Protein AF-0000000076608267 (afdb_homodimer)

Solvent-accessible surface area (backbone atoms only — not comparable to full-atom values): 49764 Å² total; per-residue (Å²): 112,67,65,63,55,51,50,59,58,55,57,57,68,68,56,70,70,76,78,89,64,81,71,69,68,44,78,43,82,38,40,65,66,51,48,34,52,44,31,62,71,53,9,49,65,40,53,31,42,51,26,53,38,49,23,48,50,24,50,51,49,20,51,57,17,61,59,40,66,28,32,36,40,42,31,30,70,42,34,38,40,27,38,73,41,80,38,79,34,78,87,72,72,38,76,38,79,41,81,44,42,36,42,34,29,34,40,32,43,35,38,40,34,57,36,48,91,72,38,25,38,40,33,41,35,30,36,41,35,41,38,31,35,63,83,78,68,47,53,40,24,42,28,26,78,44,30,42,33,38,41,33,56,66,30,78,52,41,67,47,46,54,46,68,60,47,50,58,50,53,46,54,28,40,56,34,44,40,55,33,49,55,29,47,48,40,32,49,40,47,51,39,47,43,45,32,40,49,24,50,50,48,29,52,48,25,48,52,48,30,55,51,30,49,51,51,32,54,52,39,53,56,33,37,75,73,66,77,38,54,72,51,57,43,44,51,35,49,47,48,33,53,52,27,51,53,45,31,58,51,25,53,51,44,31,53,48,28,46,48,50,37,24,55,52,39,60,46,58,87,49,51,41,74,42,61,49,76,77,92,72,76,85,95,72,78,72,56,51,67,59,47,42,53,37,22,64,71,47,26,34,64,53,50,48,42,52,48,52,45,52,51,31,52,47,48,31,46,44,46,47,18,74,54,36,55,34,30,38,39,39,38,36,45,32,38,34,32,72,28,69,42,72,72,58,24,76,41,87,82,65,45,80,45,78,47,77,47,77,47,78,48,63,77,85,80,61,93,52,52,49,59,49,55,35,49,49,33,45,49,50,30,50,50,47,46,51,51,41,52,50,50,49,52,50,46,53,51,49,46,45,48,51,39,52,53,43,58,46,29,61,59,49,33,53,49,27,51,50,43,28,53,50,26,48,52,50,31,56,53,41,50,56,36,35,77,72,66,74,46,56,68,69,59,43,51,50,32,46,52,46,27,54,51,26,46,53,46,26,54,51,31,50,43,49,37,54,38,40,50,34,46,47,26,33,46,24,43,36,38,78,87,77,67,42,60,50,69,75,47,46,67,59,57,72,73,97,112,67,65,62,54,53,52,60,57,59,58,55,69,71,55,69,70,74,79,88,63,81,71,72,70,45,76,41,84,37,42,66,69,52,47,35,52,44,31,62,72,52,10,64,66,39,52,50,44,51,51,53,36,50,52,49,49,51,52,50,49,49,51,56,54,61,60,41,72,43,79,46,79,49,70,44,73,78,43,79,44,75,46,75,43,79,40,82,34,80,88,72,71,40,75,40,82,41,82,44,41,36,40,34,29,33,40,32,43,34,38,39,34,58,38,50,91,72,39,26,37,40,34,42,33,29,35,41,34,39,39,28,34,63,82,77,68,46,52,41,23,41,26,26,79,45,30,44,32,39,39,35,58,66,32,79,52,39,69,48,45,52,45,66,60,47,50,60,50,53,45,53,28,40,55,34,44,39,54,33,50,54,28,50,47,41,31,50,38,49,52,39,47,45,46,32,41,51,24,49,50,46,28,51,49,23,49,52,46,30,54,48,27,48,52,49,34,55,50,39,53,55,34,36,77,72,67,78,39,53,70,70,56,44,52,49,33,49,50,48,31,53,52,24,51,51,43,31,56,52,23,53,51,45,32,52,50,30,47,50,51,39,24,60,55,39,64,45,58,86,50,52,41,77,43,61,49,77,75,92,73,76,84,95,71,78,71,57,49,66,59,48,42,52,36,22,64,72,47,26,32,66,53,49,49,44,52,48,52,45,51,51,32,52,48,48,30,45,45,45,48,22,73,54,37,54,36,30,39,38,39,36,35,44,30,38,32,30,71,26,70,40,71,70,58,22,74,41,85,84,65,44,70,30,41,35,38,36,36,39,40,36,34,66,76,40,42,77,45,30,49,58,17,53,35,49,21,34,45,26,49,31,50,29,47,45,37,52,42,51,50,49,50,49,51,46,53,50,50,45,41,49,51,38,55,54,43,56,47,28,61,58,47,33,53,51,26,50,51,39,29,53,47,25,48,51,30,28,54,52,39,50,55,36,34,76,74,66,75,42,56,67,68,58,42,50,51,31,46,51,47,27,54,50,26,48,52,46,28,54,50,31,50,46,51,36,54,39,41,49,35,46,49,27,33,46,23,44,36,39,79,88,77,68,43,60,50,66,74,48,46,66,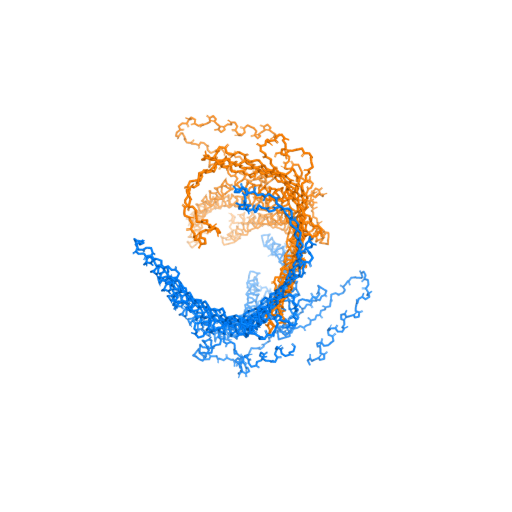59,57,69,72,99

Structure (mmCIF, N/CA/C/O backbone):
data_AF-0000000076608267-model_v1
#
loop_
_entity.id
_entity.type
_entity.pdbx_description
1 polymer 'Outer membrane protein TolC'
#
loop_
_atom_site.group_PDB
_atom_site.id
_atom_site.type_symbol
_atom_site.label_atom_id
_atom_site.label_alt_id
_atom_site.label_comp_id
_atom_site.label_asym_id
_atom_site.label_entity_id
_atom_site.label_seq_id
_atom_site.pdbx_PDB_ins_code
_atom_site.Cartn_x
_atom_site.Cartn_y
_atom_site.Cartn_z
_atom_site.occupancy
_atom_site.B_iso_or_equiv
_atom_site.auth_seq_id
_atom_site.auth_comp_id
_atom_site.auth_asym_id
_atom_site.auth_atom_id
_atom_site.pdbx_PDB_model_num
ATOM 1 N N . MET A 1 1 ? -37.281 14.281 -6.758 1 28.92 1 MET A N 1
ATOM 2 C CA . MET A 1 1 ? -35.875 14.031 -6.461 1 28.92 1 MET A CA 1
ATOM 3 C C . MET A 1 1 ? -35.156 13.484 -7.688 1 28.92 1 MET A C 1
ATOM 5 O O . MET A 1 1 ? -33.938 13.656 -7.82 1 28.92 1 MET A O 1
ATOM 9 N N . ARG A 1 2 ? -35.938 12.766 -8.398 1 40.69 2 ARG A N 1
ATOM 10 C CA . ARG A 1 2 ? -35.5 12.258 -9.688 1 40.69 2 ARG A CA 1
ATOM 11 C C . ARG A 1 2 ? -35.281 13.398 -10.68 1 40.69 2 ARG A C 1
ATOM 13 O O . ARG A 1 2 ? -34.469 13.273 -11.602 1 40.69 2 ARG A O 1
ATOM 20 N N . VAL A 1 3 ? -36.156 14.344 -10.477 1 41.72 3 VAL A N 1
ATOM 21 C CA . VAL A 1 3 ? -36.188 15.359 -11.523 1 41.72 3 VAL A CA 1
ATOM 22 C C . VAL A 1 3 ? -34.938 16.25 -11.398 1 41.72 3 VAL A C 1
ATOM 24 O O . VAL A 1 3 ? -34.344 16.641 -12.406 1 41.72 3 VAL A O 1
ATOM 27 N N . ILE A 1 4 ? -34.5 16.5 -10.117 1 41.22 4 ILE A N 1
ATOM 28 C CA . ILE A 1 4 ? -33.375 17.406 -9.984 1 41.22 4 ILE A CA 1
ATOM 29 C C . ILE A 1 4 ? -32.094 16.672 -10.352 1 41.22 4 ILE A C 1
ATOM 31 O O . ILE A 1 4 ? -31.156 17.281 -10.891 1 41.22 4 ILE A O 1
ATOM 35 N N . PHE A 1 5 ? -32.062 15.344 -10.133 1 41.69 5 PHE A N 1
ATOM 36 C CA . PHE A 1 5 ? -30.875 14.562 -10.492 1 41.69 5 PHE A CA 1
ATOM 37 C C . PHE A 1 5 ? -30.719 14.516 -12.008 1 41.69 5 PHE A C 1
ATOM 39 O O . PHE A 1 5 ? -29.594 14.625 -12.516 1 41.69 5 PHE A O 1
ATOM 46 N N . PHE A 1 6 ? -31.859 14.367 -12.75 1 43.62 6 PHE A N 1
ATOM 47 C CA . PHE A 1 6 ? -31.828 14.352 -14.211 1 43.62 6 PHE A CA 1
ATOM 48 C C . PHE A 1 6 ? -31.359 15.695 -14.758 1 43.62 6 PHE A C 1
ATOM 50 O O . PHE A 1 6 ? -30.734 15.758 -15.82 1 43.62 6 PHE A O 1
ATOM 57 N N . LEU A 1 7 ? -31.656 16.766 -14.023 1 42.38 7 LEU A N 1
ATOM 58 C CA . LEU A 1 7 ? -31.328 18.078 -14.578 1 42.38 7 LEU A CA 1
ATOM 59 C C . LEU A 1 7 ? -29.828 18.344 -14.492 1 42.38 7 LEU A C 1
ATOM 61 O O . LEU A 1 7 ? -29.234 18.922 -15.406 1 42.38 7 LEU A O 1
ATOM 65 N N . ILE A 1 8 ? -29.188 17.797 -13.477 1 45.25 8 ILE A N 1
ATOM 66 C CA . ILE A 1 8 ? -27.75 18.062 -13.391 1 45.25 8 ILE A CA 1
ATOM 67 C C . ILE A 1 8 ? -27.016 17.203 -14.422 1 45.25 8 ILE A C 1
ATOM 69 O O . ILE A 1 8 ? -26.078 17.688 -15.07 1 45.25 8 ILE A O 1
ATOM 73 N N . CYS A 1 9 ? -27.453 15.945 -14.711 1 42.25 9 CYS A N 1
ATOM 74 C CA . CYS A 1 9 ? -26.781 15.133 -15.719 1 42.25 9 CYS A CA 1
ATOM 75 C C . CYS A 1 9 ? -26.984 15.719 -17.109 1 42.25 9 CYS A C 1
ATOM 77 O O . CYS A 1 9 ? -26.094 15.633 -17.953 1 42.25 9 CYS A O 1
ATOM 79 N N . PHE A 1 10 ? -28.172 16.141 -17.484 1 42.53 10 PHE A N 1
ATOM 80 C CA . PHE A 1 10 ? -28.453 16.625 -18.828 1 42.53 10 PHE A CA 1
ATOM 81 C C . PHE A 1 10 ? -27.688 17.906 -19.109 1 42.53 10 PHE A C 1
ATOM 83 O O . PHE A 1 10 ? -27.359 18.203 -20.266 1 42.53 10 PHE A O 1
ATOM 90 N N . THR A 1 11 ? -27.5 18.781 -18.125 1 41.03 11 THR A N 1
ATOM 91 C CA . THR A 1 11 ? -26.812 20.016 -18.5 1 41.03 11 THR A CA 1
ATOM 92 C C . THR A 1 11 ? -25.344 19.734 -18.781 1 41.03 11 THR A C 1
ATOM 94 O O . THR A 1 11 ? -24.656 20.578 -19.359 1 41.03 11 THR A O 1
ATOM 97 N N . VAL A 1 12 ? -24.797 18.547 -18.391 1 40.19 12 VAL A N 1
ATOM 98 C CA . VAL A 1 12 ? -23.391 18.328 -18.688 1 40.19 12 VAL A CA 1
ATOM 99 C C . VAL A 1 12 ? -23.219 17.984 -20.172 1 40.19 12 VAL A C 1
ATOM 101 O O . VAL A 1 12 ? -22.234 18.359 -20.797 1 40.19 12 VAL A O 1
ATOM 104 N N . ILE A 1 13 ? -24.141 17.234 -20.797 1 40.12 13 ILE A N 1
ATOM 105 C CA . ILE A 1 13 ? -23.906 16.859 -22.188 1 40.12 13 ILE A CA 1
ATOM 106 C C . ILE A 1 13 ? -23.875 18.109 -23.062 1 40.12 13 ILE A C 1
ATOM 108 O O . ILE A 1 13 ? -23.172 18.172 -24.062 1 40.12 13 ILE A O 1
ATOM 112 N N . GLY A 1 14 ? -24.859 19 -22.828 1 36.84 14 GLY A N 1
ATOM 113 C CA . GLY A 1 14 ? -24.953 20.094 -23.781 1 36.84 14 GLY A CA 1
ATOM 114 C C . GLY A 1 14 ? -23.766 21.031 -23.719 1 36.84 14 GLY A C 1
ATOM 115 O O . GLY A 1 14 ? -23.641 21.953 -24.531 1 36.84 14 GLY A O 1
ATOM 116 N N . ALA A 1 15 ? -23.141 21.172 -22.578 1 37.22 15 ALA A N 1
ATOM 117 C CA . ALA A 1 15 ? -22.156 22.234 -22.484 1 37.22 15 ALA A CA 1
ATOM 118 C C . ALA A 1 15 ? -20.859 21.828 -23.188 1 37.22 15 ALA A C 1
ATOM 120 O O . ALA A 1 15 ? -19.828 22.484 -23.016 1 37.22 15 ALA A O 1
ATOM 121 N N . TYR A 1 16 ? -20.719 20.734 -23.891 1 37.53 16 TYR A N 1
ATOM 122 C CA . TYR A 1 16 ? -19.438 20.516 -24.547 1 37.53 16 TYR A CA 1
ATOM 123 C C . TYR A 1 16 ? -19.094 21.672 -25.469 1 37.53 16 TYR A C 1
ATOM 125 O O . TYR A 1 16 ? -18.031 21.688 -26.109 1 37.53 16 TYR A O 1
ATOM 133 N N . GLY A 1 17 ? -20.062 22.25 -26.141 1 34.97 17 GLY A N 1
ATOM 134 C CA . GLY A 1 17 ? -19.594 23.094 -27.219 1 34.97 17 GLY A CA 1
ATOM 135 C C . GLY A 1 17 ? -18.75 24.266 -26.75 1 34.97 17 GLY A C 1
ATOM 136 O O . GLY A 1 17 ? -18.234 25.031 -27.547 1 34.97 17 GLY A O 1
ATOM 137 N N . LEU A 1 18 ? -19.281 25.188 -25.797 1 32.5 18 LEU A N 1
ATOM 138 C CA . LEU A 1 18 ? -18.734 26.547 -25.781 1 32.5 18 LEU A CA 1
ATOM 139 C C . LEU A 1 18 ? -17.312 26.547 -25.219 1 32.5 18 LEU A C 1
ATOM 141 O O . LEU A 1 18 ? -17.047 25.969 -24.172 1 32.5 18 LEU A O 1
ATOM 145 N N . LYS A 1 19 ? -16.25 27.016 -26.125 1 36.72 19 LYS A N 1
ATOM 146 C CA . LYS A 1 19 ? -14.812 27.297 -26.094 1 36.72 19 LYS A CA 1
ATOM 147 C C . LYS A 1 19 ? -14.406 27.906 -24.75 1 36.72 19 LYS A C 1
ATOM 149 O O . LYS A 1 19 ? -15.133 27.797 -23.766 1 36.72 19 LYS A O 1
ATOM 154 N N . SER A 1 20 ? -13.414 29.094 -24.906 1 35.41 20 SER A N 1
ATOM 155 C CA . SER A 1 20 ? -12.32 29.781 -24.234 1 35.41 20 SER A CA 1
ATOM 156 C C . SER A 1 20 ? -12.805 30.484 -22.969 1 35.41 20 SER A C 1
ATOM 158 O O . SER A 1 20 ? -12.062 31.25 -22.344 1 35.41 20 SER A O 1
ATOM 160 N N . GLN A 1 21 ? -14.156 31 -22.969 1 34.31 21 GLN A N 1
ATOM 161 C CA . GLN A 1 21 ? -14.508 32.094 -22.062 1 34.31 21 GLN A CA 1
ATOM 162 C C . GLN A 1 21 ? -14.18 31.75 -20.609 1 34.31 21 GLN A C 1
ATOM 164 O O . GLN A 1 21 ? -14.055 30.562 -20.266 1 34.31 21 GLN A O 1
ATOM 169 N N . ASP A 1 22 ? -14.133 32.781 -19.75 1 39.03 22 ASP A N 1
ATOM 170 C CA . ASP A 1 22 ? -14.117 32.875 -18.297 1 39.03 22 ASP A CA 1
ATOM 171 C C . ASP A 1 22 ? -15.031 31.797 -17.672 1 39.03 22 ASP A C 1
ATOM 173 O O . ASP A 1 22 ? -16.25 31.859 -17.812 1 39.03 22 ASP A O 1
ATOM 177 N N . ARG A 1 23 ? -14.734 30.688 -17.891 1 52 23 ARG A N 1
ATOM 178 C CA . ARG A 1 23 ? -15.547 29.578 -17.391 1 52 23 ARG A CA 1
ATOM 179 C C . ARG A 1 23 ? -16.344 30 -16.156 1 52 23 ARG A C 1
ATOM 181 O O . ARG A 1 23 ? -15.766 30.344 -15.125 1 52 23 ARG A O 1
ATOM 188 N N . GLU A 1 24 ? -17.516 30.594 -16.344 1 63.19 24 GLU A N 1
ATOM 189 C CA . GLU A 1 24 ? -18.422 31.062 -15.297 1 63.19 24 GLU A CA 1
ATOM 190 C C . GLU A 1 24 ? -18.594 30 -14.211 1 63.19 24 GLU A C 1
ATOM 192 O O . GLU A 1 24 ? -18.828 28.828 -14.508 1 63.19 24 GLU A O 1
ATOM 197 N N . ILE A 1 25 ? -18.062 30.328 -13 1 76.12 25 ILE A N 1
ATOM 198 C CA . ILE A 1 25 ? -18.234 29.516 -11.812 1 76.12 25 ILE A CA 1
ATOM 199 C C . ILE A 1 25 ? -19.719 29.391 -11.477 1 76.12 25 ILE A C 1
ATOM 201 O O . ILE A 1 25 ? -20.422 30.406 -11.375 1 76.12 25 ILE A O 1
ATOM 205 N N . ILE A 1 26 ? -20.328 28.188 -11.711 1 84.62 26 ILE A N 1
ATOM 206 C CA . ILE A 1 26 ? -21.719 27.906 -11.352 1 84.62 26 ILE A CA 1
ATOM 207 C C . ILE A 1 26 ? -21.812 27.641 -9.852 1 84.62 26 ILE A C 1
ATOM 209 O O . ILE A 1 26 ? -21.125 26.766 -9.32 1 84.62 26 ILE A O 1
ATOM 213 N N . GLU A 1 27 ? -22.625 28.453 -9.195 1 89.94 27 GLU A N 1
ATOM 214 C CA . GLU A 1 27 ? -22.828 28.266 -7.766 1 89.94 27 GLU A CA 1
ATOM 215 C C . GLU A 1 27 ? -24.062 27.422 -7.488 1 89.94 27 GLU A C 1
ATOM 217 O O . GLU A 1 27 ? -25.141 27.656 -8.047 1 89.94 27 GLU A O 1
ATOM 222 N N . VAL A 1 28 ? -23.875 26.344 -6.77 1 91 28 VAL A N 1
ATOM 223 C CA . VAL A 1 28 ? -24.969 25.453 -6.426 1 91 28 VAL A CA 1
ATOM 224 C C . VAL A 1 28 ? -25.094 25.359 -4.906 1 91 28 VAL A C 1
ATOM 226 O O . VAL A 1 28 ? -24.109 25.141 -4.203 1 91 28 VAL A O 1
ATOM 229 N N . ASP A 1 29 ? -26.359 25.547 -4.383 1 92.94 29 ASP A N 1
ATOM 230 C CA . ASP A 1 29 ? -26.625 25.375 -2.957 1 92.94 29 ASP A CA 1
ATOM 231 C C . ASP A 1 29 ? -26.969 23.922 -2.633 1 92.94 29 ASP A C 1
ATOM 233 O O . ASP A 1 29 ? -27.875 23.344 -3.229 1 92.94 29 ASP A O 1
ATOM 237 N N . LEU A 1 30 ? -26.188 23.312 -1.778 1 94.44 30 LEU A N 1
ATOM 238 C CA . LEU A 1 30 ? -26.453 21.922 -1.401 1 94.44 30 LEU A CA 1
ATOM 239 C C . LEU A 1 30 ? -26.578 21.781 0.112 1 94.44 30 LEU A C 1
ATOM 241 O O . LEU A 1 30 ? -25.828 22.422 0.86 1 94.44 30 LEU A O 1
ATOM 245 N N . THR A 1 31 ? -27.609 20.984 0.506 1 95.56 31 THR A N 1
ATOM 246 C CA . THR A 1 31 ? -27.734 20.609 1.909 1 95.56 31 THR A CA 1
ATOM 247 C C . THR A 1 31 ? -26.844 19.406 2.229 1 95.56 31 THR A C 1
ATOM 249 O O . THR A 1 31 ? -26.281 18.797 1.325 1 95.56 31 THR A O 1
ATOM 252 N N . LEU A 1 32 ? -26.672 19.172 3.51 1 95.81 32 LEU A N 1
ATOM 253 C CA . LEU A 1 32 ? -25.875 18.031 3.932 1 95.81 32 LEU A CA 1
ATOM 254 C C . LEU A 1 32 ? -26.391 16.734 3.309 1 95.81 32 LEU A C 1
ATOM 256 O O . LEU A 1 32 ? -25.625 15.945 2.771 1 95.81 32 LEU A O 1
ATOM 260 N N . ASP A 1 33 ? -27.719 16.547 3.312 1 94.12 33 ASP A N 1
ATOM 261 C CA . ASP A 1 33 ? -28.344 15.336 2.773 1 94.12 33 ASP A CA 1
ATOM 262 C C . ASP A 1 33 ? -28.094 15.211 1.273 1 94.12 33 ASP A C 1
ATOM 264 O O . ASP A 1 33 ? -27.844 14.109 0.772 1 94.12 33 ASP A O 1
ATOM 268 N N . GLU A 1 34 ? -28.109 16.328 0.66 1 95.12 34 GLU A N 1
ATOM 269 C CA . GLU A 1 34 ? -27.875 16.328 -0.782 1 95.12 34 GLU A CA 1
ATOM 270 C C . GLU A 1 34 ? -26.422 15.984 -1.111 1 95.12 34 GLU A C 1
ATOM 272 O O . GLU A 1 34 ? -26.156 15.266 -2.076 1 95.12 34 GLU A O 1
ATOM 277 N N . VAL A 1 35 ? -25.531 16.516 -0.338 1 95.88 35 VAL A N 1
ATOM 278 C CA . VAL A 1 35 ? -24.109 16.219 -0.535 1 95.88 35 VAL A CA 1
ATOM 279 C C . VAL A 1 35 ? -23.859 14.734 -0.32 1 95.88 35 VAL A C 1
ATOM 281 O O . VAL A 1 35 ? -23.141 14.094 -1.1 1 95.88 35 VAL A O 1
ATOM 284 N N . ILE A 1 36 ? -24.469 14.172 0.686 1 95.5 36 ILE A N 1
ATOM 285 C CA . ILE A 1 36 ? -24.297 12.75 0.994 1 95.5 36 ILE A CA 1
ATOM 286 C C . ILE A 1 36 ? -24.906 11.906 -0.127 1 95.5 36 ILE A C 1
ATOM 288 O O . ILE A 1 36 ? -24.297 10.93 -0.573 1 95.5 36 ILE A O 1
ATOM 292 N N . HIS A 1 37 ? -26.078 12.32 -0.588 1 93.31 37 HIS A N 1
ATOM 293 C CA . HIS A 1 37 ? -26.734 11.594 -1.668 1 93.31 37 HIS A CA 1
ATOM 294 C C . HIS A 1 37 ? -25.906 11.641 -2.947 1 93.31 37 HIS A C 1
ATOM 296 O O . HIS A 1 37 ? -25.766 10.617 -3.627 1 93.31 37 HIS A O 1
ATOM 302 N N . LEU A 1 38 ? -25.359 12.828 -3.209 1 93.25 38 LEU A N 1
ATOM 303 C CA . LEU A 1 38 ? -24.516 12.984 -4.383 1 93.25 38 LEU A CA 1
ATOM 304 C C . LEU A 1 38 ? -23.266 12.117 -4.27 1 93.25 38 LEU A C 1
ATOM 306 O O . LEU A 1 38 ? -22.812 11.531 -5.262 1 93.25 38 LEU A O 1
ATOM 310 N N . ALA A 1 39 ? -22.672 12.047 -3.109 1 94.06 39 ALA A N 1
ATOM 311 C CA . ALA A 1 39 ? -21.484 11.234 -2.871 1 94.06 39 ALA A CA 1
ATOM 312 C C . ALA A 1 39 ? -21.781 9.75 -3.105 1 94.06 39 ALA A C 1
ATOM 314 O O . ALA A 1 39 ? -20.969 9.039 -3.691 1 94.06 39 ALA A O 1
ATOM 315 N N . HIS A 1 40 ? -23 9.328 -2.705 1 91.38 40 HIS A N 1
ATOM 316 C CA . HIS A 1 40 ? -23.391 7.938 -2.887 1 91.38 40 HIS A CA 1
ATOM 317 C C . HIS A 1 40 ? -23.547 7.598 -4.363 1 91.38 40 HIS A C 1
ATOM 319 O O . HIS A 1 40 ? -23.234 6.484 -4.785 1 91.38 40 HIS A O 1
ATOM 325 N N . GLN A 1 41 ? -23.891 8.555 -5.129 1 87.69 41 GLN A N 1
ATOM 326 C CA . GLN A 1 41 ? -24.25 8.289 -6.52 1 87.69 41 GLN A CA 1
ATOM 327 C C . GLN A 1 41 ? -23.031 8.375 -7.43 1 87.69 41 GLN A C 1
ATOM 329 O O . GLN A 1 41 ? -22.891 7.566 -8.352 1 87.69 41 GLN A O 1
ATOM 334 N N . GLN A 1 42 ? -22.203 9.328 -7.086 1 87.44 42 GLN A N 1
ATOM 335 C CA . GLN A 1 42 ? -21.25 9.57 -8.164 1 87.44 42 GLN A CA 1
ATOM 336 C C . GLN A 1 42 ? -19.812 9.648 -7.629 1 87.44 42 GLN A C 1
ATOM 338 O O . GLN A 1 42 ? -18.875 9.859 -8.391 1 87.44 42 GLN A O 1
ATOM 343 N N . SER A 1 43 ? -19.656 9.484 -6.367 1 89.25 43 SER A N 1
ATOM 344 C CA . SER A 1 43 ? -18.281 9.594 -5.852 1 89.25 43 SER A CA 1
ATOM 345 C C . SER A 1 43 ? -17.438 8.398 -6.27 1 89.25 43 SER A C 1
ATOM 347 O O . SER A 1 43 ? -17.969 7.301 -6.484 1 89.25 43 SER A O 1
ATOM 349 N N . LEU A 1 44 ? -16.141 8.672 -6.516 1 88.38 44 LEU A N 1
ATOM 350 C CA . LEU A 1 44 ? -15.211 7.602 -6.859 1 88.38 44 LEU A CA 1
ATOM 351 C C . LEU A 1 44 ? -15.102 6.59 -5.727 1 88.38 44 LEU A C 1
ATOM 353 O O . LEU A 1 44 ? -14.914 5.395 -5.969 1 88.38 44 LEU A O 1
ATOM 357 N N . PHE A 1 45 ? -15.273 7.043 -4.574 1 88.81 45 PHE A N 1
ATOM 358 C CA . PHE A 1 45 ? -15.258 6.164 -3.41 1 88.81 45 PHE A CA 1
ATOM 359 C C . PHE A 1 45 ? -16.391 5.148 -3.482 1 88.81 45 PHE A C 1
ATOM 361 O O . PHE A 1 45 ? -16.203 3.969 -3.195 1 88.81 45 PHE A O 1
ATOM 368 N N . SER A 1 46 ? -17.547 5.645 -3.869 1 90.75 46 SER A N 1
ATOM 369 C CA . SER A 1 46 ? -18.688 4.742 -4.008 1 90.75 46 SER A CA 1
ATOM 370 C C . SER A 1 46 ? -18.438 3.695 -5.086 1 90.75 46 SER A C 1
ATOM 372 O O . SER A 1 46 ? -18.734 2.516 -4.895 1 90.75 46 SER A O 1
ATOM 374 N N . PHE A 1 47 ? -17.844 4.121 -6.117 1 90.12 47 PHE A N 1
ATOM 375 C CA . PHE A 1 47 ? -17.516 3.219 -7.215 1 90.12 47 PHE A CA 1
ATOM 376 C C . PHE A 1 47 ? -16.516 2.164 -6.77 1 90.12 47 PHE A C 1
ATOM 378 O O . PHE A 1 47 ? -16.688 0.978 -7.062 1 90.12 47 PHE A O 1
ATOM 385 N N . ARG A 1 48 ? -15.555 2.604 -6.062 1 91.44 48 ARG A N 1
ATOM 386 C CA . ARG A 1 48 ? -14.547 1.685 -5.539 1 91.44 48 ARG A CA 1
ATOM 387 C C . ARG A 1 48 ? -15.172 0.674 -4.582 1 91.44 48 ARG A C 1
ATOM 389 O O . ARG A 1 48 ? -14.883 -0.522 -4.664 1 91.44 48 ARG A O 1
ATOM 396 N N . ALA A 1 49 ? -15.984 1.138 -3.732 1 91.44 49 ALA A N 1
ATOM 397 C CA . ALA A 1 49 ? -16.625 0.26 -2.762 1 91.44 49 ALA A CA 1
ATOM 398 C C . ALA A 1 49 ? -17.484 -0.793 -3.459 1 91.44 49 ALA A C 1
ATOM 400 O O . ALA A 1 49 ? -17.469 -1.968 -3.084 1 91.44 49 ALA A O 1
ATOM 401 N N . ARG A 1 50 ? -18.172 -0.37 -4.434 1 91 50 ARG A N 1
ATOM 402 C CA . ARG A 1 50 ? -19 -1.29 -5.191 1 91 50 ARG A CA 1
ATOM 403 C C . ARG A 1 50 ? -18.172 -2.355 -5.887 1 91 50 ARG A C 1
ATOM 405 O O . ARG A 1 50 ? -18.516 -3.539 -5.855 1 91 50 ARG A O 1
ATOM 412 N N . ASN A 1 51 ? -17.125 -1.899 -6.473 1 91.75 51 ASN A N 1
ATOM 413 C CA . ASN A 1 51 ? -16.297 -2.85 -7.203 1 91.75 51 ASN A CA 1
ATOM 414 C C . ASN A 1 51 ? -15.539 -3.77 -6.254 1 91.75 51 ASN A C 1
ATOM 416 O O . ASN A 1 51 ? -15.266 -4.926 -6.582 1 91.75 51 ASN A O 1
ATOM 420 N N . MET A 1 52 ? -15.203 -3.324 -5.121 1 92.44 52 MET A N 1
ATOM 421 C CA . MET A 1 52 ? -14.602 -4.191 -4.109 1 92.44 52 MET A CA 1
ATOM 422 C C . MET A 1 52 ? -15.586 -5.277 -3.676 1 92.44 52 MET A C 1
ATOM 424 O O . MET A 1 52 ? -15.203 -6.438 -3.516 1 92.44 52 MET A O 1
ATOM 428 N N . TYR A 1 53 ? -16.828 -4.91 -3.49 1 92.81 53 TYR A N 1
ATOM 429 C CA . TYR A 1 53 ? -17.859 -5.891 -3.172 1 92.81 53 TYR A CA 1
ATOM 430 C C . TYR A 1 53 ? -18.031 -6.895 -4.305 1 92.81 53 TYR A C 1
ATOM 432 O O . TYR A 1 53 ? -18.125 -8.102 -4.066 1 92.81 53 TYR A O 1
ATOM 440 N N . LEU A 1 54 ? -18.031 -6.359 -5.523 1 91.56 54 LEU A N 1
ATOM 441 C CA . LEU A 1 54 ? -18.203 -7.234 -6.68 1 91.56 54 LEU A CA 1
ATOM 442 C C . LEU A 1 54 ? -17.047 -8.234 -6.777 1 91.56 54 LEU A C 1
ATOM 444 O O . LEU A 1 54 ? -17.25 -9.391 -7.141 1 91.56 54 LEU A O 1
ATOM 448 N N . SER A 1 55 ? -15.852 -7.77 -6.469 1 92.31 55 SER A N 1
ATOM 449 C CA . SER A 1 55 ? -14.703 -8.672 -6.461 1 92.31 55 SER A CA 1
ATOM 450 C C . SER A 1 55 ? -14.914 -9.82 -5.484 1 92.31 55 SER A C 1
ATOM 452 O O . SER A 1 55 ? -14.656 -10.984 -5.82 1 92.31 55 SER A O 1
ATOM 454 N N . ARG A 1 56 ? -15.445 -9.531 -4.359 1 93 56 ARG A N 1
ATOM 455 C CA . ARG A 1 56 ? -15.68 -10.555 -3.346 1 93 56 ARG A CA 1
ATOM 456 C C . ARG A 1 56 ? -16.844 -11.453 -3.738 1 93 56 ARG A C 1
ATOM 458 O O . ARG A 1 56 ? -16.844 -12.648 -3.436 1 93 56 ARG A O 1
ATOM 465 N N . TYR A 1 57 ? -17.797 -10.852 -4.387 1 92.38 57 TYR A N 1
ATOM 466 C CA . TYR A 1 57 ? -18.922 -11.625 -4.895 1 92.38 57 TYR A CA 1
ATOM 467 C C . TYR A 1 57 ? -18.469 -12.68 -5.895 1 92.38 57 TYR A C 1
ATOM 469 O O . TYR A 1 57 ? -18.828 -13.852 -5.781 1 92.38 57 TYR A O 1
ATOM 477 N N . TRP A 1 58 ? -17.672 -12.289 -6.742 1 91.69 58 TRP A N 1
ATOM 478 C CA . TRP A 1 58 ? -17.203 -13.211 -7.762 1 91.69 58 TRP A CA 1
ATOM 479 C C . TRP A 1 58 ? -16.25 -14.242 -7.164 1 91.69 58 TRP A C 1
ATOM 481 O O . TRP A 1 58 ? -16.203 -15.391 -7.617 1 91.69 58 TRP A O 1
ATOM 491 N N . GLU A 1 59 ? -15.5 -13.875 -6.176 1 91.31 59 GLU A N 1
ATOM 492 C CA . GLU A 1 59 ? -14.664 -14.836 -5.457 1 91.31 59 GLU A CA 1
ATOM 493 C C . GLU A 1 59 ? -15.508 -15.938 -4.824 1 91.31 59 GLU A C 1
ATOM 495 O O . GLU A 1 59 ? -15.18 -17.125 -4.938 1 91.31 59 GLU A O 1
ATOM 500 N N . PHE A 1 60 ? -16.625 -15.602 -4.203 1 93.31 60 PHE A N 1
ATOM 501 C CA . PHE A 1 60 ? -17.5 -16.578 -3.566 1 93.31 60 PHE A CA 1
ATOM 502 C C . PHE A 1 60 ? -18.203 -17.438 -4.613 1 93.31 60 PHE A C 1
ATOM 504 O O . PHE A 1 60 ? -18.359 -18.641 -4.426 1 93.31 60 PHE A O 1
ATOM 511 N N . ARG A 1 61 ? -18.5 -16.781 -5.723 1 92.62 61 ARG A N 1
ATOM 512 C CA . ARG A 1 61 ? -19.125 -17.531 -6.809 1 92.62 61 ARG A CA 1
ATOM 513 C C . ARG A 1 61 ? -18.156 -18.547 -7.402 1 92.62 61 ARG A C 1
ATOM 515 O O . ARG A 1 61 ? -18.562 -19.656 -7.742 1 92.62 61 ARG A O 1
ATOM 522 N N . SER A 1 62 ? -16.953 -18.156 -7.52 1 90.44 62 SER A N 1
ATOM 523 C CA . SER A 1 62 ? -15.922 -19.078 -8.008 1 90.44 62 SER A CA 1
ATOM 524 C C . SER A 1 62 ? -15.719 -20.234 -7.039 1 90.44 62 SER A C 1
ATOM 526 O O . SER A 1 62 ? -15.539 -21.375 -7.465 1 90.44 62 SER A O 1
ATOM 528 N N . TYR A 1 63 ? -15.875 -20 -5.773 1 91.75 63 TYR A N 1
ATOM 529 C CA . TYR A 1 63 ? -15.758 -21.031 -4.758 1 91.75 63 TYR A CA 1
ATOM 530 C C . TYR A 1 63 ? -16.891 -22.047 -4.871 1 91.75 63 TYR A C 1
ATOM 532 O O . TYR A 1 63 ? -16.672 -23.25 -4.844 1 91.75 63 TYR A O 1
ATOM 540 N N . ARG A 1 64 ? -17.969 -21.516 -5.059 1 93 64 ARG A N 1
ATOM 541 C CA . ARG A 1 64 ? -19.141 -22.391 -5.18 1 93 64 ARG A CA 1
ATOM 542 C C . ARG A 1 64 ? -19.047 -23.234 -6.441 1 93 64 ARG A C 1
ATOM 544 O O . ARG A 1 64 ? -19.422 -24.406 -6.43 1 93 64 ARG A O 1
ATOM 551 N N . ALA A 1 65 ? -18.531 -22.625 -7.434 1 91.31 65 ALA A N 1
ATOM 552 C CA . ALA A 1 65 ? -18.375 -23.344 -8.695 1 91.31 65 ALA A CA 1
ATOM 553 C C . ALA A 1 65 ? -17.328 -24.438 -8.57 1 91.31 65 ALA A C 1
ATOM 555 O O . ALA A 1 65 ? -17.453 -25.516 -9.172 1 91.31 65 ALA A O 1
ATOM 556 N N . ASP A 1 66 ? -16.328 -24.188 -7.73 1 89.44 66 ASP A N 1
ATOM 557 C CA . ASP A 1 66 ? -15.227 -25.141 -7.539 1 89.44 66 ASP A CA 1
ATOM 558 C C . ASP A 1 66 ? -15.703 -26.375 -6.781 1 89.44 66 ASP A C 1
ATOM 560 O O . ASP A 1 66 ? -15.023 -27.406 -6.789 1 89.44 66 ASP A O 1
ATOM 564 N N . ARG A 1 67 ? -16.906 -26.312 -6.18 1 91.38 67 ARG A N 1
ATOM 565 C CA . ARG A 1 67 ? -17.438 -27.438 -5.43 1 91.38 67 ARG A CA 1
ATOM 566 C C . ARG A 1 67 ? -18.281 -28.344 -6.328 1 91.38 67 ARG A C 1
ATOM 568 O O . ARG A 1 67 ? -18.656 -29.438 -5.93 1 91.38 67 ARG A O 1
ATOM 575 N N . LEU A 1 68 ? -18.375 -27.922 -7.562 1 93.62 68 LEU A N 1
ATOM 576 C CA . LEU A 1 68 ? -19.109 -28.719 -8.539 1 93.62 68 LEU A CA 1
ATOM 577 C C . LEU A 1 68 ? -18.156 -29.484 -9.453 1 93.62 68 LEU A C 1
ATOM 579 O O . LEU A 1 68 ? -16.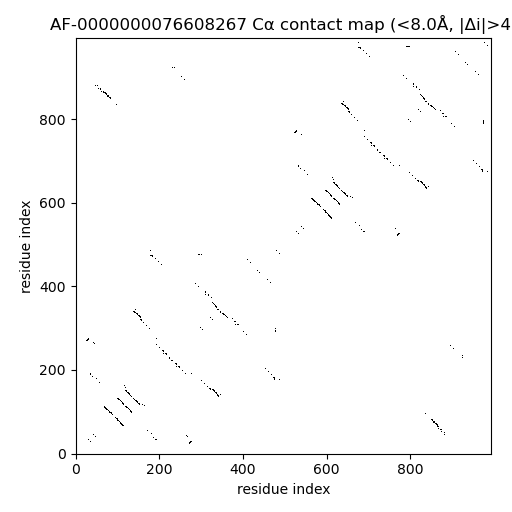984 -29.125 -9.57 1 93.62 68 LEU A O 1
ATOM 583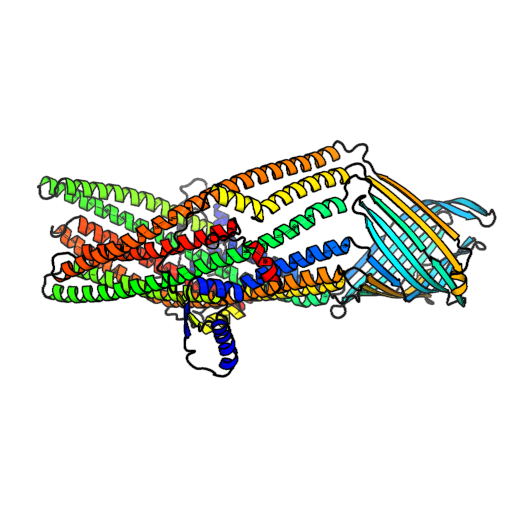 N N . PRO A 1 69 ? -18.594 -30.641 -10.055 1 94.44 69 PRO A N 1
ATOM 584 C CA . PRO A 1 69 ? -17.719 -31.406 -10.945 1 94.44 69 PRO A CA 1
ATOM 585 C C . PRO A 1 69 ? -17.25 -30.609 -12.148 1 94.44 69 PRO A C 1
ATOM 587 O O . PRO A 1 69 ? -18.031 -29.875 -12.758 1 94.44 69 PRO A O 1
ATOM 590 N N . SER A 1 70 ? -16.016 -30.688 -12.43 1 93.94 70 SER A N 1
ATOM 591 C CA . SER A 1 70 ? -15.445 -29.969 -13.57 1 93.94 70 SER A CA 1
ATOM 592 C C . SER A 1 70 ? -15.031 -30.938 -14.672 1 93.94 70 SER A C 1
ATOM 594 O O . SER A 1 70 ? -14.555 -32.031 -14.398 1 93.94 70 SER A O 1
ATOM 596 N N . LEU A 1 71 ? -15.312 -30.547 -15.891 1 95.62 71 LEU A N 1
ATOM 597 C CA . LEU A 1 71 ? -14.93 -31.312 -17.078 1 95.62 71 LEU A CA 1
ATOM 598 C C . LEU A 1 71 ? -13.781 -30.641 -17.812 1 95.62 71 LEU A C 1
ATOM 600 O O . LEU A 1 71 ? -13.898 -29.484 -18.234 1 95.62 71 LEU A O 1
ATOM 604 N N . VAL A 1 72 ? -12.68 -31.359 -17.938 1 95 72 VAL A N 1
ATOM 605 C CA . VAL A 1 72 ? -11.492 -30.781 -18.562 1 95 72 VAL A CA 1
ATOM 606 C C . VAL A 1 72 ? -11.055 -31.672 -19.734 1 95 72 VAL A C 1
ATOM 608 O O . VAL A 1 72 ? -11.086 -32.906 -19.641 1 95 72 VAL A O 1
ATOM 611 N N . LEU A 1 73 ? -10.68 -31.062 -20.828 1 96.25 73 LEU A N 1
ATOM 612 C CA . LEU A 1 73 ? -10.109 -31.766 -21.984 1 96.25 73 LEU A CA 1
ATOM 613 C C . LEU A 1 73 ? -8.609 -31.516 -22.078 1 96.25 73 LEU A C 1
ATOM 615 O O . LEU A 1 73 ? -8.164 -30.375 -22.094 1 96.25 73 LEU A O 1
ATOM 619 N N . ASN A 1 74 ? -7.859 -32.562 -22.047 1 96 74 ASN A N 1
ATOM 620 C CA . ASN A 1 74 ? -6.43 -32.5 -22.328 1 96 74 ASN A CA 1
ATOM 621 C C . ASN A 1 74 ? -6.094 -33.281 -23.609 1 96 74 ASN A C 1
ATOM 623 O O . ASN A 1 74 ? -6.461 -34.438 -23.766 1 96 74 ASN A O 1
ATOM 627 N N . SER A 1 75 ? -5.402 -32.562 -24.531 1 96.38 75 SER A N 1
ATOM 628 C CA . SER A 1 75 ? -5.156 -33.188 -25.828 1 96.38 75 SER A CA 1
ATOM 629 C C . SER A 1 75 ? -3.803 -32.781 -26.391 1 96.38 75 SER A C 1
ATOM 631 O O . SER A 1 75 ? -3.332 -31.672 -26.156 1 96.38 75 SER A O 1
ATOM 633 N N . THR A 1 76 ? -3.186 -33.688 -27.016 1 97.06 76 THR A N 1
ATOM 634 C CA . THR A 1 76 ? -2.055 -33.469 -27.906 1 97.06 76 THR A CA 1
ATOM 635 C C . THR A 1 76 ? -2.375 -33.938 -29.312 1 97.06 76 THR A C 1
ATOM 637 O O . THR A 1 76 ? -1.966 -35.031 -29.719 1 97.06 76 THR A O 1
ATOM 640 N N . PRO A 1 77 ? -2.947 -33.062 -30.094 1 95.56 77 PRO A N 1
ATOM 641 C CA . PRO A 1 77 ? -3.428 -33.5 -31.406 1 95.56 77 PRO A CA 1
ATOM 642 C C . PRO A 1 77 ? -2.291 -33.812 -32.375 1 95.56 77 PRO A C 1
ATOM 644 O O . PRO A 1 77 ? -2.469 -34.594 -33.312 1 95.56 77 PRO A O 1
ATOM 647 N N . VAL A 1 78 ? -1.212 -33.031 -32.125 1 95.12 78 VAL A N 1
ATOM 648 C CA . VAL A 1 78 ? -0.073 -33.219 -33.031 1 95.12 78 VAL A CA 1
ATOM 649 C C . VAL A 1 78 ? 1.182 -33.5 -32.188 1 95.12 78 VAL A C 1
ATOM 651 O O . VAL A 1 78 ? 1.588 -32.688 -31.375 1 95.12 78 VAL A O 1
ATOM 654 N N . ASN A 1 79 ? 1.682 -34.625 -32.406 1 96.38 79 ASN A N 1
ATOM 655 C CA . ASN A 1 79 ? 2.988 -35 -31.859 1 96.38 79 ASN A CA 1
ATOM 656 C C . ASN A 1 79 ? 3.814 -35.781 -32.875 1 96.38 79 ASN A C 1
ATOM 658 O O . ASN A 1 79 ? 3.715 -37 -32.938 1 96.38 79 ASN A O 1
ATOM 662 N N . PHE A 1 80 ? 4.578 -35.094 -33.594 1 96 80 PHE A N 1
ATOM 663 C CA . PHE A 1 80 ? 5.48 -35.688 -34.562 1 96 80 PHE A CA 1
ATOM 664 C C . PHE A 1 80 ? 6.879 -35.875 -34 1 96 80 PHE A C 1
ATOM 666 O O . PHE A 1 80 ? 7.434 -34.906 -33.406 1 96 80 PHE A O 1
ATOM 673 N N . ASP A 1 81 ? 7.379 -37.031 -34.031 1 93.81 81 ASP A N 1
ATOM 674 C CA . ASP A 1 81 ? 8.695 -37.312 -33.469 1 93.81 81 ASP A CA 1
ATOM 675 C C . ASP A 1 81 ? 9.531 -38.156 -34.438 1 93.81 81 ASP A C 1
ATOM 677 O O . ASP A 1 81 ? 9.156 -39.281 -34.75 1 93.81 81 ASP A O 1
ATOM 681 N N . ARG A 1 82 ? 10.492 -37.594 -34.906 1 91.25 82 ARG A N 1
ATOM 682 C CA . ARG A 1 82 ? 11.523 -38.312 -35.625 1 91.25 82 ARG A CA 1
ATOM 683 C C . ARG A 1 82 ? 12.836 -38.344 -34.844 1 91.25 82 ARG A C 1
ATOM 685 O O . ARG A 1 82 ? 13.461 -37.281 -34.688 1 91.25 82 ARG A O 1
ATOM 692 N N . SER A 1 83 ? 13.18 -39.438 -34.281 1 85.5 83 SER A N 1
ATOM 693 C CA . SER A 1 83 ? 14.375 -39.5 -33.469 1 85.5 83 SER A CA 1
ATOM 694 C C . SER A 1 83 ? 15.117 -40.812 -33.656 1 85.5 83 SER A C 1
ATOM 696 O O . SER A 1 83 ? 14.617 -41.719 -34.312 1 85.5 83 SER A O 1
ATOM 698 N N . VAL A 1 84 ? 16.359 -40.688 -33.219 1 78.19 84 VAL A N 1
ATOM 699 C CA . VAL A 1 84 ? 17.172 -41.875 -33.219 1 78.19 84 VAL A CA 1
ATOM 700 C C . VAL A 1 84 ? 17.141 -42.562 -31.859 1 78.19 84 VAL A C 1
ATOM 702 O O . VAL A 1 84 ? 17.453 -41.938 -30.844 1 78.19 84 VAL A O 1
ATOM 705 N N . VAL A 1 85 ? 16.672 -43.719 -31.859 1 75.31 85 VAL A N 1
ATOM 706 C CA . VAL A 1 85 ? 16.578 -44.438 -30.594 1 75.31 85 VAL A CA 1
ATOM 707 C C . VAL A 1 85 ? 17.531 -45.625 -30.594 1 75.31 85 VAL A C 1
ATOM 709 O O . VAL A 1 85 ? 17.797 -46.219 -31.656 1 75.31 85 VAL A O 1
ATOM 712 N N . GLU A 1 86 ? 18.016 -45.812 -29.344 1 73.62 86 GLU A N 1
ATOM 713 C CA . GLU A 1 86 ? 18.875 -47 -29.172 1 73.62 86 GLU A CA 1
ATOM 714 C C . GLU A 1 86 ? 18.031 -48.25 -28.891 1 73.62 86 GLU A C 1
ATOM 716 O O . GLU A 1 86 ? 17.172 -48.25 -28.031 1 73.62 86 GLU A O 1
ATOM 721 N N . ARG A 1 87 ? 18.188 -49.156 -29.781 1 72.12 87 ARG A N 1
ATOM 722 C CA . ARG A 1 87 ? 17.469 -50.406 -29.562 1 72.12 87 ARG A CA 1
ATOM 723 C C . ARG A 1 87 ? 18.453 -51.594 -29.469 1 72.12 87 ARG A C 1
ATOM 725 O O . ARG A 1 87 ? 19.438 -51.656 -30.203 1 72.12 87 ARG A O 1
ATOM 732 N N . TRP A 1 88 ? 18.141 -52.469 -28.516 1 66.81 88 TRP A N 1
ATOM 733 C CA . TRP A 1 88 ? 18.953 -53.656 -28.312 1 66.81 88 TRP A CA 1
ATOM 734 C C . TRP A 1 88 ? 18.719 -54.688 -29.422 1 66.81 88 TRP A C 1
ATOM 736 O O . TRP A 1 88 ? 17.578 -55 -29.75 1 66.81 88 TRP A O 1
ATOM 746 N N . ASP A 1 89 ? 19.781 -55.031 -30.109 1 66.5 89 ASP A N 1
ATOM 747 C CA . ASP A 1 89 ? 19.75 -56.125 -31.078 1 66.5 89 ASP A CA 1
ATOM 748 C C . ASP A 1 89 ? 20.219 -57.438 -30.453 1 66.5 89 ASP A C 1
ATOM 750 O O . ASP A 1 89 ? 21.406 -57.625 -30.203 1 66.5 89 ASP A O 1
ATOM 754 N N . PRO A 1 90 ? 19.266 -58.219 -30.094 1 66.88 90 PRO A N 1
ATOM 755 C CA . PRO A 1 90 ? 19.641 -59.469 -29.438 1 66.88 90 PRO A CA 1
ATOM 756 C C . PRO A 1 90 ? 20.578 -60.344 -30.281 1 66.88 90 PRO A C 1
ATOM 758 O O . PRO A 1 90 ? 21.328 -61.156 -29.734 1 66.88 90 PRO A O 1
ATOM 761 N N . GLN A 1 91 ? 20.484 -60.188 -31.531 1 65.5 91 GLN A N 1
ATOM 762 C CA . GLN A 1 91 ? 21.312 -61 -32.406 1 65.5 91 GLN A CA 1
ATOM 763 C C . GLN A 1 91 ? 22.781 -60.594 -32.312 1 65.5 91 GLN A C 1
ATOM 765 O O . GLN A 1 91 ? 23.656 -61.469 -32.188 1 65.5 91 GLN A O 1
ATOM 770 N N . GLN A 1 92 ? 22.922 -59.406 -32.281 1 65.69 92 GLN A N 1
ATOM 771 C CA . GLN A 1 92 ? 24.297 -58.906 -32.281 1 65.69 92 GLN A CA 1
ATOM 772 C C . GLN A 1 92 ? 24.719 -58.469 -30.875 1 65.69 92 GLN A C 1
ATOM 774 O O . GLN A 1 92 ? 25.875 -58.094 -30.672 1 65.69 92 GLN A O 1
ATOM 779 N N . GLU A 1 93 ? 23.781 -58.688 -29.953 1 60.78 93 GLU A N 1
ATOM 780 C CA . GLU A 1 93 ? 24.016 -58.344 -28.547 1 60.78 93 GLU A CA 1
ATOM 781 C C . GLU A 1 93 ? 24.578 -56.938 -28.406 1 60.78 93 GLU A C 1
ATOM 783 O O . GLU A 1 93 ? 25.547 -56.719 -27.672 1 60.78 93 GLU A O 1
ATOM 788 N N . GLN A 1 94 ? 24.203 -56.156 -29.422 1 64.06 94 GLN A N 1
ATOM 789 C CA . GLN A 1 94 ? 24.672 -54.75 -29.344 1 64.06 94 GLN A CA 1
ATOM 790 C C . GLN A 1 94 ? 23.5 -53.781 -29.453 1 64.06 94 GLN A C 1
ATOM 792 O O . GLN A 1 94 ? 22.438 -54.125 -29.953 1 64.06 94 GLN A O 1
ATOM 797 N N . ASP A 1 95 ? 23.719 -52.625 -28.906 1 66.94 95 ASP A N 1
ATOM 798 C CA . ASP A 1 95 ? 22.734 -51.531 -29.078 1 66.94 95 ASP A CA 1
ATOM 799 C C . ASP A 1 95 ? 22.875 -50.875 -30.438 1 66.94 95 ASP A C 1
ATOM 801 O O . ASP A 1 95 ? 24 -50.625 -30.891 1 66.94 95 ASP A O 1
ATOM 805 N N . ARG A 1 96 ? 21.828 -51 -31.203 1 70.31 96 ARG A N 1
ATOM 806 C CA . ARG A 1 96 ? 21.828 -50.344 -32.5 1 70.31 96 ARG A CA 1
ATOM 807 C C . ARG A 1 96 ? 20.984 -49.094 -32.469 1 70.31 96 ARG A C 1
ATOM 809 O O . ARG A 1 96 ? 19.984 -49.031 -31.766 1 70.31 96 ARG A O 1
ATOM 816 N N . PHE A 1 97 ? 21.469 -48.125 -33.281 1 72.31 97 PHE A N 1
ATOM 817 C CA . PHE A 1 97 ? 20.734 -46.875 -33.375 1 72.31 97 PHE A CA 1
ATOM 818 C C . PHE A 1 97 ? 19.828 -46.875 -34.594 1 72.31 97 PHE A C 1
ATOM 820 O O . PHE A 1 97 ? 20.281 -47.156 -35.719 1 72.31 97 PHE A O 1
ATOM 827 N N . VAL A 1 98 ? 18.578 -46.844 -34.312 1 76.12 98 VAL A N 1
ATOM 828 C CA . VAL A 1 98 ? 17.625 -46.875 -35.406 1 76.12 98 VAL A CA 1
ATOM 829 C C . VAL A 1 98 ? 16.812 -45.562 -35.406 1 76.12 98 VAL A C 1
ATOM 831 O O . VAL A 1 98 ? 16.469 -45.031 -34.344 1 76.12 98 VAL A O 1
ATOM 834 N N . SER A 1 99 ? 16.578 -45.062 -36.688 1 81.5 99 SER A N 1
ATOM 835 C CA . SER A 1 99 ? 15.727 -43.875 -36.812 1 81.5 99 SER A CA 1
ATOM 836 C C . SER A 1 99 ? 14.25 -44.25 -36.812 1 81.5 99 SER A C 1
ATOM 838 O O . SER A 1 99 ? 13.844 -45.188 -37.5 1 81.5 99 SER A O 1
ATOM 840 N N . LEU A 1 100 ? 13.594 -43.656 -35.938 1 86.25 100 LEU A N 1
ATOM 841 C CA . LEU A 1 100 ? 12.164 -43.938 -35.875 1 86.25 100 LEU A CA 1
ATOM 842 C C . LEU A 1 100 ? 11.359 -42.656 -36.031 1 86.25 100 LEU A C 1
ATOM 844 O O . LEU A 1 100 ? 11.719 -41.594 -35.5 1 86.25 100 LEU A O 1
ATOM 848 N N . SER A 1 101 ? 10.32 -42.688 -37.062 1 91.38 101 SER A N 1
ATOM 849 C CA . SER A 1 101 ? 9.391 -41.562 -37.25 1 91.38 101 SER A CA 1
ATOM 850 C C . SER A 1 101 ? 7.977 -41.969 -36.844 1 91.38 101 SER A C 1
ATOM 852 O O . SER A 1 101 ? 7.445 -42.969 -37.25 1 91.38 101 SER A O 1
ATOM 854 N N . SER A 1 102 ? 7.57 -41.219 -36 1 93.88 102 SER A N 1
ATOM 855 C CA . SER A 1 102 ? 6.238 -41.562 -35.5 1 93.88 102 SER A CA 1
ATOM 856 C C . SER A 1 102 ? 5.359 -40.312 -35.375 1 93.88 102 SER A C 1
ATOM 858 O O . SER A 1 102 ? 5.867 -39.219 -35.188 1 93.88 102 SER A O 1
ATOM 860 N N . PHE A 1 103 ? 4.051 -40.469 -35.656 1 95.69 103 PHE A N 1
ATOM 861 C CA . PHE A 1 103 ? 3.018 -39.469 -35.438 1 95.69 103 PHE A CA 1
ATOM 862 C C . PHE A 1 103 ? 1.983 -39.969 -34.438 1 95.69 103 PHE A C 1
ATOM 864 O O . PHE A 1 103 ? 1.451 -41.062 -34.562 1 95.69 103 PHE A O 1
ATOM 871 N N . SER A 1 104 ? 1.842 -39.188 -33.438 1 96.25 104 SER A N 1
ATOM 872 C CA . SER A 1 104 ? 0.862 -39.625 -32.469 1 96.25 104 SER A CA 1
ATOM 873 C C . SER A 1 104 ? -0.088 -38.469 -32.094 1 96.25 104 SER A C 1
ATOM 875 O O . SER A 1 104 ? 0.267 -37.312 -32.219 1 96.25 104 SER A O 1
ATOM 877 N N . SER A 1 105 ? -1.369 -38.75 -31.828 1 96.81 105 SER A N 1
ATOM 878 C CA . SER A 1 105 ? -2.416 -37.875 -31.344 1 96.81 105 SER A CA 1
ATOM 879 C C . SER A 1 105 ? -3.154 -38.469 -30.141 1 96.81 105 SER A C 1
ATOM 881 O O . SER A 1 105 ? -3.385 -39.688 -30.109 1 96.81 105 SER A O 1
ATOM 883 N N . ASN A 1 106 ? -3.391 -37.656 -29.188 1 97.25 106 ASN A N 1
ATOM 884 C CA . ASN A 1 106 ? -4.145 -38.156 -28.047 1 97.25 106 ASN A CA 1
ATOM 885 C C . ASN A 1 106 ? -5.125 -37.125 -27.516 1 97.25 106 ASN A C 1
ATOM 887 O O . ASN A 1 106 ? -4.945 -35.938 -27.719 1 97.25 106 ASN A O 1
ATOM 891 N N . ALA A 1 107 ? -6.227 -37.562 -26.891 1 96.75 107 ALA A N 1
ATOM 892 C CA . ALA A 1 107 ? -7.238 -36.781 -26.219 1 96.75 107 ALA A CA 1
ATOM 893 C C . ALA A 1 107 ? -7.797 -37.469 -25 1 96.75 107 ALA A C 1
ATOM 895 O O . ALA A 1 107 ? -8.008 -38.688 -25.031 1 96.75 107 ALA A O 1
ATOM 896 N N . ALA A 1 108 ? -7.852 -36.719 -23.969 1 97.56 108 ALA A N 1
ATOM 897 C CA . ALA A 1 108 ? -8.406 -37.25 -22.734 1 97.56 108 ALA A CA 1
ATOM 898 C C . ALA A 1 108 ? -9.422 -36.312 -22.109 1 97.56 108 ALA A C 1
ATOM 900 O O . ALA A 1 108 ? -9.156 -35.094 -21.984 1 97.56 108 ALA A O 1
ATOM 901 N N . LEU A 1 109 ? -10.617 -36.781 -21.859 1 97.19 109 LEU A N 1
ATOM 902 C CA . LEU A 1 109 ? -11.656 -36.062 -21.141 1 97.19 109 LEU A CA 1
ATOM 903 C C . LEU A 1 109 ? -11.758 -36.531 -19.688 1 97.19 109 LEU A C 1
ATOM 905 O O . LEU A 1 109 ? -11.898 -37.719 -19.438 1 97.19 109 LEU A O 1
ATOM 909 N N . SER A 1 110 ? -11.625 -35.562 -18.812 1 97.12 110 SER A N 1
ATOM 910 C CA . SER A 1 110 ? -11.617 -35.938 -17.406 1 97.12 110 SER A CA 1
ATOM 911 C C . SER A 1 110 ? -12.617 -35.125 -16.609 1 97.12 110 SER A C 1
ATOM 913 O O . SER A 1 110 ? -12.695 -33.906 -16.766 1 97.12 110 SER A O 1
ATOM 915 N N . VAL A 1 111 ? -13.453 -35.781 -15.82 1 96.88 111 VAL A N 1
ATOM 916 C CA . VAL A 1 111 ? -14.352 -35.156 -14.867 1 96.88 111 VAL A CA 1
ATOM 917 C C . VAL A 1 111 ? -13.781 -35.281 -13.453 1 96.88 111 VAL A C 1
ATOM 919 O O . VAL A 1 111 ? -13.484 -36.406 -13.008 1 96.88 111 VAL A O 1
ATOM 922 N N . ARG A 1 112 ? -13.625 -34.125 -12.82 1 95.38 112 ARG A N 1
ATOM 923 C CA . ARG A 1 112 ? -13.07 -34.125 -11.469 1 95.38 112 ARG A CA 1
ATOM 924 C C . ARG A 1 112 ? -14.078 -33.562 -10.461 1 95.38 112 ARG A C 1
ATOM 926 O O . ARG A 1 112 ? -14.727 -32.562 -10.719 1 95.38 112 ARG A O 1
ATOM 933 N N . GLN A 1 113 ? -14.234 -34.312 -9.32 1 94.56 113 GLN A N 1
ATOM 934 C CA . GLN A 1 113 ? -15.148 -33.875 -8.258 1 94.56 113 GLN A CA 1
ATOM 935 C C . GLN A 1 113 ? -14.453 -33.906 -6.902 1 94.56 113 GLN A C 1
ATOM 937 O O . GLN A 1 113 ? -14 -34.969 -6.453 1 94.56 113 GLN A O 1
ATOM 942 N N . ASN A 1 114 ? -14.422 -32.688 -6.328 1 91.62 114 ASN A N 1
ATOM 943 C CA . ASN A 1 114 ? -13.883 -32.625 -4.977 1 91.62 114 ASN A CA 1
ATOM 944 C C . ASN A 1 114 ? -14.914 -33.031 -3.934 1 91.62 114 ASN A C 1
ATOM 946 O O . ASN A 1 114 ? -16.062 -32.594 -3.982 1 91.62 114 ASN A O 1
ATOM 950 N N . VAL A 1 115 ? -14.562 -33.906 -3.055 1 91.81 115 VAL A N 1
ATOM 951 C CA . VAL A 1 115 ? -15.461 -34.375 -2.01 1 91.81 115 VAL A CA 1
ATOM 952 C C . VAL A 1 115 ? -15.164 -33.656 -0.699 1 91.81 115 VAL A C 1
ATOM 954 O O . VAL A 1 115 ? -14.227 -34.031 0.017 1 91.81 115 VAL A O 1
ATOM 957 N N . THR A 1 116 ? -16.062 -32.844 -0.24 1 90.81 116 THR A N 1
ATOM 958 C CA . THR A 1 116 ? -15.844 -31.953 0.893 1 90.81 116 THR A CA 1
ATOM 959 C C . THR A 1 116 ? -15.781 -32.719 2.199 1 90.81 116 THR A C 1
ATOM 961 O O . THR A 1 116 ? -15 -32.406 3.09 1 90.81 116 THR A O 1
ATOM 964 N N . PHE A 1 117 ? -16.531 -33.75 2.375 1 89.56 117 PHE A N 1
ATOM 965 C CA . PHE A 1 117 ? -16.656 -34.469 3.635 1 89.56 117 PHE A CA 1
ATOM 966 C C . PHE A 1 117 ? -15.398 -35.281 3.938 1 89.56 117 PHE A C 1
ATOM 968 O O . PHE A 1 117 ? -14.945 -35.312 5.082 1 89.56 117 PHE A O 1
ATOM 975 N N . THR A 1 118 ? -14.75 -35.844 2.92 1 90.25 118 THR A N 1
ATOM 976 C CA . THR A 1 118 ? -13.609 -36.719 3.135 1 90.25 118 THR A CA 1
ATOM 977 C C . THR A 1 118 ? -12.305 -36 2.807 1 90.25 118 THR A C 1
ATOM 979 O O . THR A 1 118 ? -11.242 -36.344 3.316 1 90.25 118 THR A O 1
ATOM 982 N N . GLY A 1 119 ? -12.367 -35.031 1.971 1 91.62 119 GLY A N 1
ATOM 983 C CA . GLY A 1 119 ? -11.172 -34.344 1.52 1 91.62 119 GLY A CA 1
ATOM 984 C C . GLY A 1 119 ? -10.531 -34.969 0.308 1 91.62 119 GLY A C 1
ATOM 985 O O . GLY A 1 119 ? -9.438 -34.594 -0.11 1 91.62 119 GLY A O 1
ATOM 986 N N . GLY A 1 120 ? -11.148 -35.938 -0.256 1 93.31 120 GLY A N 1
ATOM 987 C CA . GLY A 1 120 ? -10.625 -36.625 -1.418 1 93.31 120 GLY A CA 1
ATOM 988 C C . GLY A 1 120 ? -11.141 -36.062 -2.732 1 93.31 120 GLY A C 1
ATOM 989 O O . GLY A 1 120 ? -11.938 -35.125 -2.744 1 93.31 120 GLY A O 1
ATOM 990 N N . VAL A 1 121 ? -10.562 -36.594 -3.846 1 95.12 121 VAL A N 1
ATOM 991 C CA . VAL A 1 121 ? -10.938 -36.156 -5.188 1 95.12 121 VAL A CA 1
ATOM 992 C C . VAL A 1 121 ? -11.242 -37.375 -6.055 1 95.12 121 VAL A C 1
ATOM 994 O O . VAL A 1 121 ? -10.445 -38.312 -6.121 1 95.12 121 VAL A O 1
ATOM 997 N N . PHE A 1 122 ? -12.484 -37.344 -6.641 1 95.69 122 PHE A N 1
ATOM 998 C CA . PHE A 1 122 ? -12.859 -38.344 -7.629 1 95.69 122 PHE A CA 1
ATOM 999 C C . PHE A 1 122 ? -12.594 -37.844 -9.039 1 95.69 122 PHE A C 1
ATOM 1001 O O . PHE A 1 122 ? -12.844 -36.688 -9.352 1 95.69 122 PHE A O 1
ATOM 1008 N N . ASP A 1 123 ? -12.016 -38.719 -9.805 1 96.38 123 ASP A N 1
ATOM 1009 C CA . ASP A 1 123 ? -11.805 -38.344 -11.203 1 96.38 123 ASP A CA 1
ATOM 1010 C C . ASP A 1 123 ? -12.234 -39.469 -12.141 1 96.38 123 ASP A C 1
ATOM 1012 O O . ASP A 1 123 ? -12.016 -40.656 -11.852 1 96.38 123 ASP A O 1
ATOM 1016 N N . VAL A 1 124 ? -13.016 -39.156 -13.156 1 97.19 124 VAL A N 1
ATOM 1017 C CA . VAL A 1 124 ? -13.406 -40.094 -14.219 1 97.19 124 VAL A CA 1
ATOM 1018 C C . VAL A 1 124 ? -12.82 -39.625 -15.555 1 97.19 124 VAL A C 1
ATOM 1020 O O . VAL A 1 124 ? -13.055 -38.5 -15.977 1 97.19 124 VAL A O 1
ATOM 1023 N N . THR A 1 125 ? -12.047 -40.469 -16.141 1 97.25 125 THR A N 1
ATOM 1024 C CA . THR A 1 125 ? -11.344 -40.062 -17.344 1 97.25 125 THR A CA 1
ATOM 1025 C C . THR A 1 125 ? -11.641 -41 -18.5 1 97.25 125 THR A C 1
ATOM 1027 O O . THR A 1 125 ? -11.781 -42.219 -18.297 1 97.25 125 THR A O 1
ATOM 1030 N N . SER A 1 126 ? -11.867 -40.5 -19.672 1 97 126 SER A N 1
ATOM 1031 C CA . SER A 1 126 ? -11.922 -41.219 -20.938 1 97 126 SER A CA 1
ATOM 1032 C C . SER A 1 126 ? -10.852 -40.719 -21.906 1 97 126 SER A C 1
ATOM 1034 O O . SER A 1 126 ? -10.711 -39.5 -22.094 1 97 126 SER A O 1
ATOM 1036 N N . SER A 1 127 ? -10.062 -41.656 -22.438 1 96.88 127 SER A N 1
ATOM 1037 C CA . SER A 1 127 ? -8.977 -41.188 -23.281 1 96.88 127 SER A CA 1
ATOM 1038 C C . SER A 1 127 ? -8.836 -42.062 -24.531 1 96.88 127 SER A C 1
ATOM 1040 O O . SER A 1 127 ? -9.266 -43.219 -24.547 1 96.88 127 SER A O 1
ATOM 1042 N N . LEU A 1 128 ? -8.328 -41.438 -25.625 1 96.62 128 LEU A N 1
ATOM 1043 C CA . LEU A 1 128 ? -8.023 -42.062 -26.906 1 96.62 128 LEU A CA 1
ATOM 1044 C C . LEU A 1 128 ? -6.688 -41.594 -27.453 1 96.62 128 LEU A C 1
ATOM 1046 O O . LEU A 1 128 ? -6.391 -40.375 -27.391 1 96.62 128 LEU A O 1
ATOM 1050 N N . SER A 1 129 ? -5.895 -42.5 -27.844 1 96.94 129 SER A N 1
ATOM 1051 C CA . SER A 1 129 ? -4.625 -42.156 -28.469 1 96.94 129 SER A CA 1
ATOM 1052 C C . SER A 1 129 ? -4.43 -42.906 -29.781 1 96.94 129 SER A C 1
ATOM 1054 O O . SER A 1 129 ? -4.863 -44.062 -29.922 1 96.94 129 SER A O 1
ATOM 1056 N N . ARG A 1 130 ? -3.93 -42.25 -30.781 1 97 130 ARG A N 1
ATOM 1057 C CA . ARG A 1 130 ? -3.566 -42.781 -32.094 1 97 130 ARG A CA 1
ATOM 1058 C C . ARG A 1 130 ? -2.07 -42.656 -32.344 1 97 130 ARG A C 1
ATOM 1060 O O . ARG A 1 130 ? -1.505 -41.562 -32.156 1 97 130 ARG A O 1
ATOM 1067 N N . ARG A 1 131 ? -1.458 -43.719 -32.656 1 95.56 131 ARG A N 1
ATOM 1068 C CA . ARG A 1 131 ? -0.039 -43.688 -33 1 95.56 131 ARG A CA 1
ATOM 1069 C C . ARG A 1 131 ? 0.216 -44.344 -34.344 1 95.56 131 ARG A C 1
ATOM 1071 O O . ARG A 1 131 ? -0.295 -45.438 -34.625 1 95.56 131 ARG A O 1
ATOM 1078 N N . GLU A 1 132 ? 0.931 -43.625 -35.156 1 95.44 132 GLU A N 1
ATOM 1079 C CA . GLU A 1 132 ? 1.299 -44.125 -36.469 1 95.44 132 GLU A CA 1
ATOM 1080 C C . GLU A 1 132 ? 2.814 -44.219 -36.625 1 95.44 132 GLU A C 1
ATOM 1082 O O . GLU A 1 132 ? 3.52 -43.219 -36.406 1 95.44 132 GLU A O 1
ATOM 1087 N N . ASP A 1 133 ? 3.221 -45.375 -36.875 1 93.25 133 ASP A N 1
ATOM 1088 C CA . ASP A 1 133 ? 4.605 -45.531 -37.312 1 93.25 133 ASP A CA 1
ATOM 1089 C C . ASP A 1 133 ? 4.762 -45.188 -38.812 1 93.25 133 ASP A C 1
ATOM 1091 O O . ASP A 1 133 ? 4.414 -46 -39.656 1 93.25 133 ASP A O 1
ATOM 1095 N N . ILE A 1 134 ? 5.344 -44.188 -39.125 1 91.06 134 ILE A N 1
ATOM 1096 C CA . ILE A 1 134 ? 5.383 -43.656 -40.5 1 91.06 134 ILE A CA 1
ATOM 1097 C C . ILE A 1 134 ? 6.266 -44.562 -41.375 1 91.06 134 ILE A C 1
ATOM 1099 O O . ILE A 1 134 ? 5.957 -44.812 -42.531 1 91.06 134 ILE A O 1
ATOM 1103 N N . ASP A 1 135 ? 7.348 -45 -40.812 1 85.44 135 ASP A N 1
ATOM 1104 C CA . ASP A 1 135 ? 8.297 -45.812 -41.562 1 85.44 135 ASP A CA 1
ATOM 1105 C C . ASP A 1 135 ? 7.699 -47.156 -41.969 1 85.44 135 ASP A C 1
ATOM 1107 O O . ASP A 1 135 ? 7.898 -47.625 -43.062 1 85.44 135 ASP A O 1
ATOM 1111 N N . ARG A 1 136 ? 6.898 -47.781 -41.062 1 87.88 136 ARG A N 1
ATOM 1112 C CA . ARG A 1 136 ? 6.34 -49.094 -41.312 1 87.88 136 ARG A CA 1
ATOM 1113 C C . ARG A 1 136 ? 4.898 -49 -41.812 1 87.88 136 ARG A C 1
ATOM 1115 O O . ARG A 1 136 ? 4.324 -50 -42.25 1 87.88 136 ARG A O 1
ATOM 1122 N N . GLY A 1 137 ? 4.312 -47.938 -41.688 1 87.75 137 GLY A N 1
ATOM 1123 C CA . GLY A 1 137 ? 2.934 -47.719 -42.125 1 87.75 137 GLY A CA 1
ATOM 1124 C C . GLY A 1 137 ? 1.925 -48.375 -41.188 1 87.75 137 GLY A C 1
ATOM 1125 O O . GLY A 1 137 ? 0.846 -48.781 -41.594 1 87.75 137 GLY A O 1
ATOM 1126 N N . MET A 1 138 ? 2.34 -48.625 -39.875 1 92 138 MET A N 1
ATOM 1127 C CA . MET A 1 138 ? 1.47 -49.281 -38.906 1 92 138 MET A CA 1
ATOM 1128 C C . MET A 1 138 ? 0.769 -48.25 -38.031 1 92 138 MET A C 1
ATOM 1130 O O . MET A 1 138 ? 1.402 -47.312 -37.531 1 92 138 MET A O 1
ATOM 1134 N N . VAL A 1 139 ? -0.602 -48.406 -37.938 1 94.31 139 VAL A N 1
ATOM 1135 C CA . VAL A 1 139 ? -1.403 -47.531 -37.125 1 94.31 139 VAL A CA 1
ATOM 1136 C C . VAL A 1 139 ? -1.951 -48.281 -35.906 1 94.31 139 VAL A C 1
ATOM 1138 O O . VAL A 1 139 ? -2.361 -49.438 -36.062 1 94.31 139 VAL A O 1
ATOM 1141 N N . GLU A 1 140 ? -1.801 -47.75 -34.75 1 95.31 140 GLU A N 1
ATOM 1142 C CA . GLU A 1 140 ? -2.314 -48.344 -33.5 1 95.31 140 GLU A CA 1
ATOM 1143 C C . GLU A 1 140 ? -3.174 -47.344 -32.719 1 95.31 140 GLU A C 1
ATOM 1145 O O . GLU A 1 140 ? -2.82 -46.188 -32.594 1 95.31 140 GLU A O 1
ATOM 1150 N N . TYR A 1 141 ? -4.402 -47.906 -32.344 1 96.12 141 TYR A N 1
ATOM 1151 C CA . TYR A 1 141 ? -5.285 -47.125 -31.484 1 96.12 141 TYR A CA 1
ATOM 1152 C C . TYR A 1 141 ? -5.301 -47.688 -30.062 1 96.12 141 TYR A C 1
ATOM 1154 O O . TYR A 1 141 ? -5.344 -48.906 -29.891 1 96.12 141 TYR A O 1
ATOM 1162 N N . ALA A 1 142 ? -5.129 -46.781 -29.094 1 95.69 142 ALA A N 1
ATOM 1163 C CA . ALA A 1 142 ? -5.258 -47.188 -27.688 1 95.69 142 ALA A CA 1
ATOM 1164 C C . ALA A 1 142 ? -6.398 -46.406 -27.016 1 95.69 142 ALA A C 1
ATOM 1166 O O . ALA A 1 142 ? -6.371 -45.188 -26.938 1 95.69 142 ALA A O 1
ATOM 1167 N N . SER A 1 143 ? -7.398 -47.156 -26.562 1 95.69 143 SER A N 1
ATOM 1168 C CA . SER A 1 143 ? -8.57 -46.5 -25.969 1 95.69 143 SER A CA 1
ATOM 1169 C C . SER A 1 143 ? -8.734 -46.906 -24.5 1 95.69 143 SER A C 1
ATOM 1171 O O . SER A 1 143 ? -8.438 -48.031 -24.109 1 95.69 143 SER A O 1
ATOM 1173 N N . VAL A 1 144 ? -9.078 -45.906 -23.703 1 95.94 144 VAL A N 1
ATOM 1174 C CA . VAL A 1 144 ? -9.562 -46.094 -22.344 1 95.94 144 VAL A CA 1
ATOM 1175 C C . VAL A 1 144 ? -10.953 -45.469 -22.203 1 95.94 144 VAL A C 1
ATOM 1177 O O . VAL A 1 144 ? -11.086 -44.312 -21.766 1 95.94 144 VAL A O 1
ATOM 1180 N N . PRO A 1 145 ? -11.953 -46.312 -22.438 1 94.94 145 PRO A N 1
ATOM 1181 C CA . PRO A 1 145 ? -13.312 -45.75 -22.453 1 94.94 145 PRO A CA 1
ATOM 1182 C C . PRO A 1 145 ? -13.711 -45.125 -21.109 1 94.94 145 PRO A C 1
ATOM 1184 O O . PRO A 1 145 ? -14.367 -44.094 -21.078 1 94.94 145 PRO A O 1
ATOM 1187 N N . VAL A 1 146 ? -13.336 -45.75 -20.016 1 95.88 146 VAL A N 1
ATOM 1188 C CA . VAL A 1 146 ? -13.664 -45.219 -18.703 1 95.88 146 VAL A CA 1
ATOM 1189 C C . VAL A 1 146 ? -12.617 -45.656 -17.672 1 95.88 146 VAL A C 1
ATOM 1191 O O . VAL A 1 146 ? -12.188 -46.812 -17.672 1 95.88 146 VAL A O 1
ATOM 1194 N N . SER A 1 147 ? -12.133 -44.719 -17 1 96.94 147 SER A N 1
ATOM 1195 C CA . SER A 1 147 ? -11.25 -44.938 -15.859 1 96.94 147 SER A CA 1
ATOM 1196 C C . SER A 1 147 ? -11.656 -44.094 -14.656 1 96.94 147 SER A C 1
ATOM 1198 O O . SER A 1 147 ? -11.789 -42.875 -14.758 1 96.94 147 SER A O 1
ATOM 1200 N N . VAL A 1 148 ? -11.93 -44.719 -13.508 1 97.25 148 VAL A N 1
ATOM 1201 C CA . VAL A 1 148 ? -12.336 -44 -12.289 1 97.25 148 VAL A CA 1
ATOM 1202 C C . VAL A 1 148 ? -11.172 -43.969 -11.305 1 97.25 148 VAL A C 1
ATOM 1204 O O . VAL A 1 148 ? -10.602 -45.031 -10.961 1 97.25 148 VAL A O 1
ATOM 1207 N N . GLY A 1 149 ? -10.844 -42.781 -10.961 1 96.88 149 GLY A N 1
ATOM 1208 C CA . GLY A 1 149 ? -9.773 -42.594 -9.992 1 96.88 149 GLY A CA 1
ATOM 1209 C C . GLY A 1 149 ? -10.242 -41.906 -8.719 1 96.88 149 GLY A C 1
ATOM 1210 O O . GLY A 1 149 ? -11.195 -41.125 -8.734 1 96.88 149 GLY A O 1
ATOM 1211 N N . PHE A 1 150 ? -9.609 -42.25 -7.613 1 95.88 150 PHE A N 1
ATOM 1212 C CA . PHE A 1 150 ? -9.867 -41.625 -6.32 1 95.88 150 PHE A CA 1
ATOM 1213 C C . PHE A 1 150 ? -8.562 -41.375 -5.57 1 95.88 150 PHE A C 1
ATOM 1215 O O . PHE A 1 150 ? -7.715 -42.25 -5.477 1 95.88 150 PHE A O 1
ATOM 1222 N N . THR A 1 151 ? -8.398 -40.125 -5.125 1 95.56 151 THR A N 1
ATOM 1223 C CA . THR A 1 151 ? -7.227 -39.75 -4.336 1 95.56 151 THR A CA 1
ATOM 1224 C C . THR A 1 151 ? -7.641 -39.031 -3.053 1 95.56 151 THR A C 1
ATOM 1226 O O . THR A 1 151 ? -8.539 -38.188 -3.07 1 95.56 151 THR A O 1
ATOM 1229 N N . GLN A 1 152 ? -7.082 -39.469 -1.904 1 94.38 152 GLN A N 1
ATOM 1230 C CA . GLN A 1 152 ? -7.418 -38.844 -0.625 1 94.38 152 GLN A CA 1
ATOM 1231 C C . GLN A 1 152 ? -6.211 -38.844 0.309 1 94.38 152 GLN A C 1
ATOM 1233 O O . GLN A 1 152 ? -5.484 -39.812 0.411 1 94.38 152 GLN A O 1
ATOM 1238 N N . SER A 1 153 ? -5.977 -37.656 0.875 1 90.75 153 SER A N 1
ATOM 1239 C CA . SER A 1 153 ? -4.965 -37.562 1.922 1 90.75 153 SER A CA 1
ATOM 1240 C C . SER A 1 153 ? -5.539 -37.938 3.279 1 90.75 153 SER A C 1
ATOM 1242 O O . SER A 1 153 ? -6.621 -37.5 3.656 1 90.75 153 SER A O 1
ATOM 1244 N N . LEU A 1 154 ? -4.906 -38.781 3.953 1 87.38 154 LEU A N 1
ATOM 1245 C CA . LEU A 1 154 ? -5.402 -39.281 5.234 1 87.38 154 LEU A CA 1
ATOM 1246 C C . LEU A 1 154 ? -4.676 -38.625 6.395 1 87.38 154 LEU A C 1
ATOM 1248 O O . LEU A 1 154 ? -4.598 -39.188 7.488 1 87.38 154 LEU A O 1
ATOM 1252 N N . ASN A 1 155 ? -4.047 -37.469 6.152 1 83.19 155 ASN A N 1
ATOM 1253 C CA . ASN A 1 155 ? -3.213 -36.812 7.145 1 83.19 155 ASN A CA 1
ATOM 1254 C C . ASN A 1 155 ? -4.059 -36.062 8.172 1 83.19 155 ASN A C 1
ATOM 1256 O O . ASN A 1 155 ? -3.521 -35.375 9.055 1 83.19 155 ASN A O 1
ATOM 1260 N N . GLY A 1 156 ? -5.387 -36.125 8.117 1 81.62 156 GLY A N 1
ATOM 1261 C CA . GLY A 1 156 ? -6.25 -35.5 9.102 1 81.62 156 GLY A CA 1
ATOM 1262 C C . GLY A 1 156 ? -6.672 -34.094 8.727 1 81.62 156 GLY A C 1
ATOM 1263 O O . GLY A 1 156 ? -7.637 -33.562 9.273 1 81.62 156 GLY A O 1
ATOM 1264 N N . TYR A 1 157 ? -5.887 -33.375 7.883 1 89.94 157 TYR A N 1
ATOM 1265 C CA . TYR A 1 157 ? -6.258 -32.031 7.457 1 89.94 157 TYR A CA 1
ATOM 1266 C C . TYR A 1 157 ? -7.105 -32.062 6.191 1 89.94 157 TYR A C 1
ATOM 1268 O O . TYR A 1 157 ? -6.66 -32.594 5.16 1 89.94 157 TYR A O 1
ATOM 1276 N N . ASN A 1 158 ? -8.336 -31.609 6.289 1 92.44 158 ASN A N 1
ATOM 1277 C CA . ASN A 1 158 ? -9.25 -31.5 5.152 1 92.44 158 ASN A CA 1
ATOM 1278 C C . ASN A 1 158 ? -9.43 -30.047 4.719 1 92.44 158 ASN A C 1
ATOM 1280 O O . ASN A 1 158 ? -10.211 -29.312 5.324 1 92.44 158 ASN A O 1
ATOM 1284 N N . ARG A 1 159 ? -8.758 -29.641 3.664 1 92 159 ARG A N 1
ATOM 1285 C CA . ARG A 1 159 ? -8.797 -28.281 3.166 1 92 159 ARG A CA 1
ATOM 1286 C C . ARG A 1 159 ? -10.211 -27.875 2.762 1 92 159 ARG A C 1
ATOM 1288 O O . ARG A 1 159 ? -10.648 -26.766 3.037 1 92 159 ARG A O 1
ATOM 1295 N N . PHE A 1 160 ? -10.969 -28.828 2.145 1 93.62 160 PHE A N 1
ATOM 1296 C CA . PHE A 1 160 ? -12.297 -28.516 1.624 1 93.62 160 PHE A CA 1
ATOM 1297 C C . PHE A 1 160 ? -13.266 -28.234 2.76 1 93.62 160 PHE A C 1
ATOM 1299 O O . PHE A 1 160 ? -14.109 -27.344 2.648 1 93.62 160 PHE A O 1
ATOM 1306 N N . ARG A 1 161 ? -13.133 -28.938 3.811 1 93.44 161 ARG A N 1
ATOM 1307 C CA . ARG A 1 161 ? -14 -28.719 4.965 1 93.44 161 ARG A CA 1
ATOM 1308 C C . ARG A 1 161 ? -13.75 -27.359 5.586 1 93.44 161 ARG A C 1
ATOM 1310 O O . ARG A 1 161 ? -14.695 -26.641 5.934 1 93.44 161 ARG A O 1
ATOM 1317 N N . TRP A 1 162 ? -12.523 -27 5.781 1 94.69 162 TRP A N 1
ATOM 1318 C CA . TRP A 1 162 ? -12.172 -25.703 6.348 1 94.69 162 TRP A CA 1
ATOM 1319 C C . TRP A 1 162 ? -12.641 -24.562 5.441 1 94.69 162 TRP A C 1
ATOM 1321 O O . TRP A 1 162 ? -13.188 -23.562 5.914 1 94.69 162 TRP A O 1
ATOM 1331 N N . GLU A 1 163 ? -12.453 -24.734 4.094 1 94.44 163 GLU A N 1
ATOM 1332 C CA . GLU A 1 163 ? -12.906 -23.719 3.15 1 94.44 163 GLU A CA 1
ATOM 1333 C C . GLU A 1 163 ? -14.422 -23.547 3.211 1 94.44 163 GLU A C 1
ATOM 1335 O O . GLU A 1 163 ? -14.938 -22.438 3.047 1 94.44 163 GLU A O 1
ATOM 1340 N N . SER A 1 164 ? -15.172 -24.625 3.393 1 94.62 164 SER A N 1
ATOM 1341 C CA . SER A 1 164 ? -16.625 -24.578 3.465 1 94.62 164 SER A CA 1
ATOM 1342 C C . SER A 1 164 ? -17.094 -23.781 4.676 1 94.62 164 SER A C 1
ATOM 1344 O O . SER A 1 164 ? -18.203 -23.219 4.668 1 94.62 164 SER A O 1
ATOM 1346 N N . ARG A 1 165 ? -16.219 -23.672 5.668 1 94.75 165 ARG A N 1
ATOM 1347 C CA . ARG A 1 165 ? -16.562 -22.922 6.871 1 94.75 165 ARG A CA 1
ATOM 1348 C C . ARG A 1 165 ? -16.109 -21.469 6.754 1 94.75 165 ARG A C 1
ATOM 1350 O O . ARG A 1 165 ? -16.812 -20.562 7.199 1 94.75 165 ARG A O 1
ATOM 1357 N N . ILE A 1 166 ? -15.031 -21.219 6.094 1 95.94 166 ILE A N 1
ATOM 1358 C CA . ILE A 1 166 ? -14.383 -19.906 6.105 1 95.94 166 ILE A CA 1
ATOM 1359 C C . ILE A 1 166 ? -14.93 -19.047 4.965 1 95.94 166 ILE A C 1
ATOM 1361 O O . ILE A 1 166 ? -15.18 -17.859 5.145 1 95.94 166 ILE A O 1
ATOM 1365 N N . GLU A 1 167 ? -15.227 -19.641 3.781 1 95.19 167 GLU A N 1
ATOM 1366 C CA . GLU A 1 167 ? -15.562 -18.859 2.59 1 95.19 167 GLU A CA 1
ATOM 1367 C C . GLU A 1 167 ? -16.922 -18.188 2.742 1 95.19 167 GLU A C 1
ATOM 1369 O O . GLU A 1 167 ? -17.078 -17.016 2.393 1 95.19 167 GLU A O 1
ATOM 1374 N N . PRO A 1 168 ? -17.969 -18.922 3.279 1 95 168 PRO A N 1
ATOM 1375 C CA . PRO A 1 168 ? -19.234 -18.219 3.49 1 95 168 PRO A CA 1
ATOM 1376 C C . PRO A 1 168 ? -19.125 -17.078 4.492 1 95 168 PRO A C 1
ATOM 1378 O O . PRO A 1 168 ? -19.797 -16.047 4.34 1 95 168 PRO A O 1
ATOM 1381 N N . LEU A 1 169 ? -18.297 -17.281 5.453 1 96.12 169 LEU A N 1
ATOM 1382 C CA . LEU A 1 169 ? -18.062 -16.234 6.441 1 96.12 169 LEU A CA 1
ATOM 1383 C C . LEU A 1 169 ? -17.406 -15.008 5.805 1 96.12 169 LEU A C 1
ATOM 1385 O O . LEU A 1 169 ? -17.781 -13.875 6.094 1 96.12 169 LEU A O 1
ATOM 1389 N N . LYS A 1 170 ? -16.469 -15.195 4.922 1 95.56 170 LYS A N 1
ATOM 1390 C CA . LYS A 1 170 ? -15.805 -14.117 4.199 1 95.56 170 LYS A CA 1
ATOM 1391 C C . LYS A 1 170 ? -16.797 -13.328 3.35 1 95.56 170 LYS A C 1
ATOM 1393 O O . LYS A 1 170 ? -16.734 -12.102 3.285 1 95.56 170 LYS A O 1
ATOM 1398 N N . PHE A 1 171 ? -17.719 -14.078 2.752 1 94.94 171 PHE A N 1
ATOM 1399 C CA . PHE A 1 171 ? -18.688 -13.414 1.873 1 94.94 171 PHE A CA 1
ATOM 1400 C C . PHE A 1 171 ? -19.688 -12.602 2.682 1 94.94 171 PHE A C 1
ATOM 1402 O O . PHE A 1 171 ? -20.031 -11.477 2.299 1 94.94 171 PHE A O 1
ATOM 1409 N N . GLU A 1 172 ? -20.094 -13.141 3.814 1 94.44 172 GLU A N 1
ATOM 1410 C CA . GLU A 1 172 ? -20.984 -12.383 4.695 1 94.44 172 GLU A CA 1
ATOM 1411 C C . GLU A 1 172 ? -20.297 -11.117 5.203 1 94.44 172 GLU A C 1
ATOM 1413 O O . GLU A 1 172 ? -20.922 -10.055 5.273 1 94.44 172 GLU A O 1
ATOM 1418 N N . GLN A 1 173 ? -19.062 -11.242 5.531 1 95.38 173 GLN A N 1
ATOM 1419 C CA . GLN A 1 173 ? -18.281 -10.086 5.953 1 95.38 173 GLN A CA 1
ATOM 1420 C C . GLN A 1 173 ? -18.188 -9.039 4.844 1 95.38 173 GLN A C 1
ATOM 1422 O O . GLN A 1 173 ? -18.266 -7.84 5.105 1 95.38 173 GLN A O 1
ATOM 1427 N N . ALA A 1 174 ? -18.062 -9.484 3.607 1 93.5 174 ALA A N 1
ATOM 1428 C CA . ALA A 1 174 ? -17.938 -8.578 2.467 1 93.5 174 ALA A CA 1
ATOM 1429 C C . ALA A 1 174 ? -19.219 -7.758 2.279 1 93.5 174 ALA A C 1
ATOM 1431 O O . ALA A 1 174 ? -19.156 -6.578 1.926 1 93.5 174 ALA A O 1
ATOM 1432 N N . LYS A 1 175 ? -20.359 -8.391 2.52 1 93 175 LYS A N 1
ATOM 1433 C CA . LYS A 1 175 ? -21.641 -7.688 2.428 1 93 175 LYS A CA 1
ATOM 1434 C C . LYS A 1 175 ? -21.719 -6.547 3.438 1 93 175 LYS A C 1
ATOM 1436 O O . LYS A 1 175 ? -22.062 -5.418 3.084 1 93 175 LYS A O 1
ATOM 1441 N N . LEU A 1 176 ? -21.344 -6.879 4.637 1 94.5 176 LEU A N 1
ATOM 1442 C CA . LEU A 1 176 ? -21.391 -5.883 5.703 1 94.5 176 LEU A CA 1
ATOM 1443 C C . LEU A 1 176 ? -20.312 -4.816 5.508 1 94.5 176 LEU A C 1
ATOM 1445 O O . LEU A 1 176 ? -20.531 -3.645 5.82 1 94.5 176 LEU A O 1
ATOM 1449 N N . ASP A 1 177 ? -19.172 -5.238 4.977 1 94.5 177 ASP A N 1
ATOM 1450 C CA . ASP A 1 177 ? -18.109 -4.293 4.66 1 94.5 177 ASP A CA 1
ATOM 1451 C C . ASP A 1 177 ? -18.562 -3.26 3.635 1 94.5 177 ASP A C 1
ATOM 1453 O O . ASP A 1 177 ? -18.203 -2.086 3.719 1 94.5 177 ASP A O 1
ATOM 1457 N N . TYR A 1 178 ? -19.344 -3.699 2.672 1 93.88 178 TYR A N 1
ATOM 1458 C CA . TYR A 1 178 ? -19.859 -2.791 1.654 1 93.88 178 TYR A CA 1
ATOM 1459 C C . TYR A 1 178 ? -20.797 -1.75 2.271 1 93.88 178 TYR A C 1
ATOM 1461 O O . TYR A 1 178 ? -20.641 -0.552 2.02 1 93.88 178 TYR A O 1
ATOM 1469 N N . LEU A 1 179 ? -21.625 -2.201 3.143 1 93.31 179 LEU A N 1
ATOM 1470 C CA . LEU A 1 179 ? -22.547 -1.292 3.809 1 93.31 179 LEU A CA 1
ATOM 1471 C C . LEU A 1 179 ? -21.797 -0.301 4.691 1 93.31 179 LEU A C 1
ATOM 1473 O O . LEU A 1 179 ? -22.125 0.888 4.715 1 93.31 179 LEU A O 1
ATOM 1477 N N . GLN A 1 180 ? -20.828 -0.806 5.391 1 94.56 180 GLN A N 1
ATOM 1478 C CA . GLN A 1 180 ? -20.016 0.056 6.246 1 94.56 180 GLN A CA 1
ATOM 1479 C C . GLN A 1 180 ? -19.266 1.098 5.426 1 94.56 180 GLN A C 1
ATOM 1481 O O . GLN A 1 180 ? -19.125 2.244 5.852 1 94.56 180 GLN A O 1
ATOM 1486 N N . SER A 1 181 ? -18.797 0.706 4.266 1 93.44 181 SER A N 1
ATOM 1487 C CA . SER A 1 181 ? -18.078 1.63 3.389 1 93.44 181 SER A CA 1
ATOM 1488 C C . SER A 1 181 ? -19 2.746 2.902 1 93.44 181 SER A C 1
ATOM 1490 O O . SER A 1 181 ? -18.578 3.898 2.789 1 93.44 181 SER A O 1
ATOM 1492 N N . ILE A 1 182 ? -20.219 2.385 2.682 1 91.44 182 ILE A N 1
ATOM 1493 C CA . ILE A 1 182 ? -21.203 3.375 2.25 1 91.44 182 ILE A CA 1
ATOM 1494 C C . ILE A 1 182 ? -21.453 4.379 3.373 1 91.44 182 ILE A C 1
ATOM 1496 O O . ILE A 1 182 ? -21.547 5.582 3.129 1 91.44 182 ILE A O 1
ATOM 1500 N N . GLU A 1 183 ? -21.5 3.861 4.555 1 93.69 183 GLU A N 1
ATOM 1501 C CA . GLU A 1 183 ? -21.688 4.754 5.695 1 93.69 183 GLU A CA 1
ATOM 1502 C C . GLU A 1 183 ? -20.438 5.59 5.953 1 93.69 183 GLU A C 1
ATOM 1504 O O . GLU A 1 183 ? -20.531 6.738 6.387 1 93.69 183 GLU A O 1
ATOM 1509 N N . GLN A 1 184 ? -19.297 5.016 5.742 1 95.12 184 GLN A N 1
ATOM 1510 C CA . GLN A 1 184 ? -18.062 5.77 5.852 1 95.12 184 GLN A CA 1
ATOM 1511 C C . GLN A 1 184 ? -18.031 6.934 4.867 1 95.12 184 GLN A C 1
ATOM 1513 O O . GLN A 1 184 ? -17.484 8 5.172 1 95.12 184 GLN A O 1
ATOM 1518 N N . LEU A 1 185 ? -18.578 6.66 3.729 1 94.56 185 LEU A N 1
ATOM 1519 C CA . LEU A 1 185 ? -18.719 7.715 2.73 1 94.56 185 LEU A CA 1
ATOM 1520 C C . LEU A 1 185 ? -19.578 8.859 3.262 1 94.56 185 LEU A C 1
ATOM 1522 O O . LEU A 1 185 ? -19.281 10.031 3.008 1 94.56 185 LEU A O 1
ATOM 1526 N N . SER A 1 186 ? -20.547 8.555 4.027 1 95.44 186 SER A N 1
ATOM 1527 C CA . SER A 1 186 ? -21.391 9.578 4.637 1 95.44 186 SER A CA 1
ATOM 1528 C C . SER A 1 186 ? -20.609 10.406 5.652 1 95.44 186 SER A C 1
ATOM 1530 O O . SER A 1 186 ? -20.766 11.625 5.719 1 95.44 186 SER A O 1
ATOM 1532 N N . VAL A 1 187 ? -19.797 9.75 6.402 1 96.31 187 VAL A N 1
ATOM 1533 C CA . VAL A 1 187 ? -18.953 10.438 7.379 1 96.31 187 VAL A CA 1
ATOM 1534 C C . VAL A 1 187 ? -17.984 11.375 6.66 1 96.31 187 VAL A C 1
ATOM 1536 O O . VAL A 1 187 ? -17.844 12.547 7.035 1 96.31 187 VAL A O 1
ATOM 1539 N N . GLN A 1 188 ? -17.406 10.906 5.617 1 95.56 188 GLN A N 1
ATOM 1540 C CA . GLN A 1 188 ? -16.469 11.711 4.859 1 95.56 188 GLN A CA 1
ATOM 1541 C C . GLN A 1 188 ? -17.156 12.898 4.195 1 95.56 188 GLN A C 1
ATOM 1543 O O . GLN A 1 188 ? -16.656 14.016 4.223 1 95.56 188 GLN A O 1
ATOM 1548 N N . ALA A 1 189 ? -18.297 12.602 3.621 1 96.31 189 ALA A N 1
ATOM 1549 C CA . ALA A 1 189 ? -19.078 13.664 2.998 1 96.31 189 ALA A CA 1
ATOM 1550 C C . ALA A 1 189 ? -19.422 14.758 4.004 1 96.31 189 ALA A C 1
ATOM 1552 O O . ALA A 1 189 ? -19.312 15.953 3.699 1 96.31 189 ALA A O 1
ATOM 1553 N N . THR A 1 190 ? -19.766 14.344 5.184 1 97.06 190 THR A N 1
ATOM 1554 C CA . THR A 1 190 ? -20.094 15.289 6.246 1 97.06 190 THR A CA 1
ATOM 1555 C C . THR A 1 190 ? -18.875 16.141 6.602 1 97.06 190 THR A C 1
ATOM 1557 O O . THR A 1 190 ? -19 17.359 6.738 1 97.06 190 THR A O 1
ATOM 1560 N N . ASN A 1 191 ? -17.75 15.586 6.691 1 96.75 191 ASN A N 1
ATOM 1561 C CA . ASN A 1 191 ? -16.531 16.328 7 1 96.75 191 ASN A CA 1
ATOM 1562 C C . ASN A 1 191 ? -16.188 17.328 5.898 1 96.75 191 ASN A C 1
ATOM 1564 O O . ASN A 1 191 ? -15.859 18.484 6.18 1 96.75 191 ASN A O 1
ATOM 1568 N N . HIS A 1 192 ? -16.281 16.859 4.68 1 95.81 192 HIS A N 1
ATOM 1569 C CA . HIS A 1 192 ? -16 17.766 3.564 1 95.81 192 HIS A CA 1
ATOM 1570 C C . HIS A 1 192 ? -17 18.922 3.539 1 95.81 192 HIS A C 1
ATOM 1572 O O . HIS A 1 192 ? -16.609 20.078 3.295 1 95.81 192 HIS A O 1
ATOM 1578 N N . PHE A 1 193 ? -18.25 18.641 3.816 1 96.94 193 PHE A N 1
ATOM 1579 C CA . PHE A 1 193 ? -19.312 19.625 3.844 1 96.94 193 PHE A CA 1
ATOM 1580 C C . PHE A 1 193 ? -19.016 20.703 4.883 1 96.94 193 PHE A C 1
ATOM 1582 O O . PHE A 1 193 ? -19.016 21.891 4.566 1 96.94 193 PHE A O 1
ATOM 1589 N N . PHE A 1 194 ? -18.703 20.312 6.055 1 97 194 PHE A N 1
ATOM 1590 C CA . PHE A 1 194 ? -18.516 21.266 7.141 1 97 194 PHE A CA 1
ATOM 1591 C C . PHE A 1 194 ? -17.156 21.953 7.031 1 97 194 PHE A C 1
ATOM 1593 O O . PHE A 1 194 ? -16.953 23.047 7.57 1 97 194 PHE A O 1
ATOM 1600 N N . ASN A 1 195 ? -16.25 21.328 6.363 1 96.25 195 ASN A N 1
ATOM 1601 C CA . ASN A 1 195 ? -14.992 22.016 6.074 1 96.25 195 ASN A CA 1
ATOM 1602 C C . ASN A 1 195 ? -15.219 23.25 5.195 1 96.25 195 ASN A C 1
ATOM 1604 O O . ASN A 1 195 ? -14.633 24.297 5.434 1 96.25 195 ASN A O 1
ATOM 1608 N N . VAL A 1 196 ? -16.062 23.047 4.215 1 96.31 196 VAL A N 1
ATOM 1609 C CA . VAL A 1 196 ? -16.406 24.172 3.348 1 96.31 196 VAL A CA 1
ATOM 1610 C C . VAL A 1 196 ? -17.188 25.219 4.145 1 96.31 196 VAL A C 1
ATOM 1612 O O . VAL A 1 196 ? -16.875 26.406 4.078 1 96.31 196 VAL A O 1
ATOM 1615 N N . ALA A 1 197 ? -18.109 24.75 4.953 1 94.69 197 ALA A N 1
ATOM 1616 C CA . ALA A 1 197 ? -18.906 25.672 5.77 1 94.69 197 ALA A CA 1
ATOM 1617 C C . ALA A 1 197 ? -18.016 26.469 6.711 1 94.69 197 ALA A C 1
ATOM 1619 O O . ALA A 1 197 ? -18.172 27.688 6.836 1 94.69 197 ALA A O 1
ATOM 1620 N N . THR A 1 198 ? -17.062 25.828 7.281 1 95.69 198 THR A N 1
ATOM 1621 C CA . THR A 1 198 ? -16.141 26.484 8.203 1 95.69 198 THR A CA 1
ATOM 1622 C C . THR A 1 198 ? -15.258 27.5 7.469 1 95.69 198 THR A C 1
ATOM 1624 O O . THR A 1 198 ? -15.07 28.625 7.938 1 95.69 198 THR A O 1
ATOM 1627 N N . ALA A 1 199 ? -14.773 27.094 6.336 1 95.75 199 ALA A N 1
ATOM 1628 C CA . ALA A 1 199 ? -13.93 28 5.551 1 95.75 199 ALA A CA 1
ATOM 1629 C C . ALA A 1 199 ? -14.703 29.234 5.109 1 95.75 199 ALA A C 1
ATOM 1631 O O . ALA A 1 199 ? -14.18 30.359 5.145 1 95.75 199 ALA A O 1
ATOM 1632 N N . GLU A 1 200 ? -15.93 29.094 4.766 1 93.69 200 GLU A N 1
ATOM 1633 C CA . GLU A 1 200 ? -16.781 30.203 4.332 1 93.69 200 GLU A CA 1
ATOM 1634 C C . GLU A 1 200 ? -17.062 31.156 5.488 1 93.69 200 GLU A C 1
ATOM 1636 O O . GLU A 1 200 ? -17.031 32.375 5.32 1 93.69 200 GLU A O 1
ATOM 1641 N N . ILE A 1 201 ? -17.328 30.594 6.574 1 92.12 201 ILE A N 1
ATOM 1642 C CA . ILE A 1 201 ? -17.609 31.406 7.75 1 92.12 201 ILE A CA 1
ATOM 1643 C C . ILE A 1 201 ? -16.344 32.156 8.172 1 92.12 201 ILE A C 1
ATOM 1645 O O . ILE A 1 201 ? -16.406 33.344 8.516 1 92.12 201 ILE A O 1
ATOM 1649 N N . ASN A 1 202 ? -15.227 31.516 8.125 1 94.88 202 ASN A N 1
ATOM 1650 C CA . ASN A 1 202 ? -13.961 32.156 8.461 1 94.88 202 ASN A CA 1
ATOM 1651 C C . ASN A 1 202 ? -13.633 33.281 7.492 1 94.88 202 ASN A C 1
ATOM 1653 O O . ASN A 1 202 ? -13.086 34.312 7.895 1 94.88 202 ASN A O 1
ATOM 1657 N N . GLN A 1 203 ? -13.938 33.094 6.27 1 94.56 203 GLN A N 1
ATOM 1658 C CA . GLN A 1 203 ? -13.734 34.156 5.293 1 94.56 203 GLN A CA 1
ATOM 1659 C C . GLN A 1 203 ? -14.609 35.375 5.598 1 94.56 203 GLN A C 1
ATOM 1661 O O . GLN A 1 203 ? -14.148 36.5 5.547 1 94.56 203 GLN A O 1
ATOM 1666 N N . ARG A 1 204 ? -15.844 35.125 5.949 1 91.88 204 ARG A N 1
ATOM 1667 C CA . ARG A 1 204 ? -16.766 36.188 6.301 1 91.88 204 ARG A CA 1
ATOM 1668 C C . ARG A 1 204 ? -16.281 36.938 7.539 1 91.88 204 ARG A C 1
ATOM 1670 O O . ARG A 1 204 ? -16.312 38.188 7.578 1 91.88 204 ARG A O 1
ATOM 1677 N N . ILE A 1 205 ? -15.812 36.188 8.477 1 91.94 205 ILE A N 1
ATOM 1678 C CA . ILE A 1 205 ? -15.297 36.781 9.711 1 91.94 205 ILE A CA 1
ATOM 1679 C C . ILE A 1 205 ? -14.086 37.625 9.391 1 91.94 205 ILE A C 1
ATOM 1681 O O . ILE A 1 205 ? -14 38.781 9.844 1 91.94 205 ILE A O 1
ATOM 1685 N N . ALA A 1 206 ? -13.234 37.125 8.625 1 94.38 206 ALA A N 1
ATOM 1686 C CA . ALA A 1 206 ? -12.016 37.844 8.273 1 94.38 206 ALA A CA 1
ATOM 1687 C C . ALA A 1 206 ? -12.344 39.125 7.52 1 94.38 206 ALA A C 1
ATOM 1689 O O . ALA A 1 206 ? -11.734 40.188 7.77 1 94.38 206 ALA A O 1
ATOM 1690 N N . ARG A 1 207 ? -13.273 39.094 6.645 1 94.12 207 ARG A N 1
ATOM 1691 C CA . ARG A 1 207 ? -13.664 40.25 5.871 1 94.12 207 ARG A CA 1
ATOM 1692 C C . ARG A 1 207 ? -14.289 41.312 6.766 1 94.12 207 ARG A C 1
ATOM 1694 O O . ARG A 1 207 ? -13.984 42.5 6.637 1 94.12 207 ARG A O 1
ATOM 1701 N N . VAL A 1 208 ? -15.148 40.906 7.691 1 89.44 208 VAL A N 1
ATOM 1702 C CA . VAL A 1 208 ? -15.781 41.812 8.633 1 89.44 208 VAL A CA 1
ATOM 1703 C C . VAL A 1 208 ? -14.719 42.438 9.547 1 89.44 208 VAL A C 1
ATOM 1705 O O . VAL A 1 208 ? -14.734 43.625 9.805 1 89.44 208 VAL A O 1
ATOM 1708 N N . ASN A 1 209 ? -13.781 41.625 9.992 1 88.75 209 ASN A N 1
ATOM 1709 C CA . ASN A 1 209 ? -12.711 42.125 10.852 1 88.75 209 ASN A CA 1
ATOM 1710 C C . ASN A 1 209 ? -11.812 43.125 10.117 1 88.75 209 ASN A C 1
ATOM 1712 O O . ASN A 1 209 ? -11.367 44.094 10.711 1 88.75 209 ASN A O 1
ATOM 1716 N N . TYR A 1 210 ? -11.578 42.844 8.906 1 93.12 210 TYR A N 1
ATOM 1717 C CA . TYR A 1 210 ? -10.766 43.781 8.117 1 93.12 210 TYR A CA 1
ATOM 1718 C C . TYR A 1 210 ? -11.469 45.125 7.957 1 93.12 210 TYR A C 1
ATOM 1720 O O . TYR A 1 210 ? -10.844 46.188 8.133 1 93.12 210 TYR A O 1
ATOM 1728 N N . ALA A 1 211 ? -12.734 45.094 7.66 1 91.19 211 ALA A N 1
ATOM 1729 C CA . ALA A 1 211 ? -13.516 46.312 7.512 1 91.19 211 ALA A CA 1
ATOM 1730 C C . ALA A 1 211 ? -13.531 47.125 8.812 1 91.19 211 ALA A C 1
ATOM 1732 O O . ALA A 1 211 ? -13.359 48.344 8.797 1 91.19 211 ALA A O 1
ATOM 1733 N N . ASN A 1 212 ? -13.68 46.438 9.898 1 85.38 212 ASN A N 1
ATOM 1734 C CA . ASN A 1 212 ? -13.68 47.062 11.203 1 85.38 212 ASN A CA 1
ATOM 1735 C C . ASN A 1 212 ? -12.32 47.656 11.531 1 85.38 212 ASN A C 1
ATOM 1737 O O . ASN A 1 212 ? -12.234 48.781 12.039 1 85.38 212 ASN A O 1
ATOM 1741 N N . ALA A 1 213 ? -11.281 46.875 11.242 1 87.75 213 ALA A N 1
ATOM 1742 C CA . ALA A 1 213 ? -9.922 47.344 11.516 1 87.75 213 ALA A CA 1
ATOM 1743 C C . ALA A 1 213 ? -9.586 48.594 10.68 1 87.75 213 ALA A C 1
ATOM 1745 O O . ALA A 1 213 ? -8.922 49.5 11.156 1 87.75 213 ALA A O 1
ATOM 1746 N N . ASP A 1 214 ? -10.023 48.594 9.5 1 91.31 214 ASP A N 1
ATOM 1747 C CA . ASP A 1 214 ? -9.812 49.75 8.617 1 91.31 214 ASP A CA 1
ATOM 1748 C C . ASP A 1 214 ? -10.516 51 9.156 1 91.31 214 ASP A C 1
ATOM 1750 O O . ASP A 1 214 ? -9.93 52.062 9.188 1 91.31 214 ASP A O 1
ATOM 1754 N N . THR A 1 215 ? -11.727 50.844 9.609 1 87.31 215 THR A N 1
ATOM 1755 C CA . THR A 1 215 ? -12.492 51.969 10.18 1 87.31 215 THR A CA 1
ATOM 1756 C C . THR A 1 215 ? -11.82 52.5 11.445 1 87.31 215 THR A C 1
ATOM 1758 O O . THR A 1 215 ? -11.695 53.688 11.625 1 87.31 215 THR A O 1
ATOM 1761 N N . LEU A 1 216 ? -11.344 51.562 12.273 1 83.69 216 LEU A N 1
ATOM 1762 C CA . LEU A 1 216 ? -10.695 51.938 13.523 1 83.69 216 LEU A CA 1
ATOM 1763 C C . LEU A 1 216 ? -9.391 52.688 13.258 1 83.69 216 LEU A C 1
ATOM 1765 O O . LEU A 1 216 ? -9.055 53.625 13.953 1 83.69 216 LEU A O 1
ATOM 1769 N N . TYR A 1 217 ? -8.703 52.25 12.297 1 89.38 217 TYR A N 1
ATOM 1770 C CA . TYR A 1 217 ? -7.434 52.875 11.953 1 89.38 217 TYR A CA 1
ATOM 1771 C C . TYR A 1 217 ? -7.66 54.312 11.414 1 89.38 217 TYR A C 1
ATOM 1773 O O . TYR A 1 217 ? -6.918 55.219 11.742 1 89.38 217 TYR A O 1
ATOM 1781 N N . ARG A 1 218 ? -8.672 54.469 10.625 1 89.12 218 ARG A N 1
ATOM 1782 C CA . ARG A 1 218 ? -8.992 55.781 10.078 1 89.12 218 ARG A CA 1
ATOM 1783 C C . ARG A 1 218 ? -9.422 56.75 11.18 1 89.12 218 ARG A C 1
ATOM 1785 O O . ARG A 1 218 ? -8.984 57.906 11.203 1 89.12 218 ARG A O 1
ATOM 1792 N N . ILE A 1 219 ? -10.195 56.25 12.031 1 84 219 ILE A N 1
ATOM 1793 C CA . ILE A 1 219 ? -10.625 57.062 13.164 1 84 219 ILE A CA 1
ATOM 1794 C C . ILE A 1 219 ? -9.422 57.406 14.047 1 84 219 ILE A C 1
ATOM 1796 O O . ILE A 1 219 ? -9.273 58.562 14.492 1 84 219 ILE A O 1
ATOM 1800 N N . GLY A 1 220 ? -8.555 56.406 14.312 1 83.75 220 GLY A N 1
ATOM 1801 C CA . GLY A 1 220 ? -7.363 56.625 15.109 1 83.75 220 GLY A CA 1
ATOM 1802 C C . GLY A 1 220 ? -6.418 57.656 14.516 1 83.75 220 GLY A C 1
ATOM 1803 O O . GLY A 1 220 ? -5.824 58.438 15.25 1 83.75 220 GLY A O 1
ATOM 1804 N N . ARG A 1 221 ? -6.34 57.688 13.234 1 88.81 221 ARG A N 1
ATOM 1805 C CA . ARG A 1 221 ? -5.496 58.656 12.555 1 88.81 221 ARG A CA 1
ATOM 1806 C C . ARG A 1 221 ? -6.031 60.062 12.742 1 88.81 221 ARG A C 1
ATOM 1808 O O . ARG A 1 221 ? -5.262 61 12.953 1 88.81 221 ARG A O 1
ATOM 1815 N N . GLY A 1 222 ? -7.352 60.219 12.625 1 85.88 222 GLY A N 1
ATOM 1816 C CA . GLY A 1 222 ? -7.961 61.531 12.867 1 85.88 222 GLY A CA 1
ATOM 1817 C C . GLY A 1 222 ? -7.777 62.031 14.297 1 85.88 222 GLY A C 1
ATOM 1818 O O . GLY A 1 222 ? -7.453 63.188 14.523 1 85.88 222 GLY A O 1
ATOM 1819 N N . ARG A 1 223 ? -7.898 61.156 15.203 1 83.81 223 ARG A N 1
ATOM 1820 C CA . ARG A 1 223 ? -7.762 61.5 16.609 1 83.81 223 ARG A CA 1
ATOM 1821 C C . ARG A 1 223 ? -6.309 61.812 16.969 1 83.81 223 ARG A C 1
ATOM 1823 O O . ARG A 1 223 ? -6.031 62.594 17.875 1 83.81 223 ARG A O 1
ATOM 1830 N N . PHE A 1 224 ? -5.441 61.094 16.359 1 85.56 224 PHE A N 1
ATOM 1831 C CA . PHE A 1 224 ? -4.02 61.344 16.562 1 85.56 224 PHE A CA 1
ATOM 1832 C C . PHE A 1 224 ? -3.654 62.75 16.125 1 85.56 224 PHE A C 1
ATOM 1834 O O . PHE A 1 224 ? -2.854 63.438 16.781 1 85.56 224 PHE A O 1
ATOM 1841 N N . GLU A 1 225 ? -4.32 63.219 15.094 1 87.56 225 GLU A N 1
ATOM 1842 C CA . GLU A 1 225 ? -4.066 64.562 14.57 1 87.56 225 GLU A CA 1
ATOM 1843 C C . GLU A 1 225 ? -4.566 65.625 15.539 1 87.56 225 GLU A C 1
ATOM 1845 O O . GLU A 1 225 ? -3.984 66.688 15.633 1 87.56 225 GLU A O 1
ATOM 1850 N N . ILE A 1 226 ? -5.617 65.188 16.281 1 87.56 226 ILE A N 1
ATOM 1851 C CA . ILE A 1 226 ? -6.172 66.188 17.219 1 87.56 226 ILE A CA 1
ATOM 1852 C C . ILE A 1 226 ? -5.598 65.938 18.609 1 87.56 226 ILE A C 1
ATOM 1854 O O . ILE A 1 226 ? -6 66.625 19.578 1 87.56 226 ILE A O 1
ATOM 1858 N N . GLY A 1 227 ? -4.703 65 18.812 1 82.94 227 GLY A N 1
ATOM 1859 C CA . GLY A 1 227 ? -3.912 64.75 20.016 1 82.94 227 GLY A CA 1
ATOM 1860 C C . GLY A 1 227 ? -4.621 63.938 21.062 1 82.94 227 GLY A C 1
ATOM 1861 O O . GLY A 1 227 ? -4.246 63.969 22.234 1 82.94 227 GLY A O 1
ATOM 1862 N N . THR A 1 228 ? -5.641 63.219 20.703 1 79 228 THR A N 1
ATOM 1863 C CA . THR A 1 228 ? -6.391 62.438 21.688 1 79 228 THR A CA 1
ATOM 1864 C C . THR A 1 228 ? -5.938 60.969 21.688 1 79 228 THR A C 1
ATOM 1866 O O . THR A 1 228 ? -6.285 60.219 22.594 1 79 228 THR A O 1
ATOM 1869 N N . VAL A 1 229 ? -5.168 60.594 20.672 1 80.06 229 VAL A N 1
ATOM 1870 C CA . VAL A 1 229 ? -4.605 59.25 20.594 1 80.06 229 VAL A CA 1
ATOM 1871 C C . VAL A 1 229 ? -3.082 59.312 20.594 1 80.06 229 VAL A C 1
ATOM 1873 O O . VAL A 1 229 ? -2.502 60.188 19.938 1 80.06 229 VAL A O 1
ATOM 1876 N N . THR A 1 230 ? -2.527 58.562 21.344 1 82.56 230 THR A N 1
ATOM 1877 C CA . THR A 1 230 ? -1.071 58.562 21.438 1 82.56 230 THR A CA 1
ATOM 1878 C C . THR A 1 230 ? -0.453 57.812 20.25 1 82.56 230 THR A C 1
ATOM 1880 O O . THR A 1 230 ? -1.143 57.062 19.547 1 82.56 230 THR A O 1
ATOM 1883 N N . GLN A 1 231 ? 0.821 58.031 19.984 1 82.19 231 GLN A N 1
ATOM 1884 C CA . GLN A 1 231 ? 1.531 57.406 18.875 1 82.19 231 GLN A CA 1
ATOM 1885 C C . GLN A 1 231 ? 1.54 55.875 19.016 1 82.19 231 GLN A C 1
ATOM 1887 O O . GLN A 1 231 ? 1.409 55.156 18.031 1 82.19 231 GLN A O 1
ATOM 1892 N N . ASP A 1 232 ? 1.725 55.375 20.188 1 79.5 232 ASP A N 1
ATOM 1893 C CA . ASP A 1 232 ? 1.75 53.938 20.422 1 79.5 232 ASP A CA 1
ATOM 1894 C C . ASP A 1 232 ? 0.398 53.312 20.109 1 79.5 232 ASP A C 1
ATOM 1896 O O . ASP A 1 232 ? 0.338 52.188 19.562 1 79.5 232 ASP A O 1
ATOM 1900 N N . GLU A 1 233 ? -0.605 54.062 20.375 1 79.69 233 GLU A N 1
ATOM 1901 C CA . GLU A 1 233 ? -1.945 53.562 20.078 1 79.69 233 GLU A CA 1
ATOM 1902 C C . GLU A 1 233 ? -2.191 53.5 18.578 1 79.69 233 GLU A C 1
ATOM 1904 O O . GLU A 1 233 ? -2.816 52.562 18.078 1 79.69 233 GLU A O 1
ATOM 1909 N N . LEU A 1 234 ? -1.713 54.5 17.906 1 85.06 234 LEU A N 1
ATOM 1910 C CA . LEU A 1 234 ? -1.869 54.531 16.469 1 85.06 234 LEU A CA 1
ATOM 1911 C C . LEU A 1 234 ? -1.108 53.375 15.812 1 85.06 234 LEU A C 1
ATOM 1913 O O . LEU A 1 234 ? -1.607 52.75 14.875 1 85.06 234 LEU A O 1
ATOM 1917 N N . LEU A 1 235 ? 0.036 53.125 16.312 1 84.38 235 LEU A N 1
ATOM 1918 C CA . LEU A 1 235 ? 0.845 52.031 15.773 1 84.38 235 LEU A CA 1
ATOM 1919 C C . LEU A 1 235 ? 0.184 50.688 16.047 1 84.38 235 LEU A C 1
ATOM 1921 O O . LEU A 1 235 ? 0.256 49.781 15.219 1 84.38 235 LEU A O 1
ATOM 1925 N N . ASP A 1 236 ? -0.463 50.531 17.094 1 82.31 236 ASP A N 1
ATOM 1926 C CA . ASP A 1 236 ? -1.21 49.312 17.422 1 82.31 236 ASP A CA 1
ATOM 1927 C C . ASP A 1 236 ? -2.367 49.094 16.453 1 82.31 236 ASP A C 1
ATOM 1929 O O . ASP A 1 236 ? -2.65 47.969 16.047 1 82.31 236 ASP A O 1
ATOM 1933 N N . LEU A 1 237 ? -3.012 50.188 16.156 1 83.25 237 LEU A N 1
ATOM 1934 C CA . LEU A 1 237 ? -4.117 50.094 15.211 1 83.25 237 LEU A CA 1
ATOM 1935 C C . LEU A 1 237 ? -3.619 49.719 13.82 1 83.25 237 LEU A C 1
ATOM 1937 O O . LEU A 1 237 ? -4.273 48.938 13.117 1 83.25 237 LEU A O 1
ATOM 1941 N N . GLU A 1 238 ? -2.488 50.219 13.477 1 88.62 238 GLU A N 1
ATOM 1942 C CA . GLU A 1 238 ? -1.894 49.875 12.188 1 88.62 238 GLU A CA 1
ATOM 1943 C C . GLU A 1 238 ? -1.513 48.406 12.133 1 88.62 238 GLU A C 1
ATOM 1945 O O . GLU A 1 238 ? -1.724 47.75 11.117 1 88.62 238 GLU A O 1
ATOM 1950 N N . LEU A 1 239 ? -0.97 47.938 13.164 1 86.12 239 LEU A N 1
ATOM 1951 C CA . LEU A 1 239 ? -0.614 46.531 13.266 1 86.12 239 LEU A CA 1
ATOM 1952 C C . LEU A 1 239 ? -1.854 45.656 13.156 1 86.12 239 LEU A C 1
ATOM 1954 O O . LEU A 1 239 ? -1.822 44.625 12.5 1 86.12 239 LEU A O 1
ATOM 1958 N N . GLY A 1 240 ? -2.883 46.031 13.797 1 84.25 240 GLY A N 1
ATOM 1959 C CA . GLY A 1 240 ? -4.148 45.312 13.703 1 84.25 240 GLY A CA 1
ATOM 1960 C C . GLY A 1 240 ? -4.684 45.219 12.289 1 84.25 240 GLY A C 1
ATOM 1961 O O . GLY A 1 240 ? -5.191 44.188 11.867 1 84.25 240 GLY A O 1
ATOM 1962 N N . LEU A 1 241 ? -4.602 46.344 11.602 1 89.38 241 LEU A N 1
ATOM 1963 C CA . LEU A 1 241 ? -5.051 46.375 10.219 1 89.38 241 LEU A CA 1
ATOM 1964 C C . LEU A 1 241 ? -4.238 45.438 9.344 1 89.38 241 LEU A C 1
ATOM 1966 O O . LEU A 1 241 ? -4.797 44.719 8.516 1 89.38 241 LEU A O 1
ATOM 1970 N N . LEU A 1 242 ? -2.955 45.406 9.523 1 89.12 242 LEU A N 1
ATOM 1971 C CA . LEU A 1 242 ? -2.084 44.531 8.758 1 89.12 242 LEU A CA 1
ATOM 1972 C C . LEU A 1 242 ? -2.42 43.062 9.031 1 89.12 242 LEU A C 1
ATOM 1974 O O . LEU A 1 242 ? -2.48 42.25 8.109 1 89.12 242 LEU A O 1
ATOM 1978 N N . ASN A 1 243 ? -2.635 42.719 10.242 1 87.62 243 ASN A N 1
ATOM 1979 C CA . ASN A 1 243 ? -2.988 41.344 10.617 1 87.62 243 ASN A CA 1
ATOM 1980 C C . ASN A 1 243 ? -4.328 40.938 10.016 1 87.62 243 ASN A C 1
ATOM 1982 O O . ASN A 1 243 ? -4.5 39.781 9.602 1 87.62 243 ASN A O 1
ATOM 1986 N N . ALA A 1 244 ? -5.246 41.844 10.047 1 89.75 244 ALA A N 1
ATOM 1987 C CA . ALA A 1 244 ? -6.551 41.562 9.445 1 89.75 244 ALA A CA 1
ATOM 1988 C C . ALA A 1 244 ? -6.426 41.312 7.949 1 89.75 244 ALA A C 1
ATOM 1990 O O . ALA A 1 244 ? -7.129 40.469 7.391 1 89.75 244 ALA A O 1
ATOM 1991 N N . GLU A 1 245 ? -5.566 42.094 7.336 1 90.38 245 GLU A N 1
ATOM 1992 C CA . GLU A 1 245 ? -5.32 41.906 5.91 1 90.38 245 GLU A CA 1
ATOM 1993 C C . GLU A 1 245 ? -4.738 40.531 5.625 1 90.38 245 GLU A C 1
ATOM 1995 O O . GLU A 1 245 ? -5.145 39.875 4.672 1 90.38 245 GLU A O 1
ATOM 2000 N N . LEU A 1 246 ? -3.857 40.094 6.41 1 88.62 246 LEU A N 1
ATOM 2001 C CA . LEU A 1 246 ? -3.258 38.781 6.281 1 88.62 246 LEU A CA 1
ATOM 2002 C C . LEU A 1 246 ? -4.309 37.688 6.465 1 88.62 246 LEU A C 1
ATOM 2004 O O . LEU A 1 246 ? -4.301 36.688 5.738 1 88.62 246 LEU A O 1
ATOM 2008 N N . ALA A 1 247 ? -5.141 37.875 7.348 1 90.12 247 ALA A N 1
ATOM 2009 C CA . ALA A 1 247 ? -6.164 36.875 7.672 1 90.12 247 ALA A CA 1
ATOM 2010 C C . ALA A 1 247 ? -7.141 36.688 6.512 1 90.12 247 ALA A C 1
ATOM 2012 O O . ALA A 1 247 ? -7.57 35.562 6.223 1 90.12 247 ALA A O 1
ATOM 2013 N N . VAL A 1 248 ? -7.543 37.812 5.891 1 92.56 248 VAL A N 1
ATOM 2014 C CA . VAL A 1 248 ? -8.461 37.719 4.758 1 92.56 248 VAL A CA 1
ATOM 2015 C C . VAL A 1 248 ? -7.82 36.938 3.623 1 92.56 248 VAL A C 1
ATOM 2017 O O . VAL A 1 248 ? -8.453 36.062 3.045 1 92.56 248 VAL A O 1
ATOM 2020 N N . SER A 1 249 ? -6.582 37.25 3.352 1 88.94 249 SER A N 1
ATOM 2021 C CA . SER A 1 249 ? -5.875 36.562 2.275 1 88.94 249 SER A CA 1
ATOM 2022 C C . SER A 1 249 ? -5.781 35.062 2.539 1 88.94 249 SER A C 1
ATOM 2024 O O . SER A 1 249 ? -5.992 34.25 1.633 1 88.94 249 SER A O 1
ATOM 2026 N N . ARG A 1 250 ? -5.535 34.656 3.693 1 89.81 250 ARG A N 1
ATOM 2027 C CA . ARG A 1 250 ? -5.438 33.25 4.066 1 89.81 250 ARG A CA 1
ATOM 2028 C C . ARG A 1 250 ? -6.801 32.594 3.986 1 89.81 250 ARG A C 1
ATOM 2030 O O . ARG A 1 250 ? -6.906 31.453 3.504 1 89.81 250 ARG A O 1
ATOM 2037 N N . ALA A 1 251 ? -7.766 33.25 4.469 1 93.88 251 ALA A N 1
ATOM 2038 C CA . ALA A 1 251 ? -9.109 32.688 4.469 1 93.88 251 ALA A CA 1
ATOM 2039 C C . ALA A 1 251 ? -9.602 32.438 3.047 1 93.88 251 ALA A C 1
ATOM 2041 O O . ALA A 1 251 ? -10.336 31.484 2.793 1 93.88 251 ALA A O 1
ATOM 2042 N N . GLU A 1 252 ? -9.195 33.344 2.164 1 91.12 252 GLU A N 1
ATOM 2043 C CA . GLU A 1 252 ? -9.594 33.188 0.767 1 91.12 252 GLU A CA 1
ATOM 2044 C C . GLU A 1 252 ? -9 31.906 0.164 1 91.12 252 GLU A C 1
ATOM 2046 O O . GLU A 1 252 ? -9.688 31.172 -0.556 1 91.12 252 GLU A O 1
ATOM 2051 N N . ILE A 1 253 ? -7.848 31.594 0.464 1 88.25 253 ILE A N 1
ATOM 2052 C CA . ILE A 1 253 ? -7.195 30.391 -0.028 1 88.25 253 ILE A CA 1
ATOM 2053 C C . ILE A 1 253 ? -7.816 29.156 0.63 1 88.25 253 ILE A C 1
ATOM 2055 O O . ILE A 1 253 ? -8.008 28.125 -0.02 1 88.25 253 ILE A O 1
ATOM 2059 N N . ASP A 1 254 ? -8.133 29.297 1.865 1 93.5 254 ASP A N 1
ATOM 2060 C CA . ASP A 1 254 ? -8.734 28.188 2.6 1 93.5 254 ASP A CA 1
ATOM 2061 C C . ASP A 1 254 ? -10.078 27.781 1.989 1 93.5 254 ASP A C 1
ATOM 2063 O O . ASP A 1 254 ? -10.398 26.594 1.908 1 93.5 254 ASP A O 1
ATOM 2067 N N . VAL A 1 255 ? -10.812 28.781 1.646 1 93.69 255 VAL A N 1
ATOM 2068 C CA . VAL A 1 255 ? -12.109 28.516 1.033 1 93.69 255 VAL A CA 1
ATOM 2069 C C . VAL A 1 255 ? -11.906 27.812 -0.305 1 93.69 255 VAL A C 1
ATOM 2071 O O . VAL A 1 255 ? -12.602 26.828 -0.608 1 93.69 255 VAL A O 1
ATOM 2074 N N . LYS A 1 256 ? -10.984 28.266 -1.061 1 89.25 256 LYS A N 1
ATOM 2075 C CA . LYS A 1 256 ? -10.688 27.641 -2.346 1 89.25 256 LYS A CA 1
ATOM 2076 C C . LYS A 1 256 ? -10.25 26.188 -2.162 1 89.25 256 LYS A C 1
ATOM 2078 O O . LYS A 1 256 ? -10.68 25.312 -2.908 1 89.25 256 LYS A O 1
ATOM 2083 N N . GLN A 1 257 ? -9.484 26 -1.18 1 91.5 257 GLN A N 1
ATOM 2084 C CA . GLN A 1 257 ? -9 24.656 -0.885 1 91.5 257 GLN A CA 1
ATOM 2085 C C . GLN A 1 257 ? -10.148 23.75 -0.445 1 91.5 257 GLN A C 1
ATOM 2087 O O . GLN A 1 257 ? -10.234 22.594 -0.876 1 91.5 257 GLN A O 1
ATOM 2092 N N . ALA A 1 258 ? -10.93 24.219 0.381 1 94.81 258 ALA A N 1
ATOM 2093 C CA . ALA A 1 258 ? -12.055 23.438 0.878 1 94.81 258 ALA A CA 1
ATOM 2094 C C . ALA A 1 258 ? -13.016 23.078 -0.252 1 94.81 258 ALA A C 1
ATOM 2096 O O . ALA A 1 258 ? -13.477 21.938 -0.347 1 94.81 258 ALA A O 1
ATOM 2097 N N . HIS A 1 259 ? -13.281 24.062 -1.087 1 93.12 259 HIS A N 1
ATOM 2098 C CA . HIS A 1 259 ? -14.156 23.828 -2.23 1 93.12 259 HIS A CA 1
ATOM 2099 C C . HIS A 1 259 ? -13.547 22.812 -3.186 1 93.12 259 HIS A C 1
ATOM 2101 O O . HIS A 1 259 ? -14.242 21.906 -3.676 1 93.12 259 HIS A O 1
ATOM 2107 N N . ALA A 1 260 ? -12.32 22.938 -3.426 1 89.62 260 ALA A N 1
ATOM 2108 C CA . ALA A 1 260 ? -11.625 22 -4.309 1 89.62 260 ALA A CA 1
ATOM 2109 C C . ALA A 1 260 ? -11.688 20.578 -3.758 1 89.62 260 ALA A C 1
ATOM 2111 O O . ALA A 1 260 ? -11.898 19.625 -4.508 1 89.62 260 ALA A O 1
ATOM 2112 N N . SER A 1 261 ? -11.523 20.484 -2.514 1 92.31 261 SER A N 1
ATOM 2113 C CA . SER A 1 261 ? -11.555 19.188 -1.864 1 92.31 261 SER A CA 1
ATOM 2114 C C . SER A 1 261 ? -12.945 18.562 -1.949 1 92.31 261 SER A C 1
ATOM 2116 O O . SER A 1 261 ? -13.078 17.359 -2.229 1 92.31 261 SER A O 1
ATOM 2118 N N . LEU A 1 262 ? -13.914 19.344 -1.716 1 94.12 262 LEU A N 1
ATOM 2119 C CA . LEU A 1 262 ? -15.281 18.844 -1.801 1 94.12 262 LEU A CA 1
ATOM 2120 C C . LEU A 1 262 ? -15.625 18.453 -3.232 1 94.12 262 LEU A C 1
ATOM 2122 O O . LEU A 1 262 ? -16.203 17.391 -3.463 1 94.12 262 LEU A O 1
ATOM 2126 N N . ASN A 1 263 ? -15.219 19.25 -4.137 1 90.81 263 ASN A N 1
ATOM 2127 C CA . ASN A 1 263 ? -15.484 18.953 -5.543 1 90.81 263 ASN A CA 1
ATOM 2128 C C . ASN A 1 263 ? -14.797 17.672 -5.988 1 90.81 263 ASN A C 1
ATOM 2130 O O . ASN A 1 263 ? -15.391 16.859 -6.688 1 90.81 263 ASN A O 1
ATOM 2134 N N . SER A 1 264 ? -13.594 17.562 -5.598 1 88.44 264 SER A N 1
ATOM 2135 C CA . SER A 1 264 ? -12.859 16.344 -5.922 1 88.44 264 SER A CA 1
ATOM 2136 C C . SER A 1 264 ? -13.539 15.109 -5.32 1 88.44 264 SER A C 1
ATOM 2138 O O . SER A 1 264 ? -13.688 14.086 -5.988 1 88.44 264 SER A O 1
ATOM 2140 N N . PHE A 1 265 ? -14.008 15.242 -4.148 1 90.56 265 PHE A N 1
ATOM 2141 C CA . PHE A 1 265 ? -14.656 14.141 -3.447 1 90.56 265 PHE A CA 1
ATOM 2142 C C . PHE A 1 265 ? -15.969 13.766 -4.133 1 90.56 265 PHE A C 1
ATOM 2144 O O . PHE A 1 265 ? -16.281 12.578 -4.266 1 90.56 265 PHE A O 1
ATOM 2151 N N . LEU A 1 266 ? -16.688 14.758 -4.543 1 91.94 266 LEU A N 1
ATOM 2152 C CA . LEU A 1 266 ? -17.984 14.531 -5.164 1 91.94 266 LEU A CA 1
ATOM 2153 C C . LEU A 1 266 ? -17.844 14.305 -6.664 1 91.94 266 LEU A C 1
ATOM 2155 O O . LEU A 1 266 ? -18.828 14.117 -7.367 1 91.94 266 LEU A O 1
ATOM 2159 N N . ALA A 1 267 ? -16.656 14.359 -7.18 1 87.38 267 ALA A N 1
ATOM 2160 C CA . ALA A 1 267 ? -16.375 14.195 -8.602 1 87.38 267 ALA A CA 1
ATOM 2161 C C . ALA A 1 267 ? -17.109 15.25 -9.43 1 87.38 267 ALA A C 1
ATOM 2163 O O . ALA A 1 267 ? -17.734 14.93 -10.453 1 87.38 267 ALA A O 1
ATOM 2164 N N . LEU A 1 268 ? -17.109 16.422 -8.898 1 87.44 268 LEU A N 1
ATOM 2165 C CA . LEU A 1 268 ? -17.688 17.562 -9.602 1 87.44 268 LEU A CA 1
ATOM 2166 C C . LEU A 1 268 ? -16.625 18.328 -10.375 1 87.44 268 LEU A C 1
ATOM 2168 O O . LEU A 1 268 ? -15.438 18.25 -10.039 1 87.44 268 LEU A O 1
ATOM 2172 N N . ASP A 1 269 ? -17.125 18.984 -11.336 1 82 269 ASP A N 1
ATOM 2173 C CA . ASP A 1 269 ? -16.203 19.797 -12.125 1 82 269 ASP A CA 1
ATOM 2174 C C . ASP A 1 269 ? -15.688 20.984 -11.32 1 82 269 ASP A C 1
ATOM 2176 O O . ASP A 1 269 ? -16.344 21.438 -10.383 1 82 269 ASP A O 1
ATOM 2180 N N . ASP A 1 270 ? -14.57 21.5 -11.68 1 78.38 270 ASP A N 1
ATOM 2181 C CA . ASP A 1 270 ? -13.906 22.578 -10.953 1 78.38 270 ASP A CA 1
ATOM 2182 C C . ASP A 1 270 ? -14.688 23.891 -11.078 1 78.38 270 ASP A C 1
ATOM 2184 O O . ASP A 1 270 ? -14.523 24.797 -10.258 1 78.38 270 ASP A O 1
ATOM 2188 N N . ASP A 1 271 ? -15.516 23.891 -12.078 1 83.12 271 ASP A N 1
ATOM 2189 C CA . ASP A 1 271 ? -16.234 25.141 -12.328 1 83.12 271 ASP A CA 1
ATOM 2190 C C . ASP A 1 271 ? -17.5 25.234 -11.477 1 83.12 271 ASP A C 1
ATOM 2192 O O . ASP A 1 271 ? -18.234 26.219 -11.562 1 83.12 271 ASP A O 1
ATOM 2196 N N . ILE A 1 272 ? -17.656 24.266 -10.68 1 87.25 272 ILE A N 1
ATOM 2197 C CA . ILE A 1 272 ? -18.828 24.281 -9.82 1 87.25 272 ILE A CA 1
ATOM 2198 C C . ILE A 1 272 ? -18.438 24.672 -8.398 1 87.25 272 ILE A C 1
ATOM 2200 O O . ILE A 1 272 ? -17.531 24.078 -7.812 1 87.25 272 ILE A O 1
ATOM 2204 N N . ARG A 1 273 ? -19.094 25.719 -7.945 1 90.19 273 ARG A N 1
ATOM 2205 C CA . ARG A 1 273 ? -18.891 26.125 -6.559 1 90.19 273 ARG A CA 1
ATOM 2206 C C . ARG A 1 273 ? -20.094 25.75 -5.695 1 90.19 273 ARG A C 1
ATOM 2208 O O . ARG A 1 273 ? -21.203 26.234 -5.914 1 90.19 273 ARG A O 1
ATOM 2215 N N . VAL A 1 274 ? -19.797 24.938 -4.77 1 91.12 274 VAL A N 1
ATOM 2216 C CA . VAL A 1 274 ? -20.859 24.438 -3.9 1 91.12 274 VAL A CA 1
ATOM 2217 C C . VAL A 1 274 ? -20.969 25.328 -2.656 1 91.12 274 VAL A C 1
ATOM 2219 O O . VAL A 1 274 ? -20 25.484 -1.917 1 91.12 274 VAL A O 1
ATOM 2222 N N . ARG A 1 275 ? -22.125 25.906 -2.518 1 90.56 275 ARG A N 1
ATOM 2223 C CA . ARG A 1 275 ? -22.438 26.609 -1.275 1 90.56 275 ARG A CA 1
ATOM 2224 C C . ARG A 1 275 ? -23.172 25.703 -0.302 1 90.56 275 ARG A C 1
ATOM 2226 O O . ARG A 1 275 ? -24.25 25.188 -0.622 1 90.56 275 ARG A O 1
ATOM 2233 N N . CYS A 1 276 ? -22.516 25.5 0.837 1 93 276 CYS A N 1
ATOM 2234 C CA . CYS A 1 276 ? -23.062 24.562 1.808 1 93 276 CYS A CA 1
ATOM 2235 C C . CYS A 1 276 ? -24.094 25.234 2.711 1 93 276 CYS A C 1
ATOM 2237 O O . CYS A 1 276 ? -23.781 26.234 3.369 1 93 276 CYS A O 1
ATOM 2239 N N . ILE A 1 277 ? -25.297 24.672 2.672 1 93.12 277 ILE A N 1
ATOM 2240 C CA . ILE A 1 277 ? -26.359 25.172 3.543 1 93.12 277 ILE A CA 1
ATOM 2241 C C . ILE A 1 277 ? -26.375 24.375 4.848 1 93.12 277 ILE A C 1
ATOM 2243 O O . ILE A 1 277 ? -26.844 23.234 4.879 1 93.12 277 ILE A O 1
ATOM 2247 N N . VAL A 1 278 ? -25.797 25.016 5.891 1 93.19 278 VAL A N 1
ATOM 2248 C CA . VAL A 1 278 ? -25.672 24.344 7.18 1 93.19 278 VAL A CA 1
ATOM 2249 C C . VAL A 1 278 ? -27.062 24.141 7.785 1 93.19 278 VAL A C 1
ATOM 2251 O O . VAL A 1 278 ? -27.906 25.031 7.758 1 93.19 278 VAL A O 1
ATOM 2254 N N . PRO A 1 279 ? -27.344 22.984 8.273 1 90.12 279 PRO A N 1
ATOM 2255 C CA . PRO A 1 279 ? -28.641 22.734 8.883 1 90.12 279 PRO A CA 1
ATOM 2256 C C . PRO A 1 279 ? -28.875 23.562 10.148 1 90.12 279 PRO A C 1
ATOM 2258 O O . PRO A 1 279 ? -27.969 23.703 10.969 1 90.12 279 PRO A O 1
ATOM 2261 N N . ASP A 1 280 ? -30.047 24.094 10.289 1 81.12 280 ASP A N 1
ATOM 2262 C CA . ASP A 1 280 ? -30.375 24.953 11.422 1 81.12 280 ASP A CA 1
ATOM 2263 C C . ASP A 1 280 ? -30.969 24.141 12.578 1 81.12 280 ASP A C 1
ATOM 2265 O O . ASP A 1 280 ? -31 24.609 13.719 1 81.12 280 ASP A O 1
ATOM 2269 N N . ARG A 1 281 ? -31.391 22.875 12.234 1 85.25 281 ARG A N 1
ATOM 2270 C CA . ARG A 1 281 ? -31.984 22.047 13.273 1 85.25 281 ARG A CA 1
ATOM 2271 C C . ARG A 1 281 ? -31.375 20.641 13.281 1 85.25 281 ARG A C 1
ATOM 2273 O O . ARG A 1 281 ? -30.922 20.156 12.242 1 85.25 281 ARG A O 1
ATOM 2280 N N . ILE A 1 282 ? -31.188 20.156 14.5 1 91.06 282 ILE A N 1
ATOM 2281 C CA . ILE A 1 282 ? -30.734 18.766 14.656 1 91.06 282 ILE A CA 1
ATOM 2282 C C . ILE A 1 282 ? -31.891 17.922 15.203 1 91.06 282 ILE A C 1
ATOM 2284 O O . ILE A 1 282 ? -32.719 18.406 15.953 1 91.06 282 ILE A O 1
ATOM 2288 N N . PRO A 1 283 ? -31.938 16.688 14.711 1 89.19 283 PRO A N 1
ATOM 2289 C CA . PRO A 1 283 ? -33 15.812 15.234 1 89.19 283 PRO A CA 1
ATOM 2290 C C . PRO A 1 283 ? -32.875 15.562 16.734 1 89.19 283 PRO A C 1
ATOM 2292 O O . PRO A 1 283 ? -31.75 15.547 17.266 1 89.19 283 PRO A O 1
ATOM 2295 N N . ASP A 1 284 ? -34.062 15.406 17.359 1 88.25 284 ASP A N 1
ATOM 2296 C CA . ASP A 1 284 ? -34.094 15.031 18.781 1 88.25 284 ASP A CA 1
ATOM 2297 C C . ASP A 1 284 ? -33.969 13.523 18.938 1 88.25 284 ASP A C 1
ATOM 2299 O O . ASP A 1 284 ? -35 12.812 18.953 1 88.25 284 ASP A O 1
ATOM 2303 N N . LEU A 1 285 ? -32.781 13.07 18.984 1 91.88 285 LEU A N 1
ATOM 2304 C CA . LEU A 1 285 ? -32.531 11.633 19 1 91.88 285 LEU A CA 1
ATOM 2305 C C . LEU A 1 285 ? -31.656 11.25 20.188 1 91.88 285 LEU A C 1
ATOM 2307 O O . LEU A 1 285 ? -30.672 11.922 20.469 1 91.88 285 LEU A O 1
ATOM 2311 N N . GLN A 1 286 ? -32.156 10.312 20.969 1 92.75 286 GLN A N 1
ATOM 2312 C CA . GLN A 1 286 ? -31.375 9.672 22.031 1 92.75 286 GLN A CA 1
ATOM 2313 C C . GLN A 1 286 ? -31.266 8.164 21.797 1 92.75 286 GLN A C 1
ATOM 2315 O O . GLN A 1 286 ? -32.281 7.488 21.625 1 92.75 286 GLN A O 1
ATOM 2320 N N . VAL A 1 287 ? -30.062 7.652 21.781 1 95.75 287 VAL A N 1
ATOM 2321 C CA . VAL A 1 287 ? -29.844 6.25 21.453 1 95.75 287 VAL A CA 1
ATOM 2322 C C . VAL A 1 287 ? -29.531 5.461 22.719 1 95.75 287 VAL A C 1
ATOM 2324 O O . VAL A 1 287 ? -28.703 5.895 23.531 1 95.75 287 VAL A O 1
ATOM 2327 N N . ASP A 1 288 ? -30.234 4.32 22.828 1 94.94 288 ASP A N 1
ATOM 2328 C CA . ASP A 1 288 ? -29.953 3.426 23.953 1 94.94 288 ASP A CA 1
ATOM 2329 C C . ASP A 1 288 ? -28.625 2.699 23.75 1 94.94 288 ASP A C 1
ATOM 2331 O O . ASP A 1 288 ? -28.406 2.039 22.734 1 94.94 288 ASP A O 1
ATOM 2335 N N . ALA A 1 289 ? -27.797 2.828 24.766 1 95.06 289 ALA A N 1
ATOM 2336 C CA . ALA A 1 289 ? -26.438 2.285 24.656 1 95.06 289 ALA A CA 1
ATOM 2337 C C . ALA A 1 289 ? -26.469 0.769 24.484 1 95.06 289 ALA A C 1
ATOM 2339 O O . ALA A 1 289 ? -25.719 0.215 23.688 1 95.06 289 ALA A O 1
ATOM 2340 N N . ASP A 1 290 ? -27.344 0.086 25.203 1 95.12 290 ASP A N 1
ATOM 2341 C CA . ASP A 1 290 ? -27.422 -1.37 25.125 1 95.12 290 ASP A CA 1
ATOM 2342 C C . ASP A 1 290 ? -27.953 -1.819 23.766 1 95.12 290 ASP A C 1
ATOM 2344 O O . ASP A 1 290 ? -27.453 -2.785 23.188 1 95.12 290 ASP A O 1
ATOM 2348 N N . LEU A 1 291 ? -28.891 -1.137 23.328 1 95 291 LEU A N 1
ATOM 2349 C CA . LEU A 1 291 ? -29.438 -1.457 22.016 1 95 291 LEU A CA 1
ATOM 2350 C C . LEU A 1 291 ? -28.391 -1.262 20.922 1 95 291 LEU A C 1
ATOM 2352 O O . LEU A 1 291 ? -28.219 -2.125 20.062 1 95 291 LEU A O 1
ATOM 2356 N N . ALA A 1 292 ? -27.703 -0.164 20.984 1 96.5 292 ALA A N 1
ATOM 2357 C CA . ALA A 1 292 ? -26.688 0.141 19.984 1 96.5 292 ALA A CA 1
ATOM 2358 C C . ALA A 1 292 ? -25.562 -0.884 20.031 1 96.5 292 ALA A C 1
ATOM 2360 O O . ALA A 1 292 ? -25.062 -1.31 18.984 1 96.5 292 ALA A O 1
ATOM 2361 N N . LEU A 1 293 ? -25.203 -1.229 21.234 1 96.69 293 LEU A N 1
ATOM 2362 C CA . LEU A 1 293 ? -24.156 -2.225 21.391 1 96.69 293 LEU A CA 1
ATOM 2363 C C . LEU A 1 293 ? -24.578 -3.561 20.781 1 96.69 293 LEU A C 1
ATOM 2365 O O . LEU A 1 293 ? -23.797 -4.191 20.062 1 96.69 293 LEU A O 1
ATOM 2369 N N . ASN A 1 294 ? -25.766 -3.986 21.062 1 96.25 294 ASN A N 1
ATOM 2370 C CA . ASN A 1 294 ? -26.25 -5.25 20.516 1 96.25 294 ASN A CA 1
ATOM 2371 C C . ASN A 1 294 ? -26.328 -5.227 19 1 96.25 294 ASN A C 1
ATOM 2373 O O . ASN A 1 294 ? -25.953 -6.199 18.344 1 96.25 294 ASN A O 1
ATOM 2377 N N . LEU A 1 295 ? -26.75 -4.133 18.469 1 95.88 295 LEU A N 1
ATOM 2378 C CA . LEU A 1 295 ? -26.812 -3.984 17.031 1 95.88 295 LEU A CA 1
ATOM 2379 C C . LEU A 1 295 ? -25.422 -4 16.406 1 95.88 295 LEU A C 1
ATOM 2381 O O . LEU A 1 295 ? -25.203 -4.598 15.359 1 95.88 295 LEU A O 1
ATOM 2385 N N . ALA A 1 296 ? -24.453 -3.336 17.031 1 96.94 296 ALA A N 1
ATOM 2386 C CA . ALA A 1 296 ? -23.078 -3.297 16.547 1 96.94 296 ALA A CA 1
ATOM 2387 C C . ALA A 1 296 ? -22.453 -4.688 16.547 1 96.94 296 ALA A C 1
ATOM 2389 O O . ALA A 1 296 ? -21.75 -5.066 15.609 1 96.94 296 ALA A O 1
ATOM 2390 N N . LEU A 1 297 ? -22.766 -5.426 17.609 1 96.44 297 LEU A N 1
ATOM 2391 C CA . LEU A 1 297 ? -22.219 -6.773 17.734 1 96.44 297 LEU A CA 1
ATOM 2392 C C . LEU A 1 297 ? -22.828 -7.699 16.672 1 96.44 297 LEU A C 1
ATOM 2394 O O . LEU A 1 297 ? -22.156 -8.625 16.203 1 96.44 297 LEU A O 1
ATOM 2398 N N . GLU A 1 298 ? -23.969 -7.434 16.281 1 93.81 298 GLU A N 1
ATOM 2399 C CA . GLU A 1 298 ? -24.688 -8.305 15.344 1 93.81 298 GLU A CA 1
ATOM 2400 C C . GLU A 1 298 ? -24.359 -7.949 13.898 1 93.81 298 GLU A C 1
ATOM 2402 O O . GLU A 1 298 ? -24.266 -8.836 13.047 1 93.81 298 GLU A O 1
ATOM 2407 N N . ASN A 1 299 ? -24.109 -6.664 13.688 1 92.94 299 ASN A N 1
ATOM 2408 C CA . ASN A 1 299 ? -24.109 -6.227 12.297 1 92.94 299 ASN A CA 1
ATOM 2409 C C . ASN A 1 299 ? -22.719 -5.762 11.852 1 92.94 299 ASN A C 1
ATOM 2411 O O . ASN A 1 299 ? -22.484 -5.582 10.656 1 92.94 299 ASN A O 1
ATOM 2415 N N . ASN A 1 300 ? -21.812 -5.547 12.719 1 95.81 300 ASN A N 1
ATOM 2416 C CA . ASN A 1 300 ? -20.516 -4.996 12.344 1 95.81 300 ASN A CA 1
ATOM 2417 C C . ASN A 1 300 ? -19.609 -6.059 11.734 1 95.81 300 ASN A C 1
ATOM 2419 O O . ASN A 1 300 ? -19.438 -7.145 12.297 1 95.81 300 ASN A O 1
ATOM 2423 N N . PRO A 1 301 ? -18.984 -5.754 10.586 1 96.25 301 PRO A N 1
ATOM 2424 C CA . PRO A 1 301 ? -18.125 -6.727 9.906 1 96.25 301 PRO A CA 1
ATOM 2425 C C . PRO A 1 301 ? -16.891 -7.102 10.734 1 96.25 301 PRO A C 1
ATOM 2427 O O . PRO A 1 301 ? -16.312 -8.172 10.539 1 96.25 301 PRO A O 1
ATOM 2430 N N . ASP A 1 302 ? -16.453 -6.277 11.703 1 96.31 302 ASP A N 1
ATOM 2431 C CA . ASP A 1 302 ? -15.289 -6.578 12.523 1 96.31 302 ASP A CA 1
ATOM 2432 C C . ASP A 1 302 ? -15.508 -7.844 13.352 1 96.31 302 ASP A C 1
ATOM 2434 O O . ASP A 1 302 ? -14.57 -8.617 13.57 1 96.31 302 ASP A O 1
ATOM 2438 N N . ILE A 1 303 ? -16.734 -8.008 13.75 1 96.69 303 ILE A N 1
ATOM 2439 C CA . ILE A 1 303 ? -17.062 -9.18 14.547 1 96.69 303 ILE A CA 1
ATOM 2440 C C . ILE A 1 303 ? -16.859 -10.445 13.719 1 96.69 303 ILE A C 1
ATOM 2442 O O . ILE A 1 303 ? -16.281 -11.422 14.195 1 96.69 303 ILE A O 1
ATOM 2446 N N . LEU A 1 304 ? -17.328 -10.414 12.5 1 96.56 304 LEU A N 1
ATOM 2447 C CA . LEU A 1 304 ? -17.109 -11.547 11.602 1 96.56 304 LEU A CA 1
ATOM 2448 C C . LEU A 1 304 ? -15.633 -11.727 11.289 1 96.56 304 LEU A C 1
ATOM 2450 O O . LEU A 1 304 ? -15.156 -12.852 11.148 1 96.56 304 LEU A O 1
ATOM 2454 N N . SER A 1 305 ? -14.898 -10.625 11.195 1 97.12 305 SER A N 1
ATOM 2455 C CA . SER A 1 305 ? -13.453 -10.688 10.992 1 97.12 305 SER A CA 1
ATOM 2456 C C . SER A 1 305 ? -12.758 -11.383 12.156 1 97.12 305 SER A C 1
ATOM 2458 O O . SER A 1 305 ? -11.836 -12.172 11.953 1 97.12 305 SER A O 1
ATOM 2460 N N . TYR A 1 306 ? -13.227 -11.133 13.383 1 97.25 306 TYR A N 1
ATOM 2461 C CA . TYR A 1 306 ? -12.664 -11.773 14.57 1 97.25 306 TYR A CA 1
ATOM 2462 C C . TYR A 1 306 ? -12.898 -13.281 14.539 1 97.25 306 TYR A C 1
ATOM 2464 O O . TYR A 1 306 ? -11.977 -14.062 14.781 1 97.25 306 TYR A O 1
ATOM 2472 N N . GLN A 1 307 ? -14.086 -13.594 14.156 1 96.75 307 GLN A N 1
ATOM 2473 C CA . GLN A 1 307 ? -14.414 -15.008 14.055 1 96.75 307 GLN A CA 1
ATOM 2474 C C . GLN A 1 307 ? -13.555 -15.695 12.992 1 96.75 307 GLN A C 1
ATOM 2476 O O . GLN A 1 307 ? -13.062 -16.797 13.219 1 96.75 307 GLN A O 1
ATOM 2481 N N . ARG A 1 308 ? -13.406 -15.023 11.906 1 97.06 308 ARG A N 1
ATOM 2482 C CA . ARG A 1 308 ? -12.594 -15.555 10.812 1 97.06 308 ARG A CA 1
ATOM 2483 C C . ARG A 1 308 ? -11.148 -15.766 11.25 1 97.06 308 ARG A C 1
ATOM 2485 O O . ARG A 1 308 ? -10.555 -16.812 10.969 1 97.06 308 ARG A O 1
ATOM 2492 N N . GLN A 1 309 ? -10.617 -14.852 11.945 1 97 309 GLN A N 1
ATOM 2493 C CA . GLN A 1 309 ? -9.234 -14.922 12.398 1 97 309 GLN A CA 1
ATOM 2494 C C . GLN A 1 309 ? -9.016 -16.125 13.32 1 97 309 GLN A C 1
ATOM 2496 O O . GLN A 1 309 ? -8.023 -16.828 13.195 1 97 309 GLN A O 1
ATOM 2501 N N . VAL A 1 310 ? -9.969 -16.344 14.195 1 97.38 310 VAL A N 1
ATOM 2502 C CA . VAL A 1 310 ? -9.867 -17.484 15.109 1 97.38 310 VAL A CA 1
ATOM 2503 C C . VAL A 1 310 ? -9.977 -18.781 14.328 1 97.38 310 VAL A C 1
ATOM 2505 O O . VAL A 1 310 ? -9.188 -19.703 14.547 1 97.38 310 VAL A O 1
ATOM 2508 N N . LEU A 1 311 ? -10.898 -18.812 13.375 1 97 311 LEU A N 1
ATOM 2509 C CA . LEU A 1 311 ? -11.078 -20 12.555 1 97 311 LEU A CA 1
ATOM 2510 C C . LEU A 1 311 ? -9.828 -20.297 11.734 1 97 311 LEU A C 1
ATOM 2512 O O . LEU A 1 311 ? -9.414 -21.453 11.602 1 97 311 LEU A O 1
ATOM 2516 N N . GLU A 1 312 ? -9.234 -19.266 11.195 1 97.06 312 GLU A N 1
ATOM 2517 C CA . GLU A 1 312 ? -8.023 -19.422 10.398 1 97.06 312 GLU A CA 1
ATOM 2518 C C . GLU A 1 312 ? -6.852 -19.891 11.25 1 97.06 312 GLU A C 1
ATOM 2520 O O . GLU A 1 312 ? -6.008 -20.672 10.789 1 97.06 312 GLU A O 1
ATOM 2525 N N . ALA A 1 313 ? -6.797 -19.422 12.477 1 97 313 ALA A N 1
ATOM 2526 C CA . ALA A 1 313 ? -5.75 -19.875 13.383 1 97 313 ALA A CA 1
ATOM 2527 C C . ALA A 1 313 ? -5.926 -21.344 13.727 1 97 313 ALA A C 1
ATOM 2529 O O . ALA A 1 313 ? -4.945 -22.094 13.773 1 97 313 ALA A O 1
ATOM 2530 N N . GLU A 1 314 ? -7.156 -21.781 13.93 1 96.94 314 GLU A N 1
ATOM 2531 C CA . GLU A 1 314 ? -7.457 -23.188 14.164 1 96.94 314 GLU A CA 1
ATOM 2532 C C . GLU A 1 314 ? -7.09 -24.031 12.945 1 96.94 314 GLU A C 1
ATOM 2534 O O . GLU A 1 314 ? -6.551 -25.141 13.086 1 96.94 314 GLU A O 1
ATOM 2539 N N . GLN A 1 315 ? -7.406 -23.469 11.82 1 96.56 315 GLN A N 1
ATOM 2540 C CA . GLN A 1 315 ? -7.059 -24.156 10.578 1 96.56 315 GLN A CA 1
ATOM 2541 C C . GLN A 1 315 ? -5.551 -24.344 10.461 1 96.56 315 GLN A C 1
ATOM 2543 O O . GLN A 1 315 ? -5.086 -25.406 10.039 1 96.56 315 GLN A O 1
ATOM 2548 N N . ASN A 1 316 ? -4.836 -23.344 10.805 1 96.38 316 ASN A N 1
ATOM 2549 C CA . ASN A 1 316 ? -3.381 -23.406 10.711 1 96.38 316 ASN A CA 1
ATOM 2550 C C . ASN A 1 316 ? -2.799 -24.469 11.633 1 96.38 316 ASN A C 1
ATOM 2552 O O . ASN A 1 316 ? -1.831 -25.141 11.281 1 96.38 316 ASN A O 1
ATOM 2556 N N . VAL A 1 317 ? -3.344 -24.656 12.82 1 96.31 317 VAL A N 1
ATOM 2557 C CA . VAL A 1 317 ? -2.904 -25.703 13.742 1 96.31 317 VAL A CA 1
ATOM 2558 C C . VAL A 1 317 ? -3.174 -27.062 13.125 1 96.31 317 VAL A C 1
ATOM 2560 O O . VAL A 1 317 ? -2.295 -27.938 13.109 1 96.31 317 VAL A O 1
ATOM 2563 N N . ALA A 1 318 ? -4.375 -27.203 12.586 1 94.06 318 ALA A N 1
ATOM 2564 C CA . ALA A 1 318 ? -4.734 -28.484 11.961 1 94.06 318 ALA A CA 1
ATOM 2565 C C . ALA A 1 318 ? -3.818 -28.781 10.773 1 94.06 318 ALA A C 1
ATOM 2567 O O . ALA A 1 318 ? -3.365 -29.922 10.609 1 94.06 318 ALA A O 1
ATOM 2568 N N . ARG A 1 319 ? -3.527 -27.781 10.016 1 94.44 319 ARG A N 1
ATOM 2569 C CA . ARG A 1 319 ? -2.654 -27.938 8.859 1 94.44 319 ARG A CA 1
ATOM 2570 C C . ARG A 1 319 ? -1.232 -28.281 9.289 1 94.44 319 ARG A C 1
ATOM 2572 O O . ARG A 1 319 ? -0.617 -29.203 8.727 1 94.44 319 ARG A O 1
ATOM 2579 N N . THR A 1 320 ? -0.704 -27.609 10.273 1 93.62 320 THR A N 1
ATOM 2580 C CA . THR A 1 320 ? 0.656 -27.844 10.75 1 93.62 320 THR A CA 1
ATOM 2581 C C . THR A 1 320 ? 0.794 -29.234 11.352 1 93.62 320 THR A C 1
ATOM 2583 O O . THR A 1 320 ? 1.8 -29.922 11.133 1 93.62 320 THR A O 1
ATOM 2586 N N . ARG A 1 321 ? -0.204 -29.688 12.07 1 91.88 321 ARG A N 1
ATOM 2587 C CA . ARG A 1 321 ? -0.201 -31.031 12.648 1 91.88 321 ARG A CA 1
ATOM 2588 C C . ARG A 1 321 ? -0.145 -32.094 11.562 1 91.88 321 ARG A C 1
ATOM 2590 O O . ARG A 1 321 ? 0.572 -33.094 11.695 1 91.88 321 ARG A O 1
ATOM 2597 N N . SER A 1 322 ? -0.828 -31.797 10.531 1 89.44 322 SER A N 1
ATOM 2598 C CA . SER A 1 322 ? -0.918 -32.75 9.438 1 89.44 322 SER A CA 1
ATOM 2599 C C . SER A 1 322 ? 0.354 -32.75 8.594 1 89.44 322 SER A C 1
ATOM 2601 O O . SER A 1 322 ? 0.794 -33.812 8.125 1 89.44 322 SER A O 1
ATOM 2603 N N . GLU A 1 323 ? 0.973 -31.609 8.328 1 87.5 323 GLU A N 1
ATOM 2604 C CA . GLU A 1 323 ? 2.129 -31.484 7.445 1 87.5 323 GLU A CA 1
ATOM 2605 C C . GLU A 1 323 ? 3.391 -32.031 8.102 1 87.5 323 GLU A C 1
ATOM 2607 O O . GLU A 1 323 ? 4.285 -32.531 7.418 1 87.5 323 GLU A O 1
ATOM 2612 N N . THR A 1 324 ? 3.48 -31.969 9.383 1 85.31 324 THR A N 1
ATOM 2613 C CA . THR A 1 324 ? 4.723 -32.344 10.055 1 85.31 324 THR A CA 1
ATOM 2614 C C . THR A 1 324 ? 4.617 -33.719 10.664 1 85.31 324 THR A C 1
ATOM 2616 O O . THR A 1 324 ? 5.633 -34.344 10.992 1 85.31 324 THR A O 1
ATOM 2619 N N . GLY A 1 325 ? 3.445 -34.312 10.719 1 86.19 325 GLY A N 1
ATOM 2620 C CA . GLY A 1 325 ? 3.258 -35.594 11.336 1 86.19 325 GLY A CA 1
ATOM 2621 C C . GLY A 1 325 ? 3.145 -36.719 10.328 1 86.19 325 GLY A C 1
ATOM 2622 O O . GLY A 1 325 ? 3.941 -36.812 9.391 1 86.19 325 GLY A O 1
ATOM 2623 N N . LEU A 1 326 ? 2.227 -37.562 10.648 1 85.56 326 LEU A N 1
ATOM 2624 C CA . LEU A 1 326 ? 1.952 -38.719 9.789 1 85.56 326 LEU A CA 1
ATOM 2625 C C . LEU A 1 326 ? 1.213 -38.281 8.523 1 85.56 326 LEU A C 1
ATOM 2627 O O . LEU A 1 326 ? 0.191 -37.594 8.602 1 85.56 326 LEU A O 1
ATOM 2631 N N . ASN A 1 327 ? 1.95 -38.562 7.422 1 88.25 327 ASN A N 1
ATOM 2632 C CA . ASN A 1 327 ? 1.316 -38.281 6.133 1 88.25 327 ASN A CA 1
ATOM 2633 C C . ASN A 1 327 ? 0.967 -39.594 5.406 1 88.25 327 ASN A C 1
ATOM 2635 O O . ASN A 1 327 ? 1.823 -40.438 5.23 1 88.25 327 ASN A O 1
ATOM 2639 N N . ALA A 1 328 ? -0.304 -39.75 5.211 1 90.44 328 ALA A N 1
ATOM 2640 C CA . ALA A 1 328 ? -0.774 -40.938 4.48 1 90.44 328 ALA A CA 1
ATOM 2641 C C . ALA A 1 328 ? -1.671 -40.531 3.314 1 90.44 328 ALA A C 1
ATOM 2643 O O . ALA A 1 328 ? -2.434 -39.562 3.412 1 90.44 328 ALA A O 1
ATOM 2644 N N . ASN A 1 329 ? -1.446 -41.188 2.201 1 93.12 329 ASN A N 1
ATOM 2645 C CA . ASN A 1 329 ? -2.27 -40.938 1.023 1 93.12 329 ASN A CA 1
ATOM 2646 C C . ASN A 1 329 ? -2.762 -42.219 0.395 1 93.12 329 ASN A C 1
ATOM 2648 O O . ASN A 1 329 ? -2.074 -43.25 0.451 1 93.12 329 ASN A O 1
ATOM 2652 N N . ILE A 1 330 ? -4.016 -42.156 -0.092 1 94.62 330 ILE A N 1
ATOM 2653 C CA . ILE A 1 330 ? -4.57 -43.312 -0.808 1 94.62 330 ILE A CA 1
ATOM 2654 C C . ILE A 1 330 ? -4.922 -42.875 -2.236 1 94.62 330 ILE A C 1
ATOM 2656 O O . ILE A 1 330 ? -5.41 -41.781 -2.471 1 94.62 330 ILE A O 1
ATOM 2660 N N . ARG A 1 331 ? -4.535 -43.719 -3.113 1 95.81 331 ARG A N 1
ATOM 2661 C CA . ARG A 1 331 ? -4.891 -43.562 -4.516 1 95.81 331 ARG A CA 1
ATOM 2662 C C . ARG A 1 331 ? -5.445 -44.844 -5.102 1 95.81 331 ARG A C 1
ATOM 2664 O O . ARG A 1 331 ? -4.898 -45.938 -4.859 1 95.81 331 ARG A O 1
ATOM 2671 N N . ALA A 1 332 ? -6.555 -44.75 -5.668 1 95.62 332 ALA A N 1
ATOM 2672 C CA . ALA A 1 332 ? -7.176 -45.906 -6.332 1 95.62 332 ALA A CA 1
ATOM 2673 C C . ALA A 1 332 ? -7.594 -45.562 -7.754 1 95.62 332 ALA A C 1
ATOM 2675 O O . ALA A 1 332 ? -8.016 -44.438 -8.023 1 95.62 332 ALA A O 1
ATOM 2676 N N . ASN A 1 333 ? -7.375 -46.5 -8.648 1 96.25 333 ASN A N 1
ATOM 2677 C CA . ASN A 1 333 ? -7.766 -46.312 -10.039 1 96.25 333 ASN A CA 1
ATOM 2678 C C . ASN A 1 333 ? -8.336 -47.594 -10.633 1 96.25 333 ASN A C 1
ATOM 2680 O O . ASN A 1 333 ? -7.738 -48.656 -10.492 1 96.25 333 ASN A O 1
ATOM 2684 N N . LEU A 1 334 ? -9.578 -47.562 -11.164 1 96.88 334 LEU A N 1
ATOM 2685 C CA . LEU A 1 334 ? -10.242 -48.656 -11.859 1 96.88 334 LEU A CA 1
ATOM 2686 C C . LEU A 1 334 ? -10.625 -48.25 -13.281 1 96.88 334 LEU A C 1
ATOM 2688 O O . LEU A 1 334 ? -11.25 -47.188 -13.477 1 96.88 334 LEU A O 1
ATOM 2692 N N . GLY A 1 335 ? -10.094 -49.062 -14.234 1 96.12 335 GLY A N 1
ATOM 2693 C CA . GLY A 1 335 ? -10.422 -48.688 -15.602 1 96.12 335 GLY A CA 1
ATOM 2694 C C . GLY A 1 335 ? -10.367 -49.844 -16.562 1 96.12 335 GLY A C 1
ATOM 2695 O O . GLY A 1 335 ? -10.031 -50.969 -16.172 1 96.12 335 GLY A O 1
ATOM 2696 N N . ILE A 1 336 ? -10.859 -49.656 -17.75 1 95.44 336 ILE A N 1
ATOM 2697 C CA . ILE A 1 336 ? -10.797 -50.625 -18.844 1 95.44 336 ILE A CA 1
ATOM 2698 C C . ILE A 1 336 ? -10.086 -50 -20.047 1 95.44 336 ILE A C 1
ATOM 2700 O O . ILE A 1 336 ? -10.164 -48.781 -20.25 1 95.44 336 ILE A O 1
ATOM 2704 N N . ASN A 1 337 ? -9.297 -50.844 -20.703 1 94.62 337 ASN A N 1
ATOM 2705 C CA . ASN A 1 337 ? -8.57 -50.344 -21.875 1 94.62 337 ASN A CA 1
ATOM 2706 C C . ASN A 1 337 ? -8.477 -51.375 -22.969 1 94.62 337 ASN A C 1
ATOM 2708 O O . ASN A 1 337 ? -8.789 -52.562 -22.75 1 94.62 337 ASN A O 1
ATOM 2712 N N . LYS A 1 338 ? -8.172 -50.938 -24.219 1 95.12 338 LYS A N 1
ATOM 2713 C CA . LYS A 1 338 ? -7.973 -51.844 -25.344 1 95.12 338 LYS A CA 1
ATOM 2714 C C . LYS A 1 338 ? -7.098 -51.188 -26.422 1 95.12 338 LYS A C 1
ATOM 2716 O O . LYS A 1 338 ? -7.199 -49.969 -26.656 1 95.12 338 LYS A O 1
ATOM 2721 N N . ASN A 1 339 ? -6.211 -51.938 -26.969 1 94.12 339 ASN A N 1
ATOM 2722 C CA . ASN A 1 339 ? -5.414 -51.531 -28.125 1 94.12 339 ASN A CA 1
ATOM 2723 C C . ASN A 1 339 ? -5.836 -52.281 -29.391 1 94.12 339 ASN A C 1
ATOM 2725 O O . ASN A 1 339 ? -6.156 -53.469 -29.328 1 94.12 339 ASN A O 1
ATOM 2729 N N . ALA A 1 340 ? -5.938 -51.594 -30.547 1 94.12 340 ALA A N 1
ATOM 2730 C CA . ALA A 1 340 ? -6.316 -52.25 -31.797 1 94.12 340 ALA A CA 1
ATOM 2731 C C . ALA A 1 340 ? -5.82 -51.438 -33 1 94.12 340 ALA A C 1
ATOM 2733 O O . ALA A 1 340 ? -5.453 -50.281 -32.875 1 94.12 340 ALA A O 1
ATOM 2734 N N . GLY A 1 341 ? -5.789 -52.031 -34.125 1 93.38 341 GLY A N 1
ATOM 2735 C CA . GLY A 1 341 ? -5.363 -51.375 -35.344 1 93.38 341 GLY A CA 1
ATOM 2736 C C . GLY A 1 341 ? -6.434 -50.5 -35.969 1 93.38 341 GLY A C 1
ATOM 2737 O O . GLY A 1 341 ? -6.145 -49.656 -36.812 1 93.38 341 GLY A O 1
ATOM 2738 N N . ASP A 1 342 ? -7.672 -50.781 -35.562 1 92.75 342 ASP A N 1
ATOM 2739 C CA . ASP A 1 342 ? -8.797 -50 -36.062 1 92.75 342 ASP A CA 1
ATOM 2740 C C . ASP A 1 342 ? -9.547 -49.344 -34.875 1 92.75 342 ASP A C 1
ATOM 2742 O O . ASP A 1 342 ? -9.68 -49.938 -33.812 1 92.75 342 ASP A O 1
ATOM 2746 N N . ILE A 1 343 ? -10.078 -48.125 -35.188 1 92.06 343 ILE A N 1
ATOM 2747 C CA . ILE A 1 343 ? -10.711 -47.344 -34.125 1 92.06 343 ILE A CA 1
ATOM 2748 C C . ILE A 1 343 ? -11.977 -48.062 -33.656 1 92.06 343 ILE A C 1
ATOM 2750 O O . ILE A 1 343 ? -12.305 -48.031 -32.469 1 92.06 343 ILE A O 1
ATOM 2754 N N . ASP A 1 344 ? -12.68 -48.719 -34.562 1 91.06 344 ASP A N 1
ATOM 2755 C CA . ASP A 1 344 ? -13.922 -49.406 -34.219 1 91.06 344 ASP A CA 1
ATOM 2756 C C . ASP A 1 344 ? -13.656 -50.562 -33.281 1 91.06 344 ASP A C 1
ATOM 2758 O O . ASP A 1 344 ? -14.414 -50.781 -32.312 1 91.06 344 ASP A O 1
ATOM 2762 N N . LEU A 1 345 ? -12.578 -51.281 -33.5 1 91.19 345 LEU A N 1
AT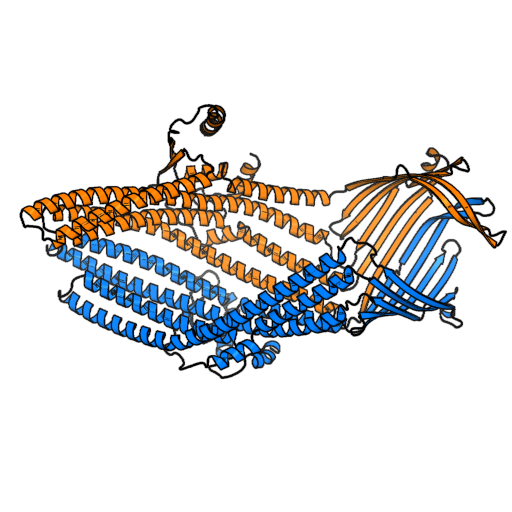OM 2763 C CA . LEU A 1 345 ? -12.227 -52.438 -32.688 1 91.19 345 LEU A CA 1
ATOM 2764 C C . LEU A 1 345 ? -11.719 -51.969 -31.312 1 91.19 345 LEU A C 1
ATOM 2766 O O . LEU A 1 345 ? -11.844 -52.719 -30.328 1 91.19 345 LEU A O 1
ATOM 2770 N N . ALA A 1 346 ? -11.188 -50.781 -31.297 1 92.12 346 ALA A N 1
ATOM 2771 C CA . ALA A 1 346 ? -10.625 -50.281 -30.062 1 92.12 346 ALA A CA 1
ATOM 2772 C C . ALA A 1 346 ? -11.719 -49.969 -29.031 1 92.12 346 ALA A C 1
ATOM 2774 O O . ALA A 1 346 ? -11.445 -49.844 -27.844 1 92.12 346 ALA A O 1
ATOM 2775 N N . TYR A 1 347 ? -13.016 -49.969 -29.547 1 93.38 347 TYR A N 1
ATOM 2776 C CA . TYR A 1 347 ? -14.109 -49.688 -28.625 1 93.38 347 TYR A CA 1
ATOM 2777 C C . TYR A 1 347 ? -15.062 -50.844 -28.516 1 93.38 347 TYR A C 1
ATOM 2779 O O . TYR A 1 347 ? -16.203 -50.719 -28.047 1 93.38 347 TYR A O 1
ATOM 2787 N N . ARG A 1 348 ? -14.625 -52 -29.016 1 90.31 348 ARG A N 1
ATOM 2788 C CA . ARG A 1 348 ? -15.469 -53.188 -28.938 1 90.31 348 ARG A CA 1
ATOM 2789 C C . ARG A 1 348 ? -14.961 -54.156 -27.891 1 90.31 348 ARG A C 1
ATOM 2791 O O . ARG A 1 348 ? -13.75 -54.281 -27.688 1 90.31 348 ARG A O 1
ATOM 2798 N N . SER A 1 349 ? -15.844 -54.906 -27.297 1 89.75 349 SER A N 1
ATOM 2799 C CA . SER A 1 349 ? -15.492 -55.938 -26.312 1 89.75 349 SER A CA 1
ATOM 2800 C C . SER A 1 349 ? -14.711 -57.062 -26.953 1 89.75 349 SER A C 1
ATOM 2802 O O . SER A 1 349 ? -14.891 -57.375 -28.141 1 89.75 349 SER A O 1
ATOM 2804 N N . PRO A 1 350 ? -13.75 -57.656 -26.109 1 92 350 PRO A N 1
ATOM 2805 C CA . PRO A 1 350 ? -13.438 -57.594 -24.688 1 92 350 PRO A CA 1
ATOM 2806 C C . PRO A 1 350 ? -12.367 -56.562 -24.359 1 92 350 PRO A C 1
ATOM 2808 O O . PRO A 1 350 ? -11.391 -56.406 -25.094 1 92 350 PRO A O 1
ATOM 2811 N N . PHE A 1 351 ? -12.641 -55.875 -23.266 1 93.94 351 PHE A N 1
ATOM 2812 C CA . PHE A 1 351 ? -11.68 -54.906 -22.766 1 93.94 351 PHE A CA 1
ATOM 2813 C C . PHE A 1 351 ? -10.766 -55.531 -21.719 1 93.94 351 PHE A C 1
ATOM 2815 O O . PHE A 1 351 ? -11.133 -56.531 -21.062 1 93.94 351 PHE A O 1
ATOM 2822 N N . LEU A 1 352 ? -9.516 -54.969 -21.641 1 93.75 352 LEU A N 1
ATOM 2823 C CA . LEU A 1 352 ? -8.617 -55.375 -20.562 1 93.75 352 LEU A CA 1
ATOM 2824 C C . LEU A 1 352 ? -8.859 -54.5 -19.312 1 93.75 352 LEU A C 1
ATOM 2826 O O . LEU A 1 352 ? -9.133 -53.312 -19.422 1 93.75 352 LEU A O 1
ATOM 2830 N N . GLU A 1 353 ? -8.852 -55.188 -18.188 1 92.69 353 GLU A N 1
ATOM 2831 C CA . GLU A 1 353 ? -9.094 -54.469 -16.938 1 92.69 353 GLU A CA 1
ATOM 2832 C C . GLU A 1 353 ? -7.785 -53.969 -16.328 1 92.69 353 GLU A C 1
ATOM 2834 O O . GLU A 1 353 ? -6.762 -54.656 -16.391 1 92.69 353 GLU A O 1
ATOM 2839 N N . GLN A 1 354 ? -7.863 -52.75 -15.906 1 92.56 354 GLN A N 1
ATOM 2840 C CA . GLN A 1 354 ? -6.742 -52.156 -15.18 1 92.56 354 GLN A CA 1
ATOM 2841 C C . GLN A 1 354 ? -7.164 -51.719 -13.781 1 92.56 354 GLN A C 1
ATOM 2843 O O . GLN A 1 354 ? -8.125 -50.969 -13.625 1 92.56 354 GLN A O 1
ATOM 2848 N N . GLN A 1 355 ? -6.547 -52.25 -12.68 1 94.25 355 GLN A N 1
ATOM 2849 C CA . GLN A 1 355 ? -6.828 -51.906 -11.289 1 94.25 355 GLN A CA 1
ATOM 2850 C C . GLN A 1 355 ? -5.547 -51.562 -10.539 1 94.25 355 GLN A C 1
ATOM 2852 O O . GLN A 1 355 ? -4.559 -52.281 -10.617 1 94.25 355 GLN A O 1
ATOM 2857 N N . GLN A 1 356 ? -5.629 -50.406 -10.047 1 95.31 356 GLN A N 1
ATOM 2858 C CA . GLN A 1 356 ? -4.484 -50 -9.25 1 95.31 356 GLN A CA 1
ATOM 2859 C C . GLN A 1 356 ? -4.926 -49.438 -7.891 1 95.31 356 GLN A C 1
ATOM 2861 O O . GLN A 1 356 ? -5.914 -48.719 -7.801 1 95.31 356 GLN A O 1
ATOM 2866 N N . PHE A 1 357 ? -4.371 -49.875 -6.805 1 95.25 357 PHE A N 1
ATOM 2867 C CA . PHE A 1 357 ? -4.582 -49.375 -5.445 1 95.25 357 PHE A CA 1
ATOM 2868 C C . PHE A 1 357 ? -3.252 -49.125 -4.746 1 95.25 357 PHE A C 1
ATOM 2870 O O . PHE A 1 357 ? -2.381 -50 -4.73 1 95.25 357 PHE A O 1
ATOM 2877 N N . ARG A 1 358 ? -3.094 -47.875 -4.309 1 96 358 ARG A N 1
ATOM 2878 C CA . ARG A 1 358 ? -1.828 -47.562 -3.666 1 96 358 ARG A CA 1
ATOM 2879 C C . ARG A 1 358 ? -2.061 -46.812 -2.359 1 96 358 ARG A C 1
ATOM 2881 O O . ARG A 1 358 ? -2.916 -45.906 -2.289 1 96 358 ARG A O 1
ATOM 2888 N N . VAL A 1 359 ? -1.416 -47.188 -1.287 1 94.19 359 VAL A N 1
ATOM 2889 C CA . VAL A 1 359 ? -1.392 -46.469 -0.01 1 94.19 359 VAL A CA 1
ATOM 2890 C C . VAL A 1 359 ? 0.037 -46.062 0.321 1 94.19 359 VAL A C 1
ATOM 2892 O O . VAL A 1 359 ? 0.947 -46.875 0.352 1 94.19 359 VAL A O 1
ATOM 2895 N N . GLY A 1 360 ? 0.205 -44.812 0.411 1 93.94 360 GLY A N 1
ATOM 2896 C CA . GLY A 1 360 ? 1.506 -44.281 0.803 1 93.94 360 GLY A CA 1
ATOM 2897 C C . GLY A 1 360 ? 1.526 -43.719 2.213 1 93.94 360 GLY A C 1
ATOM 2898 O O . GLY A 1 360 ? 0.567 -43.094 2.645 1 93.94 360 GLY A O 1
ATOM 2899 N N . VAL A 1 361 ? 2.561 -44.062 3.004 1 92.38 361 VAL A N 1
ATOM 2900 C CA . VAL A 1 361 ? 2.689 -43.562 4.367 1 92.38 361 VAL A CA 1
ATOM 2901 C C . VAL A 1 361 ? 4.082 -42.969 4.57 1 92.38 361 VAL A C 1
ATOM 2903 O O . VAL A 1 361 ? 5.074 -43.531 4.098 1 92.38 361 VAL A O 1
ATOM 2906 N N . SER A 1 362 ? 4.121 -41.781 4.996 1 91.19 362 SER A N 1
ATOM 2907 C CA . SER A 1 362 ? 5.371 -41.125 5.375 1 91.19 362 SER A CA 1
ATOM 2908 C C . SER A 1 362 ? 5.297 -40.594 6.797 1 91.19 362 SER A C 1
ATOM 2910 O O . SER A 1 362 ? 4.383 -39.844 7.129 1 91.19 362 SER A O 1
ATOM 2912 N N . MET A 1 363 ? 6.191 -41.031 7.715 1 88.25 363 MET A N 1
ATOM 2913 C CA . MET A 1 363 ? 6.16 -40.594 9.109 1 88.25 363 MET A CA 1
ATOM 2914 C C . MET A 1 363 ? 7.574 -40.438 9.656 1 88.25 363 MET A C 1
ATOM 2916 O O . MET A 1 363 ? 8.414 -41.344 9.516 1 88.25 363 MET A O 1
ATOM 2920 N N . PRO A 1 364 ? 7.887 -39.312 10.148 1 88.69 364 PRO A N 1
ATOM 2921 C CA . PRO A 1 364 ? 9.172 -39.219 10.844 1 88.69 364 PRO A CA 1
ATOM 2922 C C . PRO A 1 364 ? 9.227 -40.094 12.109 1 88.69 364 PRO A C 1
ATOM 2924 O O . PRO A 1 364 ? 8.305 -40.062 12.922 1 88.69 364 PRO A O 1
ATOM 2927 N N . ILE A 1 365 ? 10.195 -40.781 12.258 1 91.31 365 ILE A N 1
ATOM 2928 C CA . ILE A 1 365 ? 10.367 -41.656 13.414 1 91.31 365 ILE A CA 1
ATOM 2929 C C . ILE A 1 365 ? 11.125 -40.906 14.508 1 91.31 365 ILE A C 1
ATOM 2931 O O . ILE A 1 365 ? 10.688 -40.875 15.664 1 91.31 365 ILE A O 1
ATOM 2935 N N . VAL A 1 366 ? 12.227 -40.344 14.109 1 91.69 366 VAL A N 1
ATOM 2936 C CA . VAL A 1 366 ? 13.008 -39.531 15.031 1 91.69 366 VAL A CA 1
ATOM 2937 C C . VAL A 1 366 ? 13.234 -38.156 14.43 1 91.69 366 VAL A C 1
ATOM 2939 O O . VAL A 1 366 ? 13.852 -38.031 13.367 1 91.69 366 VAL A O 1
ATOM 2942 N N . ASP A 1 367 ? 12.586 -37.156 15.055 1 91.31 367 ASP A N 1
ATOM 2943 C CA . ASP A 1 367 ? 12.766 -35.812 14.555 1 91.31 367 ASP A CA 1
ATOM 2944 C C . ASP A 1 367 ? 13.242 -34.875 15.664 1 91.31 367 ASP A C 1
ATOM 2946 O O . ASP A 1 367 ? 13.25 -33.656 15.5 1 91.31 367 ASP A O 1
ATOM 2950 N N . TRP A 1 368 ? 13.641 -35.406 16.828 1 93.44 368 TRP A N 1
ATOM 2951 C CA . TRP A 1 368 ? 14.203 -34.688 17.969 1 93.44 368 TRP A CA 1
ATOM 2952 C C . TRP A 1 368 ? 13.273 -33.562 18.406 1 93.44 368 TRP A C 1
ATOM 2954 O O . TRP A 1 368 ? 13.742 -32.5 18.844 1 93.44 368 TRP A O 1
ATOM 2964 N N . GLY A 1 369 ? 11.852 -33.719 18.062 1 92.38 369 GLY A N 1
ATOM 2965 C CA . GLY A 1 369 ? 10.867 -32.781 18.578 1 92.38 369 GLY A CA 1
ATOM 2966 C C . GLY A 1 369 ? 10.484 -31.688 17.578 1 92.38 369 GLY A C 1
ATOM 2967 O O . GLY A 1 369 ? 9.859 -30.688 17.953 1 92.38 369 GLY A O 1
ATOM 2968 N N . VAL A 1 370 ? 10.914 -31.812 16.344 1 92.19 370 VAL A N 1
ATOM 2969 C CA . VAL A 1 370 ? 10.57 -30.828 15.328 1 92.19 370 VAL A CA 1
ATOM 2970 C C . VAL A 1 370 ? 9.055 -30.766 15.164 1 92.19 370 VAL A C 1
ATOM 2972 O O . VAL A 1 370 ? 8.477 -29.672 15.148 1 92.19 370 VAL A O 1
ATOM 2975 N N . HIS A 1 371 ? 8.375 -31.969 15.086 1 91.69 371 HIS A N 1
ATOM 2976 C CA . HIS A 1 371 ? 6.926 -32.031 14.977 1 91.69 371 HIS A CA 1
ATOM 2977 C C . HIS A 1 371 ? 6.254 -31.359 16.172 1 91.69 371 HIS A C 1
ATOM 2979 O O . HIS A 1 371 ? 5.402 -30.484 16.016 1 91.69 371 HIS A O 1
ATOM 2985 N N . ARG A 1 372 ? 6.695 -31.734 17.312 1 92.75 372 ARG A N 1
ATOM 2986 C CA . ARG A 1 372 ? 6.125 -31.172 18.531 1 92.75 372 ARG A CA 1
ATOM 2987 C C . ARG A 1 372 ? 6.363 -29.672 18.625 1 92.75 372 ARG A C 1
ATOM 2989 O O . ARG A 1 372 ? 5.461 -28.922 18.984 1 92.75 372 ARG A O 1
ATOM 2996 N N . GLY A 1 373 ? 7.523 -29.266 18.266 1 94.56 373 GLY A N 1
ATOM 2997 C CA . GLY A 1 373 ? 7.84 -27.859 18.281 1 94.56 373 GLY A CA 1
ATOM 2998 C C . GLY A 1 373 ? 6.977 -27.031 17.344 1 94.56 373 GLY A C 1
ATOM 2999 O O . GLY A 1 373 ? 6.484 -25.969 17.719 1 94.56 373 GLY A O 1
ATOM 3000 N N . ARG A 1 374 ? 6.824 -27.453 16.109 1 94.75 374 ARG A N 1
ATOM 3001 C CA . ARG A 1 374 ? 6.043 -26.734 15.109 1 94.75 374 ARG A CA 1
ATOM 3002 C C . ARG A 1 374 ? 4.574 -26.656 15.516 1 94.75 374 ARG A C 1
ATOM 3004 O O . ARG A 1 374 ? 3.934 -25.609 15.359 1 94.75 374 ARG A O 1
ATOM 3011 N N . VAL A 1 375 ? 4.023 -27.781 16.047 1 94.75 375 VAL A N 1
ATOM 3012 C CA . VAL A 1 375 ? 2.623 -27.812 16.453 1 94.75 375 VAL A CA 1
ATOM 3013 C C . VAL A 1 375 ? 2.408 -26.906 17.656 1 94.75 375 VAL A C 1
ATOM 3015 O O . VAL A 1 375 ? 1.426 -26.172 17.719 1 94.75 375 VAL A O 1
ATOM 3018 N N . GLN A 1 376 ? 3.316 -26.922 18.547 1 96.06 376 GLN A N 1
ATOM 3019 C CA . GLN A 1 376 ? 3.193 -26.062 19.719 1 96.06 376 GLN A CA 1
ATOM 3020 C C . GLN A 1 376 ? 3.309 -24.594 19.328 1 96.06 376 GLN A C 1
ATOM 3022 O O . GLN A 1 376 ? 2.646 -23.734 19.922 1 96.06 376 GLN A O 1
ATOM 3027 N N . MET A 1 377 ? 4.113 -24.281 18.375 1 96.31 377 MET A N 1
ATOM 3028 C CA . MET A 1 377 ? 4.203 -22.906 17.859 1 96.31 377 MET A CA 1
ATOM 3029 C C . MET A 1 377 ? 2.871 -22.469 17.266 1 96.31 377 MET A C 1
ATOM 3031 O O . MET A 1 377 ? 2.402 -21.359 17.547 1 96.31 377 MET A O 1
ATOM 3035 N N . ALA A 1 378 ? 2.287 -23.297 16.469 1 96.44 378 ALA A N 1
ATOM 3036 C CA . ALA A 1 378 ? 0.997 -22.969 15.867 1 96.44 378 ALA A CA 1
ATOM 3037 C C . ALA A 1 378 ? -0.078 -22.797 16.938 1 96.44 378 ALA A C 1
ATOM 3039 O O . ALA A 1 378 ? -0.919 -21.891 16.828 1 96.44 378 ALA A O 1
ATOM 3040 N N . ARG A 1 379 ? 0.011 -23.672 17.938 1 97.12 379 ARG A N 1
ATOM 3041 C CA . ARG A 1 379 ? -0.946 -23.578 19.031 1 97.12 379 ARG A CA 1
ATOM 3042 C C . ARG A 1 379 ? -0.755 -22.281 19.812 1 97.12 379 ARG A C 1
ATOM 3044 O O . ARG A 1 379 ? -1.73 -21.625 20.188 1 97.12 379 ARG A O 1
ATOM 3051 N N . SER A 1 380 ? 0.44 -21.984 20.094 1 96.94 380 SER A N 1
ATOM 3052 C CA . SER A 1 380 ? 0.723 -20.719 20.766 1 96.94 380 SER A CA 1
ATOM 3053 C C . SER A 1 380 ? 0.242 -19.531 19.938 1 96.94 380 SER A C 1
ATOM 3055 O O . SER A 1 380 ? -0.303 -18.578 20.484 1 96.94 380 SER A O 1
ATOM 3057 N N . ASN A 1 381 ? 0.47 -19.594 18.641 1 95.88 381 ASN A N 1
ATOM 3058 C CA . ASN A 1 381 ? -0.019 -18.531 17.766 1 95.88 381 ASN A CA 1
ATOM 3059 C C . ASN A 1 381 ? -1.542 -18.453 17.781 1 95.88 381 ASN A C 1
ATOM 3061 O O . ASN A 1 381 ? -2.107 -17.359 17.719 1 95.88 381 ASN A O 1
ATOM 3065 N N . GLN A 1 382 ? -2.184 -19.625 17.828 1 97.56 382 GLN A N 1
ATOM 3066 C CA . GLN A 1 382 ? -3.637 -19.641 17.969 1 97.56 382 GLN A CA 1
ATOM 3067 C C . GLN A 1 382 ? -4.082 -18.969 19.266 1 97.56 382 GLN A C 1
ATOM 3069 O O . GLN A 1 382 ? -5.023 -18.172 19.266 1 97.56 382 GLN A O 1
ATOM 3074 N N . GLU A 1 383 ? -3.369 -19.281 20.297 1 97.31 383 GLU A N 1
ATOM 3075 C CA . GLU A 1 383 ? -3.688 -18.656 21.578 1 97.31 383 GLU A CA 1
ATOM 3076 C C . GLU A 1 383 ? -3.471 -17.156 21.547 1 97.31 383 GLU A C 1
ATOM 3078 O O . GLU A 1 383 ? -4.25 -16.391 22.125 1 97.31 383 GLU A O 1
ATOM 3083 N N . VAL A 1 384 ? -2.443 -16.75 20.938 1 96.31 384 VAL A N 1
ATOM 3084 C CA . VAL A 1 384 ? -2.188 -15.312 20.781 1 96.31 384 VAL A CA 1
ATOM 3085 C C . VAL A 1 384 ? -3.33 -14.672 20 1 96.31 384 VAL A C 1
ATOM 3087 O O . VAL A 1 384 ? -3.814 -13.594 20.359 1 96.31 384 VAL A O 1
ATOM 3090 N N . THR A 1 385 ? -3.764 -15.297 18.875 1 97.5 385 THR A N 1
ATOM 3091 C CA . THR A 1 385 ? -4.863 -14.773 18.078 1 97.5 385 THR A CA 1
ATOM 3092 C C . THR A 1 385 ? -6.145 -14.688 18.906 1 97.5 385 THR A C 1
ATOM 3094 O O . THR A 1 385 ? -6.863 -13.688 18.844 1 97.5 385 THR A O 1
ATOM 3097 N N . GLU A 1 386 ? -6.359 -15.742 19.688 1 97.5 386 GLU A N 1
ATOM 3098 C CA . GLU A 1 386 ? -7.547 -15.758 20.531 1 97.5 386 GLU A CA 1
ATOM 3099 C C . GLU A 1 386 ? -7.504 -14.633 21.562 1 97.5 386 GLU A C 1
ATOM 3101 O O . GLU A 1 386 ? -8.5 -13.945 21.781 1 97.5 386 GLU A O 1
ATOM 3106 N N . ALA A 1 387 ? -6.387 -14.43 22.141 1 96.81 387 ALA A N 1
ATOM 3107 C CA . ALA A 1 387 ? -6.23 -13.344 23.109 1 96.81 387 ALA A CA 1
ATOM 3108 C C . ALA A 1 387 ? -6.379 -11.984 22.438 1 96.81 387 ALA A C 1
ATOM 3110 O O . ALA A 1 387 ? -7.012 -11.078 22.984 1 96.81 387 ALA A O 1
ATOM 3111 N N . THR A 1 388 ? -5.758 -11.836 21.266 1 96.69 388 THR A N 1
ATOM 3112 C CA . THR A 1 388 ? -5.852 -10.586 20.516 1 96.69 388 THR A CA 1
ATOM 3113 C C . THR A 1 388 ? -7.301 -10.289 20.141 1 96.69 388 THR A C 1
ATOM 3115 O O . THR A 1 388 ? -7.758 -9.148 20.266 1 96.69 388 THR A O 1
ATOM 3118 N N . VAL A 1 389 ? -8.039 -11.32 19.719 1 97.5 389 VAL A N 1
ATOM 3119 C CA . VAL A 1 389 ? -9.438 -11.164 19.328 1 97.5 389 VAL A CA 1
ATOM 3120 C C . VAL A 1 389 ? -10.281 -10.828 20.547 1 97.5 389 VAL A C 1
ATOM 3122 O O . VAL A 1 389 ? -11.18 -9.977 20.484 1 97.5 389 VAL A O 1
ATOM 3125 N N . MET A 1 390 ? -9.961 -11.469 21.656 1 97.19 390 MET A N 1
ATOM 3126 C CA . MET A 1 390 ? -10.688 -11.172 22.891 1 97.19 390 MET A CA 1
ATOM 3127 C C . MET A 1 390 ? -10.484 -9.727 23.312 1 97.19 390 MET A C 1
ATOM 3129 O O . MET A 1 390 ? -11.438 -9.039 23.688 1 97.19 390 MET A O 1
ATOM 3133 N N . GLN A 1 391 ? -9.289 -9.32 23.234 1 96.5 391 GLN A N 1
ATOM 3134 C CA . GLN A 1 391 ? -8.992 -7.926 23.547 1 96.5 391 GLN A CA 1
ATOM 3135 C C . GLN A 1 391 ? -9.68 -6.984 22.562 1 96.5 391 GLN A C 1
ATOM 3137 O O . GLN A 1 391 ? -10.25 -5.969 22.953 1 96.5 391 GLN A O 1
ATOM 3142 N N . ALA A 1 392 ? -9.594 -7.281 21.281 1 96.5 392 ALA A N 1
ATOM 3143 C CA . ALA A 1 392 ? -10.219 -6.453 20.25 1 96.5 392 ALA A CA 1
ATOM 3144 C C . ALA A 1 392 ? -11.727 -6.363 20.469 1 96.5 392 ALA A C 1
ATOM 3146 O O . ALA A 1 392 ? -12.328 -5.305 20.266 1 96.5 392 ALA A O 1
ATOM 3147 N N . LEU A 1 393 ? -12.297 -7.484 20.906 1 96.81 393 LEU A N 1
ATOM 3148 C CA . LEU A 1 393 ? -13.727 -7.512 21.188 1 96.81 393 LEU A CA 1
ATOM 3149 C C . LEU A 1 393 ? -14.062 -6.613 22.359 1 96.81 393 LEU A C 1
ATOM 3151 O O . LEU A 1 393 ? -15.047 -5.867 22.328 1 96.81 393 LEU A O 1
ATOM 3155 N N . GLN A 1 394 ? -13.281 -6.668 23.406 1 96.44 394 GLN A N 1
ATOM 3156 C CA . GLN A 1 394 ? -13.484 -5.801 24.547 1 96.44 394 GLN A CA 1
ATOM 3157 C C . GLN A 1 394 ? -13.328 -4.332 24.172 1 96.44 394 GLN A C 1
ATOM 3159 O O . GLN A 1 394 ? -14.133 -3.488 24.578 1 96.44 394 GLN A O 1
ATOM 3164 N N . ASP A 1 395 ? -12.312 -4.086 23.391 1 96.06 395 ASP A N 1
ATOM 3165 C CA . ASP A 1 395 ? -12.102 -2.721 22.922 1 96.06 395 ASP A CA 1
ATOM 3166 C C . ASP A 1 395 ? -13.273 -2.248 22.062 1 96.06 395 ASP A C 1
ATOM 3168 O O . ASP A 1 395 ? -13.711 -1.102 22.172 1 96.06 395 ASP A O 1
ATOM 3172 N N . PHE A 1 396 ? -13.75 -3.135 21.297 1 97.06 396 PHE A N 1
ATOM 3173 C CA . PHE A 1 396 ? -14.883 -2.822 20.438 1 97.06 396 PHE A CA 1
ATOM 3174 C C . PHE A 1 396 ? -16.109 -2.465 21.266 1 97.06 396 PHE A C 1
ATOM 3176 O O . PHE A 1 396 ? -16.781 -1.467 20.984 1 97.06 396 PHE A O 1
ATOM 3183 N N . GLU A 1 397 ? -16.359 -3.232 22.234 1 96.81 397 GLU A N 1
ATOM 3184 C CA . GLU A 1 397 ? -17.5 -2.996 23.094 1 96.81 397 GLU A CA 1
ATOM 3185 C C . GLU A 1 397 ? -17.375 -1.664 23.828 1 96.81 397 GLU A C 1
ATOM 3187 O O . GLU A 1 397 ? -18.344 -0.895 23.906 1 96.81 397 GLU A O 1
ATOM 3192 N N . GLN A 1 398 ? -16.219 -1.391 24.297 1 95.56 398 GLN A N 1
ATOM 3193 C CA . GLN A 1 398 ? -15.977 -0.13 24.984 1 95.56 398 GLN A CA 1
ATOM 3194 C C . GLN A 1 398 ? -16.125 1.057 24.047 1 95.56 398 GLN A C 1
ATOM 3196 O O . GLN A 1 398 ? -16.75 2.062 24.391 1 95.56 398 GLN A O 1
ATOM 3201 N N . ASP A 1 399 ? -15.555 0.895 22.875 1 95.75 399 ASP A N 1
ATOM 3202 C CA . ASP A 1 399 ? -15.633 1.966 21.891 1 95.75 399 ASP A CA 1
ATOM 3203 C C . ASP A 1 399 ? -17.078 2.23 21.484 1 95.75 399 ASP A C 1
ATOM 3205 O O . ASP A 1 399 ? -17.469 3.381 21.281 1 95.75 399 ASP A O 1
ATOM 3209 N N . ALA A 1 400 ? -17.844 1.144 21.344 1 96.44 400 ALA A N 1
ATOM 3210 C CA . ALA A 1 400 ? -19.25 1.284 20.969 1 96.44 400 ALA A CA 1
ATOM 3211 C C . ALA A 1 400 ? -20.031 2.047 22.047 1 96.44 400 ALA A C 1
ATOM 3213 O O . ALA A 1 400 ? -20.75 2.99 21.734 1 96.44 400 ALA A O 1
ATOM 3214 N N . ILE A 1 401 ? -19.766 1.718 23.312 1 96.12 401 ILE A N 1
ATOM 3215 C CA . ILE A 1 401 ? -20.453 2.373 24.406 1 96.12 401 ILE A CA 1
ATOM 3216 C C . ILE A 1 401 ? -20.047 3.842 24.469 1 96.12 401 ILE A C 1
ATOM 3218 O O . ILE A 1 401 ? -20.906 4.727 24.594 1 96.12 401 ILE A O 1
ATOM 3222 N N . ILE A 1 402 ? -18.797 4.121 24.297 1 95.81 402 ILE A N 1
ATOM 3223 C CA . ILE A 1 402 ? -18.297 5.488 24.375 1 95.81 402 ILE A CA 1
ATOM 3224 C C . ILE A 1 402 ? -18.844 6.301 23.203 1 95.81 402 ILE A C 1
ATOM 3226 O O . ILE A 1 402 ? -19.219 7.465 23.375 1 95.81 402 ILE A O 1
ATOM 3230 N N . SER A 1 403 ? -18.875 5.691 22.062 1 96.75 403 SER A N 1
ATOM 3231 C CA . SER A 1 403 ? -19.391 6.379 20.875 1 96.75 403 SER A CA 1
ATOM 3232 C C . SER A 1 403 ? -20.844 6.781 21.062 1 96.75 403 SER A C 1
ATOM 3234 O O . SER A 1 403 ? -21.25 7.883 20.688 1 96.75 403 SER A O 1
ATOM 3236 N N . VAL A 1 404 ? -21.625 5.887 21.719 1 96.56 404 VAL A N 1
ATOM 3237 C CA . VAL A 1 404 ? -23.031 6.172 21.953 1 96.56 404 VAL A CA 1
ATOM 3238 C C . VAL A 1 404 ? -23.172 7.277 23 1 96.56 404 VAL A C 1
ATOM 3240 O O . VAL A 1 404 ? -23.969 8.203 22.844 1 96.56 404 VAL A O 1
ATOM 3243 N N . LEU A 1 405 ? -22.391 7.211 24.031 1 95.25 405 LEU A N 1
ATOM 3244 C CA . LEU A 1 405 ? -22.406 8.234 25.062 1 95.25 405 LEU A CA 1
ATOM 3245 C C . LEU A 1 405 ? -21.984 9.586 24.5 1 95.25 405 LEU A C 1
ATOM 3247 O O . LEU A 1 405 ? -22.594 10.609 24.797 1 95.25 405 LEU A O 1
ATOM 3251 N N . ASP A 1 406 ? -20.953 9.539 23.719 1 95.12 406 ASP A N 1
ATOM 3252 C CA . ASP A 1 406 ? -20.484 10.758 23.062 1 95.12 406 ASP A CA 1
ATOM 3253 C C . ASP A 1 406 ? -21.562 11.367 22.188 1 95.12 406 ASP A C 1
ATOM 3255 O O . ASP A 1 406 ? -21.797 12.578 22.219 1 95.12 406 ASP A O 1
ATOM 3259 N N . PHE A 1 407 ? -22.312 10.531 21.5 1 96.56 407 PHE A N 1
ATOM 3260 C CA . PHE A 1 407 ? -23.375 11.016 20.641 1 96.56 407 PHE A CA 1
ATOM 3261 C C . PHE A 1 407 ? -24.5 11.656 21.453 1 96.56 407 PHE A C 1
ATOM 3263 O O . PHE A 1 407 ? -25 12.727 21.109 1 96.56 407 PHE A O 1
ATOM 3270 N N . ASN A 1 408 ? -24.812 11.047 22.516 1 95.5 408 ASN A N 1
ATOM 3271 C CA . ASN A 1 408 ? -25.922 11.516 23.344 1 95.5 408 ASN A CA 1
ATOM 3272 C C . ASN A 1 408 ? -25.594 12.852 24 1 95.5 408 ASN A C 1
ATOM 3274 O O . ASN A 1 408 ? -26.5 13.594 24.406 1 95.5 408 ASN A O 1
ATOM 3278 N N . LEU A 1 409 ? -24.266 13.172 24.016 1 93.94 409 LEU A N 1
ATOM 3279 C CA . LEU A 1 409 ? -23.844 14.445 24.578 1 93.94 409 LEU A CA 1
ATOM 3280 C C . LEU A 1 409 ? -23.875 15.547 23.531 1 93.94 409 LEU A C 1
ATOM 3282 O O . LEU A 1 409 ? -23.906 16.734 23.859 1 93.94 409 LEU A O 1
ATOM 3286 N N . GLN A 1 410 ? -23.875 15.164 22.266 1 95.56 410 GLN A N 1
ATOM 3287 C CA . GLN A 1 410 ? -23.688 16.125 21.188 1 95.56 410 GLN A CA 1
ATOM 3288 C C . GLN A 1 410 ? -24.875 17.062 21.062 1 95.56 410 GLN A C 1
ATOM 3290 O O . GLN A 1 410 ? -24.719 18.25 20.75 1 95.56 410 GLN A O 1
ATOM 3295 N N . LYS A 1 411 ? -26.078 16.562 21.359 1 93.5 411 LYS A N 1
ATOM 3296 C CA . LYS A 1 411 ? -27.266 17.406 21.25 1 93.5 411 LYS A CA 1
ATOM 3297 C C . LYS A 1 411 ? -27.172 18.594 22.203 1 93.5 411 LYS A C 1
ATOM 3299 O O . LYS A 1 411 ? -27.391 19.734 21.781 1 93.5 411 LYS A O 1
ATOM 3304 N N . ASN A 1 412 ? -26.766 18.312 23.406 1 94 412 ASN A N 1
ATOM 3305 C CA . ASN A 1 412 ? -26.625 19.375 24.391 1 94 412 ASN A CA 1
ATOM 3306 C C . ASN A 1 412 ? -25.469 20.328 24.031 1 94 412 ASN A C 1
ATOM 3308 O O . ASN A 1 412 ? -25.562 21.531 24.266 1 94 412 ASN A O 1
ATOM 3312 N N . GLN A 1 413 ? -24.422 19.75 23.516 1 94.94 413 GLN A N 1
ATOM 3313 C CA . GLN A 1 413 ? -23.281 20.578 23.109 1 94.94 413 GLN A CA 1
ATOM 3314 C C . GLN A 1 413 ? -23.672 21.547 22.016 1 94.94 413 GLN A C 1
ATOM 3316 O O . GLN A 1 413 ? -23.25 22.703 22.016 1 94.94 413 GLN A O 1
ATOM 3321 N N . VAL A 1 414 ? -24.531 21.109 21.094 1 95.75 414 VAL A N 1
ATOM 3322 C CA . VAL A 1 414 ? -25 21.984 20.016 1 95.75 414 VAL A CA 1
ATOM 3323 C C . VAL A 1 414 ? -25.891 23.078 20.594 1 95.75 414 VAL A C 1
ATOM 3325 O O . VAL A 1 414 ? -25.766 24.25 20.219 1 95.75 414 VAL A O 1
ATOM 3328 N N . ALA A 1 415 ? -26.703 22.75 21.578 1 94.56 415 ALA A N 1
ATOM 3329 C CA . ALA A 1 415 ? -27.609 23.703 22.203 1 94.56 415 ALA A CA 1
ATOM 3330 C C . ALA A 1 415 ? -26.844 24.781 22.953 1 94.56 415 ALA A C 1
ATOM 3332 O O . ALA A 1 415 ? -27.141 25.984 22.844 1 94.56 415 ALA A O 1
ATOM 3333 N N . ILE A 1 416 ? -25.812 24.359 23.594 1 95.25 416 ILE A N 1
ATOM 3334 C CA . ILE A 1 416 ? -24.984 25.281 24.359 1 95.25 416 ILE A CA 1
ATOM 3335 C C . ILE A 1 416 ? -24.234 26.203 23.406 1 95.25 416 ILE A C 1
ATOM 3337 O O . ILE A 1 416 ? -24.188 27.422 23.609 1 95.25 416 ILE A O 1
ATOM 3341 N N . ALA A 1 417 ? -23.625 25.625 22.375 1 95.25 417 ALA A N 1
ATOM 3342 C CA . ALA A 1 417 ? -22.859 26.406 21.406 1 95.25 417 ALA A CA 1
ATOM 3343 C C . ALA A 1 417 ? -23.766 27.406 20.688 1 95.25 417 ALA A C 1
ATOM 3345 O O . ALA A 1 417 ? -23.344 28.531 20.406 1 95.25 417 ALA A O 1
ATOM 3346 N N . ALA A 1 418 ? -25 27 20.391 1 94.56 418 ALA A N 1
ATOM 3347 C CA . ALA A 1 418 ? -25.953 27.891 19.734 1 94.56 418 ALA A CA 1
ATOM 3348 C C . ALA A 1 418 ? -26.312 29.078 20.625 1 94.56 418 ALA A C 1
ATOM 3350 O O . ALA A 1 418 ? -26.344 30.219 20.156 1 94.56 418 ALA A O 1
ATOM 3351 N N . ARG A 1 419 ? -26.531 28.844 21.891 1 95 419 ARG A N 1
ATOM 3352 C CA . ARG A 1 419 ? -26.828 29.891 22.859 1 95 419 ARG A CA 1
ATOM 3353 C C . ARG A 1 419 ? -25.625 30.812 23.047 1 95 419 ARG A C 1
ATOM 3355 O O . ARG A 1 419 ? -25.781 32.031 23.141 1 95 419 ARG A O 1
ATOM 3362 N N . ALA A 1 420 ? -24.438 30.219 23.109 1 95.5 420 ALA A N 1
ATOM 3363 C CA . ALA A 1 420 ? -23.203 31 23.266 1 95.5 420 ALA A CA 1
ATOM 3364 C C . ALA A 1 420 ? -23.016 31.938 22.062 1 95.5 420 ALA A C 1
ATOM 3366 O O . ALA A 1 420 ? -22.594 33.094 22.234 1 95.5 420 ALA A O 1
ATOM 3367 N N . ASP A 1 421 ? -23.297 31.422 20.922 1 94.31 421 ASP A N 1
ATOM 3368 C CA . ASP A 1 421 ? -23.203 32.25 19.719 1 94.31 421 ASP A CA 1
ATOM 3369 C C . ASP A 1 421 ? -24.156 33.438 19.766 1 94.31 421 ASP A C 1
ATOM 3371 O O . ASP A 1 421 ? -23.75 34.562 19.469 1 94.31 421 ASP A O 1
ATOM 3375 N N . THR A 1 422 ? -25.359 33.188 20.266 1 94.69 422 THR A N 1
ATOM 3376 C CA . THR A 1 422 ? -26.359 34.25 20.375 1 94.69 422 THR A CA 1
ATOM 3377 C C . THR A 1 422 ? -25.953 35.281 21.422 1 94.69 422 THR A C 1
ATOM 3379 O O . THR A 1 422 ? -26.062 36.5 21.172 1 94.69 422 THR A O 1
ATOM 3382 N N . ILE A 1 423 ? -25.406 34.812 22.484 1 95.56 423 ILE A N 1
ATOM 3383 C CA . ILE A 1 423 ? -25 35.688 23.578 1 95.56 423 ILE A CA 1
ATOM 3384 C C . ILE A 1 423 ? -23.797 36.531 23.141 1 95.56 423 ILE A C 1
ATOM 3386 O O . ILE A 1 423 ? -23.734 37.75 23.406 1 95.56 423 ILE A O 1
ATOM 3390 N N . ALA A 1 424 ? -22.828 35.844 22.484 1 94.5 424 ALA A N 1
ATOM 3391 C CA . ALA A 1 424 ? -21.641 36.531 22.016 1 94.5 424 ALA A CA 1
ATOM 3392 C C . ALA A 1 424 ? -22 37.625 20.984 1 94.5 424 ALA A C 1
ATOM 3394 O O . ALA A 1 424 ? -21.406 38.688 20.969 1 94.5 424 ALA A O 1
ATOM 3395 N N . GLN A 1 425 ? -22.984 37.344 20.172 1 92.88 425 GLN A N 1
ATOM 3396 C CA . GLN A 1 425 ? -23.453 38.312 19.188 1 92.88 425 GLN A CA 1
ATOM 3397 C C . GLN A 1 425 ? -24.062 39.531 19.875 1 92.88 425 GLN A C 1
ATOM 3399 O O . GLN A 1 425 ? -23.766 40.688 19.531 1 92.88 425 GLN A O 1
ATOM 3404 N N . MET A 1 426 ? -24.875 39.312 20.891 1 94.56 426 MET A N 1
ATOM 3405 C CA . MET A 1 426 ? -25.484 40.406 21.672 1 94.56 426 MET A CA 1
ATOM 3406 C C . MET A 1 426 ? -24.422 41.219 22.391 1 94.56 426 MET A C 1
ATOM 3408 O O . MET A 1 426 ? -24.5 42.469 22.422 1 94.56 426 MET A O 1
ATOM 3412 N N . GLY A 1 427 ? -23.469 40.5 22.922 1 92.88 427 GLY A N 1
ATOM 3413 C CA . GLY A 1 427 ? -22.391 41.156 23.609 1 92.88 427 GLY A CA 1
ATOM 3414 C C . GLY A 1 427 ? -21.562 42.062 22.719 1 92.88 427 GLY A C 1
ATOM 3415 O O . GLY A 1 427 ? -21.203 43.188 23.094 1 92.88 427 GLY A O 1
ATOM 3416 N N . TYR A 1 428 ? -21.312 41.562 21.578 1 91.88 428 TYR A N 1
ATOM 3417 C CA . TYR A 1 428 ? -20.547 42.344 20.625 1 91.88 428 TYR A CA 1
ATOM 3418 C C . TYR A 1 428 ? -21.328 43.594 20.188 1 91.88 428 TYR A C 1
ATOM 3420 O O . TYR A 1 428 ? -20.781 44.688 20.094 1 91.88 428 TYR A O 1
ATOM 3428 N N . ASP A 1 429 ? -22.641 43.469 19.969 1 91.25 429 ASP A N 1
ATOM 3429 C CA . ASP A 1 429 ? -23.484 44.562 19.531 1 91.25 429 ASP A CA 1
ATOM 3430 C C . ASP A 1 429 ? -23.531 45.656 20.578 1 91.25 429 ASP A C 1
ATOM 3432 O O . ASP A 1 429 ? -23.406 46.844 20.25 1 91.25 429 ASP A O 1
ATOM 3436 N N . VAL A 1 430 ? -23.594 45.25 21.781 1 92.62 430 VAL A N 1
ATOM 3437 C CA . VAL A 1 430 ? -23.641 46.219 22.875 1 92.62 430 VAL A CA 1
ATOM 3438 C C . VAL A 1 430 ? -22.297 46.938 23.016 1 92.62 430 VAL A C 1
ATOM 3440 O O . VAL A 1 430 ? -22.25 48.156 23.188 1 92.62 430 VAL A O 1
ATOM 3443 N N . THR A 1 431 ? -21.234 46.156 22.891 1 89.88 431 THR A N 1
ATOM 3444 C CA . THR A 1 431 ? -19.891 46.719 23.047 1 89.88 431 THR A CA 1
ATOM 3445 C C . THR A 1 431 ? -19.578 47.688 21.906 1 89.88 431 THR A C 1
ATOM 3447 O O . THR A 1 431 ? -18.953 48.719 22.094 1 89.88 431 THR A O 1
ATOM 3450 N N . MET A 1 432 ? -20 47.344 20.781 1 85.06 432 MET A N 1
ATOM 3451 C CA . MET A 1 432 ? -19.812 48.219 19.609 1 85.06 432 MET A CA 1
ATOM 3452 C C . MET A 1 432 ? -20.531 49.531 19.781 1 85.06 432 MET A C 1
ATOM 3454 O O . MET A 1 432 ? -19.953 50.594 19.5 1 85.06 432 MET A O 1
ATOM 3458 N N . GLN A 1 433 ? -21.719 49.5 20.328 1 87.19 433 GLN A N 1
ATOM 3459 C CA . GLN A 1 433 ? -22.484 50.719 20.578 1 87.19 433 GLN A CA 1
ATOM 3460 C C . GLN A 1 433 ? -21.797 51.594 21.641 1 87.19 433 GLN A C 1
ATOM 3462 O O . GLN A 1 433 ? -21.703 52.812 21.484 1 87.19 433 GLN A O 1
ATOM 3467 N N . ARG A 1 434 ? -21.281 50.906 22.609 1 87.88 434 ARG A N 1
ATOM 3468 C CA . ARG A 1 434 ? -20.594 51.625 23.672 1 87.88 434 ARG A CA 1
ATOM 3469 C C . ARG A 1 434 ? -19.281 52.219 23.188 1 87.88 434 ARG A C 1
ATOM 3471 O O . ARG A 1 434 ? -18.875 53.312 23.641 1 87.88 434 ARG A O 1
ATOM 3478 N N . PHE A 1 435 ? -18.625 51.531 22.391 1 80.5 435 PHE A N 1
ATOM 3479 C CA . PHE A 1 435 ? -17.375 52 21.812 1 80.5 435 PHE A CA 1
ATOM 3480 C C . PHE A 1 435 ? -17.594 53.25 20.953 1 80.5 435 PHE A C 1
ATOM 3482 O O . PHE A 1 435 ? -16.828 54.188 21.016 1 80.5 435 PHE A O 1
ATOM 3489 N N . MET A 1 436 ? -18.656 53.25 20.219 1 77.94 436 MET A N 1
ATOM 3490 C CA . MET A 1 436 ? -18.953 54.344 19.297 1 77.94 436 MET A CA 1
ATOM 3491 C C . MET A 1 436 ? -19.234 55.625 20.047 1 77.94 436 MET A C 1
ATOM 3493 O O . MET A 1 436 ? -18.969 56.719 19.547 1 77.94 436 MET A O 1
ATOM 3497 N N . ILE A 1 437 ? -19.703 55.438 21.328 1 79.5 437 ILE A N 1
ATOM 3498 C CA . ILE A 1 437 ? -20.016 56.656 22.109 1 79.5 437 ILE A CA 1
ATOM 3499 C C . ILE A 1 437 ? -18.875 56.938 23.078 1 79.5 437 ILE A C 1
ATOM 3501 O O . ILE A 1 437 ? -19.016 57.781 23.984 1 79.5 437 ILE A O 1
ATOM 3505 N N . GLY A 1 438 ? -17.75 56.156 23.031 1 76.06 438 GLY A N 1
ATOM 3506 C CA . GLY A 1 438 ? -16.5 56.469 23.734 1 76.06 438 GLY A CA 1
ATOM 3507 C C . GLY A 1 438 ? -16.484 55.906 25.156 1 76.06 438 GLY A C 1
ATOM 3508 O O . GLY A 1 438 ? -15.734 56.406 26 1 76.06 438 GLY A O 1
ATOM 3509 N N . LYS A 1 439 ? -17.297 55.031 25.391 1 80.81 439 LYS A N 1
ATOM 3510 C CA . LYS A 1 439 ? -17.406 54.531 26.766 1 80.81 439 LYS A CA 1
ATOM 3511 C C . LYS A 1 439 ? -16.5 53.344 26.984 1 80.81 439 LYS A C 1
ATOM 3513 O O . LYS A 1 439 ? -16.203 53 28.125 1 80.81 439 LYS A O 1
ATOM 3518 N N . VAL A 1 440 ? -16.156 52.625 25.891 1 80.56 440 VAL A N 1
ATOM 3519 C CA . VAL A 1 440 ? -15.289 51.469 26.031 1 80.56 440 VAL A CA 1
ATOM 3520 C C . VAL A 1 440 ? -14.086 51.594 25.094 1 80.56 440 VAL A C 1
ATOM 3522 O O . VAL A 1 440 ? -14.148 52.344 24.094 1 80.56 440 VAL A O 1
ATOM 3525 N N . ASP A 1 441 ? -12.984 51 25.469 1 73.56 441 ASP A N 1
ATOM 3526 C CA . ASP A 1 441 ? -11.773 51.125 24.672 1 73.56 441 ASP A CA 1
ATOM 3527 C C . ASP A 1 441 ? -11.695 50.031 23.609 1 73.56 441 ASP A C 1
ATOM 3529 O O . ASP A 1 441 ? -12.578 49.156 23.547 1 73.56 441 ASP A O 1
ATOM 3533 N N . VAL A 1 442 ? -10.688 50.156 22.766 1 71.44 442 VAL A N 1
ATOM 3534 C CA . VAL A 1 442 ? -10.516 49.281 21.609 1 71.44 442 VAL A CA 1
ATOM 3535 C C . VAL A 1 442 ? -10.164 47.875 22.078 1 71.44 442 VAL A C 1
ATOM 3537 O O . VAL A 1 442 ? -10.523 46.906 21.422 1 71.44 442 VAL A O 1
ATOM 3540 N N . ILE A 1 443 ? -9.5 47.812 23.109 1 68.5 443 ILE A N 1
ATOM 3541 C CA . ILE A 1 443 ? -9.109 46.5 23.625 1 68.5 443 ILE A CA 1
ATOM 3542 C C . ILE A 1 443 ? -10.352 45.688 24 1 68.5 443 ILE A C 1
ATOM 3544 O O . ILE A 1 443 ? -10.438 44.5 23.672 1 68.5 443 ILE A O 1
ATOM 3548 N N . ARG A 1 444 ? -11.336 46.375 24.625 1 78.88 444 ARG A N 1
ATOM 3549 C CA . ARG A 1 444 ? -12.586 45.719 25 1 78.88 444 ARG A CA 1
ATOM 3550 C C . ARG A 1 444 ? -13.383 45.312 23.766 1 78.88 444 ARG A C 1
ATOM 3552 O O . ARG A 1 444 ? -13.984 44.25 23.719 1 78.88 444 ARG A O 1
ATOM 3559 N N . LEU A 1 445 ? -13.438 46.125 22.812 1 79.88 445 LEU A N 1
ATOM 3560 C CA . LEU A 1 445 ? -14.133 45.812 21.562 1 79.88 445 LEU A CA 1
ATOM 3561 C C . LEU A 1 445 ? -13.508 44.625 20.875 1 79.88 445 LEU A C 1
ATOM 3563 O O . LEU A 1 445 ? -14.219 43.719 20.406 1 79.88 445 LEU A O 1
ATOM 3567 N N . ASN A 1 446 ? -12.18 44.656 20.844 1 76.19 446 ASN A N 1
ATOM 3568 C CA . ASN A 1 446 ? -11.484 43.531 20.234 1 76.19 446 ASN A CA 1
ATOM 3569 C C . ASN A 1 446 ? -11.75 42.219 20.984 1 76.19 446 ASN A C 1
ATOM 3571 O O . ASN A 1 446 ? -11.891 41.156 20.375 1 76.19 446 ASN A O 1
ATOM 3575 N N . SER A 1 447 ? -11.836 42.312 22.188 1 82.56 447 SER A N 1
ATOM 3576 C CA . SER A 1 447 ? -12.133 41.125 23 1 82.56 447 SER A CA 1
ATOM 3577 C C . SER A 1 447 ? -13.523 40.594 22.703 1 82.56 447 SER A C 1
ATOM 3579 O O . SER A 1 447 ? -13.711 39.375 22.562 1 82.56 447 SER A O 1
ATOM 3581 N N . ALA A 1 448 ? -14.43 41.531 22.625 1 86.88 448 ALA A N 1
ATOM 3582 C CA . ALA A 1 448 ? -15.797 41.125 22.297 1 86.88 448 ALA A CA 1
ATOM 3583 C C . ALA A 1 448 ? -15.859 40.5 20.906 1 86.88 448 ALA A C 1
ATOM 3585 O O . ALA A 1 448 ? -16.562 39.5 20.703 1 86.88 448 ALA A O 1
ATOM 3586 N N . ARG A 1 449 ? -15.188 41 20.016 1 85.75 449 ARG A N 1
ATOM 3587 C CA . ARG A 1 449 ? -15.133 40.469 18.656 1 85.75 449 ARG A CA 1
ATOM 3588 C C . ARG A 1 449 ? -14.531 39.062 18.656 1 85.75 449 ARG A C 1
ATOM 3590 O O . ARG A 1 449 ? -15.055 38.156 18 1 85.75 449 ARG A O 1
ATOM 3597 N N . ASN A 1 450 ? -13.438 38.969 19.266 1 86.06 450 ASN A N 1
ATOM 3598 C CA . ASN A 1 450 ? -12.789 37.656 19.344 1 86.06 450 ASN A CA 1
ATOM 3599 C C . ASN A 1 450 ? -13.711 36.594 19.953 1 86.06 450 ASN A C 1
ATOM 3601 O O . ASN A 1 450 ? -13.734 35.469 19.516 1 86.06 450 ASN A O 1
ATOM 3605 N N . SER A 1 451 ? -14.414 37.062 20.953 1 89.81 451 SER A N 1
ATOM 3606 C CA . SER A 1 451 ? -15.359 36.156 21.594 1 89.81 451 SER A CA 1
ATOM 3607 C C . SER A 1 451 ? -16.469 35.75 20.625 1 89.81 451 SER A C 1
ATOM 3609 O O . SER A 1 451 ? -16.875 34.594 20.609 1 89.81 451 SER A O 1
ATOM 3611 N N . LEU A 1 452 ? -16.984 36.656 19.922 1 91.12 452 LEU A N 1
ATOM 3612 C CA . LEU A 1 452 ? -18.016 36.375 18.922 1 91.12 452 LEU A CA 1
ATOM 3613 C C . LEU A 1 452 ? -17.5 35.406 17.875 1 91.12 452 LEU A C 1
ATOM 3615 O O . LEU A 1 452 ? -18.172 34.438 17.547 1 91.12 452 LEU A O 1
ATOM 3619 N N . ASP A 1 453 ? -16.359 35.656 17.328 1 90.38 453 ASP A N 1
ATOM 3620 C CA . ASP A 1 453 ? -15.758 34.812 16.312 1 90.38 453 ASP A CA 1
ATOM 3621 C C . ASP A 1 453 ? -15.57 33.375 16.828 1 90.38 453 ASP A C 1
ATOM 3623 O O . ASP A 1 453 ? -15.883 32.406 16.141 1 90.38 453 ASP A O 1
ATOM 3627 N N . ALA A 1 454 ? -15.07 33.281 17.984 1 91.5 454 ALA A N 1
ATOM 3628 C CA . ALA A 1 454 ? -14.828 31.984 18.609 1 91.5 454 ALA A CA 1
ATOM 3629 C C . ALA A 1 454 ? -16.141 31.234 18.812 1 91.5 454 ALA A C 1
ATOM 3631 O O . ALA A 1 454 ? -16.203 30.016 18.594 1 91.5 454 ALA A O 1
ATOM 3632 N N . ALA A 1 455 ? -17.125 31.953 19.281 1 93.69 455 ALA A N 1
ATOM 3633 C CA . ALA A 1 455 ? -18.422 31.328 19.531 1 93.69 455 ALA A CA 1
ATOM 3634 C C . ALA A 1 455 ? -19.047 30.828 18.234 1 93.69 455 ALA A C 1
ATOM 3636 O O . ALA A 1 455 ? -19.625 29.734 18.203 1 93.69 455 ALA A O 1
ATOM 3637 N N . ARG A 1 456 ? -18.969 31.594 17.219 1 92.88 456 ARG A N 1
ATOM 3638 C CA . ARG A 1 456 ? -19.5 31.203 15.922 1 92.88 456 ARG A CA 1
ATOM 3639 C C . ARG A 1 456 ? -18.812 29.938 15.398 1 92.88 456 ARG A C 1
ATOM 3641 O O . ARG A 1 456 ? -19.469 29.016 14.945 1 92.88 456 ARG A O 1
ATOM 3648 N N . ARG A 1 457 ? -17.531 29.906 15.453 1 93.44 457 ARG A N 1
ATOM 3649 C CA . ARG A 1 457 ? -16.766 28.734 15.016 1 93.44 457 ARG A CA 1
ATOM 3650 C C . ARG A 1 457 ? -17.125 27.5 15.844 1 93.44 457 ARG A C 1
ATOM 3652 O O . ARG A 1 457 ? -17.25 26.406 15.305 1 93.44 457 ARG A O 1
ATOM 3659 N N . ALA A 1 458 ? -17.25 27.766 17.062 1 93.88 458 ALA A N 1
ATOM 3660 C CA . ALA A 1 458 ? -17.578 26.656 17.953 1 93.88 458 ALA A CA 1
ATOM 3661 C C . ALA A 1 458 ? -18.953 26.062 17.625 1 93.88 458 ALA A C 1
ATOM 3663 O O . ALA A 1 458 ? -19.141 24.859 17.719 1 93.88 458 ALA A O 1
ATOM 3664 N N . TYR A 1 459 ? -19.859 26.891 17.297 1 94.38 459 TYR A N 1
ATOM 3665 C CA . TYR A 1 459 ? -21.188 26.438 16.938 1 94.38 459 TYR A CA 1
ATOM 3666 C C . TYR A 1 459 ? -21.141 25.531 15.703 1 94.38 459 TYR A C 1
ATOM 3668 O O . TYR A 1 459 ? -21.719 24.453 15.703 1 94.38 459 TYR A O 1
ATOM 3676 N N . ILE A 1 460 ? -20.484 25.922 14.68 1 94.12 460 ILE A N 1
ATOM 3677 C CA . ILE A 1 460 ? -20.359 25.141 13.453 1 94.12 460 ILE A CA 1
ATOM 3678 C C . ILE A 1 460 ? -19.656 23.828 13.75 1 94.12 460 ILE A C 1
ATOM 3680 O O . ILE A 1 460 ? -20.031 22.781 13.227 1 94.12 460 ILE A O 1
ATOM 3684 N N . ASP A 1 461 ? -18.641 23.875 14.547 1 95.25 461 ASP A N 1
ATOM 3685 C CA . ASP A 1 461 ? -17.891 22.672 14.922 1 95.25 461 ASP A CA 1
ATOM 3686 C C . ASP A 1 461 ? -18.781 21.688 15.688 1 95.25 461 ASP A C 1
ATOM 3688 O O . ASP A 1 461 ? -18.641 20.484 15.539 1 95.25 461 ASP A O 1
ATOM 3692 N N . ALA A 1 462 ? -19.578 22.297 16.547 1 95.62 462 ALA A N 1
ATOM 3693 C CA . ALA A 1 462 ? -20.516 21.453 17.297 1 95.62 462 ALA A CA 1
ATOM 3694 C C . ALA A 1 462 ? -21.484 20.734 16.359 1 95.62 462 ALA A C 1
ATOM 3696 O O . ALA A 1 462 ? -21.766 19.547 16.531 1 95.62 462 ALA A O 1
ATOM 3697 N N . LEU A 1 463 ? -22 21.438 15.375 1 95.81 463 LEU A N 1
ATOM 3698 C CA . LEU A 1 463 ? -22.891 20.828 14.383 1 95.81 463 LEU A CA 1
ATOM 3699 C C . LEU A 1 463 ? -22.172 19.719 13.617 1 95.81 463 LEU A C 1
ATOM 3701 O O . LEU A 1 463 ? -22.719 18.641 13.406 1 95.81 463 LEU A O 1
ATOM 3705 N N . ARG A 1 464 ? -20.953 20 13.156 1 96.12 464 ARG A N 1
ATOM 3706 C CA . ARG A 1 464 ? -20.141 19 12.461 1 96.12 464 ARG A CA 1
ATOM 3707 C C . ARG A 1 464 ? -19.984 17.734 13.305 1 96.12 464 ARG A C 1
ATOM 3709 O O . ARG A 1 464 ? -20.203 16.625 12.812 1 96.12 464 ARG A O 1
ATOM 3716 N N . ARG A 1 465 ? -19.656 17.906 14.562 1 95.81 465 ARG A N 1
ATOM 3717 C CA . ARG A 1 465 ? -19.438 16.766 15.453 1 95.81 465 ARG A CA 1
ATOM 3718 C C . ARG A 1 465 ? -20.703 15.945 15.641 1 95.81 465 ARG A C 1
ATOM 3720 O O . ARG A 1 465 ? -20.641 14.719 15.703 1 95.81 465 ARG A O 1
ATOM 3727 N N . TYR A 1 466 ? -21.797 16.703 15.781 1 96.38 466 TYR A N 1
ATOM 3728 C CA . TYR A 1 466 ? -23.062 16 15.914 1 96.38 466 TYR A CA 1
ATOM 3729 C C . TYR A 1 466 ? -23.297 15.07 14.727 1 96.38 466 TYR A C 1
ATOM 3731 O O . TYR A 1 466 ? -23.531 13.875 14.914 1 96.38 466 TYR A O 1
ATOM 3739 N N . TRP A 1 467 ? -23.219 15.562 13.562 1 96.25 467 TRP A N 1
ATOM 3740 C CA . TRP A 1 467 ? -23.562 14.789 12.367 1 96.25 467 TRP A CA 1
ATOM 3741 C C . TRP A 1 467 ? -22.5 13.719 12.102 1 96.25 467 TRP A C 1
ATOM 3743 O O . TRP A 1 467 ? -22.828 12.609 11.688 1 96.25 467 TRP A O 1
ATOM 3753 N N . VAL A 1 468 ? -21.188 14.016 12.281 1 96.62 468 VAL A N 1
ATOM 3754 C CA . VAL A 1 468 ? -20.125 13.023 12.133 1 96.62 468 VAL A CA 1
ATOM 3755 C C . VAL A 1 468 ? -20.344 11.875 13.109 1 96.62 468 VAL A C 1
ATOM 3757 O O . VAL A 1 468 ? -20.188 10.703 12.75 1 96.62 468 VAL A O 1
ATOM 3760 N N . SER A 1 469 ? -20.734 12.25 14.32 1 96.44 469 SER A N 1
ATOM 3761 C CA . SER A 1 469 ? -21.016 11.227 15.328 1 96.44 469 SER A CA 1
ATOM 3762 C C . SER A 1 469 ? -22.234 10.398 14.945 1 96.44 469 SER A C 1
ATOM 3764 O O . SER A 1 469 ? -22.25 9.18 15.141 1 96.44 469 SER A O 1
ATOM 3766 N N . TYR A 1 470 ? -23.234 11.031 14.445 1 95.75 470 TYR A N 1
ATOM 3767 C CA . TYR A 1 470 ? -24.438 10.32 14.039 1 95.75 470 TYR A CA 1
ATOM 3768 C C . TYR A 1 470 ? -24.125 9.289 12.961 1 95.75 470 TYR A C 1
ATOM 3770 O O . TYR A 1 470 ? -24.469 8.117 13.102 1 95.75 470 TYR A O 1
ATOM 3778 N N . TYR A 1 471 ? -23.5 9.68 11.906 1 95.94 471 TYR A N 1
ATOM 3779 C CA . TYR A 1 471 ? -23.188 8.758 10.82 1 95.94 471 TYR A CA 1
ATOM 3780 C C . TYR A 1 471 ? -22.141 7.742 11.25 1 95.94 471 TYR A C 1
ATOM 3782 O O . TYR A 1 471 ? -22.078 6.633 10.711 1 95.94 471 TYR A O 1
ATOM 3790 N N . GLY A 1 472 ? -21.281 8.156 12.195 1 96.44 472 GLY A N 1
ATOM 3791 C CA . GLY A 1 472 ? -20.375 7.191 12.797 1 96.44 472 GLY A CA 1
ATOM 3792 C C . GLY A 1 472 ? -21.109 6.062 13.508 1 96.44 472 GLY A C 1
ATOM 3793 O O . GLY A 1 472 ? -20.703 4.902 13.414 1 96.44 472 GLY A O 1
ATOM 3794 N N . LEU A 1 473 ? -22.172 6.441 14.156 1 96.38 473 LEU A N 1
ATOM 3795 C CA . LEU A 1 473 ? -22.969 5.441 14.844 1 96.38 473 LEU A CA 1
ATOM 3796 C C . LEU A 1 473 ? -23.688 4.539 13.844 1 96.38 473 LEU A C 1
ATOM 3798 O O . LEU A 1 473 ? -23.797 3.328 14.055 1 96.38 473 LEU A O 1
ATOM 3802 N N . ARG A 1 474 ? -24.141 5.129 12.797 1 95.19 474 ARG A N 1
ATOM 3803 C CA . ARG A 1 474 ? -24.766 4.355 11.727 1 95.19 474 ARG A CA 1
ATOM 3804 C C . ARG A 1 474 ? -23.781 3.361 11.125 1 95.19 474 ARG A C 1
ATOM 3806 O O . ARG A 1 474 ? -24.141 2.223 10.82 1 95.19 474 ARG A O 1
ATOM 3813 N N . ARG A 1 475 ? -22.547 3.807 10.961 1 96.31 475 ARG A N 1
ATOM 3814 C CA . ARG A 1 475 ? -21.484 2.965 10.406 1 96.31 475 ARG A CA 1
ATOM 3815 C C . ARG A 1 475 ? -21.188 1.789 11.328 1 96.31 475 ARG A C 1
ATOM 3817 O O . ARG A 1 475 ? -21.031 0.655 10.867 1 96.31 475 ARG A O 1
ATOM 3824 N N . MET A 1 476 ? -21.219 2.07 12.602 1 96.56 476 MET A N 1
ATOM 3825 C CA . MET A 1 476 ? -20.844 1.067 13.594 1 96.56 476 MET A CA 1
ATOM 3826 C C . MET A 1 476 ? -21.953 0.035 13.766 1 96.56 476 MET A C 1
ATOM 3828 O O . MET A 1 476 ? -21.688 -1.157 13.914 1 96.56 476 MET A O 1
ATOM 3832 N N . THR A 1 477 ? -23.25 0.461 13.719 1 96.44 477 THR A N 1
ATOM 3833 C CA . THR A 1 477 ? -24.375 -0.407 14.039 1 96.44 477 THR A CA 1
ATOM 3834 C C . THR A 1 477 ? -25.062 -0.892 12.766 1 96.44 477 THR A C 1
ATOM 3836 O O . THR A 1 477 ? -25.875 -1.822 12.805 1 96.44 477 THR A O 1
ATOM 3839 N N . LEU A 1 478 ? -24.766 -0.2 11.648 1 95.75 478 LEU A N 1
ATOM 3840 C CA . LEU A 1 478 ? -25.453 -0.442 10.391 1 95.75 478 LEU A CA 1
ATOM 3841 C C . LEU A 1 478 ? -26.969 -0.39 10.57 1 95.75 478 LEU A C 1
ATOM 3843 O O . LEU A 1 478 ? -27.688 -1.253 10.07 1 95.75 478 LEU A O 1
ATOM 3847 N N . PHE A 1 479 ? -27.344 0.557 11.359 1 94.31 479 PHE A N 1
ATOM 3848 C CA . PHE A 1 479 ? -28.75 0.827 11.688 1 94.31 479 PHE A CA 1
ATOM 3849 C C . PHE A 1 479 ? -29.031 2.322 11.633 1 94.31 479 PHE A C 1
ATOM 3851 O O . PHE A 1 479 ? -28.234 3.135 12.086 1 94.31 479 PHE A O 1
ATOM 3858 N N . ASP A 1 480 ? -30.109 2.658 10.992 1 93.62 480 ASP A N 1
ATOM 3859 C CA . ASP A 1 480 ? -30.547 4.047 10.953 1 93.62 480 ASP A CA 1
ATOM 3860 C C . ASP A 1 480 ? -31.484 4.355 12.133 1 93.62 480 ASP A C 1
ATOM 3862 O O . ASP A 1 480 ? -32.656 3.969 12.117 1 93.62 480 ASP A O 1
ATOM 3866 N N . PHE A 1 481 ? -31.047 5.09 13.055 1 93.19 481 PHE A N 1
ATOM 3867 C CA . PHE A 1 481 ? -31.781 5.348 14.289 1 93.19 481 PHE A CA 1
ATOM 3868 C C . PHE A 1 481 ? -32.875 6.371 14.055 1 93.19 481 PHE A C 1
ATOM 3870 O O . PHE A 1 481 ? -33.844 6.457 14.844 1 93.19 481 PHE A O 1
ATOM 3877 N N . ILE A 1 482 ? -32.719 7.184 13.008 1 89.88 482 ILE A N 1
ATOM 3878 C CA . ILE A 1 482 ? -33.75 8.172 12.688 1 89.88 482 ILE A CA 1
ATOM 3879 C C . ILE A 1 482 ? -34.969 7.473 12.047 1 89.88 482 ILE A C 1
ATOM 3881 O O . ILE A 1 482 ? -36.094 7.672 12.469 1 89.88 482 ILE A O 1
ATOM 3885 N N . GLU A 1 483 ? -34.719 6.641 11.117 1 87.81 483 GLU A N 1
ATOM 3886 C CA . GLU A 1 483 ? -35.75 5.906 10.422 1 87.81 483 GLU A CA 1
ATOM 3887 C C . GLU A 1 483 ? -36.031 4.566 11.094 1 87.81 483 GLU A C 1
ATOM 3889 O O . GLU A 1 483 ? -37 3.871 10.734 1 87.81 483 GLU A O 1
ATOM 3894 N N . ASN A 1 484 ? -35.344 4.207 12 1 89.25 484 ASN A N 1
ATOM 3895 C CA . ASN A 1 484 ? -35.5 2.967 12.75 1 89.25 484 ASN A CA 1
ATOM 3896 C C . ASN A 1 484 ? -35.531 1.752 11.828 1 89.25 484 ASN A C 1
ATOM 3898 O O . ASN A 1 484 ? -36.469 0.946 11.898 1 89.25 484 ASN A O 1
ATOM 3902 N N . ARG A 1 485 ? -34.469 1.635 11.008 1 89.38 485 ARG A N 1
ATOM 3903 C CA . ARG A 1 485 ? -34.406 0.524 10.062 1 89.38 485 ARG A CA 1
ATOM 3904 C C . ARG A 1 485 ? -32.969 0.025 9.898 1 89.38 485 ARG A C 1
ATOM 3906 O O . ARG A 1 485 ? -32 0.805 10 1 89.38 485 ARG A O 1
ATOM 3913 N N . ALA A 1 486 ? -32.969 -1.294 9.586 1 89.31 486 ALA A N 1
ATOM 3914 C CA . ALA A 1 486 ? -31.656 -1.891 9.344 1 89.31 486 ALA A CA 1
ATOM 3915 C C . ALA A 1 486 ? -31.156 -1.564 7.938 1 89.31 486 ALA A C 1
ATOM 3917 O O . ALA A 1 486 ? -31.938 -1.559 6.98 1 89.31 486 ALA A O 1
ATOM 3918 N N . LEU A 1 487 ? -29.891 -1.259 7.816 1 88.81 487 LEU A N 1
ATOM 3919 C CA . LEU A 1 487 ? -29.328 -0.841 6.531 1 88.81 487 LEU A CA 1
ATOM 3920 C C . LEU A 1 487 ? -29.156 -2.035 5.602 1 88.81 487 LEU A C 1
ATOM 3922 O O . LEU A 1 487 ? -29.062 -1.868 4.383 1 88.81 487 LEU A O 1
ATOM 3926 N N . ILE A 1 488 ? -29.094 -3.256 6.145 1 83.56 488 ILE A N 1
ATOM 3927 C CA . ILE A 1 488 ? -28.922 -4.469 5.348 1 83.56 488 ILE A CA 1
ATOM 3928 C C . ILE A 1 488 ? -30.141 -4.672 4.445 1 83.56 488 ILE A C 1
ATOM 3930 O O . ILE A 1 488 ? -30.016 -5.25 3.361 1 83.56 488 ILE A O 1
ATOM 3934 N N . ASP A 1 489 ? -31.25 -4.262 4.836 1 76.19 489 ASP A N 1
ATOM 3935 C CA . ASP A 1 489 ? -32.469 -4.406 4.055 1 76.19 489 ASP A CA 1
ATOM 3936 C C . ASP A 1 489 ? -32.406 -3.592 2.764 1 76.19 489 ASP A C 1
ATOM 3938 O O . ASP A 1 489 ? -33.062 -3.912 1.781 1 76.19 489 ASP A O 1
ATOM 3942 N N . GLU A 1 490 ? -31.453 -2.719 2.756 1 67.81 490 GLU A N 1
ATOM 3943 C CA . GLU A 1 490 ? -31.281 -1.842 1.601 1 67.81 490 GLU A CA 1
ATOM 3944 C C . GLU A 1 490 ? -30.297 -2.43 0.597 1 67.81 490 GLU A C 1
ATOM 3946 O O . GLU A 1 490 ? -30.266 -2.02 -0.564 1 67.81 490 GLU A O 1
ATOM 3951 N N . LEU A 1 491 ? -29.516 -3.33 1.021 1 72.31 491 LEU A N 1
ATOM 3952 C CA . LEU A 1 491 ? -28.469 -3.902 0.177 1 72.31 491 LEU A CA 1
ATOM 3953 C C . LEU A 1 491 ? -29.062 -4.562 -1.06 1 72.31 491 LEU A C 1
ATOM 3955 O O . LEU A 1 491 ? -28.547 -4.402 -2.168 1 72.31 491 LEU A O 1
ATOM 3959 N N . ASP A 1 492 ? -30.109 -5.426 -0.82 1 62.84 492 ASP A N 1
ATOM 3960 C CA . ASP A 1 492 ? -30.719 -6.121 -1.954 1 62.84 492 ASP A CA 1
ATOM 3961 C C . ASP A 1 492 ? -31.188 -5.129 -3.016 1 62.84 492 ASP A C 1
ATOM 3963 O O . ASP A 1 492 ? -31.047 -5.387 -4.215 1 62.84 492 ASP A O 1
ATOM 3967 N N . GLU A 1 493 ? -31.578 -4.035 -2.586 1 58.56 493 GLU A N 1
ATOM 3968 C CA . GLU A 1 493 ? -32.031 -3 -3.512 1 58.56 493 GLU A CA 1
ATOM 3969 C C . GLU A 1 493 ? -30.844 -2.342 -4.215 1 58.56 493 GLU A C 1
ATOM 3971 O O . GLU A 1 493 ? -30.938 -1.988 -5.395 1 58.56 493 GLU A O 1
ATOM 3976 N N . LEU A 1 494 ? -29.766 -2.232 -3.566 1 60.09 494 LEU A N 1
ATOM 3977 C CA . LEU A 1 494 ? -28.578 -1.532 -4.062 1 60.09 494 LEU A CA 1
ATOM 3978 C C . LEU A 1 494 ? -27.875 -2.361 -5.125 1 60.09 494 LEU A C 1
ATOM 3980 O O . LEU A 1 494 ? -27.328 -1.811 -6.09 1 60.09 494 LEU A O 1
ATOM 3984 N N . LEU A 1 495 ? -27.906 -3.66 -4.902 1 60.19 495 LEU A N 1
ATOM 3985 C CA . LEU A 1 495 ? -27.188 -4.535 -5.824 1 60.19 495 LEU A CA 1
ATOM 3986 C C . LEU A 1 495 ? -28.031 -4.824 -7.062 1 60.19 495 LEU A C 1
ATOM 3988 O O . LEU A 1 495 ? -27.5 -5.234 -8.094 1 60.19 495 LEU A O 1
ATOM 3992 N N . GLN A 1 496 ? -29.375 -4.66 -7.027 1 48.66 496 GLN A N 1
ATOM 3993 C CA . GLN A 1 496 ? -30.234 -4.816 -8.195 1 48.66 496 GLN A CA 1
ATOM 3994 C C . GLN A 1 496 ? -30.156 -3.59 -9.102 1 48.66 496 GLN A C 1
ATOM 3996 O O . GLN A 1 496 ? -30.453 -3.674 -10.297 1 48.66 496 GLN A O 1
ATOM 4001 N N . ARG A 1 497 ? -29.719 -2.578 -8.656 1 43.25 497 ARG A N 1
ATOM 4002 C CA . ARG A 1 497 ? -29.656 -1.392 -9.5 1 43.25 497 ARG A CA 1
ATOM 4003 C C . ARG A 1 497 ? -28.312 -1.303 -10.219 1 43.25 497 ARG A C 1
ATOM 4005 O O . ARG A 1 497 ? -27.281 -1.663 -9.656 1 43.25 497 ARG A O 1
ATOM 4012 N N . MET B 1 1 ? 35.406 26.578 -5.637 1 28.84 1 MET B N 1
ATOM 4013 C CA . MET B 1 1 ? 34.406 25.859 -4.863 1 28.84 1 MET B CA 1
ATOM 4014 C C . MET B 1 1 ? 34.875 24.453 -4.531 1 28.84 1 MET B C 1
ATOM 4016 O O . MET B 1 1 ? 34.438 23.859 -3.543 1 28.84 1 MET B O 1
ATOM 4020 N N . ARG B 1 2 ? 35.656 23.984 -5.48 1 41.12 2 ARG B N 1
ATOM 4021 C CA . ARG B 1 2 ? 36.312 22.688 -5.293 1 41.12 2 ARG B CA 1
ATOM 4022 C C . ARG B 1 2 ? 37.375 22.766 -4.188 1 41.12 2 ARG B C 1
ATOM 4024 O O . ARG B 1 2 ? 37.625 21.781 -3.504 1 41.12 2 ARG B O 1
ATOM 4031 N N . VAL B 1 3 ? 37.969 23.938 -4.262 1 42.25 3 VAL B N 1
ATOM 4032 C CA . VAL B 1 3 ? 39.125 24.047 -3.404 1 42.25 3 VAL B CA 1
ATOM 4033 C C . VAL B 1 3 ? 38.688 24.125 -1.942 1 42.25 3 VAL B C 1
ATOM 4035 O O . VAL B 1 3 ? 39.344 23.547 -1.064 1 42.25 3 VAL B O 1
ATOM 4038 N N . ILE B 1 4 ? 37.5 24.781 -1.7 1 41.88 4 ILE B N 1
ATOM 4039 C CA . ILE B 1 4 ? 37.062 24.906 -0.307 1 41.88 4 ILE B CA 1
ATOM 4040 C C . ILE B 1 4 ? 36.531 23.562 0.187 1 41.88 4 ILE B C 1
ATOM 4042 O O . ILE B 1 4 ? 36.688 23.203 1.359 1 41.88 4 ILE B O 1
ATOM 4046 N N . PHE B 1 5 ? 36 22.75 -0.734 1 41.53 5 PHE B N 1
ATOM 4047 C CA . PHE B 1 5 ? 35.469 21.438 -0.349 1 41.53 5 PHE B CA 1
ATOM 4048 C C . PHE B 1 5 ? 36.625 20.5 0.033 1 41.53 5 PHE B C 1
ATOM 4050 O O . PHE B 1 5 ? 36.5 19.75 1.009 1 41.53 5 PHE B O 1
ATOM 4057 N N . PHE B 1 6 ? 37.75 20.562 -0.756 1 44.16 6 PHE B N 1
ATOM 4058 C CA . PHE B 1 6 ? 38.906 19.703 -0.466 1 44.16 6 PHE B CA 1
ATOM 4059 C C . PHE B 1 6 ? 39.531 20.094 0.866 1 44.16 6 PHE B C 1
ATOM 4061 O O . PHE B 1 6 ? 40.094 19.25 1.556 1 44.16 6 PHE B O 1
ATOM 4068 N N . LEU B 1 7 ? 39.406 21.391 1.225 1 42.88 7 LEU B N 1
ATOM 4069 C CA . LEU B 1 7 ? 40.094 21.797 2.451 1 42.88 7 LEU B CA 1
ATOM 4070 C C . LEU B 1 7 ? 39.344 21.266 3.678 1 42.88 7 LEU B C 1
ATOM 4072 O O . LEU B 1 7 ? 39.969 20.859 4.66 1 42.88 7 LEU B O 1
ATOM 4076 N N . ILE B 1 8 ? 38.031 21.078 3.562 1 45.19 8 ILE B N 1
ATOM 4077 C CA . ILE B 1 8 ? 37.312 20.594 4.738 1 45.19 8 ILE B CA 1
ATOM 4078 C C . ILE B 1 8 ? 37.562 19.094 4.91 1 45.19 8 ILE B C 1
ATOM 4080 O O . ILE B 1 8 ? 37.75 18.609 6.031 1 45.19 8 ILE B O 1
ATOM 4084 N N . CYS B 1 9 ? 37.688 18.312 3.787 1 42.88 9 CYS B N 1
ATOM 4085 C CA . CYS B 1 9 ? 37.938 16.891 3.945 1 42.88 9 CYS B CA 1
ATOM 4086 C C . CYS B 1 9 ? 39.312 16.609 4.484 1 42.88 9 CYS B C 1
ATOM 4088 O O . CYS B 1 9 ? 39.531 15.664 5.25 1 42.88 9 CYS B O 1
ATOM 4090 N N . PHE B 1 10 ? 40.344 17.297 3.936 1 44.19 10 PHE B N 1
ATOM 4091 C CA . PHE B 1 10 ? 41.719 16.984 4.332 1 44.19 10 PHE B CA 1
ATOM 4092 C C . PHE B 1 10 ? 41.938 17.297 5.805 1 44.19 10 PHE B C 1
ATOM 4094 O O . PHE B 1 10 ? 42.844 16.734 6.438 1 44.19 10 PHE B O 1
ATOM 4101 N N . THR B 1 11 ? 41.281 18.312 6.359 1 42.16 11 THR B N 1
ATOM 4102 C CA . THR B 1 11 ? 41.562 18.594 7.762 1 42.16 11 THR B CA 1
ATOM 4103 C C . THR B 1 11 ? 41 17.516 8.672 1 42.16 11 THR B C 1
ATOM 4105 O O . THR B 1 11 ? 41.344 17.438 9.852 1 42.16 11 THR B O 1
ATOM 4108 N N . VAL B 1 12 ? 40.125 16.594 8.148 1 41.56 12 VAL B N 1
ATOM 4109 C CA . VAL B 1 12 ? 39.562 15.602 9.062 1 41.56 12 VAL B CA 1
ATOM 4110 C C . VAL B 1 12 ? 40.562 14.477 9.281 1 41.56 12 VAL B C 1
ATOM 4112 O O . VAL B 1 12 ? 40.625 13.898 10.375 1 41.56 12 VAL B O 1
ATOM 4115 N N . ILE B 1 13 ? 41.344 14.047 8.258 1 42.47 13 ILE B N 1
ATOM 4116 C CA . ILE B 1 13 ? 42.219 12.891 8.5 1 42.47 13 ILE B CA 1
ATOM 4117 C C . ILE B 1 13 ? 43.281 13.25 9.523 1 42.47 13 ILE B C 1
ATOM 4119 O O . ILE B 1 13 ? 43.719 12.391 10.289 1 42.47 13 ILE B O 1
ATOM 4123 N N . GLY B 1 14 ? 43.875 14.422 9.375 1 39.31 14 GLY B N 1
ATOM 4124 C CA . GLY B 1 14 ? 45 14.688 10.258 1 39.31 14 GLY B CA 1
ATOM 4125 C C . GLY B 1 14 ? 44.594 14.812 11.719 1 39.31 14 GLY B C 1
ATOM 4126 O O . GLY B 1 14 ? 45.469 14.961 12.594 1 39.31 14 GLY B O 1
ATOM 4127 N N . ALA B 1 15 ? 43.406 15.211 12.008 1 38.81 15 ALA B N 1
ATOM 4128 C CA . ALA B 1 15 ? 43.062 15.516 13.398 1 38.81 15 ALA B CA 1
ATOM 4129 C C . ALA B 1 15 ? 42.844 14.242 14.203 1 38.81 15 ALA B C 1
ATOM 4131 O O . ALA B 1 15 ? 42.344 14.289 15.328 1 38.81 15 ALA B O 1
ATOM 4132 N N . TYR B 1 16 ? 43.062 13.086 13.711 1 39.84 16 TYR B N 1
ATOM 4133 C CA . TYR B 1 16 ? 42.844 11.992 14.648 1 39.84 16 TYR B CA 1
ATOM 4134 C C . TYR B 1 16 ? 43.75 12.102 15.852 1 39.84 16 TYR B C 1
ATOM 4136 O O . TYR B 1 16 ? 43.656 11.305 16.797 1 39.84 16 TYR B O 1
ATOM 4144 N N . GLY B 1 17 ? 44.969 12.484 15.664 1 37.75 17 GLY B N 1
ATOM 4145 C CA . GLY B 1 17 ? 45.844 12.258 16.812 1 37.75 17 GLY B CA 1
ATOM 4146 C C . GLY B 1 17 ? 45.438 13.062 18.031 1 37.75 17 GLY B C 1
ATOM 4147 O O . GLY B 1 17 ? 46.031 12.93 19.094 1 37.75 17 GLY B O 1
ATOM 4148 N N . LEU B 1 18 ? 45.344 14.438 17.969 1 36.19 18 LEU B N 1
ATOM 4149 C CA . LEU B 1 18 ? 45.438 15.203 19.203 1 36.19 18 LEU B CA 1
ATOM 4150 C C . LEU B 1 18 ? 44.281 14.914 20.125 1 36.19 18 LEU B C 1
ATOM 4152 O O . LEU B 1 18 ? 43.125 14.766 19.672 1 36.19 18 LEU B O 1
ATOM 4156 N N . LYS B 1 19 ? 44.594 14.539 21.578 1 38.94 19 LYS B N 1
ATOM 4157 C CA . LYS B 1 19 ? 43.906 14.305 22.859 1 38.94 19 LYS B CA 1
ATOM 4158 C C . LYS B 1 19 ? 42.688 15.203 23.016 1 38.94 19 LYS B C 1
ATOM 4160 O O . LYS B 1 19 ? 42.531 16.172 22.266 1 38.94 19 LYS B O 1
ATOM 4165 N N . SER B 1 20 ? 42.125 15.242 24.469 1 38.78 20 SER B N 1
ATOM 4166 C CA . SER B 1 20 ? 41 15.672 25.266 1 38.78 20 SER B CA 1
ATOM 4167 C C . SER B 1 20 ? 40.719 17.156 25.109 1 38.78 20 SER B C 1
ATOM 4169 O O . SER B 1 20 ? 40.031 17.766 25.938 1 38.78 20 SER B O 1
ATOM 4171 N N . GLN B 1 21 ? 41.625 17.984 24.531 1 36.84 21 GLN B N 1
ATOM 4172 C CA . GLN B 1 21 ? 41.469 19.422 24.719 1 36.84 21 GLN B CA 1
ATOM 4173 C C . GLN B 1 21 ? 40.031 19.844 24.422 1 36.84 21 GLN B C 1
ATOM 4175 O O . GLN B 1 21 ? 39.312 19.172 23.656 1 36.84 21 GLN B O 1
ATOM 4180 N N . ASP B 1 22 ? 39.469 20.875 25.203 1 41.53 22 ASP B N 1
ATOM 4181 C CA . ASP B 1 22 ? 38.25 21.672 24.984 1 41.53 22 ASP B CA 1
ATOM 4182 C C . ASP B 1 22 ? 37.938 21.797 23.5 1 41.53 22 ASP B C 1
ATOM 4184 O O . ASP B 1 22 ? 38.688 22.453 22.75 1 41.53 22 ASP B O 1
ATOM 4188 N N . ARG B 1 23 ? 37.625 20.812 22.922 1 53.25 23 ARG B N 1
ATOM 4189 C CA . ARG B 1 23 ? 37.312 20.781 21.5 1 53.25 23 ARG B CA 1
ATOM 4190 C C . ARG B 1 23 ? 36.688 22.109 21.047 1 53.25 23 ARG B C 1
ATOM 4192 O O . ARG B 1 23 ? 35.656 22.516 21.531 1 53.25 23 ARG B O 1
ATOM 4199 N N . GLU B 1 24 ? 37.469 23.078 20.75 1 65.44 24 GLU B N 1
ATOM 4200 C CA . GLU B 1 24 ? 37.062 24.406 20.297 1 65.44 24 GLU B CA 1
ATOM 4201 C C . GLU B 1 24 ? 35.906 24.297 19.281 1 65.44 24 GLU B C 1
ATOM 4203 O O . GLU B 1 24 ? 35.969 23.516 18.344 1 65.44 24 GLU B O 1
ATOM 4208 N N . ILE B 1 25 ? 34.656 24.812 19.703 1 77.25 25 ILE B N 1
ATOM 4209 C CA . ILE B 1 25 ? 33.5 24.906 18.844 1 77.25 25 ILE B CA 1
ATOM 4210 C C . ILE B 1 25 ? 33.781 25.844 17.672 1 77.25 25 ILE B C 1
ATOM 4212 O O . ILE B 1 25 ? 34.219 26.984 17.875 1 77.25 25 ILE B O 1
ATOM 4216 N N . ILE B 1 26 ? 33.938 25.297 16.469 1 84.81 26 ILE B N 1
ATOM 4217 C CA . ILE B 1 26 ? 34.125 26.094 15.258 1 84.81 26 ILE B CA 1
ATOM 4218 C C . ILE B 1 26 ? 32.781 26.641 14.773 1 84.81 26 ILE B C 1
ATOM 4220 O O . ILE B 1 26 ? 31.844 25.875 14.562 1 84.81 26 ILE B O 1
ATOM 4224 N N . GLU B 1 27 ? 32.75 27.922 14.688 1 89.81 27 GLU B N 1
ATOM 4225 C CA . GLU B 1 27 ? 31.531 28.562 14.203 1 89.81 27 GLU B CA 1
ATOM 4226 C C . GLU B 1 27 ? 31.609 28.844 12.703 1 89.81 27 GLU B C 1
ATOM 4228 O O . GLU B 1 27 ? 32.594 29.422 12.227 1 89.81 27 GLU B O 1
ATOM 4233 N N . VAL B 1 28 ? 30.641 28.312 12 1 90.81 28 VAL B N 1
ATOM 4234 C CA . VAL B 1 28 ? 30.609 28.516 10.562 1 90.81 28 VAL B CA 1
ATOM 4235 C C . VAL B 1 28 ? 29.297 29.203 10.172 1 90.81 28 VAL B C 1
ATOM 4237 O O . VAL B 1 28 ? 28.219 28.797 10.602 1 90.81 28 VAL B O 1
ATOM 4240 N N . ASP B 1 29 ? 29.406 30.312 9.352 1 93.06 29 ASP B N 1
ATOM 4241 C CA . ASP B 1 29 ? 28.219 30.984 8.828 1 93.06 29 ASP B CA 1
ATOM 4242 C C . ASP B 1 29 ? 27.766 30.359 7.516 1 93.06 29 ASP B C 1
ATOM 4244 O O . ASP B 1 29 ? 28.547 30.25 6.566 1 93.06 29 ASP B O 1
ATOM 4248 N N . LEU B 1 30 ? 26.547 29.859 7.5 1 94 30 LEU B N 1
ATOM 4249 C CA . LEU B 1 30 ? 26.031 29.25 6.285 1 94 30 LEU B CA 1
ATOM 4250 C C . LEU B 1 30 ? 24.719 29.906 5.867 1 94 30 LEU B C 1
ATOM 4252 O O . LEU B 1 30 ? 23.875 30.219 6.711 1 94 30 LEU B O 1
ATOM 4256 N N . THR B 1 31 ? 24.641 30.156 4.551 1 95.25 31 THR B N 1
ATOM 4257 C CA . THR B 1 31 ? 23.375 30.609 3.967 1 95.25 31 THR B CA 1
ATOM 4258 C C . THR B 1 31 ? 22.469 29.422 3.65 1 95.25 31 THR B C 1
ATOM 4260 O O . THR B 1 31 ? 22.891 28.266 3.746 1 95.25 31 THR B O 1
ATOM 4263 N N . LEU B 1 32 ? 21.234 29.766 3.387 1 95.5 32 LEU B N 1
ATOM 4264 C CA . LEU B 1 32 ? 20.281 28.719 3.049 1 95.5 32 LEU B CA 1
ATOM 4265 C C . LEU B 1 32 ? 20.781 27.891 1.873 1 95.5 32 LEU B C 1
ATOM 4267 O O . LEU B 1 32 ? 20.75 26.656 1.924 1 95.5 32 LEU B O 1
ATOM 4271 N N . ASP B 1 33 ? 21.297 28.5 0.841 1 93.75 33 ASP B N 1
ATOM 4272 C CA . ASP B 1 33 ? 21.797 27.812 -0.356 1 93.75 33 ASP B CA 1
ATOM 4273 C C . ASP B 1 33 ? 22.969 26.906 -0.026 1 93.75 33 ASP B C 1
ATOM 4275 O O . ASP B 1 33 ? 23.078 25.797 -0.574 1 93.75 33 ASP B O 1
ATOM 4279 N N . GLU B 1 34 ? 23.75 27.359 0.865 1 94.62 34 GLU B N 1
ATOM 4280 C CA . GLU B 1 34 ? 24.906 26.578 1.255 1 94.62 34 GLU B CA 1
ATOM 4281 C C . GLU B 1 34 ? 24.5 25.344 2.051 1 94.62 34 GLU B C 1
ATOM 4283 O O . GLU B 1 34 ? 25.078 24.266 1.878 1 94.62 34 GLU B O 1
ATOM 4288 N N . VAL B 1 35 ? 23.578 25.547 2.922 1 95.62 35 VAL B N 1
ATOM 4289 C CA . VAL B 1 35 ? 23.078 24.422 3.701 1 95.62 35 VAL B CA 1
ATOM 4290 C C . VAL B 1 35 ? 22.469 23.375 2.77 1 95.62 35 VAL B C 1
ATOM 4292 O O . VAL B 1 35 ? 22.703 22.172 2.93 1 95.62 35 VAL B O 1
ATOM 4295 N N . ILE B 1 36 ? 21.688 23.812 1.797 1 95.38 36 ILE B N 1
ATOM 4296 C CA . ILE B 1 36 ? 21.047 22.906 0.836 1 95.38 36 ILE B CA 1
ATOM 4297 C C . ILE B 1 36 ? 22.125 22.188 0.018 1 95.38 36 ILE B C 1
ATOM 4299 O O . ILE B 1 36 ? 22.031 20.984 -0.197 1 95.38 36 ILE B O 1
ATOM 4303 N N . HIS B 1 37 ? 23.156 22.922 -0.394 1 93 37 HIS B N 1
ATOM 4304 C CA . HIS B 1 37 ? 24.234 22.344 -1.175 1 93 37 HIS B CA 1
ATOM 4305 C C . HIS B 1 37 ? 24.984 21.297 -0.367 1 93 37 HIS B C 1
ATOM 4307 O O . HIS B 1 37 ? 25.328 20.219 -0.885 1 93 37 HIS B O 1
ATOM 4313 N N . LEU B 1 38 ? 25.203 21.625 0.876 1 92.88 38 LEU B N 1
ATOM 4314 C CA . LEU B 1 38 ? 25.891 20.688 1.757 1 92.88 38 LEU B CA 1
ATOM 4315 C C . LEU B 1 38 ? 25.047 19.422 1.963 1 92.88 38 LEU B C 1
ATOM 4317 O O . LEU B 1 38 ? 25.594 18.328 2.029 1 92.88 38 LEU B O 1
ATOM 4321 N N . ALA B 1 39 ? 23.781 19.594 2.146 1 94.25 39 ALA B N 1
ATOM 4322 C CA . ALA B 1 39 ? 22.875 18.469 2.322 1 94.25 39 ALA B CA 1
ATOM 4323 C C . ALA B 1 39 ? 22.906 17.547 1.096 1 94.25 39 ALA B C 1
ATOM 4325 O O . ALA B 1 39 ? 22.891 16.328 1.225 1 94.25 39 ALA B O 1
ATOM 4326 N N . HIS B 1 40 ? 22.984 18.156 -0.083 1 91.12 40 HIS B N 1
ATOM 4327 C CA . HIS B 1 40 ? 23.016 17.391 -1.325 1 91.12 40 HIS B CA 1
ATOM 4328 C C . HIS B 1 40 ? 24.297 16.578 -1.43 1 91.12 40 HIS B C 1
ATOM 4330 O O . HIS B 1 40 ? 24.281 15.453 -1.948 1 91.12 40 HIS B O 1
ATOM 4336 N N . GLN B 1 41 ? 25.312 17.078 -0.854 1 87.56 41 GLN B N 1
ATOM 4337 C CA . GLN B 1 41 ? 26.625 16.484 -1.059 1 87.56 41 GLN B CA 1
ATOM 4338 C C . GLN B 1 41 ? 26.906 15.398 -0.021 1 87.56 41 GLN B C 1
ATOM 4340 O O . GLN B 1 41 ? 27.469 14.352 -0.344 1 87.56 41 GLN B O 1
ATOM 4345 N N . GLN B 1 42 ? 26.422 15.656 1.192 1 88.25 42 GLN B N 1
ATOM 4346 C CA . GLN B 1 42 ? 27 14.758 2.184 1 88.25 42 GLN B CA 1
ATOM 4347 C C . GLN B 1 42 ? 25.922 14.203 3.119 1 88.25 42 GLN B C 1
ATOM 4349 O O . GLN B 1 42 ? 26.219 13.406 4.012 1 88.25 42 GLN B O 1
ATOM 4354 N N . SER B 1 43 ? 24.75 14.555 2.914 1 89.19 43 SER B N 1
ATOM 4355 C CA . SER B 1 43 ? 23.734 14.039 3.814 1 89.19 43 SER B CA 1
ATOM 4356 C C . SER B 1 43 ? 23.484 12.555 3.582 1 89.19 43 SER B C 1
ATOM 4358 O O . SER B 1 43 ? 23.688 12.047 2.477 1 89.19 43 SER B O 1
ATOM 4360 N N . LEU B 1 44 ? 23.078 11.852 4.703 1 89.62 44 LEU B N 1
ATOM 4361 C CA . LEU B 1 44 ? 22.734 10.445 4.598 1 89.62 44 LEU B CA 1
ATOM 4362 C C . LEU B 1 44 ? 21.531 10.242 3.689 1 89.62 44 LEU B C 1
ATOM 4364 O O . LEU B 1 44 ? 21.438 9.242 2.977 1 89.62 44 LEU B O 1
ATOM 4368 N N . PHE B 1 45 ? 20.656 11.109 3.727 1 90.12 45 PHE B N 1
ATOM 4369 C CA . PHE B 1 45 ? 19.484 11.047 2.871 1 90.12 45 PHE B CA 1
ATOM 4370 C C . PHE B 1 45 ? 19.875 11.07 1.399 1 90.12 45 PHE B C 1
ATOM 4372 O O . PHE B 1 45 ? 19.312 10.32 0.592 1 90.12 45 PHE B O 1
ATOM 4379 N N . SER B 1 46 ? 20.828 11.898 1.097 1 90.88 46 SER B N 1
ATOM 4380 C CA . SER B 1 46 ? 21.297 11.969 -0.283 1 90.88 46 SER B CA 1
ATOM 4381 C C . SER B 1 46 ? 21.953 10.656 -0.713 1 90.88 46 SER B C 1
ATOM 4383 O O . SER B 1 46 ? 21.734 10.188 -1.832 1 90.88 46 SER B O 1
ATOM 4385 N N . PHE B 1 47 ? 22.656 10.07 0.172 1 90.25 47 PHE B N 1
ATOM 4386 C CA . PHE B 1 47 ? 23.297 8.789 -0.096 1 90.25 47 PHE B CA 1
ATOM 4387 C C . PHE B 1 47 ? 22.266 7.703 -0.347 1 90.25 47 PHE B C 1
ATOM 4389 O O . PHE B 1 47 ? 22.406 6.91 -1.279 1 90.25 47 PHE B O 1
ATOM 4396 N N . ARG B 1 48 ? 21.281 7.73 0.439 1 92.81 48 ARG B N 1
ATOM 4397 C CA . ARG B 1 48 ? 20.219 6.746 0.29 1 92.81 48 ARG B CA 1
ATOM 4398 C C . ARG B 1 48 ? 19.484 6.93 -1.034 1 92.81 48 ARG B C 1
ATOM 4400 O O . ARG B 1 48 ? 19.203 5.953 -1.737 1 92.81 48 ARG B O 1
ATOM 4407 N N . ALA B 1 49 ? 19.172 8.102 -1.349 1 92 49 ALA B N 1
ATOM 4408 C CA . ALA B 1 49 ? 18.453 8.391 -2.588 1 92 49 ALA B CA 1
ATOM 4409 C C . ALA B 1 49 ? 19.266 7.953 -3.805 1 92 49 ALA B C 1
ATOM 4411 O O . ALA B 1 49 ? 18.719 7.363 -4.742 1 92 49 ALA B O 1
ATOM 4412 N N . ARG B 1 50 ? 20.516 8.211 -3.762 1 91.25 50 ARG B N 1
ATOM 4413 C CA . ARG B 1 50 ? 21.391 7.832 -4.863 1 91.25 50 ARG B CA 1
ATOM 4414 C C . ARG B 1 50 ? 21.453 6.316 -5.02 1 91.25 50 ARG B C 1
ATOM 4416 O O . ARG B 1 50 ? 21.375 5.797 -6.133 1 91.25 50 ARG B O 1
ATOM 4423 N N . ASN B 1 51 ? 21.578 5.648 -3.9 1 93.25 51 ASN B N 1
ATOM 4424 C CA . ASN B 1 51 ? 21.688 4.195 -3.959 1 93.25 51 ASN B CA 1
ATOM 4425 C C . ASN B 1 51 ? 20.359 3.555 -4.352 1 93.25 51 ASN B C 1
ATOM 4427 O O . ASN B 1 51 ? 20.328 2.514 -5.008 1 93.25 51 ASN B O 1
ATOM 4431 N N . MET B 1 52 ? 19.281 4.145 -3.992 1 93.88 52 MET B N 1
ATOM 4432 C CA . MET B 1 52 ? 17.984 3.656 -4.445 1 93.88 52 MET B CA 1
ATOM 4433 C C . MET B 1 52 ? 17.844 3.797 -5.957 1 93.88 52 MET B C 1
ATOM 4435 O O . MET B 1 52 ? 17.344 2.893 -6.625 1 93.88 52 MET B O 1
ATOM 4439 N N . TYR B 1 53 ? 18.328 4.875 -6.441 1 93.31 53 TYR B N 1
ATOM 4440 C CA . TYR B 1 53 ? 18.328 5.07 -7.887 1 93.31 53 TYR B CA 1
ATOM 4441 C C . TYR B 1 53 ? 19.219 4.051 -8.578 1 93.31 53 TYR B C 1
ATOM 4443 O O . TYR B 1 53 ? 18.844 3.467 -9.594 1 93.31 53 TYR B O 1
ATOM 4451 N N . LEU B 1 54 ? 20.406 3.795 -8.031 1 92.81 54 LEU B N 1
ATOM 4452 C CA . LEU B 1 54 ? 21.344 2.842 -8.625 1 92.81 54 LEU B CA 1
ATOM 4453 C C . LEU B 1 54 ? 20.75 1.437 -8.633 1 92.81 54 LEU B C 1
ATOM 4455 O O . LEU B 1 54 ? 20.953 0.679 -9.586 1 92.81 54 LEU B O 1
ATOM 4459 N N . SER B 1 55 ? 20.062 1.137 -7.57 1 94.69 55 SER B N 1
ATOM 4460 C CA . SER B 1 55 ? 19.406 -0.163 -7.516 1 94.69 55 SER B CA 1
ATOM 4461 C C . SER B 1 55 ? 18.422 -0.327 -8.664 1 94.69 55 SER B C 1
ATOM 4463 O O . SER B 1 55 ? 18.391 -1.371 -9.32 1 94.69 55 SER B O 1
ATOM 4465 N N . ARG B 1 56 ? 17.641 0.647 -8.945 1 94.56 56 ARG B N 1
ATOM 4466 C CA . ARG B 1 56 ? 16.672 0.602 -10.031 1 94.56 56 ARG B CA 1
ATOM 4467 C C . ARG B 1 56 ? 17.359 0.605 -11.391 1 94.56 56 ARG B C 1
ATOM 4469 O O . ARG B 1 56 ? 16.875 -0.01 -12.344 1 94.56 56 ARG B O 1
ATOM 4476 N N . TYR B 1 57 ? 18.5 1.322 -11.43 1 93.44 57 TYR B N 1
ATOM 4477 C CA . TYR B 1 57 ? 19.297 1.34 -12.648 1 93.44 57 TYR B CA 1
ATOM 4478 C C . TYR B 1 57 ? 19.797 -0.059 -13 1 93.44 57 TYR B C 1
ATOM 4480 O O . TYR B 1 57 ? 19.641 -0.51 -14.141 1 93.44 57 TYR B O 1
ATOM 4488 N N . TRP B 1 58 ? 20.266 -0.749 -12.047 1 94.12 58 TRP B N 1
ATOM 4489 C CA . TRP B 1 58 ? 20.797 -2.088 -12.297 1 94.12 58 TRP B CA 1
ATOM 4490 C C . TRP B 1 58 ? 19.656 -3.074 -12.57 1 94.12 58 TRP B C 1
ATOM 4492 O O . TRP B 1 58 ? 19.828 -4.027 -13.336 1 94.12 58 TRP B O 1
ATOM 4502 N N . GLU B 1 59 ? 18.516 -2.832 -11.992 1 94.75 59 GLU B N 1
ATOM 4503 C CA . GLU B 1 59 ? 17.344 -3.645 -12.305 1 94.75 59 GLU B CA 1
ATOM 4504 C C . GLU B 1 59 ? 16.953 -3.504 -13.773 1 94.75 59 GLU B C 1
ATOM 4506 O O . GLU B 1 59 ? 16.672 -4.5 -14.445 1 94.75 59 GLU B O 1
ATOM 4511 N N . PHE B 1 60 ? 17 -2.32 -14.281 1 94.56 60 PHE B N 1
ATOM 4512 C CA . PHE B 1 60 ? 16.641 -2.072 -15.672 1 94.56 60 PHE B CA 1
ATOM 4513 C C . PHE B 1 60 ? 17.703 -2.619 -16.609 1 94.56 60 PHE B C 1
ATOM 4515 O O . PHE B 1 60 ? 17.375 -3.174 -17.672 1 94.56 60 PHE B O 1
ATOM 4522 N N . ARG B 1 61 ? 18.938 -2.557 -16.109 1 94.88 61 ARG B N 1
ATOM 4523 C CA . ARG B 1 61 ? 20.031 -3.109 -16.906 1 94.88 61 ARG B CA 1
ATOM 4524 C C . ARG B 1 61 ? 19.938 -4.629 -16.969 1 94.88 61 ARG B C 1
ATOM 4526 O O . ARG B 1 61 ? 20.234 -5.227 -18.016 1 94.88 61 ARG B O 1
ATOM 4533 N N . SER B 1 62 ? 19.578 -5.172 -15.914 1 94.44 62 SER B N 1
ATOM 4534 C CA . SER B 1 62 ? 19.375 -6.621 -15.883 1 94.44 62 SER B CA 1
ATOM 4535 C C . SER B 1 62 ? 18.234 -7.039 -16.797 1 94.44 62 SER B C 1
ATOM 4537 O O . SER B 1 62 ? 18.328 -8.047 -17.5 1 94.44 62 SER B O 1
ATOM 4539 N N . TYR B 1 63 ? 17.219 -6.254 -16.875 1 95.5 63 TYR B N 1
ATOM 4540 C CA . TYR B 1 63 ? 16.094 -6.52 -17.766 1 95.5 63 TYR B CA 1
ATOM 4541 C C . TYR B 1 63 ? 16.531 -6.457 -19.234 1 95.5 63 TYR B C 1
ATOM 4543 O O . TYR B 1 63 ? 16.188 -7.336 -20.016 1 95.5 63 TYR B O 1
ATOM 4551 N N . ARG B 1 64 ? 17.266 -5.484 -19.484 1 94 64 ARG B N 1
ATOM 4552 C CA . ARG B 1 64 ? 17.734 -5.324 -20.859 1 94 64 ARG B CA 1
ATOM 4553 C C . ARG B 1 64 ? 18.641 -6.473 -21.25 1 94 64 ARG B C 1
ATOM 4555 O O . ARG B 1 64 ? 18.594 -6.949 -22.391 1 94 64 ARG B O 1
ATOM 4562 N N . ALA B 1 65 ? 19.453 -6.945 -20.328 1 93.62 65 ALA B N 1
ATOM 4563 C CA . ALA B 1 65 ? 20.359 -8.055 -20.594 1 93.62 65 ALA B CA 1
ATOM 4564 C C . ALA B 1 65 ? 19.594 -9.359 -20.812 1 93.62 65 ALA B C 1
ATOM 4566 O O . ALA B 1 65 ? 19.984 -10.195 -21.625 1 93.62 65 ALA B O 1
ATOM 4567 N N . ASP B 1 66 ? 18.453 -9.438 -20.156 1 91.69 66 ASP B N 1
ATOM 4568 C CA . ASP B 1 66 ? 17.625 -10.633 -20.25 1 91.69 66 ASP B CA 1
ATOM 4569 C C . ASP B 1 66 ? 16.953 -10.734 -21.609 1 91.69 66 ASP B C 1
ATOM 4571 O O . ASP B 1 66 ? 16.5 -11.812 -22.016 1 91.69 66 ASP B O 1
ATOM 4575 N N . ARG B 1 67 ? 16.938 -9.633 -22.328 1 92 67 ARG B N 1
ATOM 4576 C CA . ARG B 1 67 ? 16.312 -9.625 -23.656 1 92 67 ARG B CA 1
ATOM 4577 C C . ARG B 1 67 ? 17.328 -9.984 -24.734 1 92 67 ARG B C 1
ATOM 4579 O O . ARG B 1 67 ? 16.969 -10.219 -25.891 1 92 67 ARG B O 1
ATOM 4586 N N . LEU B 1 68 ? 18.578 -10.164 -24.328 1 94.38 68 LEU B N 1
ATOM 4587 C CA . LEU B 1 68 ? 19.625 -10.578 -25.25 1 94.38 68 LEU B CA 1
ATOM 4588 C C . LEU B 1 68 ? 19.891 -12.078 -25.125 1 94.38 68 LEU B C 1
ATOM 4590 O O . LEU B 1 68 ? 19.547 -12.695 -24.125 1 94.38 68 LEU B O 1
ATOM 4594 N N . PRO B 1 69 ? 20.422 -12.773 -26.234 1 95 69 PRO B N 1
ATOM 4595 C CA . PRO B 1 69 ? 20.703 -14.211 -26.156 1 95 69 PRO B CA 1
ATOM 4596 C C . PRO B 1 69 ? 21.672 -14.562 -25.031 1 95 69 PRO B C 1
ATOM 4598 O O . PRO B 1 69 ? 22.625 -13.812 -24.781 1 95 69 PRO B O 1
ATOM 4601 N N . SER B 1 70 ? 21.375 -15.609 -24.359 1 95.56 70 SER B N 1
ATOM 4602 C CA . SER B 1 70 ? 22.25 -16.094 -23.297 1 95.56 70 SER B CA 1
ATOM 4603 C C . SER B 1 70 ? 22.906 -17.422 -23.672 1 95.56 70 SER B C 1
ATOM 4605 O O . SER B 1 70 ? 22.266 -18.266 -24.312 1 95.56 70 SER B O 1
ATOM 4607 N N . LEU B 1 71 ? 24.172 -17.578 -23.438 1 96.38 71 LEU B N 1
ATOM 4608 C CA . LEU B 1 71 ? 24.938 -18.797 -23.672 1 96.38 71 LEU B CA 1
ATOM 4609 C C . LEU B 1 71 ? 25.188 -19.531 -22.359 1 96.38 71 LEU B C 1
ATOM 4611 O O . LEU B 1 71 ? 25.75 -18.969 -21.422 1 96.38 71 LEU B O 1
ATOM 4615 N N . VAL B 1 72 ? 24.766 -20.734 -22.328 1 96.56 72 VAL B N 1
ATOM 4616 C CA . VAL B 1 72 ? 24.891 -21.516 -21.094 1 96.56 72 VAL B CA 1
ATOM 4617 C C . VAL B 1 72 ? 25.562 -22.844 -21.391 1 96.56 72 VAL B C 1
ATOM 4619 O O . VAL B 1 72 ? 25.266 -23.5 -22.406 1 96.56 72 VAL B O 1
ATOM 4622 N N . LEU B 1 73 ? 26.5 -23.266 -20.531 1 97 73 LEU B N 1
ATOM 4623 C CA . LEU B 1 73 ? 27.141 -24.578 -20.594 1 97 73 LEU B CA 1
ATOM 4624 C C . LEU B 1 73 ? 26.609 -25.484 -19.484 1 97 73 LEU B C 1
ATOM 4626 O O . LEU B 1 73 ? 26.688 -25.141 -18.312 1 97 73 LEU B O 1
ATOM 4630 N N . ASN B 1 74 ? 26.062 -26.531 -19.938 1 96.56 74 ASN B N 1
ATOM 4631 C CA . ASN B 1 74 ? 25.703 -27.594 -19 1 96.56 74 ASN B CA 1
ATOM 4632 C C . ASN B 1 74 ? 26.547 -28.859 -19.234 1 96.56 74 ASN B C 1
ATOM 4634 O O . ASN B 1 74 ? 26.578 -29.391 -20.344 1 96.56 74 ASN B O 1
ATOM 4638 N N . SER B 1 75 ? 27.203 -29.297 -18.125 1 96.38 75 SER B N 1
ATOM 4639 C CA . SER B 1 75 ? 28.094 -30.438 -18.344 1 96.38 75 SER B CA 1
ATOM 4640 C C . SER B 1 75 ? 28.125 -31.359 -17.125 1 96.38 75 SER B C 1
ATOM 4642 O O . SER B 1 75 ? 27.953 -30.906 -15.992 1 96.38 75 SER B O 1
ATOM 4644 N N . THR B 1 76 ? 28.172 -32.656 -17.484 1 97.12 76 THR B N 1
ATOM 4645 C CA . THR B 1 76 ? 28.531 -33.688 -16.531 1 97.12 76 THR B CA 1
ATOM 4646 C C . THR B 1 76 ? 29.812 -34.406 -16.953 1 97.12 76 THR B C 1
ATOM 4648 O O . THR B 1 76 ? 29.75 -35.469 -17.578 1 97.12 76 THR B O 1
ATOM 4651 N N . PRO B 1 77 ? 30.812 -33.906 -16.453 1 95.44 77 PRO B N 1
ATOM 4652 C CA . PRO B 1 77 ? 32.094 -34.406 -16.953 1 95.44 77 PRO B CA 1
ATOM 4653 C C . PRO B 1 77 ? 32.406 -35.812 -16.469 1 95.44 77 PRO B C 1
ATOM 4655 O O . PRO B 1 77 ? 33.125 -36.562 -17.125 1 95.44 77 PRO B O 1
ATOM 4658 N N . VAL B 1 78 ? 31.922 -36.094 -15.156 1 94.88 78 VAL B N 1
ATOM 4659 C CA . VAL B 1 78 ? 32.188 -37.406 -14.594 1 94.88 78 VAL B CA 1
ATOM 4660 C C . VAL B 1 78 ? 30.891 -38.031 -14.086 1 94.88 78 VAL B C 1
ATOM 4662 O O . VAL B 1 78 ? 30.234 -37.469 -13.211 1 94.88 78 VAL B O 1
ATOM 4665 N N . ASN B 1 79 ? 30.625 -39.188 -14.781 1 95.81 79 ASN B N 1
ATOM 4666 C CA . ASN B 1 79 ? 29.547 -40.031 -14.312 1 95.81 79 ASN B CA 1
ATOM 4667 C C . ASN B 1 79 ? 29.938 -41.5 -14.344 1 95.81 79 ASN B C 1
ATOM 4669 O O . ASN B 1 79 ? 29.922 -42.125 -15.406 1 95.81 79 ASN B O 1
ATOM 4673 N N . PHE B 1 80 ? 30.188 -42 -13.203 1 94.56 80 PHE B N 1
ATOM 4674 C CA . PHE B 1 80 ? 30.531 -43.406 -13.07 1 94.56 80 PHE B CA 1
ATOM 4675 C C . PHE B 1 80 ? 29.391 -44.188 -12.445 1 94.56 80 PHE B C 1
ATOM 4677 O O . PHE B 1 80 ? 28.875 -43.812 -11.391 1 94.56 80 PHE B O 1
ATOM 4684 N N . ASP B 1 81 ? 29.047 -45.25 -13.18 1 92.81 81 ASP B N 1
ATOM 4685 C CA . ASP B 1 81 ? 27.953 -46.062 -12.68 1 92.81 81 ASP B CA 1
ATOM 4686 C C . ASP B 1 81 ? 28.297 -47.562 -12.75 1 92.81 81 ASP B C 1
ATOM 4688 O O . ASP B 1 81 ? 28.641 -48.062 -13.82 1 92.81 81 ASP B O 1
ATOM 4692 N N . ARG B 1 82 ? 28.312 -48.125 -11.633 1 90.62 82 ARG B N 1
ATOM 4693 C CA . ARG B 1 82 ? 28.406 -49.594 -11.547 1 90.62 82 ARG B CA 1
ATOM 4694 C C . ARG B 1 82 ? 27.188 -50.188 -10.852 1 90.62 82 ARG B C 1
ATOM 4696 O O . ARG B 1 82 ? 26.969 -49.938 -9.664 1 90.62 82 ARG B O 1
ATOM 4703 N N . SER B 1 83 ? 26.344 -50.781 -11.648 1 88.5 83 SER B N 1
ATOM 4704 C CA . SER B 1 83 ? 25.094 -51.281 -11.078 1 88.5 83 SER B CA 1
ATOM 4705 C C . SER B 1 83 ? 24.703 -52.625 -11.68 1 88.5 83 SER B C 1
ATOM 4707 O O . SER B 1 83 ? 25.297 -53.062 -12.672 1 88.5 83 SER B O 1
ATOM 4709 N N . VAL B 1 84 ? 23.812 -53.281 -10.961 1 86.75 84 VAL B N 1
ATOM 4710 C CA . VAL B 1 84 ? 23.219 -54.5 -11.461 1 86.75 84 VAL B CA 1
ATOM 4711 C C . VAL B 1 84 ? 21.859 -54.188 -12.102 1 86.75 84 VAL B C 1
ATOM 4713 O O . VAL B 1 84 ? 20.984 -53.625 -11.461 1 86.75 84 VAL B O 1
ATOM 4716 N N . VAL B 1 85 ? 21.859 -54.469 -13.422 1 78.44 85 VAL B N 1
ATOM 4717 C CA . VAL B 1 85 ? 20.625 -54.156 -14.125 1 78.44 85 VAL B CA 1
ATOM 4718 C C . VAL B 1 85 ? 19.922 -55.438 -14.547 1 78.44 85 VAL B C 1
ATOM 4720 O O . VAL B 1 85 ? 20.594 -56.438 -14.867 1 78.44 85 VAL B O 1
ATOM 4723 N N . GLU B 1 86 ? 18.609 -55.406 -14.398 1 82.62 86 GLU B N 1
ATOM 4724 C CA . GLU B 1 86 ? 17.797 -56.531 -14.852 1 82.62 86 GLU B CA 1
ATOM 4725 C C . GLU B 1 86 ? 17.547 -56.469 -16.359 1 82.62 86 GLU B C 1
ATOM 4727 O O . GLU B 1 86 ? 17.109 -55.438 -16.875 1 82.62 86 GLU B O 1
ATOM 4732 N N . ARG B 1 87 ? 18.031 -57.438 -17.125 1 73 87 ARG B N 1
ATOM 4733 C CA . ARG B 1 87 ? 17.812 -57.5 -18.562 1 73 87 ARG B CA 1
ATOM 4734 C C . ARG B 1 87 ? 17.062 -58.75 -18.953 1 73 87 ARG B C 1
ATOM 4736 O O . ARG B 1 87 ? 17.328 -59.844 -18.422 1 73 87 ARG B O 1
ATOM 4743 N N . TRP B 1 88 ? 16.047 -58.531 -19.891 1 76.56 88 TRP B N 1
ATOM 4744 C CA . TRP B 1 88 ? 15.266 -59.656 -20.391 1 76.56 88 TRP B CA 1
ATOM 4745 C C . TRP B 1 88 ? 16.094 -60.531 -21.344 1 76.56 88 TRP B C 1
ATOM 4747 O O . TRP B 1 88 ? 16.688 -60 -22.297 1 76.56 88 TRP B O 1
ATOM 4757 N N . ASP B 1 89 ? 16.266 -61.812 -21.016 1 70 89 ASP B N 1
ATOM 4758 C CA . ASP B 1 89 ? 16.906 -62.75 -21.906 1 70 89 ASP B CA 1
ATOM 4759 C C . ASP B 1 89 ? 15.859 -63.531 -22.719 1 70 89 ASP B C 1
ATOM 4761 O O . ASP B 1 89 ? 15.172 -64.375 -22.172 1 70 89 ASP B O 1
ATOM 4765 N N . PRO B 1 90 ? 15.625 -63.062 -23.984 1 75.38 90 PRO B N 1
ATOM 4766 C CA . PRO B 1 90 ? 14.602 -63.719 -24.797 1 75.38 90 PRO B CA 1
ATOM 4767 C C . PRO B 1 90 ? 14.859 -65.188 -24.953 1 75.38 90 PRO B C 1
ATOM 4769 O O . PRO B 1 90 ? 13.922 -66 -25.188 1 75.38 90 PRO B O 1
ATOM 4772 N N . GLN B 1 91 ? 16.094 -65.625 -24.844 1 70.38 91 GLN B N 1
ATOM 4773 C CA . GLN B 1 91 ? 16.406 -67 -25.031 1 70.38 91 GLN B CA 1
ATOM 4774 C C . GLN B 1 91 ? 15.922 -67.875 -23.844 1 70.38 91 GLN B C 1
ATOM 4776 O O . GLN B 1 91 ? 15.336 -68.938 -24.031 1 70.38 91 GLN B O 1
ATOM 4781 N N . GLN B 1 92 ? 16.094 -67.312 -22.719 1 74.44 92 GLN B N 1
ATOM 4782 C CA . GLN B 1 92 ? 15.734 -68.062 -21.531 1 74.44 92 GLN B CA 1
ATOM 4783 C C . GLN B 1 92 ? 14.398 -67.562 -20.969 1 74.44 92 GLN B C 1
ATOM 4785 O O . GLN B 1 92 ? 13.891 -68.125 -20 1 74.44 92 GLN B O 1
ATOM 4790 N N . GLU B 1 93 ? 13.859 -66.562 -21.641 1 77.5 93 GLU B N 1
ATOM 4791 C CA . GLU B 1 93 ? 12.578 -66 -21.25 1 77.5 93 GLU B CA 1
ATOM 4792 C C . GLU B 1 93 ? 12.578 -65.625 -19.766 1 77.5 93 GLU B C 1
ATOM 4794 O O . GLU B 1 93 ? 11.633 -65.938 -19.047 1 77.5 93 GLU B O 1
ATOM 4799 N N . GLN B 1 94 ? 13.727 -65.312 -19.234 1 80.19 94 GLN B N 1
ATOM 4800 C CA . GLN B 1 94 ? 13.82 -64.938 -17.844 1 80.19 94 GLN B CA 1
ATOM 4801 C C . GLN B 1 94 ? 14.602 -63.594 -17.719 1 80.19 94 GLN B C 1
ATOM 4803 O O . GLN B 1 94 ? 15.359 -63.25 -18.625 1 80.19 94 GLN B O 1
ATOM 4808 N N . ASP B 1 95 ? 14.414 -62.875 -16.641 1 80.44 95 ASP B N 1
ATOM 4809 C CA . ASP B 1 95 ? 15.195 -61.688 -16.344 1 80.44 95 ASP B CA 1
ATOM 4810 C C . ASP B 1 95 ? 16.547 -62.031 -15.727 1 80.44 95 ASP B C 1
ATOM 4812 O O . ASP B 1 95 ? 16.625 -62.938 -14.883 1 80.44 95 ASP B O 1
ATOM 4816 N N . ARG B 1 96 ? 17.578 -61.688 -16.344 1 78.44 96 ARG B N 1
ATOM 4817 C CA . ARG B 1 96 ? 18.922 -61.875 -15.828 1 78.44 96 ARG B CA 1
ATOM 4818 C C . ARG B 1 96 ? 19.5 -60.594 -15.25 1 78.44 96 ARG B C 1
ATOM 4820 O O . ARG B 1 96 ? 19.234 -59.5 -15.773 1 78.44 96 ARG B O 1
ATOM 4827 N N . PHE B 1 97 ? 20.219 -60.875 -14.062 1 82.25 97 PHE B N 1
ATOM 4828 C CA . PHE B 1 97 ? 20.906 -59.75 -13.453 1 82.25 97 PHE B CA 1
ATOM 4829 C C . PHE B 1 97 ? 22.344 -59.625 -13.945 1 82.25 97 PHE B C 1
ATOM 4831 O O . PHE B 1 97 ? 23.094 -60.625 -13.883 1 82.25 97 PHE B O 1
ATOM 4838 N N . VAL B 1 98 ? 22.609 -58.5 -14.641 1 77.62 98 VAL B N 1
ATOM 4839 C CA . VAL B 1 98 ? 23.9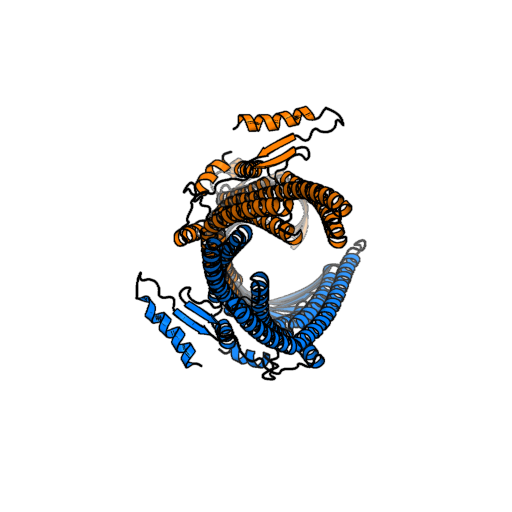38 -58.312 -15.195 1 77.62 98 VAL B CA 1
ATOM 4840 C C . VAL B 1 98 ? 24.594 -57.094 -14.578 1 77.62 98 VAL B C 1
ATOM 4842 O O . VAL B 1 98 ? 23.938 -56.062 -14.391 1 77.62 98 VAL B O 1
ATOM 4845 N N . SER B 1 99 ? 25.875 -57.312 -14.141 1 83.25 99 SER B N 1
ATOM 4846 C CA . SER B 1 99 ? 26.641 -56.188 -13.633 1 83.25 99 SER B CA 1
ATOM 4847 C C . SER B 1 99 ? 27.219 -55.344 -14.773 1 83.25 99 SER B C 1
ATOM 4849 O O . SER B 1 99 ? 27.797 -55.875 -15.719 1 83.25 99 SER B O 1
ATOM 4851 N N . LEU B 1 100 ? 26.828 -54.094 -14.742 1 81.25 100 LEU B N 1
ATOM 4852 C CA . LEU B 1 100 ? 27.312 -53.188 -15.781 1 81.25 100 LEU B CA 1
ATOM 4853 C C . LEU B 1 100 ? 28.078 -52.031 -15.172 1 81.25 100 LEU B C 1
ATOM 4855 O O . LEU B 1 100 ? 27.641 -51.438 -14.172 1 81.25 100 LEU B O 1
ATOM 4859 N N . SER B 1 101 ? 29.391 -51.844 -15.672 1 89.56 101 SER B N 1
ATOM 4860 C CA . SER B 1 101 ? 30.188 -50.656 -15.297 1 89.56 101 SER B CA 1
ATOM 4861 C C . SER B 1 101 ? 30.344 -49.688 -16.469 1 89.56 101 SER B C 1
ATOM 4863 O O . SER B 1 101 ? 30.797 -50.094 -17.547 1 89.56 101 SER B O 1
ATOM 4865 N N . SER B 1 102 ? 29.922 -48.562 -16.172 1 90.75 102 SER B N 1
ATOM 4866 C CA . SER B 1 102 ? 29.984 -47.594 -17.281 1 90.75 102 SER B CA 1
ATOM 4867 C C . SER B 1 102 ? 30.484 -46.25 -16.797 1 90.75 102 SER B C 1
ATOM 4869 O O . SER B 1 102 ? 30.312 -45.875 -15.633 1 90.75 102 SER B O 1
ATOM 4871 N N . PHE B 1 103 ? 31.266 -45.625 -17.688 1 94 103 PHE B N 1
ATOM 4872 C CA . PHE B 1 103 ? 31.734 -44.25 -17.516 1 94 103 PHE B CA 1
ATOM 4873 C C . PHE B 1 103 ? 31.188 -43.344 -18.625 1 94 103 PHE B C 1
ATOM 4875 O O . PHE B 1 103 ? 31.312 -43.688 -19.812 1 94 103 PHE B O 1
ATOM 4882 N N . SER B 1 104 ? 30.562 -42.344 -18.125 1 94.69 104 SER B N 1
ATOM 4883 C CA . SER B 1 104 ? 30.047 -41.469 -19.156 1 94.69 104 SER B CA 1
ATOM 4884 C C . SER B 1 104 ? 30.359 -40 -18.844 1 94.69 104 SER B C 1
ATOM 4886 O O . SER B 1 104 ? 30.562 -39.656 -17.672 1 94.69 104 SER B O 1
ATOM 4888 N N . SER B 1 105 ? 30.562 -39.156 -19.875 1 96 105 SER B N 1
ATOM 4889 C CA . SER B 1 105 ? 30.766 -37.719 -19.828 1 96 105 SER B CA 1
ATOM 4890 C C . SER B 1 105 ? 29.922 -37 -20.891 1 96 105 SER B C 1
ATOM 4892 O O . SER B 1 105 ? 29.75 -37.531 -22 1 96 105 SER B O 1
ATOM 4894 N N . ASN B 1 106 ? 29.406 -35.906 -20.422 1 96.62 106 ASN B N 1
ATOM 4895 C CA . ASN B 1 106 ? 28.641 -35.156 -21.422 1 96.62 106 ASN B CA 1
ATOM 4896 C C . ASN B 1 106 ? 28.797 -33.656 -21.25 1 96.62 106 ASN B C 1
ATOM 4898 O O . ASN B 1 106 ? 29.141 -33.188 -20.172 1 96.62 106 ASN B O 1
ATOM 4902 N N . ALA B 1 107 ? 28.609 -32.906 -22.359 1 96.75 107 ALA B N 1
ATOM 4903 C CA . ALA B 1 107 ? 28.609 -31.438 -22.406 1 96.75 107 ALA B CA 1
ATOM 4904 C C . ALA B 1 107 ? 27.656 -30.906 -23.453 1 96.75 107 ALA B C 1
ATOM 4906 O O . ALA B 1 107 ? 27.531 -31.484 -24.547 1 96.75 107 ALA B O 1
ATOM 4907 N N . ALA B 1 108 ? 26.969 -29.922 -22.984 1 97.38 108 ALA B N 1
ATOM 4908 C CA . ALA B 1 108 ? 26.047 -29.281 -23.906 1 97.38 108 ALA B CA 1
ATOM 4909 C C . ALA B 1 108 ? 26.125 -27.766 -23.828 1 97.38 108 ALA B C 1
ATOM 4911 O O . ALA B 1 108 ? 26.125 -27.203 -22.734 1 97.38 108 ALA B O 1
ATOM 4912 N N . LEU B 1 109 ? 26.297 -27.109 -24.969 1 97.5 109 LEU B N 1
ATOM 4913 C CA . LEU B 1 109 ? 26.266 -25.656 -25.094 1 97.5 109 LEU B CA 1
ATOM 4914 C C . LEU B 1 109 ? 24.953 -25.203 -25.703 1 97.5 109 LEU B C 1
ATOM 4916 O O . LEU B 1 109 ? 24.562 -25.672 -26.781 1 97.5 109 LEU B O 1
ATOM 4920 N N . SER B 1 110 ? 24.344 -24.312 -24.906 1 97.44 110 SER B N 1
ATOM 4921 C CA . SER B 1 110 ? 23.047 -23.891 -25.406 1 97.44 110 SER B CA 1
ATOM 4922 C C . SER B 1 110 ? 22.938 -22.375 -25.438 1 97.44 110 SER B C 1
ATOM 4924 O O . SER B 1 110 ? 23.359 -21.688 -24.5 1 97.44 110 SER B O 1
ATOM 4926 N N . VAL B 1 111 ? 22.406 -21.781 -26.562 1 97.31 111 VAL B N 1
ATOM 4927 C CA . VAL B 1 111 ? 22.062 -20.375 -26.703 1 97.31 111 VAL B CA 1
ATOM 4928 C C . VAL B 1 111 ? 20.547 -20.203 -26.672 1 97.31 111 VAL B C 1
ATOM 4930 O O . VAL B 1 111 ? 19.828 -20.844 -27.453 1 97.31 111 VAL B O 1
ATOM 4933 N N . ARG B 1 112 ? 20.141 -19.391 -25.703 1 96.31 112 ARG B N 1
ATOM 4934 C CA . ARG B 1 112 ? 18.703 -19.156 -25.562 1 96.31 112 ARG B CA 1
ATOM 4935 C C . ARG B 1 112 ? 18.359 -17.703 -25.859 1 96.31 112 ARG B C 1
ATOM 4937 O O . ARG B 1 112 ? 19.062 -16.781 -25.438 1 96.31 112 ARG B O 1
ATOM 4944 N N . GLN B 1 113 ? 17.25 -17.469 -26.672 1 95.56 113 GLN B N 1
ATOM 4945 C CA . GLN B 1 113 ? 16.781 -16.141 -27.016 1 95.56 113 GLN B CA 1
ATOM 4946 C C . GLN B 1 113 ? 15.273 -16.016 -26.812 1 95.56 113 GLN B C 1
ATOM 4948 O O . GLN B 1 113 ? 14.5 -16.75 -27.422 1 95.56 113 GLN B O 1
ATOM 4953 N N . ASN B 1 114 ? 14.906 -15.094 -25.906 1 93 114 ASN B N 1
ATOM 4954 C CA . ASN B 1 114 ? 13.492 -14.797 -25.688 1 93 114 ASN B CA 1
ATOM 4955 C C . ASN B 1 114 ? 12.945 -13.891 -26.797 1 93 114 ASN B C 1
ATOM 4957 O O . ASN B 1 114 ? 13.57 -12.891 -27.156 1 93 114 ASN B O 1
ATOM 4961 N N . VAL B 1 115 ? 11.883 -14.258 -27.391 1 92.31 115 VAL B N 1
ATOM 4962 C CA . VAL B 1 115 ? 11.266 -13.461 -28.438 1 92.31 115 VAL B CA 1
ATOM 4963 C C . VAL B 1 115 ? 10.109 -12.648 -27.875 1 92.31 115 VAL B C 1
ATOM 4965 O O . VAL B 1 115 ? 9 -13.164 -27.703 1 92.31 115 VAL B O 1
ATOM 4968 N N . THR B 1 116 ? 10.227 -11.359 -27.812 1 90.81 116 THR B N 1
ATOM 4969 C CA . THR B 1 116 ? 9.297 -10.469 -27.125 1 90.81 116 THR B CA 1
ATOM 4970 C C . THR B 1 116 ? 7.977 -10.375 -27.891 1 90.81 116 THR B C 1
ATOM 4972 O O . THR B 1 116 ? 6.906 -10.297 -27.281 1 90.81 116 THR B O 1
ATOM 4975 N N . PHE B 1 117 ? 7.926 -10.422 -29.141 1 89.69 117 PHE B N 1
ATOM 4976 C CA . PHE B 1 117 ? 6.742 -10.18 -29.969 1 89.69 117 PHE B CA 1
ATOM 4977 C C . PHE B 1 117 ? 5.773 -11.352 -29.875 1 89.69 117 PHE B C 1
ATOM 4979 O O . PHE B 1 117 ? 4.562 -11.156 -29.781 1 89.69 117 PHE B O 1
ATOM 4986 N N . THR B 1 118 ? 6.305 -12.586 -29.812 1 90.88 118 THR B N 1
ATOM 4987 C CA . THR B 1 118 ? 5.441 -13.766 -29.828 1 90.88 118 THR B CA 1
ATOM 4988 C C . THR B 1 118 ? 5.301 -14.359 -28.422 1 90.88 118 THR B C 1
ATOM 4990 O O . THR B 1 118 ? 4.316 -15.031 -28.125 1 90.88 118 THR B O 1
ATOM 4993 N N . GLY B 1 119 ? 6.273 -14.125 -27.625 1 92.25 119 GLY B N 1
ATOM 4994 C CA . GLY B 1 119 ? 6.281 -14.703 -26.281 1 92.25 119 GLY B CA 1
ATOM 4995 C C . GLY B 1 119 ? 6.953 -16.062 -26.234 1 92.25 119 GLY B C 1
ATOM 4996 O O . GLY B 1 119 ? 6.934 -16.734 -25.188 1 92.25 119 GLY B O 1
ATOM 4997 N N . GLY B 1 120 ? 7.59 -16.484 -27.281 1 94.06 120 GLY B N 1
ATOM 4998 C CA . GLY B 1 120 ? 8.266 -17.766 -27.344 1 94.06 120 GLY B CA 1
ATOM 4999 C C . GLY B 1 120 ? 9.75 -17.688 -27.047 1 94.06 120 GLY B C 1
ATOM 5000 O O . GLY B 1 120 ? 10.273 -16.594 -26.781 1 94.06 120 GLY B O 1
ATOM 5001 N N . VAL B 1 121 ? 10.344 -18.859 -26.984 1 95.56 121 VAL B N 1
ATOM 5002 C CA . VAL B 1 121 ? 11.773 -18.953 -26.688 1 95.56 121 VAL B CA 1
ATOM 5003 C C . VAL B 1 121 ? 12.453 -19.844 -27.719 1 95.56 121 VAL B C 1
ATOM 5005 O O . VAL B 1 121 ? 11.984 -20.953 -28 1 95.56 121 VAL B O 1
ATOM 5008 N N . PHE B 1 122 ? 13.523 -19.281 -28.344 1 96 122 PHE B N 1
ATOM 5009 C CA . PHE B 1 122 ? 14.391 -20.062 -29.234 1 96 122 PHE B CA 1
ATOM 5010 C C . PHE B 1 122 ? 15.609 -20.578 -28.484 1 96 122 PHE B C 1
ATOM 5012 O O . PHE B 1 122 ? 16.188 -19.875 -27.656 1 96 122 PHE B O 1
ATOM 5019 N N . ASP B 1 123 ? 15.883 -21.781 -28.75 1 96.56 123 ASP B N 1
ATOM 5020 C CA . ASP B 1 123 ? 17.094 -22.344 -28.156 1 96.56 123 ASP B CA 1
ATOM 5021 C C . ASP B 1 123 ? 17.906 -23.109 -29.188 1 96.56 123 ASP B C 1
ATOM 5023 O O . ASP B 1 123 ? 17.344 -23.828 -30.016 1 96.56 123 ASP B O 1
ATOM 5027 N N . VAL B 1 124 ? 19.188 -22.859 -29.297 1 97.38 124 VAL B N 1
ATOM 5028 C CA . VAL B 1 124 ? 20.141 -23.609 -30.125 1 97.38 124 VAL B CA 1
ATOM 5029 C C . VAL B 1 124 ? 21.141 -24.344 -29.234 1 97.38 124 VAL B C 1
ATOM 5031 O O . VAL B 1 124 ? 21.812 -23.719 -28.406 1 97.38 124 VAL B O 1
ATOM 5034 N N . THR B 1 125 ? 21.188 -25.594 -29.391 1 97.12 125 THR B N 1
ATOM 5035 C CA . THR B 1 125 ? 22.016 -26.375 -28.5 1 97.12 125 THR B CA 1
ATOM 5036 C C . THR B 1 125 ? 23 -27.25 -29.297 1 97.12 125 THR B C 1
ATOM 5038 O O . THR B 1 125 ? 22.656 -27.75 -30.359 1 97.12 125 THR B O 1
ATOM 5041 N N . SER B 1 126 ? 24.188 -27.359 -28.859 1 97 126 SER B N 1
ATOM 5042 C CA . SER B 1 126 ? 25.203 -28.312 -29.297 1 97 126 SER B CA 1
ATOM 5043 C C . SER B 1 126 ? 25.672 -29.188 -28.141 1 97 126 SER B C 1
ATOM 5045 O O . SER B 1 126 ? 26 -28.688 -27.062 1 97 126 SER B O 1
ATOM 5047 N N . SER B 1 127 ? 25.625 -30.484 -28.438 1 96.31 127 SER B N 1
ATOM 5048 C CA . SER B 1 127 ? 25.984 -31.344 -27.312 1 96.31 127 SER B CA 1
ATOM 5049 C C . SER B 1 127 ? 26.875 -32.5 -27.766 1 96.31 127 SER B C 1
ATOM 5051 O O . SER B 1 127 ? 26.859 -32.875 -28.938 1 96.31 127 SER B O 1
ATOM 5053 N N . LEU B 1 128 ? 27.672 -33.031 -26.781 1 95.5 128 LEU B N 1
ATOM 5054 C CA . LEU B 1 128 ? 28.547 -34.188 -26.953 1 95.5 128 LEU B CA 1
ATOM 5055 C C . LEU B 1 128 ? 28.531 -35.062 -25.719 1 95.5 128 LEU B C 1
ATOM 5057 O O . LEU B 1 128 ? 28.578 -34.562 -24.594 1 95.5 128 LEU B O 1
ATOM 5061 N N . SER B 1 129 ? 28.391 -36.312 -26 1 95.06 129 SER B N 1
ATOM 5062 C CA . SER B 1 129 ? 28.453 -37.281 -24.906 1 95.06 129 SER B CA 1
ATOM 5063 C C . SER B 1 129 ? 29.391 -38.438 -25.234 1 95.06 129 SER B C 1
ATOM 5065 O O . SER B 1 129 ? 29.5 -38.844 -26.391 1 95.06 129 SER B O 1
ATOM 5067 N N . ARG B 1 130 ? 30.094 -38.844 -24.203 1 95.06 130 ARG B N 1
ATOM 5068 C CA . ARG B 1 130 ? 30.969 -40.031 -24.281 1 95.06 130 ARG B CA 1
ATOM 5069 C C . ARG B 1 130 ? 30.562 -41.062 -23.25 1 95.06 130 ARG B C 1
ATOM 5071 O O . ARG B 1 130 ? 30.344 -40.75 -22.078 1 95.06 130 ARG B O 1
ATOM 5078 N N . ARG B 1 131 ? 30.453 -42.219 -23.734 1 91.56 131 ARG B N 1
ATOM 5079 C CA . ARG B 1 131 ? 30.141 -43.344 -22.844 1 91.56 131 ARG B CA 1
ATOM 5080 C C . ARG B 1 131 ? 31.094 -44.5 -23.062 1 91.56 131 ARG B C 1
ATOM 5082 O O . ARG B 1 131 ? 31.359 -44.875 -24.203 1 91.56 131 ARG B O 1
ATOM 5089 N N . GLU B 1 132 ? 31.562 -44.938 -21.984 1 92.5 132 GLU B N 1
ATOM 5090 C CA . GLU B 1 132 ? 32.469 -46.094 -22.016 1 92.5 132 GLU B CA 1
ATOM 5091 C C . GLU B 1 132 ? 31.938 -47.25 -21.172 1 92.5 132 GLU B C 1
ATOM 5093 O O . GLU B 1 132 ? 31.594 -47.062 -20 1 92.5 132 GLU B O 1
ATOM 5098 N N . ASP B 1 133 ? 31.828 -48.312 -21.906 1 88.25 133 ASP B N 1
ATOM 5099 C CA . ASP B 1 133 ? 31.594 -49.562 -21.188 1 88.25 133 ASP B CA 1
ATOM 5100 C C . ASP B 1 133 ? 32.906 -50.156 -20.688 1 88.25 133 ASP B C 1
ATOM 5102 O O . ASP B 1 133 ? 33.656 -50.75 -21.469 1 88.25 133 ASP B O 1
ATOM 5106 N N . ILE B 1 134 ? 33.062 -50.156 -19.5 1 88.69 134 ILE B N 1
ATOM 5107 C CA . ILE B 1 134 ? 34.344 -50.5 -18.938 1 88.69 134 ILE B CA 1
ATOM 5108 C C . ILE B 1 134 ? 34.562 -52.031 -19.062 1 88.69 134 ILE B C 1
ATOM 5110 O O . ILE B 1 134 ? 35.688 -52.469 -19.328 1 88.69 134 ILE B O 1
ATOM 5114 N N . ASP B 1 135 ? 33.562 -52.781 -18.797 1 81.69 135 ASP B N 1
ATOM 5115 C CA . ASP B 1 135 ? 33.688 -54.219 -18.797 1 81.69 135 ASP B CA 1
ATOM 5116 C C . ASP B 1 135 ? 34.031 -54.719 -20.203 1 81.69 135 ASP B C 1
ATOM 5118 O O . ASP B 1 135 ? 34.844 -55.656 -20.344 1 81.69 135 ASP B O 1
ATOM 5122 N N . ARG B 1 136 ? 33.469 -54.156 -21.188 1 82.56 136 ARG B N 1
ATOM 5123 C CA . ARG B 1 136 ? 33.688 -54.625 -22.547 1 82.56 136 ARG B CA 1
ATOM 5124 C C . ARG B 1 136 ? 34.719 -53.781 -23.266 1 82.56 136 ARG B C 1
ATOM 5126 O O . ARG B 1 136 ? 35.188 -54.125 -24.359 1 82.56 136 ARG B O 1
ATOM 5133 N N . GLY B 1 137 ? 35.094 -52.719 -22.766 1 83.12 137 GL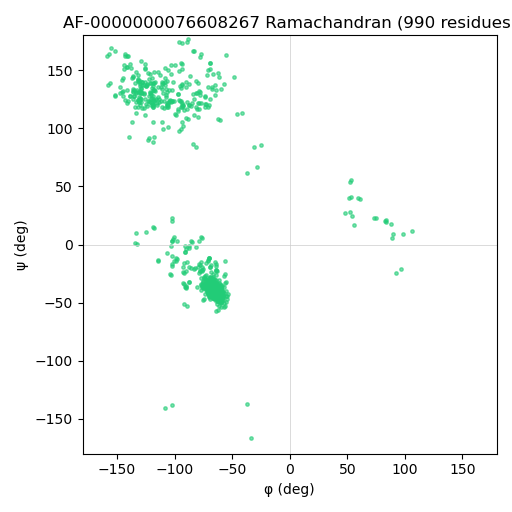Y B N 1
ATOM 5134 C CA . GLY B 1 137 ? 36.094 -51.812 -23.375 1 83.12 137 GLY B CA 1
ATOM 5135 C C . GLY B 1 137 ? 35.562 -51.062 -24.578 1 83.12 137 GLY B C 1
ATOM 5136 O O . GLY B 1 137 ? 36.312 -50.781 -25.5 1 83.12 137 GLY B O 1
ATOM 5137 N N . MET B 1 138 ? 34.219 -50.906 -24.672 1 86.12 138 MET B N 1
ATOM 5138 C CA . MET B 1 138 ? 33.625 -50.25 -25.828 1 86.12 138 MET B CA 1
ATOM 5139 C C . MET B 1 138 ? 33.344 -48.781 -25.516 1 86.12 138 MET B C 1
ATOM 5141 O O . MET B 1 138 ? 32.781 -48.469 -24.453 1 86.12 138 MET B O 1
ATOM 5145 N N . VAL B 1 139 ? 33.812 -47.875 -26.422 1 90.38 139 VAL B N 1
ATOM 5146 C CA . VAL B 1 139 ? 33.594 -46.438 -26.281 1 90.38 139 VAL B CA 1
ATOM 5147 C C . VAL B 1 139 ? 32.625 -45.938 -27.359 1 90.38 139 VAL B C 1
ATOM 5149 O O . VAL B 1 139 ? 32.719 -46.375 -28.516 1 90.38 139 VAL B O 1
ATOM 5152 N N . GLU B 1 140 ? 31.688 -45.156 -26.906 1 89.81 140 GLU B N 1
ATOM 5153 C CA . GLU B 1 140 ? 30.734 -44.594 -27.844 1 89.81 140 GLU B CA 1
ATOM 5154 C C . GLU B 1 140 ? 30.594 -43.062 -27.656 1 89.81 140 GLU B C 1
ATOM 5156 O O . GLU B 1 140 ? 30.531 -42.594 -26.531 1 89.81 140 GLU B O 1
ATOM 5161 N N . TYR B 1 141 ? 30.672 -42.406 -28.844 1 92.12 141 TYR B N 1
ATOM 5162 C CA . TYR B 1 141 ? 30.438 -40.969 -28.859 1 92.12 141 TYR B CA 1
ATOM 5163 C C . TYR B 1 141 ? 29.094 -40.625 -29.5 1 92.12 141 TYR B C 1
ATOM 5165 O O . TYR B 1 141 ? 28.734 -41.188 -30.531 1 92.12 141 TYR B O 1
ATOM 5173 N N . ALA B 1 142 ? 28.375 -39.844 -28.75 1 91.19 142 ALA B N 1
ATOM 5174 C CA . ALA B 1 142 ? 27.125 -39.312 -29.312 1 91.19 142 ALA B CA 1
ATOM 5175 C C . ALA B 1 142 ? 27.188 -37.781 -29.453 1 91.19 142 ALA B C 1
ATOM 5177 O O . ALA B 1 142 ? 27.328 -37.062 -28.453 1 91.19 142 ALA B O 1
ATOM 5178 N N . SER B 1 143 ? 27.047 -37.344 -30.688 1 93.19 143 SER B N 1
ATOM 5179 C CA . SER B 1 143 ? 27.172 -35.906 -30.938 1 93.19 143 SER B CA 1
ATOM 5180 C C . SER B 1 143 ? 25.875 -35.344 -31.516 1 93.19 143 SER B C 1
ATOM 5182 O O . SER B 1 143 ? 25.203 -36 -32.312 1 93.19 143 SER B O 1
ATOM 5184 N N . VAL B 1 144 ? 25.531 -34.188 -31.047 1 94.06 144 VAL B N 1
ATOM 5185 C CA . VAL B 1 144 ? 24.5 -33.344 -31.641 1 94.06 144 VAL B CA 1
ATOM 5186 C C . VAL B 1 144 ? 25.094 -31.984 -31.984 1 94.06 144 VAL B C 1
ATOM 5188 O O . VAL B 1 144 ? 25 -31.031 -31.203 1 94.06 144 VAL B O 1
ATOM 5191 N N . PRO B 1 145 ? 25.609 -31.859 -33.156 1 94.5 145 PRO B N 1
ATOM 5192 C CA . PRO B 1 145 ? 26.312 -30.625 -33.531 1 94.5 145 PRO B CA 1
ATOM 5193 C C . PRO B 1 145 ? 25.422 -29.391 -33.438 1 94.5 145 PRO B C 1
ATOM 5195 O O . PRO B 1 145 ? 25.875 -28.328 -33 1 94.5 145 PRO B O 1
ATOM 5198 N N . VAL B 1 146 ? 24.156 -29.516 -33.875 1 95.69 146 VAL B N 1
ATOM 5199 C CA . VAL B 1 146 ? 23.25 -28.375 -33.781 1 95.69 146 VAL B CA 1
ATOM 5200 C C . VAL B 1 146 ? 21.812 -28.875 -33.656 1 95.69 146 VAL B C 1
ATOM 5202 O O . VAL B 1 146 ? 21.406 -29.812 -34.344 1 95.69 146 VAL B O 1
ATOM 5205 N N . SER B 1 147 ? 21.188 -28.375 -32.688 1 96.25 147 SER B N 1
ATOM 5206 C CA . SER B 1 147 ? 19.766 -28.594 -32.5 1 96.25 147 SER B CA 1
ATOM 5207 C C . SER B 1 147 ? 19.031 -27.281 -32.219 1 96.25 147 SER B C 1
ATOM 5209 O O . SER B 1 147 ? 19.406 -26.531 -31.312 1 96.25 147 SER B O 1
ATOM 5211 N N . VAL B 1 148 ? 17.984 -26.953 -33.031 1 97.12 148 VAL B N 1
ATOM 5212 C CA . VAL B 1 148 ? 17.219 -25.719 -32.875 1 97.12 148 VAL B CA 1
ATOM 5213 C C . VAL B 1 148 ? 15.852 -26.047 -32.281 1 97.12 148 VAL B C 1
ATOM 5215 O O . VAL B 1 148 ? 15.102 -26.844 -32.844 1 97.12 148 VAL B O 1
ATOM 5218 N N . GLY B 1 149 ? 15.656 -25.453 -31.141 1 97 149 GLY B N 1
ATOM 5219 C CA . GLY B 1 149 ? 14.383 -25.641 -30.469 1 97 149 GLY B CA 1
ATOM 5220 C C . GLY B 1 149 ? 13.57 -24.359 -30.375 1 97 149 GLY B C 1
ATOM 5221 O O . GLY B 1 149 ? 14.133 -23.266 -30.312 1 97 149 GLY B O 1
ATOM 5222 N N . PHE B 1 150 ? 12.227 -24.516 -30.406 1 96.5 150 PHE B N 1
ATOM 5223 C CA . PHE B 1 150 ? 11.305 -23.391 -30.234 1 96.5 150 PHE B CA 1
ATOM 5224 C C . PHE B 1 150 ? 10.125 -23.797 -29.359 1 96.5 150 PHE B C 1
ATOM 5226 O O . PHE B 1 150 ? 9.508 -24.844 -29.594 1 96.5 150 PHE B O 1
ATOM 5233 N N . THR B 1 151 ? 9.891 -23 -28.344 1 96.12 151 THR B N 1
ATOM 5234 C CA . THR B 1 151 ? 8.75 -23.234 -27.469 1 96.12 151 THR B CA 1
ATOM 5235 C C . THR B 1 151 ? 7.93 -21.953 -27.312 1 96.12 151 THR B C 1
ATOM 5237 O O . THR B 1 151 ? 8.484 -20.859 -27.188 1 96.12 151 THR B O 1
ATOM 5240 N N . GLN B 1 152 ? 6.559 -22.062 -27.438 1 95 152 GLN B N 1
ATOM 5241 C CA . GLN B 1 152 ? 5.688 -20.891 -27.328 1 95 152 GLN B CA 1
ATOM 5242 C C . GLN B 1 152 ? 4.34 -21.281 -26.719 1 95 152 GLN B C 1
ATOM 5244 O O . GLN B 1 152 ? 3.752 -22.297 -27.078 1 95 152 GLN B O 1
ATOM 5249 N N . SER B 1 153 ? 3.922 -20.5 -25.672 1 91.56 153 SER B N 1
ATOM 5250 C CA . SER B 1 153 ? 2.57 -20.641 -25.156 1 91.56 153 SER B CA 1
ATOM 5251 C C . SER B 1 153 ? 1.557 -19.875 -25.984 1 91.56 153 SER B C 1
ATOM 5253 O O . SER B 1 153 ? 1.79 -18.719 -26.359 1 91.56 153 SER B O 1
ATOM 5255 N N . LEU B 1 154 ? 0.506 -20.516 -26.359 1 89.25 154 LEU B N 1
ATOM 5256 C CA . LEU B 1 154 ? -0.494 -19.891 -27.219 1 89.25 154 LEU B CA 1
ATOM 5257 C C . LEU B 1 154 ? -1.708 -19.453 -26.406 1 89.25 154 LEU B C 1
ATOM 5259 O O . LEU B 1 154 ? -2.814 -19.359 -26.938 1 89.25 154 LEU B O 1
ATOM 5263 N N . ASN B 1 155 ? -1.58 -19.234 -25.094 1 85.25 155 ASN B N 1
ATOM 5264 C CA . ASN B 1 155 ? -2.689 -18.938 -24.203 1 85.25 155 ASN B CA 1
ATOM 5265 C C . ASN B 1 155 ? -3.086 -17.469 -24.266 1 85.25 155 ASN B C 1
ATOM 5267 O O . ASN B 1 155 ? -3.988 -17.031 -23.547 1 85.25 155 ASN B O 1
ATOM 5271 N N . GLY B 1 156 ? -2.424 -16.641 -25.016 1 82 156 GLY B N 1
ATOM 5272 C CA . GLY B 1 156 ? -2.795 -15.242 -25.203 1 82 156 GLY B CA 1
ATOM 5273 C C . GLY B 1 156 ? -2.027 -14.297 -24.297 1 82 156 GLY B C 1
ATOM 5274 O O . GLY B 1 156 ? -1.984 -13.094 -24.547 1 82 156 GLY B O 1
ATOM 5275 N N . TYR B 1 157 ? -1.45 -14.828 -23.141 1 91.06 157 TYR B N 1
ATOM 5276 C CA . TYR B 1 157 ? -0.671 -13.969 -22.266 1 91.06 157 TYR B CA 1
ATOM 5277 C C . TYR B 1 157 ? 0.809 -14.016 -22.625 1 91.06 157 TYR B C 1
ATOM 5279 O O . TYR B 1 157 ? 1.422 -15.086 -22.609 1 91.06 157 TYR B O 1
ATOM 5287 N N . ASN B 1 158 ? 1.331 -12.867 -22.969 1 93.19 158 ASN B N 1
ATOM 5288 C CA . ASN B 1 158 ? 2.746 -12.711 -23.297 1 93.19 158 ASN B CA 1
ATOM 5289 C C . ASN B 1 158 ? 3.479 -11.906 -22.219 1 93.19 158 ASN B C 1
ATOM 5291 O O . ASN B 1 158 ? 3.412 -10.68 -22.219 1 93.19 158 ASN B O 1
ATOM 5295 N N . ARG B 1 159 ? 4.176 -12.594 -21.328 1 92.56 159 ARG B N 1
ATOM 5296 C CA . ARG B 1 159 ? 4.887 -11.953 -20.219 1 92.56 159 ARG B CA 1
ATOM 5297 C C . ARG B 1 159 ? 5.934 -10.977 -20.75 1 92.56 159 ARG B C 1
ATOM 5299 O O . ARG B 1 159 ? 6.094 -9.883 -20.203 1 92.56 159 ARG B O 1
ATOM 5306 N N . PHE B 1 160 ? 6.629 -11.336 -21.859 1 93.81 160 PHE B N 1
ATOM 5307 C CA . PHE B 1 160 ? 7.715 -10.508 -22.375 1 93.81 160 PHE B CA 1
ATOM 5308 C C . PHE B 1 160 ? 7.18 -9.188 -22.906 1 93.81 160 PHE B C 1
ATOM 5310 O O . PHE B 1 160 ? 7.805 -8.141 -22.734 1 93.81 160 PHE B O 1
ATOM 5317 N N . ARG B 1 161 ? 6.059 -9.25 -23.578 1 93.75 161 ARG B N 1
ATOM 5318 C CA . ARG B 1 161 ? 5.461 -8.031 -24.109 1 93.75 161 ARG B CA 1
ATOM 5319 C C . ARG B 1 161 ? 5.055 -7.082 -23 1 93.75 161 ARG B C 1
ATOM 5321 O O . ARG B 1 161 ? 5.273 -5.871 -23.094 1 93.75 161 ARG B O 1
ATOM 5328 N N . TRP B 1 162 ? 4.422 -7.59 -21.938 1 95 162 TRP B N 1
ATOM 5329 C CA . TRP B 1 162 ? 4.004 -6.762 -20.797 1 95 162 TRP B CA 1
ATOM 5330 C C . TRP B 1 162 ? 5.211 -6.168 -20.094 1 95 162 TRP B C 1
ATOM 5332 O O . TRP B 1 162 ? 5.211 -4.988 -19.734 1 95 162 TRP B O 1
ATOM 5342 N N . GLU B 1 163 ? 6.262 -6.965 -19.922 1 94.88 163 GLU B N 1
ATOM 5343 C CA . GLU B 1 163 ? 7.48 -6.461 -19.281 1 94.88 163 GLU B CA 1
ATOM 5344 C C . GLU B 1 163 ? 8.109 -5.348 -20.109 1 94.88 163 GLU B C 1
ATOM 5346 O O . GLU B 1 163 ? 8.68 -4.402 -19.562 1 94.88 163 GLU B O 1
ATOM 5351 N N . SER B 1 164 ? 8.094 -5.469 -21.438 1 95.06 164 SER B N 1
ATOM 5352 C CA . SER B 1 164 ? 8.68 -4.465 -22.328 1 95.06 164 SER B CA 1
ATOM 5353 C C . SER B 1 164 ? 7.953 -3.131 -22.203 1 95.06 164 SER B C 1
ATOM 5355 O O . SER B 1 164 ? 8.531 -2.076 -22.469 1 95.06 164 SER B O 1
ATOM 5357 N N . ARG B 1 165 ? 6.699 -3.215 -21.734 1 95.06 165 ARG B N 1
ATOM 5358 C CA . ARG B 1 165 ? 5.918 -1.992 -21.578 1 95.06 165 ARG B CA 1
ATOM 5359 C C . ARG B 1 165 ? 6.094 -1.421 -20.172 1 95.06 165 ARG B C 1
ATOM 5361 O O . ARG B 1 165 ? 6.156 -0.202 -19.984 1 95.06 165 ARG B O 1
ATOM 5368 N N . ILE B 1 166 ? 6.254 -2.271 -19.141 1 96.5 166 ILE B N 1
ATOM 5369 C CA . ILE B 1 166 ? 6.207 -1.86 -17.734 1 96.5 166 ILE B CA 1
ATOM 5370 C C . ILE B 1 166 ? 7.605 -1.472 -17.266 1 96.5 166 ILE B C 1
ATOM 5372 O O . ILE B 1 166 ? 7.773 -0.479 -16.562 1 96.5 166 ILE B O 1
ATOM 5376 N N . GLU B 1 167 ? 8.617 -2.166 -17.75 1 95.94 167 GLU B N 1
ATOM 5377 C CA . GLU B 1 167 ? 9.961 -1.994 -17.188 1 95.94 167 GLU B CA 1
ATOM 5378 C C . GLU B 1 167 ? 10.531 -0.629 -17.562 1 95.94 167 GLU B C 1
ATOM 5380 O O . GLU B 1 167 ? 11.125 0.05 -16.719 1 95.94 167 GLU B O 1
ATOM 5385 N N . PRO B 1 168 ? 10.406 -0.17 -18.859 1 95.62 168 PRO B N 1
ATOM 5386 C CA . PRO B 1 168 ? 10.898 1.175 -19.172 1 95.62 168 PRO B CA 1
ATOM 5387 C C . PRO B 1 168 ? 10.172 2.266 -18.391 1 95.62 168 PRO B C 1
ATOM 5389 O O . PRO B 1 168 ? 10.781 3.271 -18.016 1 95.62 168 PRO B O 1
ATOM 5392 N N . LEU B 1 169 ? 8.922 2.021 -18.141 1 96.38 169 LEU B N 1
ATOM 5393 C CA . LEU B 1 169 ? 8.141 2.973 -17.359 1 96.38 169 LEU B CA 1
ATOM 5394 C C . LEU B 1 169 ? 8.648 3.043 -15.914 1 96.38 169 LEU B C 1
ATOM 5396 O O . LEU B 1 169 ? 8.75 4.129 -15.344 1 96.38 169 LEU B O 1
ATOM 5400 N N . LYS B 1 170 ? 8.969 1.93 -15.312 1 96.12 170 LYS B N 1
ATOM 5401 C CA . LYS B 1 170 ? 9.523 1.868 -13.961 1 96.12 170 LYS B CA 1
ATOM 5402 C C . LYS B 1 170 ? 10.844 2.627 -13.867 1 96.12 170 LYS B C 1
ATOM 5404 O O . LYS B 1 170 ? 11.094 3.328 -12.883 1 96.12 170 LYS B O 1
ATOM 5409 N N . PHE B 1 171 ? 11.641 2.488 -14.922 1 95.88 171 PHE B N 1
ATOM 5410 C CA . PHE B 1 171 ? 12.945 3.135 -14.898 1 95.88 171 PHE B CA 1
ATOM 5411 C C . PHE B 1 171 ? 12.805 4.645 -15.039 1 95.88 171 PHE B C 1
ATOM 5413 O O . PHE B 1 171 ? 13.492 5.406 -14.359 1 95.88 171 PHE B O 1
ATOM 5420 N N . GLU B 1 172 ? 11.898 5.047 -15.914 1 95.12 172 GLU B N 1
ATOM 5421 C CA . GLU B 1 172 ? 11.633 6.477 -16.047 1 95.12 172 GLU B CA 1
ATOM 5422 C C . GLU B 1 172 ? 11.125 7.066 -14.734 1 95.12 172 GLU B C 1
ATOM 5424 O O . GLU B 1 172 ? 11.516 8.172 -14.359 1 95.12 172 GLU B O 1
ATOM 5429 N N . GLN B 1 173 ? 10.258 6.359 -14.078 1 96 173 GLN B N 1
ATOM 5430 C CA . GLN B 1 173 ? 9.75 6.777 -12.766 1 96 173 GLN B CA 1
ATOM 5431 C C . GLN B 1 173 ? 10.891 6.902 -11.758 1 96 173 GLN B C 1
ATOM 5433 O O . GLN B 1 173 ? 10.906 7.828 -10.945 1 96 173 GLN B O 1
ATOM 5438 N N . ALA B 1 174 ? 11.82 5.98 -11.844 1 94.25 174 ALA B N 1
ATOM 5439 C CA . ALA B 1 174 ? 12.938 5.973 -10.906 1 94.25 174 ALA B CA 1
ATOM 5440 C C . ALA B 1 174 ? 13.805 7.219 -11.078 1 94.25 174 ALA B C 1
ATOM 5442 O O . ALA B 1 174 ? 14.289 7.781 -10.094 1 94.25 174 ALA B O 1
ATOM 5443 N N . LYS B 1 175 ? 13.992 7.633 -12.32 1 93.5 175 LYS B N 1
ATOM 5444 C CA . LYS B 1 175 ? 14.75 8.852 -12.594 1 93.5 175 LYS B CA 1
ATOM 5445 C C . LYS B 1 175 ? 14.102 10.062 -11.938 1 93.5 175 LYS B C 1
ATOM 5447 O O . LYS B 1 175 ? 14.766 10.844 -11.258 1 93.5 175 LYS B O 1
ATOM 5452 N N . LEU B 1 176 ? 12.836 10.141 -12.148 1 94.94 176 LEU B N 1
ATOM 5453 C CA . LEU B 1 176 ? 12.102 11.281 -11.609 1 94.94 176 LEU B CA 1
ATOM 5454 C C . LEU B 1 176 ? 12 11.203 -10.094 1 94.94 176 LEU B C 1
ATOM 5456 O O . LEU B 1 176 ? 12.031 12.227 -9.406 1 94.94 176 LEU B O 1
ATOM 5460 N N . ASP B 1 177 ? 11.875 9.961 -9.578 1 95.06 177 ASP B N 1
ATOM 5461 C CA . ASP B 1 177 ? 11.852 9.758 -8.133 1 95.06 177 ASP B CA 1
ATOM 5462 C C . ASP B 1 177 ? 13.148 10.258 -7.492 1 95.06 177 ASP B C 1
ATOM 5464 O O . ASP B 1 177 ? 13.125 10.82 -6.395 1 95.06 177 ASP B O 1
ATOM 5468 N N . TYR B 1 178 ? 14.242 10.039 -8.195 1 94.56 178 TYR B N 1
ATOM 5469 C CA . TYR B 1 178 ? 15.531 10.5 -7.684 1 94.56 178 TYR B CA 1
ATOM 5470 C C . TYR B 1 178 ? 15.578 12.023 -7.602 1 94.56 178 TYR B C 1
ATOM 5472 O O . TYR B 1 178 ? 15.961 12.586 -6.574 1 94.56 178 TYR B O 1
ATOM 5480 N N . LEU B 1 179 ? 15.117 12.625 -8.602 1 93.75 179 LEU B N 1
ATOM 5481 C CA . LEU B 1 179 ? 15.102 14.086 -8.633 1 93.75 179 LEU B CA 1
ATOM 5482 C C . LEU B 1 179 ? 14.18 14.641 -7.551 1 93.75 179 LEU B C 1
ATOM 5484 O O . LEU B 1 179 ? 14.516 15.617 -6.887 1 93.75 179 LEU B O 1
ATOM 5488 N N . GLN B 1 180 ? 13.031 14.023 -7.379 1 95 180 GLN B N 1
ATOM 5489 C CA . GLN B 1 180 ? 12.086 14.461 -6.359 1 95 180 GLN B CA 1
ATOM 5490 C C . GLN B 1 180 ? 12.672 14.305 -4.961 1 95 180 GLN B C 1
ATOM 5492 O O . GLN B 1 180 ? 12.445 15.141 -4.082 1 95 180 GLN B O 1
ATOM 5497 N N . SER B 1 181 ? 13.398 13.25 -4.773 1 94.31 181 SER B N 1
ATOM 5498 C CA . SER B 1 181 ? 14.031 13.008 -3.482 1 94.31 181 SER B CA 1
ATOM 5499 C C . SER B 1 181 ? 15.062 14.086 -3.168 1 94.31 181 SER B C 1
ATOM 5501 O O . SER B 1 181 ? 15.188 14.516 -2.02 1 94.31 181 SER B O 1
ATOM 5503 N N . ILE B 1 182 ? 15.758 14.5 -4.184 1 92.06 182 ILE B N 1
ATOM 5504 C CA . ILE B 1 182 ? 16.75 15.555 -4.008 1 92.06 182 ILE B CA 1
ATOM 5505 C C . ILE B 1 182 ? 16.047 16.859 -3.627 1 92.06 182 ILE B C 1
ATOM 5507 O O . ILE B 1 182 ? 16.516 17.594 -2.76 1 92.06 182 ILE B O 1
ATOM 5511 N N . GLU B 1 183 ? 14.969 17.062 -4.27 1 93.94 183 GLU B N 1
ATOM 5512 C CA . GLU B 1 183 ? 14.219 18.266 -3.938 1 93.94 183 GLU B CA 1
ATOM 5513 C C . GLU B 1 183 ? 13.602 18.172 -2.543 1 93.94 183 GLU B C 1
ATOM 5515 O O . GLU B 1 183 ? 13.477 19.172 -1.84 1 93.94 183 GLU B O 1
ATOM 5520 N N . GLN B 1 184 ? 13.156 17 -2.148 1 95.69 184 GLN B N 1
ATOM 5521 C CA . GLN B 1 184 ? 12.656 16.781 -0.792 1 95.69 184 GLN B CA 1
ATOM 5522 C C . GLN B 1 184 ? 13.742 17.094 0.242 1 95.69 184 GLN B C 1
ATOM 5524 O O . GLN B 1 184 ? 13.445 17.609 1.324 1 95.69 184 GLN B O 1
ATOM 5529 N N . LEU B 1 185 ? 14.914 16.766 -0.147 1 94.75 185 LEU B N 1
ATOM 5530 C CA . LEU B 1 185 ? 16.047 17.078 0.707 1 94.75 185 LEU B CA 1
ATOM 5531 C C . LEU B 1 185 ? 16.203 18.594 0.876 1 94.75 185 LEU B C 1
ATOM 5533 O O . LEU B 1 185 ? 16.531 19.078 1.962 1 94.75 185 LEU B O 1
ATOM 5537 N N . SER B 1 186 ? 15.938 19.312 -0.154 1 95.5 186 SER B N 1
ATOM 5538 C CA . SER B 1 186 ? 15.977 20.766 -0.078 1 95.5 186 SER B CA 1
ATOM 5539 C C . SER B 1 186 ? 14.914 21.297 0.876 1 95.5 186 SER B C 1
ATOM 5541 O O . SER B 1 186 ? 15.164 22.234 1.637 1 95.5 186 SER B O 1
ATOM 5543 N N . VAL B 1 187 ? 13.75 20.703 0.847 1 96.56 187 VAL B N 1
ATOM 5544 C CA . VAL B 1 187 ? 12.672 21.109 1.748 1 96.56 187 VAL B CA 1
ATOM 5545 C C . VAL B 1 187 ? 13.07 20.812 3.193 1 96.56 187 VAL B C 1
ATOM 5547 O O . VAL B 1 187 ? 12.914 21.672 4.07 1 96.56 187 VAL B O 1
ATOM 5550 N N . GLN B 1 188 ? 13.648 19.719 3.4 1 96.25 188 GLN B N 1
ATOM 5551 C CA . GLN B 1 188 ? 14.07 19.344 4.746 1 96.25 188 GLN B CA 1
ATOM 5552 C C . GLN B 1 188 ? 15.188 20.25 5.242 1 96.25 188 GLN B C 1
ATOM 5554 O O . GLN B 1 188 ? 15.172 20.703 6.391 1 96.25 188 GLN B O 1
ATOM 5559 N N . ALA B 1 189 ? 16.125 20.484 4.367 1 96.56 189 ALA B N 1
ATOM 5560 C CA . ALA B 1 189 ? 17.219 21.375 4.711 1 96.56 189 ALA B CA 1
ATOM 5561 C C . ALA B 1 189 ? 16.703 22.75 5.094 1 96.56 189 ALA B C 1
ATOM 5563 O O . ALA B 1 189 ? 17.172 23.344 6.07 1 96.56 189 ALA B O 1
ATOM 5564 N N . THR B 1 190 ? 15.766 23.203 4.328 1 97 190 THR B N 1
ATOM 5565 C CA . THR B 1 190 ? 15.172 24.5 4.605 1 97 190 THR B CA 1
ATOM 5566 C C . THR B 1 190 ? 14.508 24.516 5.98 1 97 190 THR B C 1
ATOM 5568 O O . THR B 1 190 ? 14.68 25.469 6.75 1 97 190 THR B O 1
ATOM 5571 N N . ASN B 1 191 ? 13.836 23.5 6.336 1 97.06 191 ASN B N 1
ATOM 5572 C CA . ASN B 1 191 ? 13.188 23.406 7.641 1 97.06 191 ASN B CA 1
ATOM 5573 C C . ASN B 1 191 ? 14.219 23.391 8.773 1 97.06 191 ASN B C 1
ATOM 5575 O O . ASN B 1 191 ? 14.062 24.094 9.766 1 97.06 191 ASN B O 1
ATOM 5579 N N . HIS B 1 192 ? 15.242 22.641 8.625 1 96.25 192 HIS B N 1
ATOM 5580 C CA . HIS B 1 192 ? 16.281 22.578 9.641 1 96.25 192 HIS B CA 1
ATOM 5581 C C . HIS B 1 192 ? 16.984 23.938 9.781 1 96.25 192 HIS B C 1
ATOM 5583 O O . HIS B 1 192 ? 17.281 24.375 10.898 1 96.25 192 HIS B O 1
ATOM 5589 N N . PHE B 1 193 ? 17.25 24.531 8.672 1 97.19 193 PHE B N 1
ATOM 5590 C CA . PHE B 1 193 ? 17.891 25.828 8.648 1 97.19 193 PHE B CA 1
ATOM 5591 C C . PHE B 1 193 ? 17.078 26.844 9.445 1 97.19 193 PHE B C 1
ATOM 5593 O O . PHE B 1 193 ? 17.609 27.516 10.336 1 97.19 193 PHE B O 1
ATOM 5600 N N . PHE B 1 194 ? 15.82 26.938 9.18 1 96.88 194 PHE B N 1
ATOM 5601 C CA . PHE B 1 194 ? 14.984 27.953 9.812 1 96.88 194 PHE B CA 1
ATOM 5602 C C . PHE B 1 194 ? 14.656 27.562 11.242 1 96.88 194 PHE B C 1
ATOM 5604 O O . PHE B 1 194 ? 14.32 28.422 12.062 1 96.88 194 PHE B O 1
ATOM 5611 N N . ASN B 1 195 ? 14.734 26.312 11.531 1 96.56 195 ASN B N 1
ATOM 5612 C CA . ASN B 1 195 ? 14.602 25.922 12.93 1 96.56 195 ASN B CA 1
ATOM 5613 C C . ASN B 1 195 ? 15.742 26.5 13.773 1 96.56 195 ASN B C 1
ATOM 5615 O O . ASN B 1 195 ? 15.508 26.969 14.891 1 96.56 195 ASN B O 1
ATOM 5619 N N . VAL B 1 196 ? 16.922 26.406 13.234 1 96.31 196 VAL B N 1
ATOM 5620 C CA . VAL B 1 196 ? 18.078 26.984 13.922 1 96.31 196 VAL B CA 1
ATOM 5621 C C . VAL B 1 196 ? 17.938 28.5 13.984 1 96.31 196 VAL B C 1
ATOM 5623 O O . VAL B 1 196 ? 18.141 29.109 15.039 1 96.31 196 VAL B O 1
ATOM 5626 N N . ALA B 1 197 ? 17.531 29.062 12.852 1 94.75 197 ALA B N 1
ATOM 5627 C CA . ALA B 1 197 ? 17.359 30.516 12.805 1 94.75 197 ALA B CA 1
ATOM 5628 C C . ALA B 1 197 ? 16.344 30.984 13.836 1 94.75 197 ALA B C 1
ATOM 5630 O O . ALA B 1 197 ? 16.562 31.969 14.539 1 94.75 197 ALA B O 1
ATOM 5631 N N . THR B 1 198 ? 15.258 30.25 13.938 1 95.88 198 THR B N 1
ATOM 5632 C CA . THR B 1 198 ? 14.211 30.594 14.898 1 95.88 198 THR B CA 1
ATOM 5633 C C . THR B 1 198 ? 14.719 30.453 16.328 1 95.88 198 THR B C 1
ATOM 5635 O O . THR B 1 198 ? 14.477 31.328 17.172 1 95.88 198 THR B O 1
ATOM 5638 N N . ALA B 1 199 ? 15.43 29.438 16.578 1 95.88 199 ALA B N 1
ATOM 5639 C CA . ALA B 1 199 ? 15.977 29.219 17.906 1 95.88 199 ALA B CA 1
ATOM 5640 C C . ALA B 1 199 ? 16.984 30.312 18.281 1 95.88 199 ALA B C 1
ATOM 5642 O O . ALA B 1 199 ? 16.984 30.797 19.406 1 95.88 199 ALA B O 1
ATOM 5643 N N . GLU B 1 200 ? 17.781 30.703 17.391 1 93.94 200 GLU B N 1
ATOM 5644 C CA . GLU B 1 200 ? 18.766 31.75 17.609 1 93.94 200 GLU B CA 1
ATOM 5645 C C . GLU B 1 200 ? 18.094 33.094 17.875 1 93.94 200 GLU B C 1
ATOM 5647 O O . GLU B 1 200 ? 18.516 33.844 18.75 1 93.94 200 GLU B O 1
ATOM 5652 N N . ILE B 1 201 ? 17.141 33.312 17.109 1 91.81 201 ILE B N 1
ATOM 5653 C CA . ILE B 1 201 ? 16.406 34.594 17.266 1 91.81 201 ILE B CA 1
ATOM 5654 C C . ILE B 1 201 ? 15.688 34.594 18.609 1 91.81 201 ILE B C 1
ATOM 5656 O O . ILE B 1 201 ? 15.672 35.594 19.312 1 91.81 201 ILE B O 1
ATOM 5660 N N . ASN B 1 202 ? 15.102 33.5 18.953 1 94.81 202 ASN B N 1
ATOM 5661 C CA . ASN B 1 202 ? 14.438 33.375 20.25 1 94.81 202 ASN B CA 1
ATOM 5662 C C . ASN B 1 202 ? 15.414 33.531 21.406 1 94.81 202 ASN B C 1
ATOM 5664 O O . ASN B 1 202 ? 15.07 34.125 22.438 1 94.81 202 ASN B O 1
ATOM 5668 N N . GLN B 1 203 ? 16.578 33.062 21.234 1 94.75 203 GLN B N 1
ATOM 5669 C CA . GLN B 1 203 ? 17.594 33.25 22.25 1 94.75 203 GLN B CA 1
ATOM 5670 C C . GLN B 1 203 ? 17.969 34.719 22.391 1 94.75 203 GLN B C 1
ATOM 5672 O O . GLN B 1 203 ? 18.094 35.219 23.5 1 94.75 203 GLN B O 1
ATOM 5677 N N . ARG B 1 204 ? 18.125 35.344 21.312 1 92.06 204 ARG B N 1
ATOM 5678 C CA . ARG B 1 204 ? 18.438 36.781 21.312 1 92.06 204 ARG B CA 1
ATOM 5679 C C . ARG B 1 204 ? 17.328 37.594 21.969 1 92.06 204 ARG B C 1
ATOM 5681 O O . ARG B 1 204 ? 17.578 38.5 22.766 1 92.06 204 ARG B O 1
ATOM 5688 N N . ILE B 1 205 ? 16.141 37.219 21.578 1 93.06 205 ILE B N 1
ATOM 5689 C CA . ILE B 1 205 ? 14.977 37.875 22.156 1 93.06 205 ILE B CA 1
ATOM 5690 C C . ILE B 1 205 ? 14.969 37.688 23.672 1 93.06 205 ILE B C 1
ATOM 5692 O O . ILE B 1 205 ? 14.805 38.625 24.438 1 93.06 205 ILE B O 1
ATOM 5696 N N . ALA B 1 206 ? 15.172 36.5 24.047 1 95.06 206 ALA B N 1
ATOM 5697 C CA . ALA B 1 206 ? 15.148 36.156 25.484 1 95.06 206 ALA B CA 1
ATOM 5698 C C . ALA B 1 206 ? 16.25 36.938 26.234 1 95.06 206 ALA B C 1
ATOM 5700 O O . ALA B 1 206 ? 16.016 37.438 27.328 1 95.06 206 ALA B O 1
ATOM 5701 N N . ARG B 1 207 ? 17.391 37.031 25.688 1 94.12 207 ARG B N 1
ATOM 5702 C CA . ARG B 1 207 ? 18.5 37.719 26.312 1 94.12 207 ARG B CA 1
ATOM 5703 C C . ARG B 1 207 ? 18.219 39.219 26.438 1 94.12 207 ARG B C 1
ATOM 5705 O O . ARG B 1 207 ? 18.484 39.844 27.469 1 94.12 207 ARG B O 1
ATOM 5712 N N . VAL B 1 208 ? 17.672 39.75 25.359 1 90.94 208 VAL B N 1
ATOM 5713 C CA . VAL B 1 208 ? 17.328 41.156 25.359 1 90.94 208 VAL B CA 1
ATOM 5714 C C . VAL B 1 208 ? 16.219 41.406 26.375 1 90.94 208 VAL B C 1
ATOM 5716 O O . VAL B 1 208 ? 16.266 42.375 27.125 1 90.94 208 VAL B O 1
ATOM 5719 N N . ASN B 1 209 ? 15.258 40.562 26.406 1 90.81 209 ASN B N 1
ATOM 5720 C CA . ASN B 1 209 ? 14.164 40.688 27.375 1 90.81 209 ASN B CA 1
ATOM 5721 C C . ASN B 1 209 ? 14.664 40.562 28.797 1 90.81 209 ASN B C 1
ATOM 5723 O O . ASN B 1 209 ? 14.172 41.281 29.688 1 90.81 209 ASN B O 1
ATOM 5727 N N . TYR B 1 210 ? 15.617 39.719 29.016 1 93.94 210 TYR B N 1
ATOM 5728 C CA . TYR B 1 210 ? 16.188 39.594 30.344 1 93.94 210 TYR B CA 1
ATOM 5729 C C . TYR B 1 210 ? 16.922 40.844 30.766 1 93.94 210 TYR B C 1
ATOM 5731 O O . TYR B 1 210 ? 16.734 41.344 31.891 1 93.94 210 TYR B O 1
ATOM 5739 N N . ALA B 1 211 ? 17.719 41.375 29.906 1 92.62 211 ALA B N 1
ATOM 5740 C CA . ALA B 1 211 ? 18.438 42.625 30.188 1 92.62 211 ALA B CA 1
ATOM 5741 C C . ALA B 1 211 ? 17.484 43.781 30.484 1 92.62 211 ALA B C 1
ATOM 5743 O O . ALA B 1 211 ? 17.703 44.531 31.422 1 92.62 211 ALA B O 1
ATOM 5744 N N . ASN B 1 212 ? 16.469 43.812 29.703 1 88.12 212 ASN B N 1
ATOM 5745 C CA . ASN B 1 212 ? 15.469 44.844 29.891 1 88.12 212 ASN B CA 1
ATOM 5746 C C . ASN B 1 212 ? 14.727 44.656 31.219 1 88.12 212 ASN B C 1
ATOM 5748 O O . ASN B 1 212 ? 14.477 45.625 31.938 1 88.12 212 ASN B O 1
ATOM 5752 N N . ALA B 1 213 ? 14.367 43.406 31.453 1 90.12 213 ALA B N 1
ATOM 5753 C CA . ALA B 1 213 ? 13.656 43.125 32.688 1 90.12 213 ALA B CA 1
ATOM 5754 C C . ALA B 1 213 ? 14.508 43.438 33.906 1 90.12 213 ALA B C 1
ATOM 5756 O O . ALA B 1 213 ? 14 43.938 34.938 1 90.12 213 ALA B O 1
ATOM 5757 N N . ASP B 1 214 ? 15.711 43.156 33.812 1 92.38 214 ASP B N 1
ATOM 5758 C CA . ASP B 1 214 ? 16.641 43.469 34.906 1 92.38 214 ASP B CA 1
ATOM 5759 C C . ASP B 1 214 ? 16.719 45 35.125 1 92.38 214 ASP B C 1
ATOM 5761 O O . ASP B 1 214 ? 16.656 45.438 36.281 1 92.38 214 ASP B O 1
ATOM 5765 N N . THR B 1 215 ? 16.844 45.719 34.094 1 89.88 215 THR B N 1
ATOM 5766 C CA . THR B 1 215 ? 16.891 47.188 34.156 1 89.88 215 THR B CA 1
ATOM 5767 C C . THR B 1 215 ? 15.602 47.75 34.75 1 89.88 215 THR B C 1
ATOM 5769 O O . THR B 1 215 ? 15.633 48.625 35.625 1 89.88 215 THR B O 1
ATOM 5772 N N . LEU B 1 216 ? 14.5 47.188 34.312 1 88.06 216 LEU B N 1
ATOM 5773 C CA . LEU B 1 216 ? 13.203 47.656 34.781 1 88.06 216 LEU B CA 1
ATOM 5774 C C . LEU B 1 216 ? 13.008 47.312 36.25 1 88.06 216 LEU B C 1
ATOM 5776 O O . LEU B 1 216 ? 12.438 48.125 37 1 88.06 216 LEU B O 1
ATOM 5780 N N . TYR B 1 217 ? 13.484 46.219 36.656 1 91.31 217 TYR B N 1
ATOM 5781 C CA . TYR B 1 217 ? 13.367 45.812 38.062 1 91.31 217 TYR B CA 1
ATOM 5782 C C . TYR B 1 217 ? 14.219 46.719 38.969 1 91.31 217 TYR B C 1
ATOM 5784 O O . TYR B 1 217 ? 13.789 47.125 40.031 1 91.31 217 TYR B O 1
ATOM 5792 N N . ARG B 1 218 ? 15.367 47.062 38.5 1 90.38 218 ARG B N 1
ATOM 5793 C CA . ARG B 1 218 ? 16.25 47.938 39.25 1 90.38 218 ARG B CA 1
ATOM 5794 C C . ARG B 1 218 ? 15.648 49.344 39.375 1 90.38 218 ARG B C 1
ATOM 5796 O O . ARG B 1 218 ? 15.68 49.938 40.469 1 90.38 218 ARG B O 1
ATOM 5803 N N . ILE B 1 219 ? 15.164 49.75 38.281 1 86 219 ILE B N 1
ATOM 5804 C CA . ILE B 1 219 ? 14.516 51.031 38.281 1 86 219 ILE B CA 1
ATOM 5805 C C . ILE B 1 219 ? 13.289 51 39.188 1 86 219 ILE B C 1
ATOM 5807 O O . ILE B 1 219 ? 13.055 51.938 39.969 1 86 219 ILE B O 1
ATOM 5811 N N . GLY B 1 220 ? 12.508 49.969 39.062 1 85 220 GLY B N 1
ATOM 5812 C CA . GLY B 1 220 ? 11.328 49.812 39.906 1 85 220 GLY B CA 1
ATOM 5813 C C . GLY B 1 220 ? 11.641 49.781 41.375 1 85 220 GLY B C 1
ATOM 5814 O O . GLY B 1 220 ? 10.906 50.312 42.188 1 85 220 GLY B O 1
ATOM 5815 N N . ARG B 1 221 ? 12.688 49.125 41.719 1 89.12 221 ARG B N 1
ATOM 5816 C CA . ARG B 1 221 ? 13.125 49.062 43.125 1 89.12 221 ARG B CA 1
ATOM 5817 C C . ARG B 1 221 ? 13.484 50.469 43.625 1 89.12 221 ARG B C 1
ATOM 5819 O O . ARG B 1 221 ? 13.148 50.812 44.781 1 89.12 221 ARG B O 1
ATOM 5826 N N . GLY B 1 222 ? 14.188 51.25 42.812 1 86.56 222 GLY B N 1
ATOM 5827 C CA . GLY B 1 222 ? 14.5 52.594 43.188 1 86.56 222 GLY B CA 1
ATOM 5828 C C . GLY B 1 222 ? 13.273 53.469 43.344 1 86.56 222 GLY B C 1
ATOM 5829 O O . GLY B 1 222 ? 13.172 54.25 44.312 1 86.56 222 GLY B O 1
ATOM 5830 N N . ARG B 1 223 ? 12.383 53.344 42.5 1 84.5 223 ARG B N 1
ATOM 5831 C CA . ARG B 1 223 ? 11.148 54.125 42.531 1 84.5 223 ARG B CA 1
ATOM 5832 C C . ARG B 1 223 ? 10.258 53.688 43.688 1 84.5 223 ARG B C 1
ATOM 5834 O O . ARG B 1 223 ? 9.508 54.5 44.25 1 84.5 223 ARG B O 1
ATOM 5841 N N . PHE B 1 224 ? 10.289 52.406 44 1 86.69 224 PHE B N 1
ATOM 5842 C CA . PHE B 1 224 ? 9.547 51.906 45.125 1 86.69 224 PHE B CA 1
ATOM 5843 C C . PHE B 1 224 ? 10.047 52.5 46.438 1 86.69 224 PHE B C 1
ATOM 5845 O O . PHE B 1 224 ? 9.258 52.844 47.312 1 86.69 224 PHE B O 1
ATOM 5852 N N . GLU B 1 225 ? 11.328 52.688 46.469 1 87.75 225 GLU B N 1
ATOM 5853 C CA . GLU B 1 225 ? 11.945 53.25 47.656 1 87.75 225 GLU B CA 1
ATOM 5854 C C . GLU B 1 225 ? 11.539 54.719 47.844 1 87.75 225 GLU B C 1
ATOM 5856 O O . GLU B 1 225 ? 11.438 55.219 48.969 1 87.75 225 GLU B O 1
ATOM 5861 N N . ILE B 1 226 ? 11.156 55.312 46.625 1 86.81 226 ILE B N 1
ATOM 5862 C CA . ILE B 1 226 ? 10.773 56.719 46.719 1 86.81 226 ILE B CA 1
ATOM 5863 C C . ILE B 1 226 ? 9.25 56.844 46.688 1 86.81 226 ILE B C 1
ATOM 5865 O O . ILE B 1 226 ? 8.711 57.938 46.625 1 86.81 226 ILE B O 1
ATOM 5869 N N . GLY B 1 227 ? 8.484 55.719 46.656 1 81.69 227 GLY B N 1
ATOM 5870 C CA . GLY B 1 227 ? 7.039 55.656 46.812 1 81.69 227 GLY B CA 1
ATOM 5871 C C . GLY B 1 227 ? 6.273 55.938 45.531 1 81.69 227 GLY B C 1
ATOM 5872 O O . GLY B 1 227 ? 5.094 56.281 45.594 1 81.69 227 GLY B O 1
ATOM 5873 N N . THR B 1 228 ? 6.883 55.812 44.375 1 80.19 228 THR B N 1
ATOM 5874 C CA . THR B 1 228 ? 6.207 56.125 43.125 1 80.19 228 THR B CA 1
ATOM 5875 C C . THR B 1 228 ? 5.738 54.875 42.438 1 80.19 228 THR B C 1
ATOM 5877 O O . THR B 1 228 ? 4.996 54.938 41.438 1 80.19 228 THR B O 1
ATOM 5880 N N . VAL B 1 229 ? 6.223 53.75 42.875 1 80.81 229 VAL B N 1
ATOM 5881 C CA . VAL B 1 229 ? 5.797 52.438 42.344 1 80.81 229 VAL B CA 1
ATOM 5882 C C . VAL B 1 229 ? 5.141 51.625 43.469 1 80.81 229 VAL B C 1
ATOM 5884 O O . VAL B 1 229 ? 5.598 51.656 44.594 1 80.81 229 VAL B O 1
ATOM 5887 N N . THR B 1 230 ? 4.031 51.062 43.188 1 84.56 230 THR B N 1
ATOM 5888 C CA . THR B 1 230 ? 3.314 50.281 44.188 1 84.56 230 THR B CA 1
ATOM 5889 C C . THR B 1 230 ? 3.967 48.906 44.375 1 84.56 230 THR B C 1
ATOM 5891 O O . THR B 1 230 ? 4.777 48.5 43.562 1 84.56 230 THR B O 1
ATOM 5894 N N . GLN B 1 231 ? 3.604 48.281 45.469 1 86.56 231 GLN B N 1
ATOM 5895 C CA . GLN B 1 231 ? 4.152 46.969 45.781 1 86.56 231 GLN B CA 1
ATOM 5896 C C . GLN B 1 231 ? 3.754 45.938 44.719 1 86.56 231 GLN B C 1
ATOM 5898 O O . GLN B 1 231 ? 4.547 45.062 44.344 1 86.56 231 GLN B O 1
ATOM 5903 N N . ASP B 1 232 ? 2.529 46 44.281 1 85.38 232 ASP B N 1
ATOM 5904 C CA . ASP B 1 232 ? 2.057 45.062 43.25 1 85.38 232 ASP B CA 1
ATOM 5905 C C . ASP B 1 232 ? 2.84 45.25 41.938 1 85.38 232 ASP B C 1
ATOM 5907 O O . ASP B 1 232 ? 3.17 44.281 41.281 1 85.38 232 ASP B O 1
ATOM 5911 N N . GLU B 1 233 ? 3.184 46.5 41.719 1 83.69 233 GLU B N 1
ATOM 5912 C CA . GLU B 1 233 ? 3.957 46.75 40.5 1 83.69 233 GLU B CA 1
ATOM 5913 C C . GLU B 1 233 ? 5.375 46.219 40.625 1 83.69 233 GLU B C 1
ATOM 5915 O O . GLU B 1 233 ? 5.926 45.688 39.656 1 83.69 233 GLU B O 1
ATOM 5920 N N . LEU B 1 234 ? 5.867 46.344 41.812 1 87.62 234 LEU B N 1
ATOM 5921 C CA . LEU B 1 234 ? 7.215 45.844 42.031 1 87.62 234 LEU B CA 1
ATOM 5922 C C . LEU B 1 234 ? 7.238 44.312 41.906 1 87.62 234 LEU B C 1
ATOM 5924 O O . LEU B 1 234 ? 8.164 43.75 41.344 1 87.62 234 LEU B O 1
ATOM 5928 N N . LEU B 1 235 ? 6.25 43.719 42.469 1 90 235 LEU B N 1
ATOM 5929 C CA . LEU B 1 235 ? 6.156 42.25 42.406 1 90 235 LEU B CA 1
ATOM 5930 C C . LEU B 1 235 ? 5.988 41.812 40.969 1 90 235 LEU B C 1
ATOM 5932 O O . LEU B 1 235 ? 6.52 40.75 40.562 1 90 235 LEU B O 1
ATOM 5936 N N . ASP B 1 236 ? 5.305 42.531 40.156 1 87.81 236 ASP B N 1
ATOM 5937 C CA . ASP B 1 236 ? 5.137 42.219 38.719 1 87.81 236 ASP B CA 1
ATOM 5938 C C . ASP B 1 236 ? 6.469 42.312 38 1 87.81 236 ASP B C 1
ATOM 5940 O O . ASP B 1 236 ? 6.742 41.5 37.094 1 87.81 236 ASP B O 1
ATOM 5944 N N . LEU B 1 237 ? 7.223 43.281 38.375 1 88 237 LEU B N 1
ATOM 5945 C CA . LEU B 1 237 ? 8.531 43.438 37.75 1 88 237 LEU B CA 1
ATOM 5946 C C . LEU B 1 237 ? 9.469 42.312 38.125 1 88 237 LEU B C 1
ATOM 5948 O O . LEU B 1 237 ? 10.234 41.812 37.312 1 88 237 LEU B O 1
ATOM 5952 N N . GLU B 1 238 ? 9.312 41.906 39.375 1 91.25 238 GLU B N 1
ATOM 5953 C CA . GLU B 1 238 ? 10.133 40.781 39.812 1 91.25 238 GLU B CA 1
ATOM 5954 C C . GLU B 1 238 ? 9.75 39.5 39.094 1 91.25 238 GLU B C 1
ATOM 5956 O O . GLU B 1 238 ? 10.617 38.719 38.688 1 91.25 238 GLU B O 1
ATOM 5961 N N . LEU B 1 239 ? 8.484 39.281 39.031 1 90.25 239 LEU B N 1
ATOM 5962 C CA . LEU B 1 239 ? 7.988 38.094 38.312 1 90.25 239 LEU B CA 1
ATOM 5963 C C . LEU B 1 239 ? 8.461 38.125 36.875 1 90.25 239 LEU B C 1
ATOM 5965 O O . LEU B 1 239 ? 8.82 37.094 36.312 1 90.25 239 LEU B O 1
ATOM 5969 N N . GLY B 1 240 ? 8.359 39.25 36.219 1 89.25 240 GLY B N 1
ATOM 5970 C CA . GLY B 1 240 ? 8.852 39.438 34.875 1 89.25 240 GLY B CA 1
ATOM 5971 C C . GLY B 1 240 ? 10.32 39.062 34.719 1 89.25 240 GLY B C 1
ATOM 5972 O O . GLY B 1 240 ? 10.711 38.438 33.75 1 89.25 240 GLY B O 1
ATOM 5973 N N . LEU B 1 241 ? 11.07 39.469 35.688 1 92 241 LEU B N 1
ATOM 5974 C CA . LEU B 1 241 ? 12.5 39.188 35.688 1 92 241 LEU B CA 1
ATOM 5975 C C . LEU B 1 241 ? 12.742 37.688 35.812 1 92 241 LEU B C 1
ATOM 5977 O O . LEU B 1 241 ? 13.555 37.125 35.062 1 92 241 LEU B O 1
ATOM 5981 N N . LEU B 1 242 ? 12.039 37.031 36.688 1 93.25 242 LEU B N 1
ATOM 5982 C CA . LEU B 1 242 ? 12.18 35.594 36.875 1 93.25 242 LEU B CA 1
ATOM 5983 C C . LEU B 1 242 ? 11.781 34.844 35.625 1 93.25 242 LEU B C 1
ATOM 5985 O O . LEU B 1 242 ? 12.453 33.875 35.219 1 93.25 242 LEU B O 1
ATOM 5989 N N . ASN B 1 243 ? 10.672 35.219 35.031 1 91.31 243 ASN B N 1
ATOM 5990 C CA . ASN B 1 243 ? 10.219 34.594 33.781 1 91.31 243 ASN B CA 1
ATOM 5991 C C . ASN B 1 243 ? 11.219 34.781 32.656 1 91.31 243 ASN B C 1
ATOM 5993 O O . ASN B 1 243 ? 11.422 33.906 31.828 1 91.31 243 ASN B O 1
ATOM 5997 N N . ALA B 1 244 ? 11.781 35.938 32.531 1 93.06 244 ALA B N 1
ATOM 5998 C CA . ALA B 1 244 ? 12.789 36.219 31.531 1 93.06 244 ALA B CA 1
ATOM 5999 C C . ALA B 1 244 ? 14.023 35.344 31.719 1 93.06 244 ALA B C 1
ATOM 6001 O O . ALA B 1 244 ? 14.625 34.875 30.734 1 93.06 244 ALA B O 1
ATOM 6002 N N . GLU B 1 245 ? 14.352 35.156 33 1 92.75 245 GLU B N 1
ATOM 6003 C CA . GLU B 1 245 ? 15.484 34.281 33.281 1 92.75 245 GLU B CA 1
ATOM 6004 C C . GLU B 1 245 ? 15.211 32.844 32.844 1 92.75 245 GLU B C 1
ATOM 6006 O O . GLU B 1 245 ? 16.078 32.188 32.25 1 92.75 245 GLU B O 1
ATOM 6011 N N . LEU B 1 246 ? 14.047 32.406 33.125 1 94.31 246 LEU B N 1
ATOM 6012 C CA . LEU B 1 246 ? 13.641 31.078 32.688 1 94.31 246 LEU B CA 1
ATOM 6013 C C . LEU B 1 246 ? 13.656 30.969 31.172 1 94.31 246 LEU B C 1
ATOM 6015 O O . LEU B 1 246 ? 14.047 29.938 30.625 1 94.31 246 LEU B O 1
ATOM 6019 N N . ALA B 1 247 ? 13.172 31.922 30.5 1 94.5 247 ALA B N 1
ATOM 6020 C CA . ALA B 1 247 ? 13.094 31.938 29.031 1 94.5 247 ALA B CA 1
ATOM 6021 C C . ALA B 1 247 ? 14.484 31.844 28.406 1 94.5 247 ALA B C 1
ATOM 6023 O O . ALA B 1 247 ? 14.664 31.203 27.375 1 94.5 247 ALA B O 1
ATOM 6024 N N . VAL B 1 248 ? 15.461 32.531 29.016 1 95.38 248 VAL B N 1
ATOM 6025 C CA . VAL B 1 248 ? 16.828 32.5 28.5 1 95.38 248 VAL B CA 1
ATOM 6026 C C . VAL B 1 248 ? 17.375 31.078 28.594 1 95.38 248 VAL B C 1
ATOM 6028 O O . VAL B 1 248 ? 17.938 30.562 27.641 1 95.38 248 VAL B O 1
ATOM 6031 N N . SER B 1 249 ? 17.141 30.469 29.734 1 94.69 249 SER B N 1
ATOM 6032 C CA . SER B 1 249 ? 17.625 29.109 29.938 1 94.69 249 SER B CA 1
ATOM 6033 C C . SER B 1 249 ? 17 28.141 28.938 1 94.69 249 SER B C 1
ATOM 6035 O O . SER B 1 249 ? 17.672 27.281 28.375 1 94.69 249 SER B O 1
ATOM 6037 N N . ARG B 1 250 ? 15.727 28.234 28.734 1 95.44 250 ARG B N 1
ATOM 6038 C CA . ARG B 1 250 ? 15.016 27.375 27.797 1 95.44 250 ARG B CA 1
ATOM 6039 C C . ARG B 1 250 ? 15.508 27.625 26.359 1 95.44 250 ARG B C 1
ATOM 6041 O O . ARG B 1 250 ? 15.688 26.688 25.594 1 95.44 250 ARG B O 1
ATOM 6048 N N . ALA B 1 251 ? 15.648 28.875 26 1 96.44 251 ALA B N 1
ATOM 6049 C CA . ALA B 1 251 ? 16.078 29.234 24.656 1 96.44 251 ALA B CA 1
ATOM 6050 C C . ALA B 1 251 ? 17.484 28.688 24.375 1 96.44 251 ALA B C 1
ATOM 6052 O O . ALA B 1 251 ? 17.781 28.312 23.234 1 96.44 251 ALA B O 1
ATOM 6053 N N . GLU B 1 252 ? 18.312 28.688 25.422 1 94.75 252 GLU B N 1
ATOM 6054 C CA . GLU B 1 252 ? 19.656 28.156 25.25 1 94.75 252 GLU B CA 1
ATOM 6055 C C . GLU B 1 252 ? 19.641 26.672 24.922 1 94.75 252 GLU B C 1
ATOM 6057 O O . GLU B 1 252 ? 20.391 26.219 24.062 1 94.75 252 GLU B O 1
ATOM 6062 N N . ILE B 1 253 ? 18.781 25.984 25.531 1 94.88 253 ILE B N 1
ATOM 6063 C CA . ILE B 1 253 ? 18.641 24.562 25.266 1 94.88 253 ILE B CA 1
ATOM 6064 C C . ILE B 1 253 ? 18.062 24.359 23.859 1 94.88 253 ILE B C 1
ATOM 6066 O O . ILE B 1 253 ? 18.469 23.453 23.141 1 94.88 253 ILE B O 1
ATOM 6070 N N . ASP B 1 254 ? 17.109 25.125 23.484 1 96.12 254 ASP B N 1
ATOM 6071 C CA . ASP B 1 254 ? 16.469 25.031 22.172 1 96.12 254 ASP B CA 1
ATOM 6072 C C . ASP B 1 254 ? 17.469 25.234 21.062 1 96.12 254 ASP B C 1
ATOM 6074 O O . ASP B 1 254 ? 17.406 24.562 20.016 1 96.12 254 ASP B O 1
ATOM 6078 N N . VAL B 1 255 ? 18.344 26.172 21.266 1 95.25 255 VAL B N 1
ATOM 6079 C CA . VAL B 1 255 ? 19.359 26.438 20.25 1 95.25 255 VAL B CA 1
ATOM 6080 C C . VAL B 1 255 ? 20.297 25.234 20.125 1 95.25 255 VAL B C 1
ATOM 6082 O O . VAL B 1 255 ? 20.641 24.828 19.016 1 95.25 255 VAL B O 1
ATOM 6085 N N . LYS B 1 256 ? 20.625 24.672 21.25 1 93.31 256 LYS B N 1
ATOM 6086 C CA . LYS B 1 256 ? 21.5 23.5 21.234 1 93.31 256 LYS B CA 1
ATOM 6087 C C . LYS B 1 256 ? 20.828 22.328 20.516 1 93.31 256 LYS B C 1
ATOM 6089 O O . LYS B 1 256 ? 21.469 21.625 19.734 1 93.31 256 LYS B O 1
ATOM 6094 N N . GLN B 1 257 ? 19.609 22.188 20.781 1 95.31 257 GLN B N 1
ATOM 6095 C CA . GLN B 1 257 ? 18.844 21.109 20.156 1 95.31 257 GLN B CA 1
ATOM 6096 C C . GLN B 1 257 ? 18.734 21.328 18.656 1 95.31 257 GLN B C 1
ATOM 6098 O O . GLN B 1 257 ? 18.875 20.391 17.875 1 95.31 257 GLN B O 1
ATOM 6103 N N . ALA B 1 258 ? 18.406 22.516 18.25 1 96.31 258 ALA B N 1
ATOM 6104 C CA . ALA B 1 258 ? 18.266 22.828 16.828 1 96.31 258 ALA B CA 1
ATOM 6105 C C . ALA B 1 258 ? 19.594 22.641 16.094 1 96.31 258 ALA B C 1
ATOM 6107 O O . ALA B 1 258 ? 19.609 22.094 14.984 1 96.31 258 ALA B O 1
ATOM 6108 N N . HIS B 1 259 ? 20.672 23.078 16.766 1 95 259 HIS B N 1
ATOM 6109 C CA . HIS B 1 259 ? 21.984 22.906 16.172 1 95 259 HIS B CA 1
ATOM 6110 C C . HIS B 1 259 ? 22.344 21.422 16.047 1 95 259 HIS B C 1
ATOM 6112 O O . HIS B 1 259 ? 22.875 21 15.016 1 95 259 HIS B O 1
ATOM 6118 N N . ALA B 1 260 ? 22.047 20.719 17.016 1 93.88 260 ALA B N 1
ATOM 6119 C CA . ALA B 1 260 ? 22.312 19.297 16.984 1 93.88 260 ALA B CA 1
ATOM 6120 C C . ALA B 1 260 ? 21.547 18.609 15.859 1 93.88 260 ALA B C 1
ATOM 6122 O O . ALA B 1 260 ? 22.062 17.734 15.18 1 93.88 260 ALA B O 1
ATOM 6123 N N . SER B 1 261 ? 20.344 18.984 15.695 1 95.44 261 SER B N 1
ATOM 6124 C CA . SER B 1 261 ? 19.5 18.406 14.656 1 95.44 261 SER B CA 1
ATOM 6125 C C . SER B 1 261 ? 20.016 18.75 13.266 1 95.44 261 SER B C 1
ATOM 6127 O O . SER B 1 261 ? 20.047 17.891 12.375 1 95.44 261 SER B O 1
ATOM 6129 N N . LEU B 1 262 ? 20.391 19.953 13.086 1 95.69 262 LEU B N 1
ATOM 6130 C CA . LEU B 1 262 ? 20.938 20.375 11.805 1 95.69 262 LEU B CA 1
ATOM 6131 C C . LEU B 1 262 ? 22.25 19.656 11.508 1 95.69 262 LEU B C 1
ATOM 6133 O O . LEU B 1 262 ? 22.469 19.188 10.383 1 95.69 262 LEU B O 1
ATOM 6137 N N . ASN B 1 263 ? 23.062 19.562 12.539 1 93.94 263 ASN B N 1
ATOM 6138 C CA . ASN B 1 263 ? 24.344 18.875 12.375 1 93.94 263 ASN B CA 1
ATOM 6139 C C . ASN B 1 263 ? 24.156 17.406 12.008 1 93.94 263 ASN B C 1
ATOM 6141 O O . ASN B 1 263 ? 24.844 16.891 11.125 1 93.94 263 ASN B O 1
ATOM 6145 N N . SER B 1 264 ? 23.281 16.844 12.711 1 93.12 264 SER B N 1
ATOM 6146 C CA . SER B 1 264 ? 22.984 15.445 12.398 1 93.12 264 SER B CA 1
ATOM 6147 C C . SER B 1 264 ? 22.469 15.297 10.977 1 93.12 264 SER B C 1
ATOM 6149 O O . SER B 1 264 ? 22.844 14.359 10.266 1 93.12 264 SER B O 1
ATOM 6151 N N . PHE B 1 265 ? 21.688 16.156 10.555 1 94.44 265 PHE B N 1
ATOM 6152 C CA . PHE B 1 265 ? 21.094 16.109 9.219 1 94.44 265 PHE B CA 1
ATOM 6153 C C . PHE B 1 265 ? 22.172 16.312 8.156 1 94.44 265 PHE B C 1
ATOM 6155 O O . PHE B 1 265 ? 22.156 15.648 7.121 1 94.44 265 PHE B O 1
ATOM 6162 N N . LEU B 1 266 ? 23.078 17.219 8.414 1 93.25 266 LEU B N 1
ATOM 6163 C CA . LEU B 1 266 ? 24.125 17.547 7.457 1 93.25 266 LEU B CA 1
ATOM 6164 C C . LEU B 1 266 ? 25.328 16.625 7.629 1 93.25 266 LEU B C 1
ATOM 6166 O O . LEU B 1 266 ? 26.312 16.75 6.898 1 93.25 266 LEU B O 1
ATOM 6170 N N . ALA B 1 267 ? 25.312 15.727 8.609 1 91.06 267 ALA B N 1
ATOM 6171 C CA . ALA B 1 267 ? 26.422 14.812 8.906 1 91.06 267 ALA B CA 1
ATOM 6172 C C . ALA B 1 267 ? 27.688 15.586 9.273 1 91.06 267 ALA B C 1
ATOM 6174 O O . ALA B 1 267 ? 28.766 15.266 8.797 1 91.06 267 ALA B O 1
ATOM 6175 N N . LEU B 1 268 ? 27.438 16.641 10.008 1 90.25 268 LEU B N 1
ATOM 6176 C CA . LEU B 1 268 ? 28.547 17.438 10.531 1 90.25 268 LEU B CA 1
ATOM 6177 C C . LEU B 1 268 ? 28.922 16.969 11.93 1 90.25 268 LEU B C 1
ATOM 6179 O O . LEU B 1 268 ? 28.109 16.391 12.648 1 90.25 268 LEU B O 1
ATOM 6183 N N . ASP B 1 269 ? 30.141 17.281 12.172 1 86.88 269 ASP B N 1
ATOM 6184 C CA . ASP B 1 269 ? 30.625 16.938 13.508 1 86.88 269 ASP B CA 1
ATOM 6185 C C . ASP B 1 269 ? 29.953 17.812 14.57 1 86.88 269 ASP B C 1
ATOM 6187 O O . ASP B 1 269 ? 29.516 18.922 14.289 1 86.88 269 ASP B O 1
ATOM 6191 N N . ASP B 1 270 ? 29.938 17.297 15.711 1 84.25 270 ASP B N 1
ATOM 6192 C CA . ASP B 1 270 ? 29.25 17.969 16.812 1 84.25 270 ASP B CA 1
ATOM 6193 C C . ASP B 1 270 ? 29.984 19.234 17.219 1 84.25 270 ASP B C 1
ATOM 6195 O O . ASP B 1 270 ? 29.391 20.125 17.844 1 84.25 270 ASP B O 1
ATOM 6199 N N . ASP B 1 271 ? 31.234 19.344 16.859 1 86.81 271 ASP B N 1
ATOM 6200 C CA . ASP B 1 271 ? 32.031 20.484 17.281 1 86.81 271 ASP B CA 1
ATOM 6201 C C . ASP B 1 271 ? 31.844 21.672 16.344 1 86.81 271 ASP B C 1
ATOM 6203 O O . ASP B 1 271 ? 32.406 22.75 16.562 1 86.81 271 ASP B O 1
ATOM 6207 N N . ILE B 1 272 ? 31.031 21.484 15.414 1 89 272 ILE B N 1
ATOM 6208 C CA . ILE B 1 272 ? 30.766 22.562 14.469 1 89 272 ILE B CA 1
ATOM 6209 C C . ILE B 1 272 ? 29.438 23.234 14.805 1 89 272 ILE B C 1
ATOM 6211 O O . ILE B 1 272 ? 28.406 22.547 14.914 1 89 272 ILE B O 1
ATOM 6215 N N . ARG B 1 273 ? 29.531 24.5 15.016 1 90.56 273 ARG B N 1
ATOM 6216 C CA . ARG B 1 273 ? 28.312 25.266 15.234 1 90.56 273 ARG B CA 1
ATOM 6217 C C . ARG B 1 273 ? 27.969 26.125 14.016 1 90.56 273 ARG B C 1
ATOM 6219 O O . ARG B 1 273 ? 28.734 27.016 13.648 1 90.56 273 ARG B O 1
ATOM 6226 N N . VAL B 1 274 ? 26.859 25.828 13.492 1 91 274 VAL B N 1
ATOM 6227 C CA . VAL B 1 274 ? 26.438 26.516 12.273 1 91 274 VAL B CA 1
ATOM 6228 C C . VAL B 1 274 ? 25.562 27.719 12.633 1 91 274 VAL B C 1
ATOM 6230 O O . VAL B 1 274 ? 24.531 27.578 13.297 1 91 274 VAL B O 1
ATOM 6233 N N . ARG B 1 275 ? 26.016 28.844 12.25 1 90.5 275 ARG B N 1
ATOM 6234 C CA . ARG B 1 275 ? 25.188 30.047 12.336 1 90.5 275 ARG B CA 1
ATOM 6235 C C . ARG B 1 275 ? 24.453 30.312 11.031 1 90.5 275 ARG B C 1
ATOM 6237 O O . ARG B 1 275 ? 25.078 30.484 9.984 1 90.5 275 ARG B O 1
ATOM 6244 N N . CYS B 1 276 ? 23.141 30.359 11.125 1 92.69 276 CYS B N 1
ATOM 6245 C CA . CYS B 1 276 ? 22.328 30.484 9.93 1 92.69 276 CYS B CA 1
ATOM 6246 C C . CYS B 1 276 ? 22.094 31.953 9.57 1 92.69 276 CYS B C 1
ATOM 6248 O O . CYS B 1 276 ? 21.594 32.719 10.391 1 92.69 276 CYS B O 1
ATOM 6250 N N . ILE B 1 277 ? 22.516 32.25 8.352 1 92.88 277 ILE B N 1
ATOM 6251 C CA . ILE B 1 277 ? 22.297 33.625 7.848 1 92.88 277 ILE B CA 1
ATOM 6252 C C . ILE B 1 277 ? 20.984 33.656 7.07 1 92.88 277 ILE B C 1
ATOM 6254 O O . ILE B 1 277 ? 20.906 33.219 5.926 1 92.88 277 ILE B O 1
ATOM 6258 N N . VAL B 1 278 ? 19.969 34.25 7.711 1 92.56 278 VAL B N 1
ATOM 6259 C CA . VAL B 1 278 ? 18.641 34.312 7.105 1 92.56 278 VAL B CA 1
ATOM 6260 C C . VAL B 1 278 ? 18.656 35.281 5.926 1 92.56 278 VAL B C 1
ATOM 6262 O O . VAL B 1 278 ? 19.219 36.375 6.016 1 92.56 278 VAL B O 1
ATOM 6265 N N . PRO B 1 279 ? 18.094 34.906 4.891 1 89.12 279 PRO B N 1
ATOM 6266 C CA . PRO B 1 279 ? 18.047 35.812 3.734 1 89.12 279 PRO B CA 1
ATOM 6267 C C . PRO B 1 279 ? 17.188 37.031 3.98 1 89.12 279 PRO B C 1
ATOM 6269 O O . PRO B 1 279 ? 16.109 36.938 4.57 1 89.12 279 PRO B O 1
ATOM 6272 N N . ASP B 1 280 ? 17.688 38.188 3.59 1 79.62 280 ASP B N 1
ATOM 6273 C CA . ASP B 1 280 ? 17 39.438 3.824 1 79.62 280 ASP B CA 1
ATOM 6274 C C . ASP B 1 280 ? 16.047 39.781 2.678 1 79.62 280 ASP B C 1
ATOM 6276 O O . ASP B 1 280 ? 15.172 40.625 2.818 1 79.62 280 ASP B O 1
ATOM 6280 N N . ARG B 1 281 ? 16.281 39.031 1.522 1 84.88 281 ARG B N 1
ATOM 6281 C CA . ARG B 1 281 ? 15.43 39.312 0.364 1 84.88 281 ARG B CA 1
ATOM 6282 C C . ARG B 1 281 ? 14.867 38.031 -0.216 1 84.88 281 ARG B C 1
ATOM 6284 O O . ARG B 1 281 ? 15.5 36.969 -0.136 1 84.88 281 ARG B O 1
ATOM 6291 N N . ILE B 1 282 ? 13.602 38.156 -0.597 1 90.62 282 ILE B N 1
ATOM 6292 C CA . ILE B 1 282 ? 12.977 37.062 -1.312 1 90.62 282 ILE B CA 1
ATOM 6293 C C . ILE B 1 282 ? 12.797 37.406 -2.783 1 90.62 282 ILE B C 1
ATOM 6295 O O . ILE B 1 282 ? 12.594 38.594 -3.117 1 90.62 282 ILE B O 1
ATOM 6299 N N . PRO B 1 283 ? 13.023 36.406 -3.627 1 89.19 283 PRO B N 1
ATOM 6300 C CA . PRO B 1 283 ? 12.828 36.688 -5.051 1 89.19 283 PRO B CA 1
ATOM 6301 C C . PRO B 1 283 ? 11.391 37.094 -5.375 1 89.19 283 PRO B C 1
ATOM 6303 O O . PRO B 1 283 ? 10.453 36.625 -4.727 1 89.19 283 PRO B O 1
ATOM 6306 N N . ASP B 1 284 ? 11.25 38.062 -6.359 1 88.19 284 ASP B N 1
ATOM 6307 C CA . ASP B 1 284 ? 9.93 38.469 -6.855 1 88.19 284 ASP B CA 1
ATOM 6308 C C . ASP B 1 284 ? 9.43 37.469 -7.906 1 88.19 284 ASP B C 1
ATOM 6310 O O . ASP B 1 284 ? 9.688 37.656 -9.102 1 88.19 284 ASP B O 1
ATOM 6314 N N . LEU B 1 285 ? 8.867 36.469 -7.449 1 92 285 LEU B N 1
ATOM 6315 C CA . LEU B 1 285 ? 8.453 35.375 -8.336 1 92 285 LEU B CA 1
ATOM 6316 C C . LEU B 1 285 ? 6.957 35.094 -8.211 1 92 285 LEU B C 1
ATOM 6318 O O . LEU B 1 285 ? 6.426 35.031 -7.098 1 92 285 LEU B O 1
ATOM 6322 N N . GLN B 1 286 ? 6.27 35.156 -9.297 1 92.44 286 GLN B N 1
ATOM 6323 C CA . GLN B 1 286 ? 4.883 34.719 -9.414 1 92.44 286 GLN B CA 1
ATOM 6324 C C . GLN B 1 286 ? 4.75 33.594 -10.414 1 92.44 286 GLN B C 1
ATOM 6326 O O . GLN B 1 286 ? 5.199 33.688 -11.555 1 92.44 286 GLN B O 1
ATOM 6331 N N . VAL B 1 287 ? 4.184 32.5 -9.945 1 95.5 287 VAL B N 1
ATOM 6332 C CA . VAL B 1 287 ? 4.105 31.297 -10.781 1 95.5 287 VAL B CA 1
ATOM 6333 C C . VAL B 1 287 ? 2.693 31.156 -11.336 1 95.5 287 VAL B C 1
ATOM 6335 O O . VAL B 1 287 ? 1.712 31.297 -10.602 1 95.5 287 VAL B O 1
ATOM 6338 N N . ASP B 1 288 ? 2.652 30.891 -12.641 1 94.31 288 ASP B N 1
ATOM 6339 C CA . ASP B 1 288 ? 1.365 30.625 -13.281 1 94.31 288 ASP B CA 1
ATOM 6340 C C . ASP B 1 288 ? 0.84 29.234 -12.891 1 94.31 288 ASP B C 1
ATOM 6342 O O . ASP B 1 288 ? 1.535 28.234 -13.062 1 94.31 288 ASP B O 1
ATOM 6346 N N . ALA B 1 289 ? -0.361 29.25 -12.438 1 93 289 ALA B N 1
ATOM 6347 C CA . ALA B 1 289 ? -0.945 28.016 -11.93 1 93 289 ALA B CA 1
ATOM 6348 C C . ALA B 1 289 ? -1.065 26.953 -13.023 1 93 289 ALA B C 1
ATOM 6350 O O . ALA B 1 289 ? -0.78 25.781 -12.805 1 93 289 ALA B O 1
ATOM 6351 N N . ASP B 1 290 ? -1.475 27.344 -14.203 1 93.06 290 ASP B N 1
ATOM 6352 C CA . ASP B 1 290 ? -1.649 26.406 -15.312 1 93.06 290 ASP B CA 1
ATOM 6353 C C . ASP B 1 290 ? -0.306 25.844 -15.773 1 93.06 290 ASP B C 1
ATOM 6355 O O . ASP B 1 290 ? -0.191 24.641 -16.047 1 93.06 290 ASP B O 1
ATOM 6359 N N . LEU B 1 291 ? 0.595 26.703 -15.812 1 94.75 291 LEU B N 1
ATOM 6360 C CA . LEU B 1 291 ? 1.929 26.266 -16.203 1 94.75 291 LEU B CA 1
ATOM 6361 C C . LEU B 1 291 ? 2.488 25.266 -15.195 1 94.75 291 LEU B C 1
ATOM 6363 O O . LEU B 1 291 ? 3.016 24.219 -15.57 1 94.75 291 LEU B O 1
ATOM 6367 N N . ALA B 1 292 ? 2.373 25.609 -13.945 1 96.31 292 ALA B N 1
ATOM 6368 C CA . ALA B 1 292 ? 2.883 24.734 -12.891 1 96.31 292 ALA B CA 1
ATOM 6369 C C . ALA B 1 292 ? 2.178 23.375 -12.906 1 96.31 292 ALA B C 1
ATOM 6371 O O . ALA B 1 292 ? 2.812 22.344 -12.719 1 96.31 292 ALA B O 1
ATOM 6372 N N . LEU B 1 293 ? 0.894 23.469 -13.156 1 95.88 293 LEU B N 1
ATOM 6373 C CA . LEU B 1 293 ? 0.119 22.234 -13.219 1 95.88 293 LEU B CA 1
ATOM 6374 C C . LEU B 1 293 ? 0.586 21.359 -14.375 1 95.88 293 LEU B C 1
ATOM 6376 O O . LEU B 1 293 ? 0.793 20.156 -14.203 1 95.88 293 LEU B O 1
ATOM 6380 N N . ASN B 1 294 ? 0.77 21.938 -15.5 1 95.94 294 ASN B N 1
ATOM 6381 C CA . ASN B 1 294 ? 1.217 21.188 -16.672 1 95.94 294 ASN B CA 1
ATOM 6382 C C . ASN B 1 294 ? 2.6 20.578 -16.453 1 95.94 294 ASN B C 1
ATOM 6384 O O . ASN B 1 294 ? 2.842 19.422 -16.797 1 95.94 294 ASN B O 1
ATOM 6388 N N . LEU B 1 295 ? 3.422 21.328 -15.828 1 96.12 295 LEU B N 1
ATOM 6389 C CA . LEU B 1 295 ? 4.762 20.844 -15.531 1 96.12 295 LEU B CA 1
ATOM 6390 C C . LEU B 1 295 ? 4.711 19.688 -14.531 1 96.12 295 LEU B C 1
ATOM 6392 O O . LEU B 1 295 ? 5.449 18.719 -14.656 1 96.12 295 LEU B O 1
ATOM 6396 N N . ALA B 1 296 ? 3.879 19.812 -13.547 1 97 296 ALA B N 1
ATOM 6397 C CA . ALA B 1 296 ? 3.732 18.766 -12.539 1 97 296 ALA B CA 1
ATOM 6398 C C . ALA B 1 296 ? 3.203 17.469 -13.156 1 97 296 ALA B C 1
ATOM 6400 O O . ALA B 1 296 ? 3.672 16.391 -12.82 1 97 296 ALA B O 1
ATOM 6401 N N . LEU B 1 297 ? 2.26 17.641 -14.078 1 96.44 297 LEU B N 1
ATOM 6402 C CA . LEU B 1 297 ? 1.671 16.484 -14.734 1 96.44 297 LEU B CA 1
ATOM 6403 C C . LEU B 1 297 ? 2.686 15.805 -15.648 1 96.44 297 LEU B C 1
ATOM 6405 O O . LEU B 1 297 ? 2.652 14.578 -15.812 1 96.44 297 LEU B O 1
ATOM 6409 N N . GLU B 1 298 ? 3.576 16.516 -16.125 1 93.62 298 GLU B N 1
ATOM 6410 C CA . GLU B 1 298 ? 4.543 15.992 -17.078 1 93.62 298 GLU B CA 1
ATOM 6411 C C . GLU B 1 298 ? 5.75 15.383 -16.375 1 93.62 298 GLU B C 1
ATOM 6413 O O . GLU B 1 298 ? 6.293 14.375 -16.812 1 93.62 298 GLU B O 1
ATOM 6418 N N . ASN B 1 299 ? 6.074 15.977 -15.219 1 93.44 299 ASN B N 1
ATOM 6419 C CA . ASN B 1 299 ? 7.383 15.648 -14.664 1 93.44 299 ASN B CA 1
ATOM 6420 C C . ASN B 1 299 ? 7.266 14.891 -13.352 1 93.44 299 ASN B C 1
ATOM 6422 O O . ASN B 1 299 ? 8.25 14.328 -12.859 1 93.44 299 ASN B O 1
ATOM 6426 N N . ASN B 1 300 ? 6.164 14.859 -12.742 1 96.12 300 ASN B N 1
ATOM 6427 C CA . ASN B 1 300 ? 6.043 14.234 -11.422 1 96.12 300 ASN B CA 1
ATOM 6428 C C . ASN B 1 300 ? 5.992 12.711 -11.523 1 96.12 300 ASN B C 1
ATOM 6430 O O . ASN B 1 300 ? 5.234 12.164 -12.328 1 96.12 300 ASN B O 1
ATOM 6434 N N . PRO B 1 301 ? 6.809 12.008 -10.711 1 96.56 301 PRO B N 1
ATOM 6435 C CA . PRO B 1 301 ? 6.863 10.547 -10.766 1 96.56 301 PRO B CA 1
ATOM 6436 C C . PRO B 1 301 ? 5.543 9.891 -10.367 1 96.56 301 PRO B C 1
ATOM 6438 O O . PRO B 1 301 ? 5.27 8.758 -10.766 1 96.56 301 PRO B O 1
ATOM 6441 N N . ASP B 1 302 ? 4.656 10.547 -9.609 1 96.62 302 ASP B N 1
ATOM 6442 C CA . ASP B 1 302 ? 3.371 9.977 -9.211 1 96.62 302 ASP B CA 1
ATOM 6443 C C . ASP B 1 302 ? 2.504 9.664 -10.422 1 96.62 302 ASP B C 1
ATOM 6445 O O . ASP B 1 302 ? 1.767 8.68 -10.43 1 96.62 302 ASP B O 1
ATOM 6449 N N . ILE B 1 303 ? 2.617 10.508 -11.406 1 97 303 ILE B N 1
ATOM 6450 C CA . ILE B 1 303 ? 1.828 10.32 -12.617 1 97 303 ILE B CA 1
ATOM 6451 C C . ILE B 1 303 ? 2.24 9.016 -13.297 1 97 303 ILE B C 1
ATOM 6453 O O . ILE B 1 303 ? 1.386 8.242 -13.734 1 97 303 ILE B O 1
ATOM 6457 N N . LEU B 1 304 ? 3.541 8.789 -13.391 1 96.75 304 LEU B N 1
ATOM 6458 C CA . LEU B 1 304 ? 4.035 7.547 -13.969 1 96.75 304 LEU B CA 1
ATOM 6459 C C . LEU B 1 304 ? 3.646 6.352 -13.102 1 96.75 304 LEU B C 1
ATOM 6461 O O . LEU B 1 304 ? 3.355 5.273 -13.617 1 96.75 304 LEU B O 1
ATOM 6465 N N . SER B 1 305 ? 3.635 6.547 -11.812 1 97.19 305 SER B N 1
ATOM 6466 C CA . SER B 1 305 ? 3.193 5.504 -10.891 1 97.19 305 SER B CA 1
ATOM 6467 C C . SER B 1 305 ? 1.738 5.125 -11.141 1 97.19 305 SER B C 1
ATOM 6469 O O . SER B 1 305 ? 1.386 3.943 -11.109 1 97.19 305 SER B O 1
ATOM 6471 N N . TYR B 1 306 ? 0.876 6.137 -11.414 1 97.44 306 TYR B N 1
ATOM 6472 C CA . TYR B 1 306 ? -0.528 5.887 -11.719 1 97.44 306 TYR B CA 1
ATOM 6473 C C . TYR B 1 306 ? -0.668 5.066 -13 1 97.44 306 TYR B C 1
ATOM 6475 O O . TYR B 1 306 ? -1.425 4.094 -13.039 1 97.44 306 TYR B O 1
ATOM 6483 N N . GLN B 1 307 ? 0.122 5.438 -13.93 1 96.88 307 GLN B N 1
ATOM 6484 C CA . GLN B 1 307 ? 0.096 4.707 -15.188 1 96.88 307 GLN B CA 1
ATOM 6485 C C . GLN B 1 307 ? 0.533 3.26 -15 1 96.88 307 GLN B C 1
ATOM 6487 O O . GLN B 1 307 ? -0.081 2.342 -15.555 1 96.88 307 GLN B O 1
ATOM 6492 N N . ARG B 1 308 ? 1.56 3.113 -14.242 1 97.25 308 ARG B N 1
ATOM 6493 C CA . ARG B 1 308 ? 2.084 1.779 -13.969 1 97.25 308 ARG B CA 1
ATOM 6494 C C . ARG B 1 308 ? 1.039 0.914 -13.273 1 97.25 308 ARG B C 1
ATOM 6496 O O . ARG B 1 308 ? 0.837 -0.244 -13.641 1 97.25 308 ARG B O 1
ATOM 6503 N N . GLN B 1 309 ? 0.33 1.462 -12.359 1 97 309 GLN B N 1
ATOM 6504 C CA . GLN B 1 309 ? -0.675 0.725 -11.602 1 97 309 GLN B CA 1
ATOM 6505 C C . GLN B 1 309 ? -1.803 0.241 -12.508 1 97 309 GLN B C 1
ATOM 6507 O O . GLN B 1 309 ? -2.248 -0.904 -12.398 1 97 309 GLN B O 1
ATOM 6512 N N . VAL B 1 310 ? -2.213 1.083 -13.383 1 97.25 310 VAL B N 1
ATOM 6513 C CA . VAL B 1 310 ? -3.275 0.715 -14.312 1 97.25 310 VAL B CA 1
ATOM 6514 C C . VAL B 1 310 ? -2.783 -0.383 -15.258 1 97.25 310 VAL B C 1
ATOM 6516 O O . VAL B 1 310 ? -3.484 -1.369 -15.492 1 97.25 310 VAL B O 1
ATOM 6519 N N . LEU B 1 311 ? -1.532 -0.237 -15.734 1 97 311 LEU B N 1
ATOM 6520 C CA . LEU B 1 311 ? -0.947 -1.229 -16.625 1 97 311 LEU B CA 1
ATOM 6521 C C . LEU B 1 311 ? -0.809 -2.578 -15.93 1 97 311 LEU B C 1
ATOM 6523 O O . LEU B 1 311 ? -1.091 -3.621 -16.516 1 97 311 LEU B O 1
ATOM 6527 N N . GLU B 1 312 ? -0.425 -2.553 -14.719 1 97 312 GLU B N 1
ATOM 6528 C CA . GLU B 1 312 ? -0.26 -3.781 -13.953 1 97 312 GLU B CA 1
ATOM 6529 C C . GLU B 1 312 ? -1.604 -4.457 -13.695 1 97 312 GLU B C 1
ATOM 6531 O O . GLU B 1 312 ? -1.696 -5.688 -13.688 1 97 312 GLU B O 1
ATOM 6536 N N . ALA B 1 313 ? -2.633 -3.65 -13.469 1 96.25 313 ALA B N 1
ATOM 6537 C CA . ALA B 1 313 ? -3.973 -4.211 -13.297 1 96.25 313 ALA B CA 1
ATOM 6538 C C . ALA B 1 313 ? -4.465 -4.863 -14.586 1 96.25 313 ALA B C 1
ATOM 6540 O O . ALA B 1 313 ? -5.074 -5.934 -14.555 1 96.25 313 ALA B O 1
ATOM 6541 N N . GLU B 1 314 ? -4.156 -4.242 -15.688 1 96.69 314 GLU B N 1
ATOM 6542 C CA . GLU B 1 314 ? -4.496 -4.812 -16.984 1 96.69 314 GLU B CA 1
ATOM 6543 C C . GLU B 1 314 ? -3.738 -6.113 -17.234 1 96.69 314 GLU B C 1
ATOM 6545 O O . GLU B 1 314 ? -4.301 -7.074 -17.766 1 96.69 314 GLU B O 1
ATOM 6550 N N . GLN B 1 315 ? -2.48 -6.059 -16.844 1 96.69 315 GLN B N 1
ATOM 6551 C CA . GLN B 1 315 ? -1.664 -7.262 -16.984 1 96.69 315 GLN B CA 1
ATOM 6552 C C . GLN B 1 315 ? -2.248 -8.414 -16.172 1 96.69 315 GLN B C 1
ATOM 6554 O O . GLN B 1 315 ? -2.283 -9.555 -16.641 1 96.69 315 GLN B O 1
ATOM 6559 N N . ASN B 1 316 ? -2.748 -8.141 -15.039 1 96.19 316 ASN B N 1
ATOM 6560 C CA . ASN B 1 316 ? -3.303 -9.164 -14.164 1 96.19 316 ASN B CA 1
ATOM 6561 C C . ASN B 1 316 ? -4.57 -9.773 -14.758 1 96.19 316 ASN B C 1
ATOM 6563 O O . ASN B 1 316 ? -4.809 -10.977 -14.617 1 96.19 316 ASN B O 1
ATOM 6567 N N . VAL B 1 317 ? -5.375 -8.977 -15.406 1 95.88 317 VAL B N 1
ATOM 6568 C CA . VAL B 1 317 ? -6.566 -9.484 -16.062 1 95.88 317 VAL B CA 1
ATOM 6569 C C . VAL B 1 317 ? -6.168 -10.414 -17.219 1 95.88 317 VAL B C 1
ATOM 6571 O O . VAL B 1 317 ? -6.703 -11.516 -17.344 1 95.88 317 VAL B O 1
ATOM 6574 N N . ALA B 1 318 ? -5.148 -9.945 -17.984 1 94.44 318 ALA B N 1
ATOM 6575 C CA . ALA B 1 318 ? -4.676 -10.758 -19.094 1 94.44 318 ALA B CA 1
ATOM 6576 C C . ALA B 1 318 ? -4.09 -12.078 -18.609 1 94.44 318 ALA B C 1
ATOM 6578 O O . ALA B 1 318 ? -4.363 -13.141 -19.172 1 94.44 318 ALA B O 1
ATOM 6579 N N . ARG B 1 319 ? -3.387 -12.047 -17.547 1 94.88 319 ARG B N 1
ATOM 6580 C CA . ARG B 1 319 ? -2.777 -13.234 -16.969 1 94.88 319 ARG B CA 1
ATOM 6581 C C . ARG B 1 319 ? -3.84 -14.18 -16.422 1 94.88 319 ARG B C 1
ATOM 6583 O O . ARG B 1 319 ? -3.791 -15.391 -16.672 1 94.88 319 ARG B O 1
ATOM 6590 N N . THR B 1 320 ? -4.844 -13.641 -15.727 1 92.62 320 THR B N 1
ATOM 6591 C CA . THR B 1 320 ? -5.902 -14.445 -15.141 1 92.62 320 THR B CA 1
ATOM 6592 C C . THR B 1 320 ? -6.746 -15.109 -16.219 1 92.62 320 THR B C 1
ATOM 6594 O O . THR B 1 320 ? -7.121 -16.281 -16.094 1 92.62 320 THR B O 1
ATOM 6597 N N . ARG B 1 321 ? -6.973 -14.445 -17.297 1 91.81 321 ARG B N 1
ATOM 6598 C CA . ARG B 1 321 ? -7.734 -14.984 -18.422 1 91.81 321 ARG B CA 1
ATOM 6599 C C . ARG B 1 321 ? -7 -16.156 -19.062 1 91.81 321 ARG B C 1
ATOM 6601 O O . ARG B 1 321 ? -7.617 -17.172 -19.406 1 91.81 321 ARG B O 1
ATOM 6608 N N . SER B 1 322 ? -5.707 -15.977 -19.125 1 90.31 322 SER B N 1
ATOM 6609 C CA . SER B 1 322 ? -4.887 -17 -19.781 1 90.31 322 SER B CA 1
ATOM 6610 C C . SER B 1 322 ? -4.699 -18.219 -18.875 1 90.31 322 SER B C 1
ATOM 6612 O O . SER B 1 322 ? -4.664 -19.344 -19.359 1 90.31 322 SER B O 1
ATOM 6614 N N . GLU B 1 323 ? -4.625 -18.016 -17.578 1 87.25 323 GLU B N 1
ATOM 6615 C CA . GLU B 1 323 ? -4.332 -19.094 -16.656 1 87.25 323 GLU B CA 1
ATOM 6616 C C . GLU B 1 323 ? -5.566 -19.953 -16.391 1 87.25 323 GLU B C 1
ATOM 6618 O O . GLU B 1 323 ? -5.449 -21.156 -16.125 1 87.25 323 GLU B O 1
ATOM 6623 N N . THR B 1 324 ? -6.715 -19.422 -16.562 1 84.44 324 THR B N 1
ATOM 6624 C CA . THR B 1 324 ? -7.918 -20.141 -16.172 1 84.44 324 THR B CA 1
ATOM 6625 C C . THR B 1 324 ? -8.664 -20.656 -17.406 1 84.44 324 THR B C 1
ATOM 6627 O O . THR B 1 324 ? -9.531 -21.531 -17.297 1 84.44 324 THR B O 1
ATOM 6630 N N . GLY B 1 325 ? -8.273 -20.312 -18.578 1 86.81 325 GLY B N 1
ATOM 6631 C CA . GLY B 1 325 ? -8.969 -20.703 -19.797 1 86.81 325 GLY B CA 1
ATOM 6632 C C . GLY B 1 325 ? -8.219 -21.734 -20.609 1 86.81 325 GLY B C 1
ATOM 6633 O O . GLY B 1 325 ? -7.738 -22.734 -20.062 1 86.81 325 GLY B O 1
ATOM 6634 N N . LEU B 1 326 ? -8.281 -21.547 -21.906 1 87.94 326 LEU B N 1
ATOM 6635 C CA . LEU B 1 326 ? -7.625 -22.422 -22.859 1 87.94 326 LEU B CA 1
ATOM 6636 C C . LEU B 1 326 ? -6.109 -22.266 -22.797 1 87.94 326 LEU B C 1
ATOM 6638 O O . LEU B 1 326 ? -5.602 -21.141 -22.859 1 87.94 326 LEU B O 1
ATOM 6642 N N . ASN B 1 327 ? -5.5 -23.422 -22.484 1 90.19 327 ASN B N 1
ATOM 6643 C CA . ASN B 1 327 ? -4.043 -23.438 -22.484 1 90.19 327 ASN B CA 1
ATOM 6644 C C . ASN B 1 327 ? -3.492 -24.281 -23.625 1 90.19 327 ASN B C 1
ATOM 6646 O O . ASN B 1 327 ? -3.844 -25.453 -23.766 1 90.19 327 ASN B O 1
ATOM 6650 N N . ALA B 1 328 ? -2.76 -23.625 -24.469 1 92.38 328 ALA B N 1
ATOM 6651 C CA . ALA B 1 328 ? -2.135 -24.312 -25.594 1 92.38 328 ALA B CA 1
ATOM 6652 C C . ALA B 1 328 ? -0.642 -24.016 -25.672 1 92.38 328 ALA B C 1
ATOM 6654 O O . ALA B 1 328 ? -0.216 -22.891 -25.375 1 92.38 328 ALA B O 1
ATOM 6655 N N . ASN B 1 329 ? 0.119 -25.016 -25.984 1 94.25 329 ASN B N 1
ATOM 6656 C CA . ASN B 1 329 ? 1.562 -24.844 -26.125 1 94.25 329 ASN B CA 1
ATOM 6657 C C . ASN B 1 329 ? 2.098 -25.562 -27.359 1 94.25 329 ASN B C 1
ATOM 6659 O O . ASN B 1 329 ? 1.566 -26.609 -27.75 1 94.25 329 ASN B O 1
ATOM 6663 N N . ILE B 1 330 ? 3.115 -24.906 -27.969 1 95.5 330 ILE B N 1
ATOM 6664 C CA . ILE B 1 330 ? 3.785 -25.531 -29.109 1 95.5 330 ILE B CA 1
ATOM 6665 C C . ILE B 1 330 ? 5.273 -25.688 -28.812 1 95.5 330 ILE B C 1
ATOM 6667 O O . ILE B 1 330 ? 5.887 -24.812 -28.188 1 95.5 330 ILE B O 1
ATOM 6671 N N . ARG B 1 331 ? 5.754 -26.781 -29.188 1 96.56 331 ARG B N 1
ATOM 6672 C CA . ARG B 1 331 ? 7.18 -27.062 -29.062 1 96.56 331 ARG B CA 1
ATOM 6673 C C . ARG B 1 331 ? 7.715 -27.703 -30.344 1 96.56 331 ARG B C 1
ATOM 6675 O O . ARG B 1 331 ? 7.094 -28.609 -30.906 1 96.56 331 ARG B O 1
ATOM 6682 N N . ALA B 1 332 ? 8.719 -27.172 -30.844 1 95.88 332 ALA B N 1
ATOM 6683 C CA . ALA B 1 332 ? 9.383 -27.703 -32.031 1 95.88 332 ALA B CA 1
ATOM 6684 C C . ALA B 1 332 ? 10.883 -27.844 -31.812 1 95.88 332 ALA B C 1
ATOM 6686 O O . ALA B 1 332 ? 11.492 -27.031 -31.109 1 95.88 332 ALA B O 1
ATOM 6687 N N . ASN B 1 333 ? 11.414 -28.875 -32.312 1 95.94 333 ASN B N 1
ATOM 6688 C CA . ASN B 1 333 ? 12.844 -29.125 -32.219 1 95.94 333 ASN B CA 1
ATOM 6689 C C . ASN B 1 333 ? 13.391 -29.734 -33.5 1 95.94 333 ASN B C 1
ATOM 6691 O O . ASN B 1 333 ? 12.844 -30.719 -34.031 1 95.94 333 ASN B O 1
ATOM 6695 N N . LEU B 1 334 ? 14.367 -29.109 -34.156 1 95.81 334 LEU B N 1
ATOM 6696 C CA . LEU B 1 334 ? 15.078 -29.594 -35.344 1 95.81 334 LEU B CA 1
ATOM 6697 C C . LEU B 1 334 ? 16.562 -29.734 -35.062 1 95.81 334 LEU B C 1
ATOM 6699 O O . LEU B 1 334 ? 17.203 -28.812 -34.562 1 95.81 334 LEU B O 1
ATOM 6703 N N . GLY B 1 335 ? 17.016 -30.938 -35.25 1 95.12 335 GLY B N 1
ATOM 6704 C CA . GLY B 1 335 ? 18.438 -31.141 -34.969 1 95.12 335 GLY B CA 1
ATOM 6705 C C . GLY B 1 335 ? 19.047 -32.25 -35.781 1 95.12 335 GLY B C 1
ATOM 6706 O O . GLY B 1 335 ? 18.344 -32.938 -36.531 1 95.12 335 GLY B O 1
ATOM 6707 N N . ILE B 1 336 ? 20.359 -32.344 -35.812 1 93.5 336 ILE B N 1
ATOM 6708 C CA . ILE B 1 336 ? 21.109 -33.438 -36.406 1 93.5 336 ILE B CA 1
ATOM 6709 C C . ILE B 1 336 ? 21.984 -34.125 -35.344 1 93.5 336 ILE B C 1
ATOM 6711 O O . ILE B 1 336 ? 22.438 -33.5 -34.406 1 93.5 336 ILE B O 1
ATOM 6715 N N . ASN B 1 337 ? 22.078 -35.375 -35.469 1 91.62 337 ASN B N 1
ATOM 6716 C CA . ASN B 1 337 ? 22.891 -36.125 -34.531 1 91.62 337 ASN B CA 1
ATOM 6717 C C . ASN B 1 337 ? 23.641 -37.281 -35.188 1 91.62 337 ASN B C 1
ATOM 6719 O O . ASN B 1 337 ? 23.344 -37.625 -36.344 1 91.62 337 ASN B O 1
ATOM 6723 N N . LYS B 1 338 ? 24.688 -37.844 -34.469 1 89.88 338 LYS B N 1
ATOM 6724 C CA . LYS B 1 338 ? 25.422 -39 -34.938 1 89.88 338 LYS B CA 1
ATOM 6725 C C . LYS B 1 338 ? 26.094 -39.719 -33.781 1 89.88 338 LYS B C 1
ATOM 6727 O O . LYS B 1 338 ? 26.578 -39.094 -32.844 1 89.88 338 LYS B O 1
ATOM 6732 N N . ASN B 1 339 ? 26.016 -40.969 -33.812 1 88.25 339 ASN B N 1
ATOM 6733 C CA . ASN B 1 339 ? 26.766 -41.812 -32.906 1 88.25 339 ASN B CA 1
ATOM 6734 C C . ASN B 1 339 ? 27.906 -42.562 -33.594 1 88.25 339 ASN B C 1
ATOM 6736 O O . ASN B 1 339 ? 27.75 -43 -34.719 1 88.25 339 ASN B O 1
ATOM 6740 N N . ALA B 1 340 ? 29.078 -42.656 -32.906 1 88.75 340 ALA B N 1
ATOM 6741 C CA . ALA B 1 340 ? 30.219 -43.344 -33.5 1 88.75 340 ALA B CA 1
ATOM 6742 C C . ALA B 1 340 ? 31.203 -43.781 -32.406 1 88.75 340 ALA B C 1
ATOM 6744 O O . ALA B 1 340 ? 31.141 -43.281 -31.266 1 88.75 340 ALA B O 1
ATOM 6745 N N . GLY B 1 341 ? 32.031 -44.688 -32.781 1 88.88 341 GLY B N 1
ATOM 6746 C CA . GLY B 1 341 ? 33.031 -45.156 -31.844 1 88.88 341 GLY B CA 1
ATOM 6747 C C . GLY B 1 341 ? 34.219 -44.219 -31.703 1 88.88 341 GLY B C 1
ATOM 6748 O O . GLY B 1 341 ? 35 -44.312 -30.766 1 88.88 341 GLY B O 1
ATOM 6749 N N . ASP B 1 342 ? 34.312 -43.344 -32.688 1 91.5 342 ASP B N 1
ATOM 6750 C CA . ASP B 1 342 ? 35.375 -42.344 -32.656 1 91.5 342 ASP B CA 1
ATOM 6751 C C . ASP B 1 342 ? 34.781 -40.906 -32.719 1 91.5 342 ASP B C 1
ATOM 6753 O O . ASP B 1 342 ? 33.781 -40.688 -33.406 1 91.5 342 ASP B O 1
ATOM 6757 N N . ILE B 1 343 ? 35.531 -40.031 -32.031 1 91.38 343 ILE B N 1
ATOM 6758 C CA . ILE B 1 343 ? 35.031 -38.656 -31.906 1 91.38 343 ILE B CA 1
ATOM 6759 C C . ILE B 1 343 ? 35 -37.969 -33.281 1 91.38 343 ILE B C 1
ATOM 6761 O O . ILE B 1 343 ? 34.125 -37.188 -33.562 1 91.38 343 ILE B O 1
ATOM 6765 N N . ASP B 1 344 ? 36.031 -38.312 -34.031 1 90.69 344 ASP B N 1
ATOM 6766 C CA . ASP B 1 344 ? 36.125 -37.688 -35.375 1 90.69 344 ASP B CA 1
ATOM 6767 C C . ASP B 1 344 ? 34.969 -38.094 -36.25 1 90.69 344 ASP B C 1
ATOM 6769 O O . ASP B 1 344 ? 34.406 -37.281 -37 1 90.69 344 ASP B O 1
ATOM 6773 N N . LEU B 1 345 ? 34.594 -39.312 -36.156 1 90.25 345 LEU B N 1
ATOM 6774 C CA . LEU B 1 345 ? 33.531 -39.844 -36.969 1 90.25 345 LEU B CA 1
ATOM 6775 C C . LEU B 1 345 ? 32.188 -39.312 -36.5 1 90.25 345 LEU B C 1
ATOM 6777 O O . LEU B 1 345 ? 31.234 -39.188 -37.281 1 90.25 345 LEU B O 1
ATOM 6781 N N . ALA B 1 346 ? 32.188 -38.969 -35.219 1 91.06 346 ALA B N 1
ATOM 6782 C CA . ALA B 1 346 ? 30.938 -38.469 -34.625 1 91.06 346 ALA B CA 1
ATOM 6783 C C . ALA B 1 346 ? 30.578 -37.094 -35.156 1 91.06 346 ALA B C 1
ATOM 6785 O O . ALA B 1 346 ? 29.422 -36.656 -35.062 1 91.06 346 ALA B O 1
ATOM 6786 N N . TYR B 1 347 ? 31.547 -36.438 -35.875 1 92.94 347 TYR B N 1
ATOM 6787 C CA . TYR B 1 347 ? 31.266 -35.094 -36.406 1 92.94 347 TYR B CA 1
ATOM 6788 C C . TYR B 1 347 ? 31.359 -35.094 -37.906 1 92.94 347 TYR B C 1
ATOM 6790 O O . TYR B 1 347 ? 31.453 -34 -38.531 1 92.94 347 TYR B O 1
ATOM 6798 N N . ARG B 1 348 ? 31.359 -36.25 -38.469 1 91 348 ARG B N 1
ATOM 6799 C CA . ARG B 1 348 ? 31.438 -36.312 -39.906 1 91 348 ARG B CA 1
ATOM 6800 C C . ARG B 1 348 ? 30.109 -36.75 -40.531 1 91 348 ARG B C 1
ATOM 6802 O O . ARG B 1 348 ? 29.391 -37.562 -39.938 1 91 348 ARG B O 1
ATOM 6809 N N . SER B 1 349 ? 29.844 -36.344 -41.719 1 88.44 349 SER B N 1
ATOM 6810 C CA . SER B 1 349 ? 28.641 -36.719 -42.438 1 88.44 349 SER B CA 1
ATOM 6811 C C . SER B 1 349 ? 28.672 -38.219 -42.812 1 88.44 349 SER B C 1
ATOM 6813 O O . SER B 1 349 ? 29.734 -38.781 -43 1 88.44 349 SER B O 1
ATOM 6815 N N . PRO B 1 350 ? 27.484 -38.781 -42.906 1 89.38 350 PRO B N 1
ATOM 6816 C CA . PRO B 1 350 ? 26.094 -38.312 -42.875 1 89.38 350 PRO B CA 1
ATOM 6817 C C . PRO B 1 350 ? 25.531 -38.312 -41.438 1 89.38 350 PRO B C 1
ATOM 6819 O O . PRO B 1 350 ? 25.75 -39.25 -40.656 1 89.38 350 PRO B O 1
ATOM 6822 N N . PHE B 1 351 ? 24.766 -37.25 -41.156 1 90.44 351 PHE B N 1
ATOM 6823 C CA . PHE B 1 351 ? 24.094 -37.094 -39.875 1 90.44 351 PHE B CA 1
ATOM 6824 C C . PHE B 1 351 ? 22.656 -37.594 -39.969 1 90.44 351 PHE B C 1
ATOM 6826 O O . PHE B 1 351 ? 22.062 -37.594 -41.062 1 90.44 351 PHE B O 1
ATOM 6833 N N . LEU B 1 352 ? 22.219 -38.094 -38.812 1 88.44 352 LEU B N 1
ATOM 6834 C CA . LEU B 1 352 ? 20.797 -38.438 -38.75 1 88.44 352 LEU B CA 1
ATOM 6835 C C . LEU B 1 352 ? 19.984 -37.219 -38.344 1 88.44 352 LEU B C 1
ATOM 6837 O O . LEU B 1 352 ? 20.453 -36.375 -37.562 1 88.44 352 LEU B O 1
ATOM 6841 N N . GLU B 1 353 ? 18.766 -37.156 -38.938 1 88.19 353 GLU B N 1
ATOM 6842 C CA . GLU B 1 353 ? 17.922 -36 -38.656 1 88.19 353 GLU B CA 1
ATOM 6843 C C . GLU B 1 353 ? 16.969 -36.281 -37.5 1 88.19 353 GLU B C 1
ATOM 6845 O O . GLU B 1 353 ? 16.453 -37.375 -37.375 1 88.19 353 GLU B O 1
ATOM 6850 N N . GLN B 1 354 ? 16.859 -35.281 -36.656 1 90.44 354 GLN B N 1
ATOM 6851 C CA . GLN B 1 354 ? 15.883 -35.312 -35.562 1 90.44 354 GLN B CA 1
ATOM 6852 C C . GLN B 1 354 ? 14.891 -34.188 -35.688 1 90.44 354 GLN B C 1
ATOM 6854 O O . GLN B 1 354 ? 15.289 -33 -35.844 1 90.44 354 GLN B O 1
ATOM 6859 N N . GLN B 1 355 ? 13.594 -34.5 -35.812 1 94.06 355 GLN B N 1
ATOM 6860 C CA . GLN B 1 355 ? 12.523 -33.531 -35.906 1 94.06 355 GLN B CA 1
ATOM 6861 C C . GLN B 1 355 ? 11.383 -33.844 -34.938 1 94.06 355 GLN B C 1
ATOM 6863 O O . GLN B 1 355 ? 10.883 -34.969 -34.906 1 94.06 355 GLN B O 1
ATOM 6868 N N . GLN B 1 356 ? 11.156 -32.906 -34.156 1 95.31 356 GLN B N 1
ATOM 6869 C CA . GLN B 1 356 ? 10.039 -33.062 -33.219 1 95.31 356 GLN B CA 1
ATOM 6870 C C . GLN B 1 356 ? 9.109 -31.859 -33.25 1 95.31 356 GLN B C 1
ATOM 6872 O O . GLN B 1 356 ? 9.57 -30.719 -33.344 1 95.31 356 GLN B O 1
ATOM 6877 N N . PHE B 1 357 ? 7.84 -32.094 -33.375 1 96.31 357 PHE B N 1
ATOM 6878 C CA . PHE B 1 357 ? 6.816 -31.047 -33.312 1 96.31 357 PHE B CA 1
ATOM 6879 C C . PHE B 1 357 ? 5.637 -31.5 -32.469 1 96.31 357 PHE B C 1
ATOM 6881 O O . PHE B 1 357 ? 5.062 -32.562 -32.688 1 96.31 357 PHE B O 1
ATOM 6888 N N . ARG B 1 358 ? 5.359 -30.688 -31.5 1 96.88 358 ARG B N 1
ATOM 6889 C CA . ARG B 1 358 ? 4.301 -31.062 -30.562 1 96.88 358 ARG B CA 1
ATOM 6890 C C . ARG B 1 358 ? 3.385 -29.891 -30.25 1 96.88 358 ARG B C 1
ATOM 6892 O O . ARG B 1 358 ? 3.855 -28.766 -30.062 1 96.88 358 ARG B O 1
ATOM 6899 N N . VAL B 1 359 ? 2.08 -30.125 -30.312 1 96.25 359 VAL B N 1
ATOM 6900 C CA . VAL B 1 359 ? 1.075 -29.156 -29.906 1 96.25 359 VAL B CA 1
ATOM 6901 C C . VAL B 1 359 ? 0.245 -29.719 -28.75 1 96.25 359 VAL B C 1
ATOM 6903 O O . VAL B 1 359 ? -0.34 -30.797 -28.875 1 96.25 359 VAL B O 1
ATOM 6906 N N . GLY B 1 360 ? 0.286 -29.031 -27.656 1 95.38 360 GLY B N 1
ATOM 6907 C CA . GLY B 1 360 ? -0.524 -29.438 -26.516 1 95.38 360 GLY B CA 1
ATOM 6908 C C . GLY B 1 360 ? -1.653 -28.469 -26.219 1 95.38 360 GLY B C 1
ATOM 6909 O O . GLY B 1 360 ? -1.475 -27.25 -26.312 1 95.38 360 GLY B O 1
ATOM 6910 N N . VAL B 1 361 ? -2.857 -29.031 -25.906 1 94.75 361 VAL B N 1
ATOM 6911 C CA . VAL B 1 361 ? -4.023 -28.203 -25.625 1 94.75 361 VAL B CA 1
ATOM 6912 C C . VAL B 1 361 ? -4.695 -28.688 -24.344 1 94.75 361 VAL B C 1
ATOM 6914 O O . VAL B 1 361 ? -4.832 -29.891 -24.125 1 94.75 361 VAL B O 1
ATOM 6917 N N . SER B 1 362 ? -4.984 -27.812 -23.453 1 93.62 362 SER B N 1
ATOM 6918 C CA . SER B 1 362 ? -5.762 -28.062 -22.25 1 93.62 362 SER B CA 1
ATOM 6919 C C . SER B 1 362 ? -6.867 -27.031 -22.062 1 93.62 362 SER B C 1
ATOM 6921 O O . SER B 1 362 ? -6.605 -25.828 -22.109 1 93.62 362 SER B O 1
ATOM 6923 N N . MET B 1 363 ? -8.109 -27.469 -21.938 1 91.12 363 MET B N 1
ATOM 6924 C CA . MET B 1 363 ? -9.219 -26.531 -21.859 1 91.12 363 MET B CA 1
ATOM 6925 C C . MET B 1 363 ? -10.305 -27.047 -20.922 1 91.12 363 MET B C 1
ATOM 6927 O O . MET B 1 363 ? -10.734 -28.188 -21.031 1 91.12 363 MET B O 1
ATOM 6931 N N . PRO B 1 364 ? -10.711 -26.297 -20 1 90.44 364 PRO B N 1
ATOM 6932 C CA . PRO B 1 364 ? -11.906 -26.672 -19.25 1 90.44 364 PRO B CA 1
ATOM 6933 C C . PRO B 1 364 ? -13.188 -26.578 -20.078 1 90.44 364 PRO B C 1
ATOM 6935 O O . PRO B 1 364 ? -13.438 -25.531 -20.703 1 90.44 364 PRO B O 1
ATOM 6938 N N . ILE B 1 365 ? -13.93 -27.594 -20.156 1 93.06 365 ILE B N 1
ATOM 6939 C CA . ILE B 1 365 ? -15.156 -27.625 -20.938 1 93.06 365 ILE B CA 1
ATOM 6940 C C . ILE B 1 365 ? -16.328 -27.156 -20.078 1 93.06 365 ILE B C 1
ATOM 6942 O O . ILE B 1 365 ? -17.094 -26.281 -20.5 1 93.06 365 ILE B O 1
ATOM 6946 N N . VAL B 1 366 ? -16.438 -27.781 -18.953 1 92.62 366 VAL B N 1
ATOM 6947 C CA . VAL B 1 366 ? -17.453 -27.359 -17.984 1 92.62 366 VAL B CA 1
ATOM 6948 C C . VAL B 1 366 ? -16.797 -27.031 -16.656 1 92.62 366 VAL B C 1
ATOM 6950 O O . VAL B 1 366 ? -16.141 -27.891 -16.047 1 92.62 366 VAL B O 1
ATOM 6953 N N . ASP B 1 367 ? -16.922 -25.812 -16.188 1 90.69 367 ASP B N 1
ATOM 6954 C CA . ASP B 1 367 ? -16.328 -25.422 -14.914 1 90.69 367 ASP B CA 1
ATOM 6955 C C . ASP B 1 367 ? -17.328 -24.641 -14.055 1 90.69 367 ASP B C 1
ATOM 6957 O O . ASP B 1 367 ? -16.953 -24.031 -13.047 1 90.69 367 ASP B O 1
ATOM 6961 N N . TRP B 1 368 ? -18.594 -24.609 -14.453 1 91.38 368 TRP B N 1
ATOM 6962 C CA . TRP B 1 368 ? -19.703 -24 -13.727 1 91.38 368 TRP B CA 1
ATOM 6963 C C . TRP B 1 368 ? -19.406 -22.531 -13.43 1 91.38 368 TRP B C 1
ATOM 6965 O O . TRP B 1 368 ? -19.906 -21.969 -12.445 1 91.38 368 TRP B O 1
ATOM 6975 N N . GLY B 1 369 ? -18.422 -21.891 -14.117 1 90.19 369 GLY B N 1
ATOM 6976 C CA . GLY B 1 369 ? -18.203 -20.453 -13.992 1 90.19 369 GLY B CA 1
ATOM 6977 C C . GLY B 1 369 ? -16.969 -20.109 -13.18 1 90.19 369 GLY B C 1
ATOM 6978 O O . GLY B 1 369 ? -16.797 -18.969 -12.742 1 90.19 369 GLY B O 1
ATOM 6979 N N . VAL B 1 370 ? -16.109 -21.062 -12.883 1 90 370 VAL B N 1
ATOM 6980 C CA . VAL B 1 370 ? -14.883 -20.781 -12.148 1 90 370 VAL B CA 1
ATOM 6981 C C . VAL B 1 370 ? -14.023 -19.797 -12.938 1 90 370 VAL B C 1
ATOM 6983 O O . VAL B 1 370 ? -13.578 -18.781 -12.398 1 90 370 VAL B O 1
ATOM 6986 N N . HIS B 1 371 ? -13.883 -20.109 -14.25 1 89.88 371 HIS B N 1
ATOM 6987 C CA . HIS B 1 371 ? -13.117 -19.219 -15.125 1 89.88 371 HIS B CA 1
ATOM 6988 C C . HIS B 1 371 ? -13.734 -17.828 -15.172 1 89.88 371 HIS B C 1
ATOM 6990 O O . HIS B 1 371 ? -13.039 -16.828 -14.969 1 89.88 371 HIS B O 1
ATOM 6996 N N . ARG B 1 372 ? -14.969 -17.766 -15.367 1 90.19 372 ARG B N 1
ATOM 6997 C CA . ARG B 1 372 ? -15.664 -16.484 -15.438 1 90.19 372 ARG B CA 1
ATOM 6998 C C . ARG B 1 372 ? -15.555 -15.719 -14.117 1 90.19 372 ARG B C 1
ATOM 7000 O O . ARG B 1 372 ? -15.328 -14.508 -14.117 1 90.19 372 ARG B O 1
ATOM 7007 N N . GLY B 1 373 ? -15.719 -16.438 -13.094 1 91.44 373 GLY B N 1
ATOM 7008 C CA . GLY B 1 373 ? -15.617 -15.812 -11.789 1 91.44 373 GLY B CA 1
ATOM 7009 C C . GLY B 1 373 ? -14.25 -15.211 -11.516 1 91.44 373 GLY B C 1
ATOM 7010 O O . GLY B 1 373 ? -14.148 -14.086 -11.023 1 91.44 373 GLY B O 1
ATOM 7011 N N . ARG B 1 374 ? -13.25 -15.898 -11.82 1 92.12 374 ARG B N 1
ATOM 7012 C CA . ARG B 1 374 ? -11.891 -15.422 -11.586 1 92.12 374 ARG B CA 1
ATOM 7013 C C . ARG B 1 374 ? -11.562 -14.227 -12.477 1 92.12 374 ARG B C 1
ATOM 7015 O O . ARG B 1 374 ? -10.938 -13.266 -12.023 1 92.12 374 ARG B O 1
ATOM 7022 N N . VAL B 1 375 ? -11.969 -14.281 -13.758 1 93.75 375 VAL B N 1
ATOM 7023 C CA . VAL B 1 375 ? -11.711 -13.188 -14.688 1 93.75 375 VAL B CA 1
ATOM 7024 C C . VAL B 1 375 ? -12.492 -11.953 -14.266 1 93.75 375 VAL B C 1
ATOM 7026 O O . VAL B 1 375 ? -11.969 -10.836 -14.281 1 93.75 375 VAL B O 1
ATOM 7029 N N . GLN B 1 376 ? -13.727 -12.18 -13.82 1 93.31 376 GLN B N 1
ATOM 7030 C CA . GLN B 1 376 ? -14.547 -11.047 -13.391 1 93.31 376 GLN B CA 1
ATOM 7031 C C . GLN B 1 376 ? -14.008 -10.422 -12.109 1 93.31 376 GLN B C 1
ATOM 7033 O O . GLN B 1 376 ? -14.086 -9.211 -11.922 1 93.31 376 GLN B O 1
ATOM 7038 N N . MET B 1 377 ? -13.461 -11.227 -11.25 1 92.69 377 MET B N 1
ATOM 7039 C CA . MET B 1 377 ? -12.797 -10.703 -10.055 1 92.69 377 MET B CA 1
ATOM 7040 C C . MET B 1 377 ? -11.617 -9.812 -10.438 1 92.69 377 MET B C 1
ATOM 7042 O O . MET B 1 377 ? -11.469 -8.711 -9.914 1 92.69 377 MET B O 1
ATOM 7046 N N . ALA B 1 378 ? -10.828 -10.273 -11.344 1 93.31 378 ALA B N 1
ATOM 7047 C CA . ALA B 1 378 ? -9.664 -9.508 -11.789 1 93.31 378 ALA B CA 1
ATOM 7048 C C . ALA B 1 378 ? -10.094 -8.203 -12.461 1 93.31 378 ALA B C 1
ATOM 7050 O O . ALA B 1 378 ? -9.461 -7.164 -12.273 1 93.31 378 ALA B O 1
ATOM 7051 N N . ARG B 1 379 ? -11.164 -8.312 -13.242 1 95.56 379 ARG B N 1
ATOM 7052 C CA . ARG B 1 379 ? -11.688 -7.121 -13.906 1 95.56 379 ARG B CA 1
ATOM 7053 C C . ARG B 1 379 ? -12.211 -6.109 -12.891 1 95.56 379 ARG B C 1
ATOM 7055 O O . ARG B 1 379 ? -11.984 -4.906 -13.031 1 95.56 379 ARG B O 1
ATOM 7062 N N . SER B 1 380 ? -12.906 -6.598 -11.961 1 93.19 380 SER B N 1
ATOM 7063 C CA . SER B 1 380 ? -13.398 -5.715 -10.906 1 93.19 380 SER B CA 1
ATOM 7064 C C . SER B 1 380 ? -12.242 -5.051 -10.156 1 93.19 380 SER B C 1
ATOM 7066 O O . SER B 1 380 ? -12.305 -3.865 -9.836 1 93.19 380 SER B O 1
ATOM 7068 N N . ASN B 1 381 ? -11.211 -5.773 -9.922 1 93.06 381 ASN B N 1
ATOM 7069 C CA . ASN B 1 381 ? -10.031 -5.211 -9.281 1 93.06 381 ASN B CA 1
ATOM 7070 C C . ASN B 1 381 ? -9.367 -4.152 -10.156 1 93.06 381 ASN B C 1
ATOM 7072 O O . ASN B 1 381 ? -8.875 -3.143 -9.656 1 93.06 381 ASN B O 1
ATOM 7076 N N . GLN B 1 382 ? -9.352 -4.438 -11.469 1 96.38 382 GLN B N 1
ATOM 7077 C CA . GLN B 1 382 ? -8.844 -3.441 -12.398 1 96.38 382 GLN B CA 1
ATOM 7078 C C . GLN B 1 382 ? -9.664 -2.156 -12.344 1 96.38 382 GLN B C 1
ATOM 7080 O O . GLN B 1 382 ? -9.109 -1.058 -12.32 1 96.38 382 GLN B O 1
ATOM 7085 N N . GLU B 1 383 ? -10.961 -2.355 -12.25 1 94.94 383 GLU B N 1
ATOM 7086 C CA . GLU B 1 383 ? -11.844 -1.195 -12.164 1 94.94 383 GLU B CA 1
ATOM 7087 C C . GLU B 1 383 ? -11.617 -0.422 -10.867 1 94.94 383 GLU B C 1
ATOM 7089 O O . GLU B 1 383 ? -11.641 0.81 -10.859 1 94.94 383 GLU B O 1
ATOM 7094 N N . VAL B 1 384 ? -11.43 -1.093 -9.805 1 93.25 384 VAL B N 1
ATOM 7095 C CA . VAL B 1 384 ? -11.117 -0.463 -8.523 1 93.25 384 VAL B CA 1
ATOM 7096 C C . VAL B 1 384 ? -9.82 0.34 -8.648 1 93.25 384 VAL B C 1
ATOM 7098 O O . VAL B 1 384 ? -9.75 1.486 -8.203 1 93.25 384 VAL B O 1
ATOM 7101 N N . THR B 1 385 ? -8.828 -0.21 -9.312 1 95.62 385 THR B N 1
ATOM 7102 C CA . THR B 1 385 ? -7.543 0.462 -9.492 1 95.62 385 THR B CA 1
ATOM 7103 C C . THR B 1 385 ? -7.703 1.707 -10.359 1 95.62 385 THR B C 1
ATOM 7105 O O . THR B 1 385 ? -7.148 2.764 -10.047 1 95.62 385 THR B O 1
ATOM 7108 N N . GLU B 1 386 ? -8.453 1.523 -11.383 1 95.38 386 GLU B N 1
ATOM 7109 C CA . GLU B 1 386 ? -8.688 2.656 -12.273 1 95.38 386 GLU B CA 1
ATOM 7110 C C . GLU B 1 386 ? -9.398 3.793 -11.547 1 95.38 386 GLU B C 1
ATOM 7112 O O . GLU B 1 386 ? -9.023 4.961 -11.695 1 95.38 386 GLU B O 1
ATOM 7117 N N . ALA B 1 387 ? -10.359 3.48 -10.758 1 90.38 387 ALA B N 1
ATOM 7118 C CA . ALA B 1 387 ? -11.07 4.492 -9.984 1 90.38 387 ALA B CA 1
ATOM 7119 C C . ALA B 1 387 ? -10.148 5.145 -8.961 1 90.38 387 ALA B C 1
ATOM 7121 O O . ALA B 1 387 ? -10.195 6.363 -8.758 1 90.38 387 ALA B O 1
ATOM 7122 N N . THR B 1 388 ? -9.383 4.375 -8.336 1 92.81 388 THR B N 1
ATOM 7123 C CA . THR B 1 388 ? -8.438 4.887 -7.355 1 92.81 388 THR B CA 1
ATOM 7124 C C . THR B 1 388 ? -7.441 5.84 -8.008 1 92.81 388 THR B C 1
ATOM 7126 O O . THR B 1 388 ? -7.141 6.906 -7.465 1 92.81 388 THR B O 1
ATOM 7129 N N . VAL B 1 389 ? -6.926 5.465 -9.18 1 95.19 389 VAL B N 1
ATOM 7130 C CA . VAL B 1 389 ? -5.961 6.281 -9.906 1 95.19 389 VAL B CA 1
ATOM 7131 C C . VAL B 1 389 ? -6.629 7.574 -10.375 1 95.19 389 VAL B C 1
ATOM 7133 O O . VAL B 1 389 ? -6.027 8.648 -10.305 1 95.19 389 VAL B O 1
ATOM 7136 N N . MET B 1 390 ? -7.832 7.441 -10.797 1 92.44 390 MET B N 1
ATOM 7137 C CA . MET B 1 390 ? -8.555 8.633 -11.234 1 92.44 390 MET B CA 1
ATOM 7138 C C . MET B 1 390 ? -8.734 9.609 -10.078 1 92.44 390 MET B C 1
ATOM 7140 O O . MET B 1 390 ? -8.539 10.812 -10.242 1 92.44 390 MET B O 1
ATOM 7144 N N . GLN B 1 391 ? -9.109 9.109 -8.969 1 88.44 391 GLN B N 1
ATOM 7145 C CA . GLN B 1 391 ? -9.242 9.953 -7.785 1 88.44 391 GLN B CA 1
ATOM 7146 C C . GLN B 1 391 ? -7.902 10.57 -7.398 1 88.44 391 GLN B C 1
ATOM 7148 O O . GLN B 1 391 ? -7.828 11.758 -7.082 1 88.44 391 GLN B O 1
ATOM 7153 N N . ALA B 1 392 ? -6.922 9.781 -7.406 1 92.5 392 ALA B N 1
ATOM 7154 C CA . ALA B 1 392 ? -5.59 10.266 -7.051 1 92.5 392 ALA B CA 1
ATOM 7155 C C . ALA B 1 392 ? -5.133 11.367 -8.008 1 92.5 392 ALA B C 1
ATOM 7157 O O . ALA B 1 392 ? -4.512 12.344 -7.586 1 92.5 392 ALA B O 1
ATOM 7158 N N . LEU B 1 393 ? -5.438 11.164 -9.258 1 93.38 393 LEU B N 1
ATOM 7159 C CA . LEU B 1 393 ? -5.086 12.164 -10.266 1 93.38 393 LEU B CA 1
ATOM 7160 C C . LEU B 1 393 ? -5.828 13.477 -10.008 1 93.38 393 LEU B C 1
ATOM 7162 O O . LEU B 1 393 ? -5.238 14.555 -10.086 1 93.38 393 LEU B O 1
ATOM 7166 N N . GLN B 1 394 ? -7.066 13.383 -9.711 1 88.19 394 GLN B N 1
ATOM 7167 C CA . GLN B 1 394 ? -7.848 14.578 -9.391 1 88.19 394 GLN B CA 1
ATOM 7168 C C . GLN B 1 394 ? -7.301 15.273 -8.148 1 88.19 394 GLN B C 1
ATOM 7170 O O . GLN B 1 394 ? -7.16 16.5 -8.125 1 88.19 394 GLN B O 1
ATOM 7175 N N . ASP B 1 395 ? -7.008 14.5 -7.164 1 88.25 395 ASP B N 1
ATOM 7176 C CA . ASP B 1 395 ? -6.426 15.062 -5.945 1 88.25 395 ASP B CA 1
ATOM 7177 C C . ASP B 1 395 ? -5.086 15.727 -6.238 1 88.25 395 ASP B C 1
ATOM 7179 O O . ASP B 1 395 ? -4.789 16.797 -5.695 1 88.25 395 ASP B O 1
ATOM 7183 N N . PHE B 1 396 ? -4.355 15.109 -7.047 1 94.38 396 PHE B N 1
ATOM 7184 C CA . PHE B 1 396 ? -3.053 15.641 -7.422 1 94.38 396 PHE B CA 1
ATOM 7185 C C . PHE B 1 396 ? -3.197 17 -8.102 1 94.38 396 PHE B C 1
ATOM 7187 O O . PHE B 1 396 ? -2.498 17.953 -7.75 1 94.38 396 PHE B O 1
ATOM 7194 N N . GLU B 1 397 ? -4.07 17.062 -9.008 1 92.94 397 GLU B N 1
ATOM 7195 C CA . GLU B 1 397 ? -4.293 18.312 -9.742 1 92.94 397 GLU B CA 1
ATOM 7196 C C . GLU B 1 397 ? -4.742 19.422 -8.805 1 92.94 397 GLU B C 1
ATOM 7198 O O . GLU B 1 397 ? -4.242 20.547 -8.883 1 92.94 397 GLU B O 1
ATOM 7203 N N . GLN B 1 398 ? -5.582 19.109 -7.934 1 88 398 GLN B N 1
ATOM 7204 C CA . GLN B 1 398 ? -6.074 20.094 -6.977 1 88 398 GLN B CA 1
ATOM 7205 C C . GLN B 1 398 ? -4.965 20.547 -6.031 1 88 398 GLN B C 1
ATOM 7207 O O . GLN B 1 398 ? -4.824 21.734 -5.75 1 88 398 GLN B O 1
ATOM 7212 N N . ASP B 1 399 ? -4.234 19.578 -5.594 1 90.88 399 ASP B N 1
ATOM 7213 C CA . ASP B 1 399 ? -3.129 19.906 -4.691 1 90.88 399 ASP B CA 1
ATOM 7214 C C . ASP B 1 399 ? -2.1 20.797 -5.379 1 90.88 399 ASP B C 1
ATOM 7216 O O . ASP B 1 399 ? -1.547 21.703 -4.758 1 90.88 399 ASP B O 1
ATOM 7220 N N . ALA B 1 400 ? -1.86 20.5 -6.609 1 94.19 400 ALA B N 1
ATOM 7221 C CA . ALA B 1 400 ? -0.907 21.312 -7.371 1 94.19 400 ALA B CA 1
ATOM 7222 C C . ALA B 1 400 ? -1.387 22.75 -7.496 1 94.19 400 ALA B C 1
ATOM 7224 O O . ALA B 1 400 ? -0.632 23.688 -7.227 1 94.19 400 ALA B O 1
ATOM 7225 N N . ILE B 1 401 ? -2.619 22.938 -7.801 1 92.38 401 ILE B N 1
ATOM 7226 C CA . ILE B 1 401 ? -3.176 24.266 -7.973 1 92.38 401 ILE B CA 1
ATOM 7227 C C . ILE B 1 401 ? -3.139 25.016 -6.641 1 92.38 401 ILE B C 1
ATOM 7229 O O . ILE B 1 401 ? -2.713 26.172 -6.586 1 92.38 401 ILE B O 1
ATOM 7233 N N . ILE B 1 402 ? -3.512 24.344 -5.586 1 90.56 402 ILE B N 1
ATOM 7234 C CA . ILE B 1 402 ? -3.551 24.969 -4.27 1 90.56 402 ILE B CA 1
ATOM 7235 C C . ILE B 1 402 ? -2.135 25.328 -3.822 1 90.56 402 ILE B C 1
ATOM 7237 O O . ILE B 1 402 ? -1.908 26.391 -3.234 1 90.56 402 ILE B O 1
ATOM 7241 N N . SER B 1 403 ? -1.23 24.469 -4.098 1 94.38 403 SER B N 1
ATOM 7242 C CA . SER B 1 403 ? 0.159 24.719 -3.732 1 94.38 403 SER B CA 1
ATOM 7243 C C . SER B 1 403 ? 0.694 25.969 -4.434 1 94.38 403 SER B C 1
ATOM 7245 O O . SER B 1 403 ? 1.405 26.766 -3.824 1 94.38 403 SER B O 1
ATOM 7247 N N . VAL B 1 404 ? 0.335 26.156 -5.676 1 95 404 VAL B N 1
ATOM 7248 C CA . VAL B 1 404 ? 0.784 27.312 -6.434 1 95 404 VAL B CA 1
ATOM 7249 C C . VAL B 1 404 ? 0.116 28.578 -5.891 1 95 404 VAL B C 1
ATOM 7251 O O . VAL B 1 404 ? 0.771 29.609 -5.715 1 95 404 VAL B O 1
ATOM 7254 N N . LEU B 1 405 ? -1.143 28.5 -5.609 1 91.38 405 LEU B N 1
ATOM 7255 C CA . LEU B 1 405 ? -1.856 29.641 -5.047 1 91.38 405 LEU B CA 1
ATOM 7256 C C . LEU B 1 405 ? -1.28 30.031 -3.689 1 91.38 405 LEU B C 1
ATOM 7258 O O . LEU B 1 405 ? -1.1 31.219 -3.4 1 91.38 405 LEU B O 1
ATOM 7262 N N . ASP B 1 406 ? -1.009 29.031 -2.916 1 91.75 406 ASP B N 1
ATOM 7263 C CA . ASP B 1 406 ? -0.407 29.266 -1.607 1 91.75 406 ASP B CA 1
ATOM 7264 C C . ASP B 1 406 ? 0.961 29.922 -1.743 1 91.75 406 ASP B C 1
ATOM 7266 O O . ASP B 1 406 ? 1.271 30.875 -1.02 1 91.75 406 ASP B O 1
ATOM 7270 N N . PHE B 1 407 ? 1.715 29.547 -2.676 1 94.88 407 PHE B N 1
ATOM 7271 C CA . PHE B 1 407 ? 3.031 30.125 -2.889 1 94.88 407 PHE B CA 1
ATOM 7272 C C . PHE B 1 407 ? 2.912 31.594 -3.303 1 94.88 407 PHE B C 1
ATOM 7274 O O . PHE B 1 407 ? 3.637 32.438 -2.791 1 94.88 407 PHE B O 1
ATOM 7281 N N . ASN B 1 408 ? 2.025 31.828 -4.191 1 93.31 408 ASN B N 1
ATOM 7282 C CA . ASN B 1 408 ? 1.866 33.188 -4.719 1 93.31 408 ASN B CA 1
ATOM 7283 C C . ASN B 1 408 ? 1.404 34.156 -3.637 1 93.31 408 ASN B C 1
ATOM 7285 O O . ASN B 1 408 ? 1.576 35.375 -3.773 1 93.31 408 ASN B O 1
ATOM 7289 N N . LEU B 1 409 ? 0.879 33.562 -2.576 1 91.06 409 LEU B N 1
ATOM 7290 C CA . LEU B 1 409 ? 0.451 34.406 -1.46 1 91.06 409 LEU B CA 1
ATOM 7291 C C . LEU B 1 409 ? 1.613 34.688 -0.512 1 91.06 409 LEU B C 1
ATOM 7293 O O . LEU B 1 409 ? 1.562 35.625 0.279 1 91.06 409 LEU B O 1
ATOM 7297 N N . GLN B 1 410 ? 2.621 33.875 -0.564 1 93.31 410 GLN B N 1
ATOM 7298 C CA . GLN B 1 410 ? 3.68 33.906 0.44 1 93.31 410 GLN B CA 1
ATOM 7299 C C . GLN B 1 410 ? 4.477 35.219 0.338 1 93.31 410 GLN B C 1
ATOM 7301 O O . GLN B 1 410 ? 4.906 35.75 1.354 1 93.31 410 GLN B O 1
ATOM 7306 N N . LYS B 1 411 ? 4.648 35.719 -0.867 1 92.25 411 LYS B N 1
ATOM 7307 C CA . LYS B 1 411 ? 5.406 36.969 -1.04 1 92.25 411 LYS B CA 1
ATOM 7308 C C . LYS B 1 411 ? 4.766 38.125 -0.268 1 92.25 411 LYS B C 1
ATOM 7310 O O . LYS B 1 411 ? 5.445 38.812 0.488 1 92.25 411 LYS B O 1
ATOM 7315 N N . ASN B 1 412 ? 3.492 38.188 -0.468 1 91.12 412 ASN B N 1
ATOM 7316 C CA . ASN B 1 412 ? 2.762 39.25 0.23 1 91.12 412 ASN B CA 1
ATOM 7317 C C . ASN B 1 412 ? 2.76 39.031 1.739 1 91.12 412 ASN B C 1
ATOM 7319 O O . ASN B 1 412 ? 2.812 39.969 2.514 1 91.12 412 ASN B O 1
ATOM 7323 N N . GLN B 1 413 ? 2.734 37.781 2.127 1 91.31 413 GLN B N 1
ATOM 7324 C CA . GLN B 1 413 ? 2.758 37.469 3.549 1 91.31 413 GLN B CA 1
ATOM 7325 C C . GLN B 1 413 ? 4.082 37.875 4.188 1 91.31 413 GLN B C 1
ATOM 7327 O O . GLN B 1 413 ? 4.102 38.375 5.305 1 91.31 413 GLN B O 1
ATOM 7332 N N . VAL B 1 414 ? 5.129 37.719 3.463 1 93.62 414 VAL B N 1
ATOM 7333 C CA . VAL B 1 414 ? 6.445 38.094 3.961 1 93.62 414 VAL B CA 1
ATOM 7334 C C . VAL B 1 414 ? 6.523 39.625 4.051 1 93.62 414 VAL B C 1
ATOM 7336 O O . VAL B 1 414 ? 7.023 40.156 5.039 1 93.62 414 VAL B O 1
ATOM 7339 N N . ALA B 1 415 ? 5.965 40.312 3.074 1 93.31 415 ALA B N 1
ATOM 7340 C CA . ALA B 1 415 ? 5.992 41.781 3.053 1 93.31 415 ALA B CA 1
ATOM 7341 C C . ALA B 1 415 ? 5.211 42.375 4.227 1 93.31 415 ALA B C 1
ATOM 7343 O O . ALA B 1 415 ? 5.676 43.281 4.895 1 93.31 415 ALA B O 1
ATOM 7344 N N . ILE B 1 416 ? 4.098 41.75 4.465 1 91.44 416 ILE B N 1
ATOM 7345 C CA . ILE B 1 416 ? 3.254 42.219 5.559 1 91.44 416 ILE B CA 1
ATOM 7346 C C . ILE B 1 416 ? 3.939 41.938 6.895 1 91.44 416 ILE B C 1
ATOM 7348 O O . ILE B 1 416 ? 3.963 42.781 7.781 1 91.44 416 ILE B O 1
ATOM 7352 N N . ALA B 1 417 ? 4.492 40.75 7.055 1 92.5 417 ALA B N 1
ATOM 7353 C CA . ALA B 1 417 ? 5.172 40.375 8.297 1 92.5 417 ALA B CA 1
ATOM 7354 C C . ALA B 1 417 ? 6.383 41.25 8.539 1 92.5 417 ALA B C 1
ATOM 7356 O O . ALA B 1 417 ? 6.664 41.625 9.688 1 92.5 417 ALA B O 1
ATOM 7357 N N . ALA B 1 418 ? 7.102 41.625 7.496 1 93.19 418 ALA B N 1
ATOM 7358 C CA . ALA B 1 418 ? 8.25 42.531 7.613 1 93.19 418 ALA B CA 1
ATOM 7359 C C . ALA B 1 418 ? 7.824 43.906 8.086 1 93.19 418 ALA B C 1
ATOM 7361 O O . ALA B 1 418 ? 8.461 44.5 8.969 1 93.19 418 ALA B O 1
ATOM 7362 N N . ARG B 1 419 ? 6.777 44.406 7.523 1 93.12 419 ARG B N 1
ATOM 7363 C CA . ARG B 1 419 ? 6.246 45.719 7.926 1 93.12 419 ARG B CA 1
ATOM 7364 C C . ARG B 1 419 ? 5.746 45.688 9.367 1 93.12 419 ARG B C 1
ATOM 7366 O O . ARG B 1 419 ? 5.949 46.625 10.125 1 93.12 419 ARG B O 1
ATOM 7373 N N . ALA B 1 420 ? 5.105 44.594 9.703 1 91.81 420 ALA B N 1
ATOM 7374 C CA . ALA B 1 420 ? 4.605 44.438 11.07 1 91.81 420 ALA B CA 1
ATOM 7375 C C . ALA B 1 420 ? 5.75 44.438 12.078 1 91.81 420 ALA B C 1
ATOM 7377 O O . ALA B 1 420 ? 5.641 45 13.164 1 91.81 420 ALA B O 1
ATOM 7378 N N . ASP B 1 421 ? 6.801 43.781 11.695 1 92.38 421 ASP B N 1
ATOM 7379 C CA . ASP B 1 421 ? 7.98 43.719 12.555 1 92.38 421 ASP B CA 1
ATOM 7380 C C . ASP B 1 421 ? 8.555 45.125 12.773 1 92.38 421 ASP B C 1
ATOM 7382 O O . ASP B 1 421 ? 8.859 45.5 13.906 1 92.38 421 ASP B O 1
ATOM 7386 N N . THR B 1 422 ? 8.586 45.906 11.727 1 93.38 422 THR B N 1
ATOM 7387 C CA . THR B 1 422 ? 9.109 47.25 11.805 1 93.38 422 THR B CA 1
ATOM 7388 C C . THR B 1 422 ? 8.211 48.156 12.656 1 93.38 422 THR B C 1
ATOM 7390 O O . THR B 1 422 ? 8.695 48.906 13.5 1 93.38 422 THR B O 1
ATOM 7393 N N . ILE B 1 423 ? 6.977 47.969 12.445 1 91.38 423 ILE B N 1
ATOM 7394 C CA . ILE B 1 423 ? 6 48.75 13.172 1 91.38 423 ILE B CA 1
ATOM 7395 C C . ILE B 1 423 ? 6.02 48.375 14.648 1 91.38 423 ILE B C 1
ATOM 7397 O O . ILE B 1 423 ? 5.949 49.25 15.523 1 91.38 423 ILE B O 1
ATOM 7401 N N . ALA B 1 424 ? 6.078 47.094 14.945 1 91.5 424 ALA B N 1
ATOM 7402 C CA . ALA B 1 424 ? 6.117 46.625 16.328 1 91.5 424 ALA B CA 1
ATOM 7403 C C . ALA B 1 424 ? 7.371 47.125 17.031 1 91.5 424 ALA B C 1
ATOM 7405 O O . ALA B 1 424 ? 7.328 47.469 18.219 1 91.5 424 ALA B O 1
ATOM 7406 N N . GLN B 1 425 ? 8.469 47.188 16.328 1 91.88 425 GLN B N 1
ATOM 7407 C CA . GLN B 1 425 ? 9.703 47.719 16.891 1 91.88 42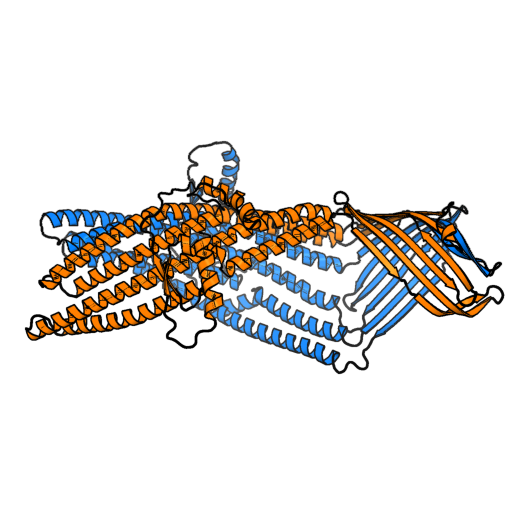5 GLN B CA 1
ATOM 7408 C C . GLN B 1 425 ? 9.57 49.188 17.234 1 91.88 425 GLN B C 1
ATOM 7410 O O . GLN B 1 425 ? 9.953 49.625 18.328 1 91.88 425 GLN B O 1
ATOM 7415 N N . MET B 1 426 ? 8.992 49.906 16.359 1 92.25 426 MET B N 1
ATOM 7416 C CA . MET B 1 426 ? 8.766 51.344 16.609 1 92.25 426 MET B CA 1
ATOM 7417 C C . MET B 1 426 ? 7.824 51.531 17.797 1 92.25 426 MET B C 1
ATOM 7419 O O . MET B 1 426 ? 8.047 52.406 18.625 1 92.25 426 MET B O 1
ATOM 7423 N N . GLY B 1 427 ? 6.84 50.75 17.797 1 87.88 427 GLY B N 1
ATOM 7424 C CA . GLY B 1 427 ? 5.891 50.812 18.891 1 87.88 427 GLY B CA 1
ATOM 7425 C C . GLY B 1 427 ? 6.52 50.531 20.25 1 87.88 427 GLY B C 1
ATOM 7426 O O . GLY B 1 427 ? 6.23 51.219 21.234 1 87.88 427 GLY B O 1
ATOM 7427 N N . TYR B 1 428 ? 7.348 49.562 20.281 1 90.38 428 TYR B N 1
ATOM 7428 C CA . TYR B 1 428 ? 8.031 49.219 21.531 1 90.38 428 TYR B CA 1
ATOM 7429 C C . TYR B 1 428 ? 8.969 50.344 21.969 1 90.38 428 TYR B C 1
ATOM 7431 O O . TYR B 1 428 ? 9.016 50.688 23.141 1 90.38 428 TYR B O 1
ATOM 7439 N N . ASP B 1 429 ? 9.703 50.938 21.031 1 90.62 429 ASP B N 1
ATOM 7440 C CA . ASP B 1 429 ? 10.648 52 21.328 1 90.62 429 ASP B CA 1
ATOM 7441 C C . ASP B 1 429 ? 9.938 53.219 21.906 1 90.62 429 ASP B C 1
ATOM 7443 O O . ASP B 1 429 ? 10.383 53.781 22.906 1 90.62 429 ASP B O 1
ATOM 7447 N N . VAL B 1 430 ? 8.859 53.5 21.297 1 89.94 430 VAL B N 1
ATOM 7448 C CA . VAL B 1 430 ? 8.078 54.656 21.75 1 89.94 430 VAL B CA 1
ATOM 7449 C C . VAL B 1 430 ? 7.508 54.375 23.141 1 89.94 430 VAL B C 1
ATOM 7451 O O . VAL B 1 430 ? 7.559 55.219 24.016 1 89.94 430 VAL B O 1
ATOM 7454 N N . THR B 1 431 ? 7.012 53.188 23.375 1 86.94 431 THR B N 1
ATOM 7455 C CA . THR B 1 431 ? 6.422 52.844 24.656 1 86.94 431 THR B CA 1
ATOM 7456 C C . THR B 1 431 ? 7.484 52.812 25.75 1 86.94 431 THR B C 1
ATOM 7458 O O . THR B 1 431 ? 7.223 53.188 26.891 1 86.94 431 THR B O 1
ATOM 7461 N N . MET B 1 432 ? 8.602 52.312 25.406 1 86.75 432 MET B N 1
ATOM 7462 C CA . MET B 1 432 ? 9.711 52.281 26.359 1 86.75 432 MET B CA 1
ATOM 7463 C C . MET B 1 432 ? 10.102 53.688 26.797 1 86.75 432 MET B C 1
ATOM 7465 O O . MET B 1 432 ? 10.305 53.938 27.984 1 86.75 432 MET B O 1
ATOM 7469 N N . GLN B 1 433 ? 10.156 54.594 25.875 1 87.62 433 GLN B N 1
ATOM 7470 C CA . GLN B 1 433 ? 10.484 55.969 26.203 1 87.62 433 GLN B CA 1
ATOM 7471 C C . GLN B 1 433 ? 9.422 56.594 27.109 1 87.62 433 GLN B C 1
ATOM 7473 O O . GLN B 1 433 ? 9.75 57.312 28.062 1 87.62 433 GLN B O 1
ATOM 7478 N N . ARG B 1 434 ? 8.242 56.312 26.812 1 86.44 434 ARG B N 1
ATOM 7479 C CA . ARG B 1 434 ? 7.145 56.844 27.609 1 86.44 434 ARG B CA 1
ATOM 7480 C C . ARG B 1 434 ? 7.109 56.219 29 1 86.44 434 ARG B C 1
ATOM 7482 O O . ARG B 1 434 ? 6.73 56.906 29.969 1 86.44 434 ARG B O 1
ATOM 7489 N N . PHE B 1 435 ? 7.461 55 29.094 1 81.88 435 PHE B N 1
ATOM 7490 C CA . PHE B 1 435 ? 7.523 54.344 30.375 1 81.88 435 PHE B CA 1
ATOM 7491 C C . PHE B 1 435 ? 8.617 54.938 31.25 1 81.88 435 PHE B C 1
ATOM 7493 O O . PHE B 1 435 ? 8.414 55.156 32.438 1 81.88 435 PHE B O 1
ATOM 7500 N N . MET B 1 436 ? 9.672 55.219 30.641 1 81.56 436 MET B N 1
ATOM 7501 C CA . MET B 1 436 ? 10.82 55.75 31.359 1 81.56 436 MET B CA 1
ATOM 7502 C C . MET B 1 436 ? 10.508 57.125 31.969 1 81.56 436 MET B C 1
ATOM 7504 O O . MET B 1 436 ? 11.039 57.469 33.031 1 81.56 436 MET B O 1
ATOM 7508 N N . ILE B 1 437 ? 9.523 57.844 31.312 1 82.31 437 ILE B N 1
ATOM 7509 C CA . ILE B 1 437 ? 9.188 59.156 31.828 1 82.31 437 ILE B CA 1
ATOM 7510 C C . ILE B 1 437 ? 7.898 59.062 32.656 1 82.31 437 ILE B C 1
ATOM 7512 O O . ILE B 1 437 ? 7.309 60.094 33 1 82.31 437 ILE B O 1
ATOM 7516 N N . GLY B 1 438 ? 7.332 57.844 32.906 1 77.88 438 GLY B N 1
ATOM 7517 C CA . GLY B 1 438 ? 6.234 57.562 33.812 1 77.88 438 GLY B CA 1
ATOM 7518 C C . GLY B 1 438 ? 4.871 57.812 33.188 1 77.88 438 GLY B C 1
ATOM 7519 O O . GLY B 1 438 ? 3.885 58 33.906 1 77.88 438 GLY B O 1
ATOM 7520 N N . LYS B 1 439 ? 4.812 57.812 31.953 1 81 439 LYS B N 1
ATOM 7521 C CA . LYS B 1 439 ? 3.559 58.125 31.266 1 81 439 LYS B CA 1
ATOM 7522 C C . LYS B 1 439 ? 2.764 56.875 30.953 1 81 439 LYS B C 1
ATOM 7524 O O . LYS B 1 439 ? 1.56 56.938 30.703 1 81 439 LYS B O 1
ATOM 7529 N N . VAL B 1 440 ? 3.516 55.781 30.891 1 80.69 440 VAL B N 1
ATOM 7530 C CA . VAL B 1 440 ? 2.832 54.5 30.609 1 80.69 440 VAL B CA 1
ATOM 7531 C C . VAL B 1 440 ? 3.17 53.5 31.688 1 80.69 440 VAL B C 1
ATOM 7533 O O . VAL B 1 440 ? 4.211 53.594 32.344 1 80.69 440 VAL B O 1
ATOM 7536 N N . ASP B 1 441 ? 2.225 52.562 31.938 1 77.12 441 ASP B N 1
ATOM 7537 C CA . ASP B 1 441 ? 2.447 51.562 32.969 1 77.12 441 ASP B CA 1
ATOM 7538 C C . ASP B 1 441 ? 3.146 50.344 32.438 1 77.12 441 ASP B C 1
ATOM 7540 O O . ASP B 1 441 ? 3.414 50.25 31.219 1 77.12 441 ASP B O 1
ATOM 7544 N N . VAL B 1 442 ? 3.434 49.406 33.344 1 76.62 442 VAL B N 1
ATOM 7545 C CA . VAL B 1 442 ? 4.215 48.219 33.031 1 76.62 442 VAL B CA 1
ATOM 7546 C C . VAL B 1 442 ? 3.389 47.281 32.156 1 76.62 442 VAL B C 1
ATOM 7548 O O . VAL B 1 442 ? 3.938 46.531 31.328 1 76.62 442 VAL B O 1
ATOM 7551 N N . ILE B 1 443 ? 2.164 47.281 32.344 1 74.62 443 ILE B N 1
ATOM 7552 C CA . ILE B 1 443 ? 1.285 46.406 31.578 1 74.62 443 ILE B CA 1
ATOM 7553 C C . ILE B 1 443 ? 1.344 46.781 30.094 1 74.62 443 ILE B C 1
ATOM 7555 O O . ILE B 1 443 ? 1.453 45.906 29.234 1 74.62 443 ILE B O 1
ATOM 7559 N N . ARG B 1 444 ? 1.341 48.062 29.859 1 80.62 444 ARG B N 1
ATOM 7560 C CA . ARG B 1 444 ? 1.44 48.562 28.484 1 80.62 444 ARG B CA 1
ATOM 7561 C C . ARG B 1 444 ? 2.799 48.219 27.891 1 80.62 444 ARG B C 1
ATOM 7563 O O . ARG B 1 444 ? 2.889 47.875 26.703 1 80.62 444 ARG B O 1
ATOM 7570 N N . LEU B 1 445 ? 3.789 48.375 28.641 1 81.56 445 LEU B N 1
ATOM 7571 C CA . LEU B 1 445 ? 5.133 48.062 28.172 1 81.56 445 LEU B CA 1
ATOM 7572 C C . LEU B 1 445 ? 5.246 46.594 27.844 1 81.56 445 LEU B C 1
ATOM 7574 O O . LEU B 1 445 ? 5.816 46.219 26.812 1 81.56 445 LEU B O 1
ATOM 7578 N N . ASN B 1 446 ? 4.699 45.781 28.703 1 79.56 446 ASN B N 1
ATOM 7579 C CA . ASN B 1 446 ? 4.734 44.344 28.469 1 79.56 446 ASN B CA 1
ATOM 7580 C C . ASN B 1 446 ? 3.953 43.969 27.219 1 79.56 446 ASN B C 1
ATOM 7582 O O . ASN B 1 446 ? 4.367 43.062 26.469 1 79.56 446 ASN B O 1
ATOM 7586 N N . SER B 1 447 ? 2.912 44.594 26.984 1 81.12 447 SER B N 1
ATOM 7587 C CA . SER B 1 447 ? 2.107 44.344 25.797 1 81.12 447 SER B CA 1
ATOM 7588 C C . SER B 1 447 ? 2.875 44.688 24.531 1 81.12 447 SER B C 1
ATOM 7590 O O . SER B 1 447 ? 2.838 43.938 23.547 1 81.12 447 SER B O 1
ATOM 7592 N N . ALA B 1 448 ? 3.555 45.844 24.594 1 84.38 448 ALA B N 1
ATOM 7593 C CA . ALA B 1 448 ? 4.359 46.25 23.453 1 84.38 448 ALA B CA 1
ATOM 7594 C C . ALA B 1 448 ? 5.496 45.25 23.188 1 84.38 448 ALA B C 1
ATOM 7596 O O . ALA B 1 448 ? 5.797 44.938 22.031 1 84.38 448 ALA B O 1
ATOM 7597 N N . ARG B 1 449 ? 6.059 44.812 24.188 1 86.31 449 ARG B N 1
ATOM 7598 C CA . ARG B 1 449 ? 7.129 43.844 24.062 1 86.31 449 ARG B CA 1
ATOM 7599 C C . ARG B 1 449 ? 6.617 42.531 23.453 1 86.31 449 ARG B C 1
ATOM 7601 O O . ARG B 1 449 ? 7.254 41.969 22.562 1 86.31 449 ARG B O 1
ATOM 7608 N N . ASN B 1 450 ? 5.562 42.062 23.984 1 85.38 450 ASN B N 1
ATOM 7609 C CA . ASN B 1 450 ? 4.965 40.844 23.469 1 85.38 450 ASN B CA 1
ATOM 7610 C C . ASN B 1 450 ? 4.625 40.969 21.984 1 85.38 450 ASN B C 1
ATOM 7612 O O . ASN B 1 450 ? 4.812 40.031 21.219 1 85.38 450 ASN B O 1
ATOM 7616 N N . SER B 1 451 ? 4.109 42.094 21.609 1 86.62 451 SER B N 1
ATOM 7617 C CA . SER B 1 451 ? 3.783 42.344 20.219 1 86.62 451 SER B CA 1
ATOM 7618 C C . SER B 1 451 ? 5.035 42.344 19.344 1 86.62 451 SER B C 1
ATOM 7620 O O . SER B 1 451 ? 5.012 41.812 18.219 1 86.62 451 SER B O 1
ATOM 7622 N N . LEU B 1 452 ? 6.059 42.938 19.859 1 89.81 452 LEU B N 1
ATOM 7623 C CA . LEU B 1 452 ? 7.324 42.938 19.141 1 89.81 452 LEU B CA 1
ATOM 7624 C C . LEU B 1 452 ? 7.855 41.531 18.953 1 89.81 452 LEU B C 1
ATOM 7626 O O . LEU B 1 452 ? 8.227 41.125 17.844 1 89.81 452 LEU B O 1
ATOM 7630 N N . ASP B 1 453 ? 7.879 40.781 20.016 1 90.31 453 ASP B N 1
ATOM 7631 C CA . ASP B 1 453 ? 8.359 39.406 19.953 1 90.31 453 ASP B CA 1
ATOM 7632 C C . ASP B 1 453 ? 7.547 38.562 18.969 1 90.31 453 ASP B C 1
ATOM 7634 O O . ASP B 1 453 ? 8.109 37.812 18.172 1 90.31 453 ASP B O 1
ATOM 7638 N N . ALA B 1 454 ? 6.262 38.719 19.062 1 89.06 454 ALA B N 1
ATOM 7639 C CA . ALA B 1 454 ? 5.363 37.969 18.172 1 89.06 454 ALA B CA 1
ATOM 7640 C C . ALA B 1 454 ? 5.586 38.344 16.719 1 89.06 454 ALA B C 1
ATOM 7642 O O . ALA B 1 454 ? 5.559 37.5 15.836 1 89.06 454 ALA B O 1
ATOM 7643 N N . ALA B 1 455 ? 5.73 39.594 16.453 1 91.19 455 ALA B N 1
ATOM 7644 C CA . ALA B 1 455 ? 5.941 40.094 15.086 1 91.19 455 ALA B CA 1
ATOM 7645 C C . ALA B 1 455 ? 7.258 39.562 14.523 1 91.19 455 ALA B C 1
ATOM 7647 O O . ALA B 1 455 ? 7.328 39.188 13.352 1 91.19 455 ALA B O 1
ATOM 7648 N N . ARG B 1 456 ? 8.258 39.562 15.352 1 91.69 456 ARG B N 1
ATOM 7649 C CA . ARG B 1 456 ? 9.555 39.062 14.914 1 91.69 456 ARG B CA 1
ATOM 7650 C C . ARG B 1 456 ? 9.484 37.594 14.57 1 91.69 456 ARG B C 1
ATOM 7652 O O . ARG B 1 456 ? 9.992 37.156 13.531 1 91.69 456 ARG B O 1
ATOM 7659 N N . ARG B 1 457 ? 8.891 36.844 15.398 1 91.75 457 ARG B N 1
ATOM 7660 C CA . ARG B 1 457 ? 8.727 35.406 15.148 1 91.75 457 ARG B CA 1
ATOM 7661 C C . ARG B 1 457 ? 7.902 35.156 13.891 1 91.75 457 ARG B C 1
ATOM 7663 O O . ARG B 1 457 ? 8.219 34.281 13.102 1 91.75 457 ARG B O 1
ATOM 7670 N N . ALA B 1 458 ? 6.875 35.938 13.758 1 91.44 458 ALA B N 1
ATOM 7671 C CA . ALA B 1 458 ? 6.004 35.781 12.594 1 91.44 458 ALA B CA 1
ATOM 7672 C C . ALA B 1 458 ? 6.766 36.062 11.297 1 91.44 458 ALA B C 1
ATOM 7674 O O . ALA B 1 458 ? 6.504 35.438 10.273 1 91.44 458 ALA B O 1
ATOM 7675 N N . TYR B 1 459 ? 7.629 37.031 11.383 1 92.44 459 TYR B N 1
ATOM 7676 C CA . TYR B 1 459 ? 8.422 37.344 10.203 1 92.44 459 TYR B CA 1
ATOM 7677 C C . TYR B 1 459 ? 9.312 36.188 9.797 1 92.44 459 TYR B C 1
ATOM 7679 O O . TYR B 1 459 ? 9.344 35.812 8.625 1 92.44 459 TYR B O 1
ATOM 7687 N N . ILE B 1 460 ? 9.977 35.594 10.695 1 93.19 460 ILE B N 1
ATOM 7688 C CA . ILE B 1 460 ? 10.852 34.469 10.414 1 93.19 460 ILE B CA 1
ATOM 7689 C C . ILE B 1 460 ? 10.023 33.312 9.891 1 93.19 460 ILE B C 1
ATOM 7691 O O . ILE B 1 460 ? 10.438 32.594 8.969 1 93.19 460 ILE B O 1
ATOM 7695 N N . ASP B 1 461 ? 8.922 33.062 10.5 1 93.94 461 ASP B N 1
ATOM 7696 C CA . ASP B 1 461 ? 8.031 32 10.078 1 93.94 461 ASP B CA 1
ATOM 7697 C C . ASP B 1 461 ? 7.539 32.219 8.648 1 93.94 461 ASP B C 1
ATOM 7699 O O . ASP B 1 461 ? 7.367 31.266 7.887 1 93.94 461 ASP B O 1
ATOM 7703 N N . ALA B 1 462 ? 7.215 33.469 8.367 1 93.56 462 ALA B N 1
ATOM 7704 C CA . ALA B 1 462 ? 6.789 33.781 7.012 1 93.56 462 ALA B CA 1
ATOM 7705 C C . ALA B 1 462 ? 7.887 33.469 6 1 93.56 462 ALA B C 1
ATOM 7707 O O . ALA B 1 462 ? 7.609 32.969 4.914 1 93.56 462 ALA B O 1
ATOM 7708 N N . LEU B 1 463 ? 9.133 33.812 6.371 1 94.88 463 LEU B N 1
ATOM 7709 C CA . LEU B 1 463 ? 10.266 33.5 5.5 1 94.88 463 LEU B CA 1
ATOM 7710 C C . LEU B 1 463 ? 10.406 31.984 5.312 1 94.88 463 LEU B C 1
ATOM 7712 O O . LEU B 1 463 ? 10.609 31.516 4.191 1 94.88 463 LEU B O 1
ATOM 7716 N N . ARG B 1 464 ? 10.328 31.281 6.379 1 95.44 464 ARG B N 1
ATOM 7717 C CA . ARG B 1 464 ? 10.391 29.828 6.328 1 95.44 464 ARG B CA 1
ATOM 7718 C C . ARG B 1 464 ? 9.328 29.266 5.387 1 95.44 464 ARG B C 1
ATOM 7720 O O . ARG B 1 464 ? 9.625 28.438 4.516 1 95.44 464 ARG B O 1
ATOM 7727 N N . ARG B 1 465 ? 8.094 29.703 5.535 1 94.25 465 ARG B N 1
ATOM 7728 C CA . ARG B 1 465 ? 6.984 29.219 4.727 1 94.25 465 ARG B CA 1
ATOM 7729 C C . ARG B 1 465 ? 7.203 29.516 3.248 1 94.25 465 ARG B C 1
ATOM 7731 O O . ARG B 1 465 ? 6.863 28.703 2.387 1 94.25 465 ARG B O 1
ATOM 7738 N N . TYR B 1 466 ? 7.719 30.734 3.053 1 95.62 466 TYR B N 1
ATOM 7739 C CA . TYR B 1 466 ? 8 31.094 1.667 1 95.62 466 TYR B CA 1
ATOM 7740 C C . TYR B 1 466 ? 8.953 30.094 1.027 1 95.62 466 TYR B C 1
ATOM 7742 O O . TYR B 1 466 ? 8.656 29.531 -0.027 1 95.62 466 TYR B O 1
ATOM 7750 N N . TRP B 1 467 ? 10.047 29.859 1.628 1 96.06 467 TRP B N 1
ATOM 7751 C CA . TRP B 1 467 ? 11.078 29.016 1.038 1 96.06 467 TRP B CA 1
ATOM 7752 C C . TRP B 1 467 ? 10.641 27.562 1.014 1 96.06 467 TRP B C 1
ATOM 7754 O O . TRP B 1 467 ? 10.922 26.828 0.057 1 96.06 467 TRP B O 1
ATOM 7764 N N . VAL B 1 468 ? 9.984 27.047 2.07 1 96.19 468 VAL B N 1
ATOM 7765 C CA . VAL B 1 468 ? 9.453 25.688 2.09 1 96.19 468 VAL B CA 1
ATOM 7766 C C . VAL B 1 468 ? 8.469 25.5 0.944 1 96.19 468 VAL B C 1
ATOM 7768 O O . VAL B 1 468 ? 8.477 24.469 0.265 1 96.19 468 VAL B O 1
ATOM 7771 N N . SER B 1 469 ? 7.598 26.5 0.77 1 95.75 469 SER B N 1
ATOM 7772 C CA . SER B 1 469 ? 6.637 26.438 -0.326 1 95.75 469 SER B CA 1
ATOM 7773 C C . SER B 1 469 ? 7.336 26.453 -1.68 1 95.75 469 SER B C 1
ATOM 7775 O O . SER B 1 469 ? 6.918 25.766 -2.609 1 95.75 469 SER B O 1
ATOM 7777 N N . TYR B 1 470 ? 8.383 27.266 -1.777 1 95.81 470 TYR B N 1
ATOM 7778 C CA . TYR B 1 470 ? 9.125 27.344 -3.029 1 95.81 470 TYR B CA 1
ATOM 7779 C C . TYR B 1 470 ? 9.734 26 -3.389 1 95.81 470 TYR B C 1
ATOM 7781 O O . TYR B 1 470 ? 9.523 25.484 -4.492 1 95.81 470 TYR B O 1
ATOM 7789 N N . TYR B 1 471 ? 10.453 25.391 -2.533 1 95.88 471 TYR B N 1
ATOM 7790 C CA . TYR B 1 471 ? 11.094 24.109 -2.811 1 95.88 471 TYR B CA 1
ATOM 7791 C C . TYR B 1 471 ? 10.062 23 -2.916 1 95.88 471 TYR B C 1
ATOM 7793 O O . TYR B 1 471 ? 10.305 21.984 -3.582 1 95.88 471 TYR B O 1
ATOM 7801 N N . GLY B 1 472 ? 8.969 23.188 -2.219 1 96.38 472 GLY B N 1
ATOM 7802 C CA . GLY B 1 472 ? 7.863 22.266 -2.42 1 96.38 472 GLY B CA 1
ATOM 7803 C C . GLY B 1 472 ? 7.324 22.28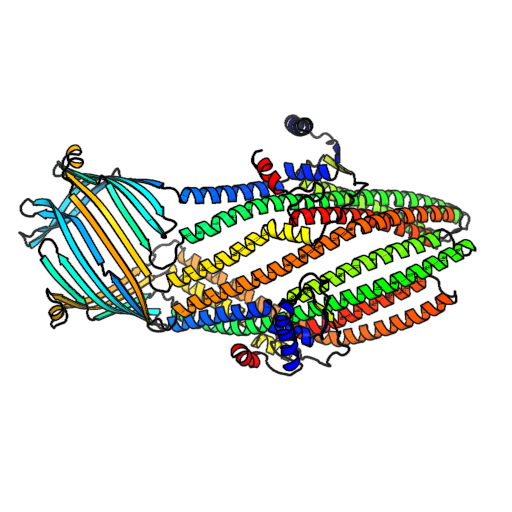1 -3.838 1 96.38 472 GLY B C 1
ATOM 7804 O O . GLY B 1 472 ? 7.012 21.234 -4.398 1 96.38 472 GLY B O 1
ATOM 7805 N N . LEU B 1 473 ? 7.242 23.469 -4.359 1 96.44 473 LEU B N 1
ATOM 7806 C CA . LEU B 1 473 ? 6.789 23.609 -5.738 1 96.44 473 LEU B CA 1
ATOM 7807 C C . LEU B 1 473 ? 7.809 23.031 -6.711 1 96.44 473 LEU B C 1
ATOM 7809 O O . LEU B 1 473 ? 7.434 22.391 -7.703 1 96.44 473 LEU B O 1
ATOM 7813 N N . ARG B 1 474 ? 9.062 23.266 -6.395 1 95.38 474 ARG B N 1
ATOM 7814 C CA . ARG B 1 474 ? 10.125 22.672 -7.195 1 95.38 474 ARG B CA 1
ATOM 7815 C C . ARG B 1 474 ? 10.047 21.141 -7.172 1 95.38 474 ARG B C 1
ATOM 7817 O O . ARG B 1 474 ? 10.25 20.5 -8.195 1 95.38 474 ARG B O 1
ATOM 7824 N N . ARG B 1 475 ? 9.75 20.594 -6.035 1 96.38 475 ARG B N 1
ATOM 7825 C CA . ARG B 1 475 ? 9.625 19.156 -5.859 1 96.38 475 ARG B CA 1
ATOM 7826 C C . ARG B 1 475 ? 8.461 18.609 -6.672 1 96.38 475 ARG B C 1
ATOM 7828 O O . ARG B 1 475 ? 8.594 17.578 -7.336 1 96.38 475 ARG B O 1
ATOM 7835 N N . MET B 1 476 ? 7.391 19.359 -6.691 1 96.62 476 MET B N 1
ATOM 7836 C CA . MET B 1 476 ? 6.164 18.906 -7.344 1 96.62 476 MET B CA 1
ATOM 7837 C C . MET B 1 476 ? 6.297 18.984 -8.859 1 96.62 476 MET B C 1
ATOM 7839 O O . MET B 1 476 ? 5.816 18.109 -9.578 1 96.62 476 MET B O 1
ATOM 7843 N N . THR B 1 477 ? 6.988 20.047 -9.391 1 96.56 477 THR B N 1
ATOM 7844 C CA . THR B 1 477 ? 7.031 20.312 -10.828 1 96.56 477 THR B CA 1
ATOM 7845 C C . THR B 1 477 ? 8.359 19.859 -11.422 1 96.56 477 THR B C 1
ATOM 7847 O O . THR B 1 477 ? 8.5 19.766 -12.641 1 96.56 477 THR B O 1
ATOM 7850 N N . LEU B 1 478 ? 9.375 19.672 -10.57 1 96.06 478 LEU B N 1
ATOM 7851 C CA . LEU B 1 478 ? 10.742 19.391 -10.992 1 96.06 478 LEU B CA 1
ATOM 7852 C C . LEU B 1 478 ? 11.234 20.422 -11.984 1 96.06 478 LEU B C 1
ATOM 7854 O O . LEU B 1 478 ? 11.828 20.078 -13.008 1 96.06 478 LEU B O 1
ATOM 7858 N N . PHE B 1 479 ? 10.875 21.641 -11.68 1 94.44 479 PHE B N 1
ATOM 7859 C CA . PHE B 1 479 ? 11.242 22.812 -12.461 1 94.44 479 PHE B CA 1
ATOM 7860 C C . PHE B 1 479 ? 11.711 23.938 -11.547 1 94.44 479 PHE B C 1
ATOM 7862 O O . PHE B 1 479 ? 11.117 24.172 -10.492 1 94.44 479 PHE B O 1
ATOM 7869 N N . ASP B 1 480 ? 12.781 24.516 -11.891 1 93.81 480 ASP B N 1
ATOM 7870 C CA . ASP B 1 480 ? 13.273 25.688 -11.164 1 93.81 480 ASP B CA 1
ATOM 7871 C C . ASP B 1 480 ? 12.688 26.969 -11.75 1 93.81 480 ASP B C 1
ATOM 7873 O O . ASP B 1 480 ? 13.133 27.438 -12.797 1 93.81 480 ASP B O 1
ATOM 7877 N N . PHE B 1 481 ? 11.812 27.578 -11.086 1 93.56 481 PHE B N 1
ATOM 7878 C CA . PHE B 1 481 ? 11.086 28.75 -11.586 1 93.56 481 PHE B CA 1
ATOM 7879 C C . PHE B 1 481 ? 11.953 30 -11.531 1 93.56 481 PHE B C 1
ATOM 7881 O O . PHE B 1 481 ? 11.695 30.969 -12.234 1 93.56 481 PHE B O 1
ATOM 7888 N N . ILE B 1 482 ? 12.969 29.969 -10.672 1 90.06 482 ILE B N 1
ATOM 7889 C CA . ILE B 1 482 ? 13.883 31.094 -10.578 1 90.06 482 ILE B CA 1
ATOM 7890 C C . ILE B 1 482 ? 14.828 31.094 -11.773 1 90.06 482 ILE B C 1
ATOM 7892 O O . ILE B 1 482 ? 14.969 32.125 -12.453 1 90.06 482 ILE B O 1
ATOM 7896 N N . GLU B 1 483 ? 15.367 30.016 -12.047 1 88.06 483 GLU B N 1
ATOM 7897 C CA . GLU B 1 483 ? 16.297 29.875 -13.172 1 88.06 483 GLU B CA 1
ATOM 7898 C C . GLU B 1 483 ? 15.562 29.484 -14.445 1 88.06 483 GLU B C 1
ATOM 7900 O O . GLU B 1 483 ? 16.156 29.469 -15.531 1 88.06 483 GLU B O 1
ATOM 7905 N N . ASN B 1 484 ? 14.367 29.219 -14.398 1 89.19 484 ASN B N 1
ATOM 7906 C CA . ASN B 1 484 ? 13.516 28.828 -15.523 1 89.19 484 ASN B CA 1
ATOM 7907 C C . ASN B 1 484 ? 14.109 27.656 -16.297 1 89.19 484 ASN B C 1
ATOM 7909 O O . ASN B 1 484 ? 14.297 27.734 -17.516 1 89.19 484 ASN B O 1
ATOM 7913 N N . ARG B 1 485 ? 14.398 26.578 -15.539 1 89.69 485 ARG B N 1
ATOM 7914 C CA . ARG B 1 485 ? 14.984 25.391 -16.156 1 89.69 485 ARG B CA 1
ATOM 7915 C C . ARG B 1 485 ? 14.422 24.109 -15.555 1 89.69 485 ARG B C 1
ATOM 7917 O O . ARG B 1 485 ? 14.062 24.078 -14.375 1 89.69 485 ARG B O 1
ATOM 7924 N N . ALA B 1 486 ? 14.477 23.125 -16.422 1 89.44 486 ALA B N 1
ATOM 7925 C CA . ALA B 1 486 ? 14.023 21.812 -15.961 1 89.44 486 ALA B CA 1
ATOM 7926 C C . ALA B 1 486 ? 15.117 21.109 -15.164 1 89.44 486 ALA B C 1
ATOM 7928 O O . ALA B 1 486 ? 16.297 21.172 -15.523 1 89.44 486 ALA B O 1
ATOM 7929 N N . LEU B 1 487 ? 14.719 20.438 -14.094 1 89.31 487 LEU B N 1
ATOM 7930 C CA . LEU B 1 487 ? 15.695 19.812 -13.211 1 89.31 487 LEU B CA 1
ATOM 7931 C C . LEU B 1 487 ? 16.234 18.531 -13.828 1 89.31 487 LEU B C 1
ATOM 7933 O O . LEU B 1 487 ? 17.297 18.047 -13.43 1 89.31 487 LEU B O 1
ATOM 7937 N N . ILE B 1 488 ? 15.516 17.984 -14.773 1 83.81 488 ILE B N 1
ATOM 7938 C CA . ILE B 1 488 ? 15.93 16.75 -15.414 1 83.81 488 ILE B CA 1
ATOM 7939 C C . ILE B 1 488 ? 17.219 16.984 -16.203 1 83.81 488 ILE B C 1
ATOM 7941 O O . ILE B 1 488 ? 18.031 16.062 -16.375 1 83.81 488 ILE B O 1
ATOM 7945 N N . ASP B 1 489 ? 17.406 18.109 -16.703 1 76.19 489 ASP B N 1
ATOM 7946 C CA . ASP B 1 489 ? 18.594 18.438 -17.469 1 76.19 489 ASP B CA 1
ATOM 7947 C C . ASP B 1 489 ? 19.844 18.359 -16.594 1 76.19 489 ASP B C 1
ATOM 7949 O O . ASP B 1 489 ? 20.953 18.141 -17.094 1 76.19 489 ASP B O 1
ATOM 7953 N N . GLU B 1 490 ? 19.594 18.359 -15.336 1 67.69 490 GLU B N 1
ATOM 7954 C CA . GLU B 1 490 ? 20.703 18.312 -14.383 1 67.69 490 GLU B CA 1
ATOM 7955 C C . GLU B 1 490 ? 21.078 16.875 -14.031 1 67.69 490 GLU B C 1
ATOM 7957 O O . GLU B 1 490 ? 22.188 16.625 -13.539 1 67.69 490 GLU B O 1
ATOM 7962 N N . LEU B 1 491 ? 20.156 16.016 -14.219 1 71.81 491 LEU B N 1
ATOM 7963 C CA . LEU B 1 491 ? 20.359 14.617 -13.836 1 71.81 491 LEU B CA 1
ATOM 7964 C C . LEU B 1 491 ? 21.578 14.023 -14.555 1 71.81 491 LEU B C 1
ATOM 7966 O O . LEU B 1 491 ? 22.375 13.312 -13.945 1 71.81 491 LEU B O 1
ATOM 7970 N N . ASP B 1 492 ? 21.625 14.266 -15.883 1 62.38 492 ASP B N 1
ATOM 7971 C CA . ASP B 1 492 ? 22.75 13.711 -16.625 1 62.38 492 ASP B CA 1
ATOM 7972 C C . ASP B 1 492 ? 24.078 14.164 -16.031 1 62.38 492 ASP B C 1
ATOM 7974 O O . ASP B 1 492 ? 25.031 13.391 -15.969 1 62.38 492 ASP B O 1
ATOM 7978 N N . GLU B 1 493 ? 24.062 15.297 -15.539 1 58.72 493 GLU B N 1
ATOM 7979 C CA . GLU B 1 493 ? 25.281 15.828 -14.922 1 58.72 493 GLU B CA 1
ATOM 7980 C C . GLU B 1 493 ? 25.531 15.195 -13.555 1 58.72 493 GLU B C 1
ATOM 7982 O O . GLU B 1 493 ? 26.688 14.953 -13.18 1 58.72 493 GLU B O 1
ATOM 7987 N N . LEU B 1 494 ? 24.516 14.867 -12.883 1 60.97 494 LEU B N 1
ATOM 7988 C CA . LEU B 1 494 ? 24.609 14.344 -11.523 1 60.97 494 LEU B CA 1
ATOM 7989 C C . LEU B 1 494 ? 25.094 12.898 -11.516 1 60.97 494 LEU B C 1
ATOM 7991 O O . LEU B 1 494 ? 25.828 12.484 -10.617 1 60.97 494 LEU B O 1
ATOM 7995 N N . LEU B 1 495 ? 24.656 12.195 -12.539 1 60.62 495 LEU B N 1
ATOM 7996 C CA . LEU B 1 495 ? 25 10.781 -12.578 1 60.62 495 LEU B CA 1
ATOM 7997 C C . LEU B 1 495 ? 26.406 10.578 -13.164 1 60.62 495 LEU B C 1
ATOM 7999 O O . LEU B 1 495 ? 27.016 9.523 -12.977 1 60.62 495 LEU B O 1
ATOM 8003 N N . GLN B 1 496 ? 26.938 11.508 -13.906 1 48.06 496 GLN B N 1
ATOM 8004 C CA . GLN B 1 496 ? 28.312 11.422 -14.398 1 48.06 496 GLN B CA 1
ATOM 8005 C C . GLN B 1 496 ? 29.312 11.758 -13.289 1 48.06 496 GLN B C 1
ATOM 8007 O O . GLN B 1 496 ? 30.484 11.359 -13.367 1 48.06 496 GLN B O 1
ATOM 8012 N N . ARG B 1 497 ? 28.984 12.281 -12.297 1 42.28 497 ARG B N 1
ATOM 8013 C CA . ARG B 1 497 ? 29.953 12.602 -11.25 1 42.28 497 ARG B CA 1
ATOM 8014 C C . ARG B 1 497 ? 30.031 11.477 -10.219 1 42.28 497 ARG B C 1
ATOM 8016 O O . ARG B 1 497 ? 29.016 10.859 -9.891 1 42.28 497 ARG B O 1
#

Secondary structure (DSSP, 8-state):
-HHHHHHHHHHHHHGGG--SS----EEEEEEHHHHHHHHHHH-HHHHHHHHHHHHHHHHHHHHHHHTS-EEEEEEEEEEEEEEEEEEEETTTTEEEEEEEEEEEEEEEEEEEEEETTTTEEEEEEEEEEEEEETTTTEEEEEEEEEEEEEEEE-SS--HHHHHHHHHHHHHHHHHHHHHHHHHHHHHHHHHHHHHHHHHHHHHHHHHHHHHHHHHHHHHHHHHHHTTSS-HHHHHHHHHHHHHHHHHHHHHHHHHHHHHHHHHHHHT--TTEEEEEE--S--------HHHHHHHHHHH-HHHHHHHHHHHHHHHHHHHHHHHHS-EEEEEEEEEEEEEESSTTGGGSSPPEEEEEEEEEEE--S--TTHHHHHHHHHHHHHHHHHHHHHHHHHHHHHHHHHHHHHHHHHHHHHHHHHHHHHHHHHHHHHHHHHHHTTSS-HHHHHHHHHHHHHHHHHHHHHHHHHHHHHHHHHHHH-EETTTTEEGGGGHHHHHH-/-HHHHHHHHHHHHGGGS--S-----EEEEEEHHHHHHHHHHH-HHHHHHHHHHHHHHHHHHHHHHHTS-EEEEEEEEEEEEEEEEEEEETTTTEEEEEEEEEEEEEEEEEEEEEETTTTEEEEEEEEEEEEEETTTTEEEEEEEEEEEEEEEE-SS--HHHHHHHHHHHHHHHHHHHHHHHHHHHHHHHHHHHHHHHHHHHHHHHHHHHHHHHHHHHHHHHHHHHTTSS-HHHHHHHHHHHHHHHHHHHHHHHHHHHHHHHHHHHHT--TTEEEEEE--S--------HHHHHHHHHHH-HHHHHHHHHHHHHHHHHHHHHHHHS-EEEEEEEEEEEEEESSHHHHTSSPPEEEEEEEEEEEEEEE-TTHHHHHHHHHHHHHHHHHHHHHHHHHHHHHHHHHHHHHHHHHHHHHHHHHHHHHHHHHHHHHHHHHHHTTSS-HHHHHHHHHHHHHHHHHHHHHHHHHHHHHHHHHHHH-EETTTTEETHHHHHHHHH-

Organism: NCBI:txid889453

Sequence (994 aa):
MRVIFFLICFTVIGAYGLKSQDREIIEVDLTLDEVIHLAHQQSLFSFRARNMYLSRYWEFRSYRADRLPSLVLNSTPVNFDRSVVERWDPQQEQDRFVSLSSFSSNAALSVRQNVTFTGGVFDVTSSLSRREDIDRGMVEYASVPVSVGFTQSLNGYNRFRWESRIEPLKFEQAKLDYLQSIEQLSVQATNHFFNVATAEINQRIARVNYANADTLYRIGRGRFEIGTVTQDELLDLELGLLNAELAVSRAEIDVKQAHASLNSFLALDDDIRVRCIVPDRIPDLQVDADLALNLALENNPDILSYQRQVLEAEQNVARTRSETGLNANIRANLGINKNAGDIDLAYRSPFLEQQQFRVGVSMPIVDWGVHRGRVQMARSNQEVTEATVMQALQDFEQDAIISVLDFNLQKNQVAIAARADTIAQMGYDVTMQRFMIGKVDVIRLNSARNSLDAARRAYIDALRRYWVSYYGLRRMTLFDFIENRALIDELDELLQRMRVIFFLICFTVIGAYGLKSQDREIIEVDLTLDEVIHLAHQQSLFSFRARNMYLSRYWEFRSYRADRLPSLVLNSTPVNFDRSVVERWDPQQEQDRFVSLSSFSSNAALSVRQNVTFTGGVFDVTSSLSRREDIDRGMVEYASVPVSVGFTQSLNGYNRFRWESRIEPLKFEQAKLDYLQSIEQLSVQATNHFFNVATAEINQRIARVNYANADTLYRIGRGRFEIGTVTQDELLDLELGLLNAELAVSRAEIDVKQAHASLNSFLALDDDIRVRCIVPDRIPDLQVDADLALNLALENNPDILSYQRQVLEAEQNVARTRSETGLNANIRANLGINKNAGDIDLAYRSPFLEQQQFRVGVSMPIVDWGVHRGRVQMARSNQEVTEATVMQALQDFEQDAIISVLDFNLQKNQVAIAARADTIAQMGYDVTMQRFMIGKVDVIRLNSARNSLDAARRAYIDALRRYWVSYYGLRRMTLFDFIENRALIDELDELLQR

Foldseek 3Di:
DVVVVVVVVVVVVPPVPDDDDPLAQAEDEDELVRLLVLLCPFFPLNVVLVVLLVVLVVVLVVLVVLQDKDKDKDWDAWDWDWDWDWDQDPVVRDTDTDTWIKIKIKMKIKIWHQDLVQLKIKMKMWMKMWMAGPVVRFIKIKTWGIKIKMKGKPLQARPSNLCVVQSVLSSLLSLLSSLLSSLVSSLVSLVLLLQLVLLVLQLVLLVVQLVVLVVVLVVLVVVVVVPNHDPVRNVVSVVSNVVSVVSNVVSVVSNLVSQVVSCNRSVHDSSYGYDYDFDPDDDPDADDLVVLLVLLCVRPSVNSVLVSLLSVLVSVLSVLLSVQAKIKMKMWMWTWMAMDRDPVVRPDDDTDIDIDIDMDIDGDDDDVCPSVVSSVVSVVVSVVSNVVSVVVVVVLSVVSSVLSVQLNCLVVQLVVLVVQLVVLVVQLVVVVVCVVVPNDDPVSNVVSSVSNSVSVSSNSVSSSSNSSSQSVSCSSSCARRVVGDHVSVCSVVVVVD/DVVVVVVVVVVVVVPPPDDDPPLAQAEDEDELVRLLVLLCPFFPLNVVLVVLLVVLVVVLVVLVVLQDKDKDKDWDAWDWDWDWDWDQDPVVRDTDTDTWIKIKIKMKIKIKHQDLPQQKIKMKMWMKMWMAGPVVRFIKIKTWGIKIKMKGKPLQARPSNLCVVQSVLSSLLSLLSSLLSSLVSSLVSLVLLLQLVLLVVQLVLLVVQLVVLVVVLVVLVVVVVVPNHDPVQNVVSVVSNVVSVVSNVVSVVSNLVSQVVSCNRSVHDSSYGYDYDFDPDDDPDADDLVVLLVLLCVRPSVNSVLVSLLSVLVSQLSVLLSVQFKIKMKMKMWTWMAMDRDPVVRPDDDTDIDIDIDMDIDGDPDDPCPSVVRSVVSVVVSVVSNVVSVVVVVVLSVVSSVLSVQLNCLVVQLVVLVVQLVVLVVQLVVVVVCVVVPNDGPVSNVVSSVSNVVSVSSNSVSSSSNSSSQSVSCSSSCANSVVGGHVSVCSVVVVVD

Radius of gyration: 41.78 Å; Cα contacts (8 Å, |Δi|>4): 1515; chains: 2; bounding box: 82×134×90 Å

pLDDT: mean 88.63, std 12.81, range [28.84, 97.56]

InterPro domains:
  IPR003423 Outer membrane efflux protein [PF02321] (140-266)
  IPR003423 Outer membrane efflux protein [PF02321] (293-476)
  IPR051906 Outer membrane protein TolC-like [PTHR30026] (4-477)

Nearest PDB structures (foldseek):
  5bun-assembly1_B  TM=7.107E-01  e=2.062E-16  Salmonella enterica subsp. enterica serovar Typhi
  7akz-assembly1_A  TM=6.965E-01  e=9.024E-17  Pseudomonas aeruginosa PAO1
  6zre-assembly2_B  TM=6.948E-01  e=2.062E-16  Pseudomonas aeruginosa PAO1
  1wp1-assembly1_A  TM=6.530E-01  e=2.062E-16  Pseudomonas aeruginosa
  5ng5-assembly1_F  TM=7.081E-01  e=1.772E-14  Escherichia coli